Protein AF-0000000069280277 (afdb_homodimer)

InterPro domains:
  IPR004839 Aminotransferase, class I/classII, large domain [PF00155] (39-416)
  IPR015421 Pyridoxal phosphate-dependent transferase, major domain [G3DSA:3.40.640.10] (68-294)
  IPR015422 Pyridoxal phosphate-dependent transferase, small domain [G3DSA:3.90.1150.10] (26-415)
  IPR015424 Pyridoxal phosphate-dependent transferase [SSF53383] (8-422)
  IPR050596 Aspartate/prephenate aminotransferase-like [PTHR46383] (6-423)

Structure (mmCIF, N/CA/C/O backbone):
data_AF-0000000069280277-model_v1
#
loop_
_entity.id
_entity.type
_entity.pdbx_description
1 polymer 'Aminotransferase class I/classII large domain-containing protein'
#
loop_
_atom_site.group_PDB
_atom_site.id
_atom_site.type_symbol
_atom_site.label_atom_id
_atom_site.label_alt_id
_atom_site.label_comp_id
_atom_site.label_asym_id
_atom_site.label_entity_id
_atom_site.label_seq_id
_atom_site.pdbx_PDB_ins_code
_atom_site.Cartn_x
_atom_site.Cartn_y
_atom_site.Cartn_z
_atom_site.occupancy
_atom_site.B_iso_or_equiv
_atom_site.auth_seq_id
_atom_site.auth_comp_id
_atom_site.auth_asym_id
_atom_site.auth_atom_id
_atom_site.pdbx_PDB_model_num
ATOM 1 N N . MET A 1 1 ? -28.797 7.34 -13.469 1 32.22 1 MET A N 1
ATOM 2 C CA . MET A 1 1 ? -27.562 7.184 -14.219 1 32.22 1 MET A CA 1
ATOM 3 C C . MET A 1 1 ? -26.781 5.973 -13.719 1 32.22 1 MET A C 1
ATOM 5 O O . MET A 1 1 ? -26.656 5.762 -12.508 1 32.22 1 MET A O 1
ATOM 9 N N . SER A 1 2 ? -26.594 5.051 -14.383 1 38.62 2 SER A N 1
ATOM 10 C CA . SER A 1 2 ? -26.078 3.738 -14.016 1 38.62 2 SER A CA 1
ATOM 11 C C . SER A 1 2 ? -24.812 3.859 -13.188 1 38.62 2 SER A C 1
ATOM 13 O O . SER A 1 2 ? -23.953 4.703 -13.469 1 38.62 2 SER A O 1
ATOM 15 N N . VAL A 1 3 ? -24.797 3.486 -11.867 1 47.75 3 VAL A N 1
ATOM 16 C CA . VAL A 1 3 ? -23.688 3.395 -10.922 1 47.75 3 VAL A CA 1
ATOM 17 C C . VAL A 1 3 ? -22.391 3.082 -11.672 1 47.75 3 VAL A C 1
ATOM 19 O O . VAL A 1 3 ? -21.312 3.525 -11.266 1 47.75 3 VAL A O 1
ATOM 22 N N . SER A 1 4 ? -22.484 2.43 -12.875 1 54.03 4 SER A N 1
ATOM 23 C CA . SER A 1 4 ? -21.375 1.955 -13.688 1 54.03 4 SER A CA 1
ATOM 24 C C . SER A 1 4 ? -20.594 3.119 -14.281 1 54.03 4 SER A C 1
ATOM 26 O O . SER A 1 4 ? -19.359 3.068 -14.359 1 54.03 4 SER A O 1
ATOM 28 N N . GLY A 1 5 ? -21.25 4.293 -14.445 1 65.62 5 GLY A N 1
ATOM 29 C CA . GLY A 1 5 ? -20.562 5.387 -15.109 1 65.62 5 GLY A CA 1
ATOM 30 C C . GLY A 1 5 ? -19.844 6.32 -14.148 1 65.62 5 GLY A C 1
ATOM 31 O O . GLY A 1 5 ? -19.062 7.176 -14.57 1 65.62 5 GLY A O 1
ATOM 32 N N . THR A 1 6 ? -19.938 5.969 -12.945 1 73.69 6 THR A N 1
ATOM 33 C CA . THR A 1 6 ? -19.406 6.914 -11.969 1 73.69 6 THR A CA 1
ATOM 34 C C . THR A 1 6 ? -18.078 6.414 -11.406 1 73.69 6 THR A C 1
ATOM 36 O O . THR A 1 6 ? -17.344 7.168 -10.766 1 73.69 6 THR A O 1
ATOM 39 N N . LEU A 1 7 ? -17.828 5.18 -11.742 1 80 7 LEU A N 1
ATOM 40 C CA . LEU A 1 7 ? -16.625 4.586 -11.18 1 80 7 LEU A CA 1
ATOM 41 C C . LEU A 1 7 ? -15.602 4.281 -12.273 1 80 7 LEU A C 1
ATOM 43 O O . LEU A 1 7 ? -15.938 4.273 -13.461 1 80 7 LEU A O 1
ATOM 47 N N . SER A 1 8 ? -14.367 4.145 -11.93 1 82 8 SER A N 1
ATOM 48 C CA . SER A 1 8 ? -13.242 3.895 -12.828 1 82 8 SER A CA 1
ATOM 49 C C . SER A 1 8 ? -13.508 2.688 -13.719 1 82 8 SER A C 1
ATOM 51 O O . SER A 1 8 ? -13.719 1.578 -13.227 1 82 8 SER A O 1
ATOM 53 N N . SER A 1 9 ? -13.453 2.926 -14.984 1 76.69 9 SER A N 1
ATOM 54 C CA . SER A 1 9 ? -13.711 1.868 -15.961 1 76.69 9 SER A CA 1
ATOM 55 C C . SER A 1 9 ? -12.641 0.786 -15.898 1 76.69 9 SER A C 1
ATOM 57 O O . SER A 1 9 ? -12.945 -0.405 -15.984 1 76.69 9 SER A O 1
ATOM 59 N N . TRP A 1 10 ? -11.414 1.245 -15.625 1 75.75 10 TRP A N 1
ATOM 60 C CA . TRP A 1 10 ? -10.328 0.27 -15.625 1 75.75 10 TRP A CA 1
ATOM 61 C C . TRP A 1 10 ? -10.359 -0.576 -14.352 1 75.75 10 TRP A C 1
ATOM 63 O O . TRP A 1 10 ? -10.055 -1.771 -14.391 1 75.75 10 TRP A O 1
ATOM 73 N N . ALA A 1 11 ? -10.766 0.12 -13.297 1 75.5 11 ALA A N 1
ATOM 74 C CA . ALA A 1 11 ? -10.906 -0.625 -12.055 1 75.5 11 ALA A CA 1
ATOM 75 C C . ALA A 1 11 ? -12.016 -1.667 -12.156 1 75.5 11 ALA A C 1
ATOM 77 O O . ALA A 1 11 ? -11.883 -2.777 -11.641 1 75.5 11 ALA A O 1
ATOM 78 N N . GLN A 1 12 ? -13.047 -1.328 -12.859 1 77.12 12 GLN A N 1
ATOM 79 C CA . GLN A 1 12 ? -14.188 -2.225 -13.023 1 77.12 12 GLN A CA 1
ATOM 80 C C . GLN A 1 12 ? -13.812 -3.439 -13.867 1 77.12 12 GLN A C 1
ATOM 82 O O . GLN A 1 12 ? -14.43 -4.504 -13.742 1 77.12 12 GLN A O 1
ATOM 87 N N . GLU A 1 13 ? -12.797 -3.303 -14.609 1 74.19 13 GLU A N 1
ATOM 88 C CA . GLU A 1 13 ? -12.367 -4.375 -15.508 1 74.19 13 GLU A CA 1
ATOM 89 C C . GLU A 1 13 ? -11.305 -5.25 -14.852 1 74.19 13 GLU A C 1
ATOM 91 O O . GLU A 1 13 ? -10.891 -6.262 -15.414 1 74.19 13 GLU A O 1
ATOM 96 N N . THR A 1 14 ? -10.984 -4.863 -13.742 1 72.62 14 THR A N 1
ATOM 97 C CA . THR A 1 14 ? -9.945 -5.633 -13.07 1 72.62 14 THR A CA 1
ATOM 98 C C . THR A 1 14 ? -10.539 -6.84 -12.352 1 72.62 14 THR A C 1
ATOM 100 O O . THR A 1 14 ? -11.414 -6.691 -11.5 1 72.62 14 THR A O 1
ATOM 103 N N . ALA A 1 15 ? -10.07 -8.023 -12.742 1 72 15 ALA A N 1
ATOM 104 C CA . ALA A 1 15 ? -10.508 -9.258 -12.109 1 72 15 ALA A CA 1
ATOM 105 C C . ALA A 1 15 ? -9.938 -9.383 -10.703 1 72 15 ALA A C 1
ATOM 107 O O . ALA A 1 15 ? -8.852 -8.883 -10.414 1 72 15 ALA A O 1
ATOM 108 N N . PRO A 1 16 ? -10.75 -9.961 -9.836 1 73.38 16 PRO A N 1
ATOM 109 C CA . PRO A 1 16 ? -10.156 -10.273 -8.531 1 73.38 16 PRO A CA 1
ATOM 110 C C . PRO A 1 16 ? -8.914 -11.164 -8.648 1 73.38 16 PRO A C 1
ATOM 112 O O . PRO A 1 16 ? -8.758 -11.883 -9.633 1 73.38 16 PRO A O 1
ATOM 115 N N . SER A 1 17 ? -8.062 -11.016 -7.723 1 74.5 17 SER A N 1
ATOM 116 C CA . SER A 1 17 ? -6.918 -11.914 -7.66 1 74.5 17 SER A CA 1
ATOM 117 C C . SER A 1 17 ? -7.367 -13.367 -7.531 1 74.5 17 SER A C 1
ATOM 119 O O . SER A 1 17 ? -8.094 -13.719 -6.602 1 74.5 17 SER A O 1
ATOM 121 N N . PRO A 1 18 ? -7.012 -14.109 -8.484 1 70.81 18 PRO A N 1
ATOM 122 C CA . PRO A 1 18 ? -7.426 -15.516 -8.414 1 70.81 18 PRO A CA 1
ATOM 123 C C . PRO A 1 18 ? -6.992 -16.188 -7.121 1 70.81 18 PRO A C 1
ATOM 125 O O . PRO A 1 18 ? -7.754 -16.969 -6.543 1 70.81 18 PRO A O 1
ATOM 128 N N . THR A 1 19 ? -5.77 -15.852 -6.707 1 70.31 19 THR A N 1
ATOM 129 C CA . THR A 1 19 ? -5.234 -16.438 -5.488 1 70.31 19 THR A CA 1
ATOM 130 C C . THR A 1 19 ? -6.09 -16.062 -4.281 1 70.31 19 THR A C 1
ATOM 132 O O . THR A 1 19 ? -6.438 -16.922 -3.471 1 70.31 19 THR A O 1
ATOM 135 N N . LEU A 1 20 ? -6.477 -14.875 -4.27 1 72 20 LEU A N 1
ATOM 136 C CA . LEU A 1 20 ? -7.238 -14.422 -3.109 1 72 20 LEU A CA 1
ATOM 137 C C . LEU A 1 20 ? -8.695 -14.859 -3.213 1 72 20 LEU A C 1
ATOM 139 O O . LEU A 1 20 ? -9.336 -15.141 -2.199 1 72 20 LEU A O 1
ATOM 143 N N . ALA A 1 21 ? -9.164 -15.062 -4.426 1 69.44 21 ALA A N 1
ATOM 144 C CA . ALA A 1 21 ? -10.523 -15.562 -4.641 1 69.44 21 ALA A CA 1
ATOM 145 C C . ALA A 1 21 ? -10.648 -17.016 -4.211 1 69.44 21 ALA A C 1
ATOM 147 O O . ALA A 1 21 ? -11.625 -17.406 -3.561 1 69.44 21 ALA A O 1
ATOM 148 N N . VAL A 1 22 ? -9.656 -17.734 -4.492 1 73.88 22 VAL A N 1
ATOM 149 C CA . VAL A 1 22 ? -9.672 -19.141 -4.137 1 73.88 22 VAL A CA 1
ATOM 150 C C . VAL A 1 22 ? -9.531 -19.297 -2.625 1 73.88 22 VAL A C 1
ATOM 152 O O . VAL A 1 22 ? -10.141 -20.188 -2.025 1 73.88 22 VAL A O 1
ATOM 155 N N . LYS A 1 23 ? -8.727 -18.391 -2.078 1 71.31 23 LYS A N 1
ATOM 156 C CA . LYS A 1 23 ? -8.594 -18.422 -0.625 1 71.31 23 LYS A CA 1
ATOM 157 C C . LYS A 1 23 ? -9.938 -18.172 0.057 1 71.31 23 LYS A C 1
ATOM 159 O O . LYS A 1 23 ? -10.289 -18.859 1.011 1 71.31 23 LYS A O 1
ATOM 164 N N . TYR A 1 24 ? -10.594 -17.266 -0.457 1 70.31 24 TYR A N 1
ATOM 165 C CA . TYR A 1 24 ? -11.906 -16.938 0.082 1 70.31 24 TYR A CA 1
ATOM 166 C C . TYR A 1 24 ? -12.852 -18.125 -0.009 1 70.31 24 TYR A C 1
ATOM 168 O O . TYR A 1 24 ? -13.516 -18.469 0.97 1 70.31 24 TYR A O 1
ATOM 176 N N . VAL A 1 25 ? -12.883 -18.797 -1.113 1 74.5 25 VAL A N 1
ATOM 177 C CA . VAL A 1 25 ? -13.773 -19.922 -1.348 1 74.5 25 VAL A CA 1
ATOM 178 C C . VAL A 1 25 ? -13.336 -21.109 -0.489 1 74.5 25 VAL A C 1
ATOM 180 O O . VAL A 1 25 ? -14.164 -21.781 0.135 1 74.5 25 VAL A O 1
ATOM 183 N N . ALA A 1 26 ? -12.047 -21.359 -0.47 1 79.19 26 ALA A N 1
ATOM 184 C CA . ALA A 1 26 ? -11.508 -22.453 0.327 1 79.19 26 ALA A CA 1
ATOM 185 C C . ALA A 1 26 ? -11.82 -22.266 1.81 1 79.19 26 ALA A C 1
ATOM 187 O O . ALA A 1 26 ? -12.211 -23.203 2.498 1 79.19 26 ALA A O 1
ATOM 188 N N . ASP A 1 27 ? -11.688 -21.047 2.271 1 76.81 27 ASP A N 1
ATOM 189 C CA . ASP A 1 27 ? -11.961 -20.75 3.674 1 76.81 27 ASP A CA 1
ATOM 190 C C . ASP A 1 27 ? -13.438 -20.953 4.004 1 76.81 27 ASP A C 1
ATOM 192 O O . ASP A 1 27 ? -13.773 -21.484 5.07 1 76.81 27 ASP A O 1
ATOM 196 N N . ALA A 1 28 ? -14.273 -20.562 3.094 1 76.56 28 ALA A N 1
ATOM 197 C CA . ALA A 1 28 ? -15.703 -20.766 3.283 1 76.56 28 ALA A CA 1
ATOM 198 C C . ALA A 1 28 ? -16.047 -22.25 3.357 1 76.56 28 ALA A C 1
ATOM 200 O O . ALA A 1 28 ? -16.812 -22.672 4.227 1 76.56 28 ALA A O 1
ATOM 201 N N . LEU A 1 29 ? -15.492 -23.062 2.564 1 82.38 29 LEU A N 1
ATOM 202 C CA . LEU A 1 29 ? -15.742 -24.5 2.533 1 82.38 29 LEU A CA 1
ATOM 203 C C . LEU A 1 29 ? -15.195 -25.172 3.789 1 82.38 29 LEU A C 1
ATOM 205 O O . LEU A 1 29 ? -15.844 -26.062 4.352 1 82.38 29 LEU A O 1
ATOM 209 N N . ARG A 1 30 ? -14.055 -24.656 4.199 1 83.5 30 ARG A N 1
ATOM 210 C CA . ARG A 1 30 ? -13.492 -25.188 5.434 1 83.5 30 ARG A CA 1
ATOM 211 C C . ARG A 1 30 ? -14.398 -24.891 6.625 1 83.5 30 ARG A C 1
ATOM 213 O O . ARG A 1 30 ? -14.57 -25.734 7.504 1 83.5 30 ARG A O 1
ATOM 220 N N . SER A 1 31 ? -14.867 -23.703 6.59 1 80.81 31 SER A N 1
ATOM 221 C CA . SER A 1 31 ? -15.758 -23.312 7.672 1 80.81 31 SER A CA 1
ATOM 222 C C . SER A 1 31 ? -17.016 -24.172 7.699 1 80.81 31 SER A C 1
ATOM 224 O O . SER A 1 31 ? -17.641 -24.328 8.75 1 80.81 31 SER A O 1
ATOM 226 N N . GLU A 1 32 ? -17.422 -24.766 6.582 1 85.75 32 GLU A N 1
ATOM 227 C CA . GLU A 1 32 ? -18.578 -25.656 6.469 1 85.75 32 GLU A CA 1
ATOM 228 C C . GLU A 1 32 ? -18.219 -27.094 6.816 1 85.75 32 GLU A C 1
ATOM 230 O O . GLU A 1 32 ? -19.062 -27.984 6.797 1 85.75 32 GLU A O 1
ATOM 235 N N . GLY A 1 33 ? -16.922 -27.344 7.078 1 86.44 33 GLY A N 1
ATOM 236 C CA . GLY A 1 33 ? -16.5 -28.641 7.574 1 86.44 33 GLY A CA 1
ATOM 237 C C . GLY A 1 33 ? -15.852 -29.516 6.512 1 86.44 33 GLY A C 1
ATOM 238 O O . GLY A 1 33 ? -15.492 -30.656 6.77 1 86.44 33 GLY A O 1
ATOM 239 N N . HIS A 1 34 ? -15.617 -28.938 5.348 1 88.44 34 HIS A N 1
ATOM 240 C CA . HIS A 1 34 ? -15.008 -29.719 4.281 1 88.44 34 HIS A CA 1
ATOM 241 C C . HIS A 1 34 ? -13.492 -29.812 4.465 1 88.44 34 HIS A C 1
ATOM 243 O O . HIS A 1 34 ? -12.852 -28.859 4.891 1 88.44 34 HIS A O 1
ATOM 249 N N . ILE A 1 35 ? -12.984 -31.016 4.238 1 88.38 35 ILE A N 1
ATOM 250 C CA . ILE A 1 35 ? -11.539 -31.219 4.234 1 88.38 35 ILE A CA 1
ATOM 251 C C . ILE A 1 35 ? -10.992 -3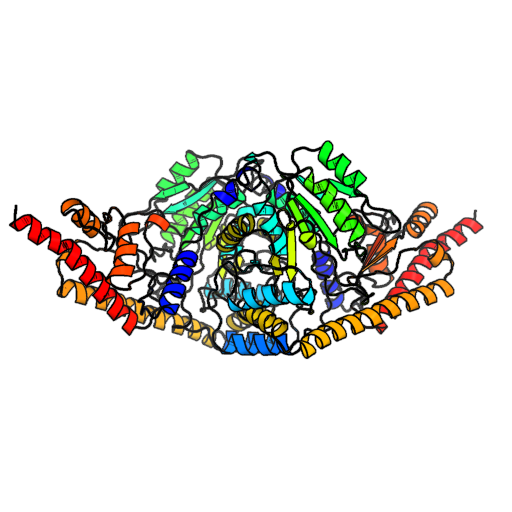1 2.824 1 88.38 35 ILE A C 1
ATOM 253 O O . ILE A 1 35 ? -11.383 -31.703 1.885 1 88.38 35 ILE A O 1
ATOM 257 N N . LEU A 1 36 ? -10.164 -30.062 2.752 1 93.62 36 LEU A N 1
ATOM 258 C CA . LEU A 1 36 ? -9.664 -29.719 1.428 1 93.62 36 LEU A CA 1
ATOM 259 C C . LEU A 1 36 ? -8.164 -30 1.319 1 93.62 36 LEU A C 1
ATOM 261 O O . LEU A 1 36 ? -7.43 -29.859 2.303 1 93.62 36 LEU A O 1
ATOM 265 N N . CYS A 1 37 ? -7.727 -30.578 0.203 1 95.75 37 CYS A N 1
ATOM 266 C CA . CYS A 1 37 ? -6.336 -30.484 -0.228 1 95.75 37 CYS A CA 1
ATOM 267 C C . CYS A 1 37 ? -6.094 -29.234 -1.055 1 95.75 37 CYS A C 1
ATOM 269 O O . CYS A 1 37 ? -6.234 -29.25 -2.279 1 95.75 37 CYS A O 1
ATOM 271 N N . ASP A 1 38 ? -5.625 -28.172 -0.399 1 93.75 38 ASP A N 1
ATOM 272 C CA . ASP A 1 38 ? -5.617 -26.844 -1 1 93.75 38 ASP A CA 1
ATOM 273 C C . ASP A 1 38 ? -4.277 -26.547 -1.668 1 93.75 38 ASP A C 1
ATOM 275 O O . ASP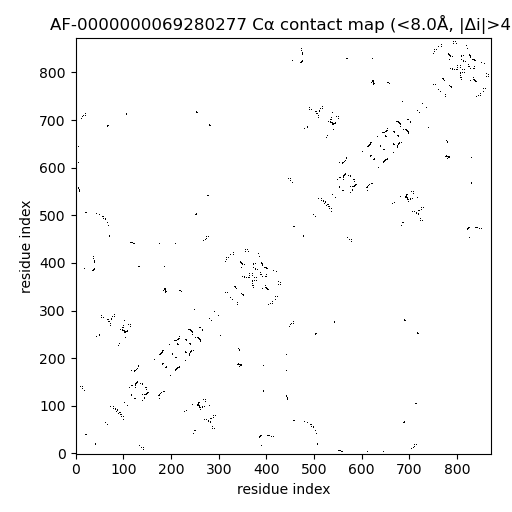 A 1 38 ? -3.4 -25.922 -1.062 1 93.75 38 ASP A O 1
ATOM 279 N N . PHE A 1 39 ? -4.227 -26.875 -2.947 1 96 39 PHE A N 1
ATOM 280 C CA . PHE A 1 39 ? -3.041 -26.562 -3.734 1 96 39 PHE A CA 1
ATOM 281 C C . PHE A 1 39 ? -3.162 -25.188 -4.367 1 96 39 PHE A C 1
ATOM 283 O O . PHE A 1 39 ? -2.373 -24.828 -5.242 1 96 39 PHE A O 1
ATOM 290 N N . GLY A 1 40 ? -4.129 -24.422 -4 1 92.06 40 GLY A N 1
ATOM 291 C CA . GLY A 1 40 ? -4.418 -23.156 -4.668 1 92.06 40 GLY A CA 1
ATOM 292 C C . GLY A 1 40 ? -3.594 -22 -4.141 1 92.06 40 GLY A C 1
ATOM 293 O O . GLY A 1 40 ? -3.094 -21.188 -4.914 1 92.06 40 GLY A O 1
ATOM 294 N N . ILE A 1 41 ? -3.359 -21.828 -2.904 1 84.69 41 ILE A N 1
ATOM 295 C CA . ILE A 1 41 ? -2.736 -20.656 -2.303 1 84.69 41 ILE A CA 1
ATOM 296 C C . ILE A 1 41 ? -1.219 -20.828 -2.301 1 84.69 41 ILE A C 1
ATOM 298 O O . ILE A 1 41 ? -0.698 -21.828 -1.822 1 84.69 41 ILE A O 1
ATOM 302 N N . GLY A 1 42 ? -0.604 -19.875 -2.832 1 88.25 42 GLY A N 1
ATOM 303 C CA . GLY A 1 42 ? 0.849 -19.875 -2.881 1 88.25 42 GLY A CA 1
ATOM 304 C C . GLY A 1 42 ? 1.488 -19.312 -1.633 1 88.25 42 GLY A C 1
ATOM 305 O O . GLY A 1 42 ? 2.15 -18.266 -1.69 1 88.25 42 GLY A O 1
ATOM 306 N N . GLU A 1 43 ? 1.36 -20.047 -0.569 1 89 43 GLU A N 1
ATOM 307 C CA . GLU A 1 43 ? 1.938 -19.594 0.689 1 89 43 GLU A CA 1
ATOM 308 C C . GLU A 1 43 ? 2.508 -20.75 1.496 1 89 43 GLU A C 1
ATOM 310 O O . GLU A 1 43 ? 1.938 -21.844 1.504 1 89 43 GLU A O 1
ATOM 315 N N . MET A 1 44 ? 3.564 -20.5 2.199 1 89.81 44 MET A N 1
ATOM 316 C CA . MET A 1 44 ? 4.277 -21.516 2.965 1 89.81 44 MET A CA 1
ATOM 317 C C . MET A 1 44 ? 3.678 -21.672 4.359 1 89.81 44 MET A C 1
ATOM 319 O O . MET A 1 44 ? 3.588 -22.781 4.883 1 89.81 44 MET A O 1
ATOM 323 N N . ASN A 1 45 ? 3.305 -20.578 4.895 1 85.12 45 ASN A N 1
ATOM 324 C CA . ASN A 1 45 ? 2.729 -20.562 6.234 1 85.12 45 ASN A CA 1
ATOM 325 C C . ASN A 1 45 ? 1.322 -21.156 6.242 1 85.12 45 ASN A C 1
ATOM 327 O O . ASN A 1 45 ? 0.552 -20.953 5.305 1 85.12 45 ASN A O 1
ATOM 331 N N . PRO A 1 46 ? 0.95 -22 7.191 1 82.12 46 PRO A N 1
ATOM 332 C CA . PRO A 1 46 ? 1.655 -22.312 8.438 1 82.12 46 PRO A CA 1
ATOM 333 C C . PRO A 1 46 ? 2.508 -23.578 8.328 1 82.12 46 PRO A C 1
ATOM 335 O O . PRO A 1 46 ? 3.252 -23.891 9.258 1 82.12 46 PRO A O 1
ATOM 338 N N . GLU A 1 47 ? 2.518 -24.25 7.262 1 86.38 47 GLU A N 1
ATOM 339 C CA . GLU A 1 47 ? 3.217 -25.531 7.141 1 86.38 47 GLU A CA 1
ATOM 340 C C . GLU A 1 47 ? 4.723 -25.359 7.301 1 86.38 47 GLU A C 1
ATOM 342 O O . GLU A 1 47 ? 5.395 -26.203 7.895 1 86.38 47 GLU A O 1
ATOM 347 N N . ILE A 1 48 ? 5.18 -24.359 6.699 1 90.94 48 ILE A N 1
ATOM 348 C CA . ILE A 1 48 ? 6.547 -23.891 6.898 1 90.94 48 ILE A CA 1
ATOM 349 C C . ILE A 1 48 ? 6.527 -22.5 7.543 1 90.94 48 ILE A C 1
ATOM 351 O O . ILE A 1 48 ? 6.426 -21.484 6.848 1 90.94 48 ILE A O 1
ATOM 355 N N . PRO A 1 49 ? 6.723 -22.484 8.82 1 89.56 49 PRO A N 1
ATOM 356 C CA . PRO A 1 49 ? 6.543 -21.219 9.531 1 89.56 49 PRO A CA 1
ATOM 357 C C . PRO A 1 49 ? 7.691 -20.234 9.297 1 89.56 49 PRO A C 1
ATOM 359 O O . PRO A 1 49 ? 8.789 -20.656 8.906 1 89.56 49 PRO A O 1
ATOM 362 N N . ALA A 1 50 ? 7.398 -18.984 9.578 1 91.12 50 ALA A N 1
ATOM 363 C CA . ALA A 1 50 ? 8.461 -17.984 9.547 1 91.12 50 ALA A CA 1
ATOM 364 C C . ALA A 1 50 ? 9.523 -18.281 10.594 1 91.12 50 ALA A C 1
ATOM 366 O O . ALA A 1 50 ? 9.227 -18.812 11.664 1 91.12 50 ALA A O 1
ATOM 367 N N . PRO A 1 51 ? 10.742 -17.953 10.32 1 91.06 51 PRO A N 1
ATOM 368 C CA . PRO A 1 51 ? 11.82 -18.141 11.289 1 91.06 51 PRO A CA 1
ATOM 369 C C . PRO A 1 51 ? 11.562 -17.422 12.617 1 91.06 51 PRO A C 1
ATOM 371 O O . PRO A 1 51 ? 10.992 -16.328 12.625 1 91.06 51 PRO A O 1
ATOM 374 N N . GLU A 1 52 ? 12.094 -18 13.664 1 91.75 52 GLU A N 1
ATOM 375 C CA . GLU A 1 52 ? 11.898 -17.484 15.016 1 91.75 52 GLU A CA 1
ATOM 376 C C . GLU A 1 52 ? 12.406 -16.047 15.133 1 91.75 52 GLU A C 1
ATOM 378 O O . GLU A 1 52 ? 11.805 -15.227 15.828 1 91.75 52 GLU A O 1
ATOM 383 N N . ILE A 1 53 ? 13.453 -15.688 14.445 1 93.06 53 ILE A N 1
ATOM 384 C CA . ILE A 1 53 ? 14.062 -14.367 14.547 1 93.06 53 ILE A CA 1
ATOM 385 C C . ILE A 1 53 ? 13.094 -13.312 14.031 1 93.06 53 ILE A C 1
ATOM 387 O O . ILE A 1 53 ? 13.07 -12.188 14.531 1 93.06 53 ILE A O 1
ATOM 391 N N . ILE A 1 54 ? 12.289 -13.648 13.031 1 93.88 54 ILE A N 1
ATOM 392 C CA . ILE A 1 54 ? 11.289 -12.734 12.484 1 93.88 54 ILE A CA 1
ATOM 393 C C . ILE A 1 54 ? 10.211 -12.469 13.539 1 93.88 54 ILE A C 1
ATOM 395 O O . ILE A 1 54 ? 9.891 -11.312 13.836 1 93.88 54 ILE A O 1
ATOM 399 N N . LYS A 1 55 ? 9.711 -13.516 14.18 1 94.69 55 LYS A N 1
ATOM 400 C CA . LYS A 1 55 ? 8.625 -13.43 15.148 1 94.69 55 LYS A CA 1
ATOM 401 C C . LYS A 1 55 ? 9.062 -12.664 16.391 1 94.69 55 LYS A C 1
ATOM 403 O O . LYS A 1 55 ? 8.367 -11.742 16.844 1 94.69 55 LYS A O 1
ATOM 408 N N . THR A 1 56 ? 10.242 -12.992 16.938 1 95.75 56 THR A N 1
ATOM 409 C CA . THR A 1 56 ? 10.719 -12.391 18.172 1 95.75 56 THR A CA 1
ATOM 410 C C . THR A 1 56 ? 11.07 -10.922 17.969 1 95.75 56 THR A C 1
ATOM 412 O O . THR A 1 56 ? 10.883 -10.094 18.859 1 95.75 56 THR A O 1
ATOM 415 N N . THR A 1 57 ? 11.578 -10.602 16.766 1 95.94 57 THR A N 1
ATOM 416 C CA . THR A 1 57 ? 11.945 -9.219 16.5 1 95.94 57 THR A CA 1
ATOM 417 C C . THR A 1 57 ? 10.703 -8.344 16.344 1 95.94 57 THR A C 1
ATOM 419 O O . THR A 1 57 ? 10.672 -7.207 16.828 1 95.94 57 THR A O 1
ATOM 422 N N . ILE A 1 58 ? 9.68 -8.836 15.703 1 96.38 58 ILE A N 1
ATOM 423 C CA . ILE A 1 58 ? 8.43 -8.086 15.602 1 96.38 58 ILE A CA 1
ATOM 424 C C . ILE A 1 58 ? 7.871 -7.828 17 1 96.38 58 ILE A C 1
ATOM 426 O O . ILE A 1 58 ? 7.461 -6.711 17.312 1 96.38 58 ILE A O 1
ATOM 430 N N . ALA A 1 59 ? 7.875 -8.891 17.828 1 96.5 59 ALA A N 1
ATOM 431 C CA . ALA A 1 59 ? 7.363 -8.766 19.188 1 96.5 59 ALA A CA 1
ATOM 432 C C . ALA A 1 59 ? 8.141 -7.715 19.969 1 96.5 59 ALA A C 1
ATOM 434 O O . ALA A 1 59 ? 7.543 -6.844 20.609 1 96.5 59 ALA A O 1
ATOM 435 N N . SER A 1 60 ? 9.461 -7.754 19.875 1 96.88 60 SER A N 1
ATOM 436 C CA . SER A 1 60 ? 10.312 -6.824 20.594 1 96.88 60 SER A CA 1
ATOM 437 C C . SER A 1 60 ? 10.141 -5.398 20.094 1 96.88 60 SER A C 1
ATOM 439 O O . SER A 1 60 ? 10.125 -4.449 20.875 1 96.88 60 SER A O 1
ATOM 441 N N . ALA A 1 61 ? 10.031 -5.219 18.812 1 95.56 61 ALA A N 1
ATOM 442 C CA . ALA A 1 61 ? 9.875 -3.898 18.203 1 95.56 61 ALA A CA 1
ATOM 443 C C . ALA A 1 61 ? 8.555 -3.258 18.625 1 95.56 61 ALA A C 1
ATOM 445 O O . ALA A 1 61 ? 8.5 -2.062 18.922 1 95.56 61 ALA A O 1
ATOM 446 N N . ALA A 1 62 ? 7.52 -4.051 18.609 1 93.56 62 ALA A N 1
ATOM 447 C CA . ALA A 1 62 ? 6.215 -3.547 19.031 1 93.56 62 ALA A CA 1
ATOM 448 C C . ALA A 1 62 ? 6.254 -3.062 20.469 1 93.56 62 ALA A C 1
ATOM 450 O O . ALA A 1 62 ? 5.699 -2.008 20.797 1 93.56 62 ALA A O 1
ATOM 451 N N . MET A 1 63 ? 6.969 -3.709 21.281 1 93.12 63 MET A N 1
ATOM 452 C CA . MET A 1 63 ? 7.047 -3.4 22.703 1 93.12 63 MET A CA 1
ATOM 453 C C . MET A 1 63 ? 7.969 -2.215 22.969 1 93.12 63 MET A C 1
ATOM 455 O O . MET A 1 63 ? 7.797 -1.484 23.938 1 93.12 63 MET A O 1
ATOM 459 N N . ALA A 1 64 ? 8.914 -1.92 22.109 1 90.06 64 ALA A N 1
ATOM 460 C CA . ALA A 1 64 ? 9.883 -0.838 22.234 1 90.06 64 ALA A CA 1
ATOM 461 C C . ALA A 1 64 ? 9.352 0.457 21.641 1 90.06 64 ALA A C 1
ATOM 463 O O . ALA A 1 64 ? 10.125 1.372 21.344 1 90.06 64 ALA A O 1
ATOM 464 N N . GLU A 1 65 ? 8.133 0.574 21.297 1 82.38 65 GLU A N 1
ATOM 465 C CA . GLU A 1 65 ? 7.43 1.764 20.828 1 82.38 65 GLU A CA 1
ATOM 466 C C . GLU A 1 65 ? 7.918 2.182 19.438 1 82.38 65 GLU A C 1
ATOM 468 O O . GLU A 1 65 ? 7.996 3.375 19.141 1 82.38 65 GLU A O 1
ATOM 473 N N . GLN A 1 66 ? 8.391 1.249 18.75 1 81.19 66 GLN A N 1
ATOM 474 C CA . GLN A 1 66 ? 8.734 1.497 17.344 1 81.19 66 GLN A CA 1
ATOM 475 C C . GLN A 1 66 ? 7.492 1.437 16.453 1 81.19 66 GLN A C 1
ATOM 477 O O . GLN A 1 66 ? 7.395 0.583 15.578 1 81.19 66 GLN A O 1
ATOM 482 N N . ASN A 1 67 ? 6.668 2.336 16.734 1 86.44 67 ASN A N 1
ATOM 483 C CA . ASN A 1 67 ? 5.359 2.359 16.094 1 86.44 67 ASN A CA 1
ATOM 484 C C . ASN A 1 67 ? 5.125 3.674 15.352 1 86.44 67 ASN A C 1
ATOM 486 O O . ASN A 1 67 ? 3.986 4 15.008 1 86.44 67 ASN A O 1
ATOM 490 N N . TYR A 1 68 ? 6.23 4.43 15.07 1 87.31 68 TYR A N 1
ATOM 491 C CA . TYR A 1 68 ? 6.16 5.738 14.438 1 87.31 68 TYR A CA 1
ATOM 492 C C . TYR A 1 68 ? 6.555 5.66 12.969 1 87.31 68 TYR A C 1
ATOM 494 O O . TYR A 1 68 ? 7 4.609 12.492 1 87.31 68 TYR A O 1
ATOM 502 N N . TYR A 1 69 ? 6.414 6.746 12.258 1 86.69 69 TYR A N 1
ATOM 503 C CA . TYR A 1 69 ? 6.738 6.828 10.836 1 86.69 69 TYR A CA 1
ATOM 504 C C . TYR A 1 69 ? 8.219 6.551 10.602 1 86.69 69 TYR A C 1
ATOM 506 O O . TYR A 1 69 ? 9.07 6.949 11.398 1 86.69 69 TYR A O 1
ATOM 514 N N . THR A 1 70 ? 8.492 5.906 9.523 1 87.5 70 THR A N 1
ATOM 515 C CA . THR A 1 70 ? 9.828 5.902 8.93 1 87.5 70 THR A CA 1
ATOM 516 C C . THR A 1 70 ? 9.852 6.723 7.645 1 87.5 70 THR A C 1
ATOM 518 O O . THR A 1 70 ? 8.82 7.242 7.215 1 87.5 70 THR A O 1
ATOM 521 N N . ALA A 1 71 ? 11.055 6.875 7.145 1 87.44 71 ALA A N 1
ATOM 522 C CA . ALA A 1 71 ? 11.141 7.465 5.812 1 87.44 71 ALA A CA 1
ATOM 523 C C . ALA A 1 71 ? 10.352 6.645 4.797 1 87.44 71 ALA A C 1
ATOM 525 O O . ALA A 1 71 ? 10.227 5.426 4.938 1 87.44 71 ALA A O 1
ATOM 526 N N . ALA A 1 72 ? 9.836 7.332 3.785 1 89.81 72 ALA A N 1
ATOM 527 C CA . ALA A 1 72 ? 9.078 6.656 2.734 1 89.81 72 ALA A CA 1
ATOM 528 C C . ALA A 1 72 ? 9.914 5.574 2.059 1 89.81 72 ALA A C 1
ATOM 530 O O . ALA A 1 72 ? 9.391 4.527 1.67 1 89.81 72 ALA A O 1
ATOM 531 N N . GLN A 1 73 ? 11.188 5.824 1.955 1 92.62 73 GLN A N 1
ATOM 532 C CA . GLN A 1 73 ? 12.117 4.898 1.305 1 92.62 73 GLN A CA 1
ATOM 533 C C . GLN A 1 73 ? 12.312 3.641 2.145 1 92.62 73 GLN A C 1
ATOM 535 O O . GLN A 1 73 ? 12.625 2.574 1.609 1 92.62 73 GLN A O 1
ATOM 540 N N . GLY A 1 74 ? 12.18 3.775 3.422 1 93.81 74 GLY A N 1
ATOM 541 C CA . GLY A 1 74 ? 12.469 2.721 4.379 1 93.81 74 GLY A CA 1
ATOM 542 C C . GLY A 1 74 ? 13.453 3.143 5.453 1 93.81 74 GLY A C 1
ATOM 543 O O . GLY A 1 74 ? 14.086 4.195 5.348 1 93.81 74 GLY A O 1
ATOM 544 N N . ASP A 1 75 ? 13.492 2.381 6.457 1 93 75 ASP A N 1
ATOM 545 C CA . ASP A 1 75 ? 14.453 2.596 7.535 1 93 75 ASP A CA 1
ATOM 546 C C . ASP A 1 75 ? 15.883 2.453 7.027 1 93 75 ASP A C 1
ATOM 548 O O . ASP A 1 75 ? 16.188 1.54 6.258 1 93 75 ASP A O 1
ATOM 552 N N . ALA A 1 76 ? 16.766 3.334 7.465 1 90.94 76 ALA A N 1
ATOM 553 C CA . ALA A 1 76 ? 18.125 3.395 6.957 1 90.94 76 ALA A CA 1
ATOM 554 C C . ALA A 1 76 ? 18.875 2.098 7.246 1 90.94 76 ALA A C 1
ATOM 556 O O . ALA A 1 76 ? 19.641 1.61 6.406 1 90.94 76 ALA A O 1
ATOM 557 N N . ASN A 1 77 ? 18.688 1.576 8.438 1 94.25 77 ASN A N 1
ATOM 558 C CA . ASN A 1 77 ? 19.375 0.341 8.805 1 94.25 77 ASN A CA 1
ATOM 559 C C . ASN A 1 77 ? 18.906 -0.837 7.961 1 94.25 77 ASN A C 1
ATOM 561 O O . ASN A 1 77 ? 19.703 -1.703 7.594 1 94.25 77 ASN A O 1
ATOM 565 N N . LEU A 1 78 ? 17.656 -0.869 7.668 1 96.5 78 LEU A N 1
ATOM 566 C CA . LEU A 1 78 ? 17.125 -1.918 6.805 1 96.5 78 LEU A CA 1
ATOM 567 C C . LEU A 1 78 ? 17.703 -1.797 5.395 1 96.5 78 LEU A C 1
ATOM 569 O O . LEU A 1 78 ? 18.094 -2.797 4.793 1 96.5 78 LEU A O 1
ATOM 573 N N . LEU A 1 79 ? 17.719 -0.567 4.879 1 97.44 79 LEU A N 1
ATOM 574 C CA . LEU A 1 79 ? 18.25 -0.35 3.541 1 97.44 79 LEU A CA 1
ATOM 575 C C . LEU A 1 79 ? 19.703 -0.811 3.455 1 97.44 79 LEU A C 1
ATOM 577 O O . LEU A 1 79 ? 20.109 -1.437 2.471 1 97.44 79 LEU A O 1
ATOM 581 N N . GLN A 1 80 ? 20.453 -0.534 4.5 1 97.25 80 GLN A N 1
ATOM 582 C CA . GLN A 1 80 ? 21.844 -0.976 4.543 1 97.25 80 GLN A CA 1
ATOM 583 C C . GLN A 1 80 ? 21.938 -2.5 4.547 1 97.25 80 GLN A C 1
ATOM 585 O O . GLN A 1 80 ? 22.781 -3.078 3.854 1 97.25 80 GLN A O 1
ATOM 590 N N . ALA A 1 81 ? 21.125 -3.131 5.34 1 96.44 81 ALA A N 1
ATOM 591 C CA . ALA A 1 81 ? 21.109 -4.59 5.418 1 96.44 81 ALA A CA 1
ATOM 592 C C . ALA A 1 81 ? 20.781 -5.211 4.066 1 96.44 81 ALA A C 1
ATOM 594 O O . ALA A 1 81 ? 21.391 -6.199 3.66 1 96.44 81 ALA A O 1
ATOM 595 N N . ILE A 1 82 ? 19.828 -4.652 3.348 1 97.19 82 ILE A N 1
ATOM 596 C CA . ILE A 1 82 ? 19.422 -5.152 2.037 1 97.19 82 ILE A CA 1
ATOM 597 C C . ILE A 1 82 ? 20.562 -4.977 1.045 1 97.19 82 ILE A C 1
ATOM 599 O O . ILE A 1 82 ? 20.875 -5.891 0.279 1 97.19 82 ILE A O 1
ATOM 603 N N . ALA A 1 83 ? 21.172 -3.781 1.076 1 97.69 83 ALA A N 1
ATOM 604 C CA . ALA A 1 83 ? 22.297 -3.52 0.179 1 97.69 83 ALA A CA 1
ATOM 605 C C . ALA A 1 83 ? 23.422 -4.539 0.386 1 97.69 83 ALA A C 1
ATOM 607 O O . ALA A 1 83 ? 23.984 -5.043 -0.581 1 97.69 83 ALA A O 1
ATOM 608 N N . GLU A 1 84 ? 23.719 -4.844 1.603 1 95.88 84 GLU A N 1
ATOM 609 C CA . GLU A 1 84 ? 24.75 -5.809 1.931 1 95.88 84 GLU A CA 1
ATOM 610 C C . GLU A 1 84 ? 24.375 -7.211 1.463 1 95.88 84 GLU A C 1
ATOM 612 O O . GLU A 1 84 ? 25.203 -7.938 0.915 1 95.88 84 GLU A O 1
ATOM 617 N N . ASP A 1 85 ? 23.172 -7.598 1.702 1 93.19 85 ASP A N 1
ATOM 618 C CA . ASP A 1 85 ? 22.703 -8.906 1.26 1 93.19 85 ASP A CA 1
ATOM 619 C C . ASP A 1 85 ? 22.828 -9.047 -0.255 1 93.19 85 ASP A C 1
ATOM 621 O O . ASP A 1 85 ? 23.281 -10.078 -0.752 1 93.19 85 ASP A O 1
ATOM 625 N N . LEU A 1 86 ? 22.391 -8.023 -1.004 1 95.69 86 LEU A N 1
ATOM 626 C CA . LEU A 1 86 ? 22.453 -8.031 -2.461 1 95.69 86 LEU A CA 1
ATOM 627 C C . LEU A 1 86 ? 23.891 -8.172 -2.947 1 95.69 86 LEU A C 1
ATOM 629 O O . LEU A 1 86 ? 24.172 -8.906 -3.895 1 95.69 86 LEU A O 1
ATOM 633 N N . ARG A 1 87 ? 24.734 -7.457 -2.303 1 94.94 87 ARG A N 1
ATOM 634 C CA . ARG A 1 87 ? 26.156 -7.508 -2.676 1 94.94 87 ARG A CA 1
ATOM 635 C C . ARG A 1 87 ? 26.75 -8.875 -2.375 1 94.94 87 ARG A C 1
ATOM 637 O O . ARG A 1 87 ? 27.375 -9.492 -3.246 1 94.94 87 ARG A O 1
ATOM 644 N N . ILE A 1 88 ? 26.547 -9.438 -1.232 1 91.62 88 ILE A N 1
ATOM 645 C CA . ILE A 1 88 ? 27.234 -10.617 -0.727 1 91.62 88 ILE A CA 1
ATOM 646 C C . ILE A 1 88 ? 26.609 -11.875 -1.312 1 91.62 88 ILE A C 1
ATOM 648 O O . ILE A 1 88 ? 27.312 -12.758 -1.806 1 91.62 88 ILE A O 1
ATOM 652 N N . ASN A 1 89 ? 25.312 -11.961 -1.337 1 89.12 89 ASN A N 1
ATOM 653 C CA . ASN A 1 89 ? 24.656 -13.219 -1.641 1 89.12 89 ASN A CA 1
ATOM 654 C C . ASN A 1 89 ? 24.156 -13.258 -3.082 1 89.12 89 ASN A C 1
ATOM 656 O O . ASN A 1 89 ? 23.859 -14.328 -3.613 1 89.12 89 ASN A O 1
ATOM 660 N N . PHE A 1 90 ? 24.125 -12.086 -3.762 1 92.62 90 PHE A N 1
ATOM 661 C CA . PHE A 1 90 ? 23.516 -12.086 -5.09 1 92.62 90 PHE A CA 1
ATOM 662 C C . PHE A 1 90 ? 24.422 -11.375 -6.094 1 92.62 90 PHE A C 1
ATOM 664 O O . PHE A 1 90 ? 24.078 -11.266 -7.273 1 92.62 90 PHE A O 1
ATOM 671 N N . ASP A 1 91 ? 25.562 -10.844 -5.648 1 93.75 91 ASP A N 1
ATOM 672 C CA . ASP A 1 91 ? 26.547 -10.188 -6.5 1 93.75 91 ASP A CA 1
ATOM 673 C C . ASP A 1 91 ? 25.922 -9 -7.238 1 93.75 91 ASP A C 1
ATOM 675 O O . ASP A 1 91 ? 26.094 -8.859 -8.453 1 93.75 91 ASP A O 1
ATOM 679 N N . ILE A 1 92 ? 25.156 -8.25 -6.551 1 95.81 92 ILE A N 1
ATOM 680 C CA . ILE A 1 92 ? 24.516 -7.051 -7.094 1 95.81 92 ILE A CA 1
ATOM 681 C C . ILE A 1 92 ? 24.859 -5.844 -6.219 1 95.81 92 ILE A C 1
ATOM 683 O O . ILE A 1 92 ? 24.109 -5.512 -5.297 1 95.81 92 ILE A O 1
ATOM 687 N N . PRO A 1 93 ? 25.906 -5.184 -6.531 1 96.69 93 PRO A N 1
ATOM 688 C CA . PRO A 1 93 ? 26.188 -3.959 -5.777 1 96.69 93 PRO A CA 1
ATOM 689 C C . PRO A 1 93 ? 25.078 -2.926 -5.875 1 96.69 93 PRO A C 1
ATOM 691 O O . PRO A 1 93 ? 24.594 -2.631 -6.973 1 96.69 93 PRO A O 1
ATOM 694 N N . THR A 1 94 ? 24.625 -2.463 -4.738 1 97.62 94 THR A N 1
ATOM 695 C CA . THR A 1 94 ? 23.484 -1.558 -4.676 1 97.62 94 THR A CA 1
ATOM 696 C C . THR A 1 94 ? 23.734 -0.45 -3.656 1 97.62 94 THR A C 1
ATOM 698 O O . THR A 1 94 ? 24.062 -0.725 -2.5 1 97.62 94 THR A O 1
ATOM 701 N N . ALA A 1 95 ? 23.656 0.817 -4.113 1 97.75 95 ALA A N 1
ATOM 702 C CA . ALA A 1 95 ? 23.719 1.956 -3.199 1 97.75 95 ALA A CA 1
ATOM 703 C C . ALA A 1 95 ? 22.391 2.172 -2.486 1 97.75 95 ALA A C 1
ATOM 705 O O . ALA A 1 95 ? 21.359 1.672 -2.932 1 97.75 95 ALA A O 1
ATOM 706 N N . LEU A 1 96 ? 22.422 2.895 -1.391 1 96.75 96 LEU A N 1
ATOM 707 C CA . LEU A 1 96 ? 21.219 3.107 -0.587 1 96.75 96 LEU A CA 1
ATOM 708 C C . LEU A 1 96 ? 20.156 3.857 -1.385 1 96.75 96 LEU A C 1
ATOM 710 O O . LEU A 1 96 ? 18.969 3.574 -1.256 1 96.75 96 LEU A O 1
ATOM 714 N N . GLU A 1 97 ? 20.562 4.797 -2.229 1 95.88 97 GLU A N 1
ATOM 715 C CA . GLU A 1 97 ? 19.641 5.598 -3.02 1 95.88 97 GLU A CA 1
ATOM 716 C C . GLU A 1 97 ? 18.984 4.77 -4.125 1 95.88 97 GLU A C 1
ATOM 718 O O . GLU A 1 97 ? 18.062 5.23 -4.797 1 95.88 97 GLU A O 1
ATOM 723 N N . GLU A 1 98 ? 19.453 3.516 -4.262 1 98.38 98 GLU A N 1
ATOM 724 C CA . GLU A 1 98 ? 18.938 2.611 -5.285 1 98.38 98 GLU A CA 1
ATOM 725 C C . GLU A 1 98 ? 17.953 1.616 -4.695 1 98.38 98 GLU A C 1
ATOM 727 O O . GLU A 1 98 ? 17.594 0.63 -5.344 1 98.38 98 GLU A O 1
ATOM 732 N N . LEU A 1 99 ? 17.562 1.908 -3.461 1 98.5 99 LEU A N 1
ATOM 733 C CA . LEU A 1 99 ? 16.672 0.982 -2.76 1 98.5 99 LEU A CA 1
ATOM 734 C C . LEU A 1 99 ? 15.438 1.701 -2.244 1 98.5 99 LEU A C 1
ATOM 736 O O . LEU A 1 99 ? 15.508 2.869 -1.855 1 98.5 99 LEU A O 1
ATOM 740 N N . CYS A 1 100 ? 14.312 0.983 -2.207 1 97.88 100 CYS A N 1
ATOM 741 C CA . CYS A 1 100 ? 13.086 1.409 -1.555 1 97.88 100 CYS A CA 1
ATOM 742 C C . CYS A 1 100 ? 12.273 0.208 -1.083 1 97.88 100 CYS A C 1
ATOM 744 O O . CYS A 1 100 ? 12.227 -0.822 -1.76 1 97.88 100 CYS A O 1
ATOM 746 N N . VAL A 1 101 ? 11.656 0.293 0.085 1 98 101 VAL A N 1
ATOM 747 C CA . VAL A 1 101 ? 10.891 -0.827 0.622 1 98 101 VAL A CA 1
ATOM 748 C C . VAL A 1 101 ? 9.398 -0.535 0.504 1 98 101 VAL A C 1
ATOM 750 O O . VAL A 1 101 ? 8.992 0.625 0.396 1 98 101 VAL A O 1
ATOM 753 N N . PHE A 1 102 ? 8.594 -1.626 0.525 1 98 102 PHE A N 1
ATOM 754 C CA . PHE A 1 102 ? 7.164 -1.541 0.251 1 98 102 PHE A CA 1
ATOM 755 C C . PHE A 1 102 ? 6.387 -2.541 1.1 1 98 102 PHE A C 1
ATOM 757 O O . PHE A 1 102 ? 6.984 -3.402 1.752 1 98 102 PHE A O 1
ATOM 764 N N . SER A 1 103 ? 5.047 -2.373 1.088 1 96.75 103 SER A N 1
ATOM 765 C CA . SER A 1 103 ? 4.164 -3.307 1.781 1 96.75 103 SER A CA 1
ATOM 766 C C . SER A 1 103 ? 3.971 -4.586 0.975 1 96.75 103 SER A C 1
ATOM 768 O O . SER A 1 103 ? 2.84 -4.945 0.636 1 96.75 103 SER A O 1
ATOM 770 N N . GLY A 1 104 ? 5.055 -5.262 0.685 1 96.62 104 GLY A N 1
ATOM 771 C CA . GLY A 1 104 ? 5.07 -6.5 -0.078 1 96.62 104 GLY A CA 1
ATOM 772 C C . GLY A 1 104 ? 5.555 -6.316 -1.503 1 96.62 104 GLY A C 1
ATOM 773 O O . GLY A 1 104 ? 5.598 -5.191 -2.01 1 96.62 104 GLY A O 1
ATOM 774 N N . PRO A 1 105 ? 5.902 -7.418 -2.125 1 97.06 105 PRO A N 1
ATOM 775 C CA . PRO A 1 105 ? 6.43 -7.34 -3.49 1 97.06 105 PRO A CA 1
ATOM 776 C C . PRO A 1 105 ? 5.391 -6.871 -4.5 1 97.06 105 PRO A C 1
ATOM 778 O O . PRO A 1 105 ? 5.73 -6.199 -5.48 1 97.06 105 PRO A O 1
ATOM 781 N N . LYS A 1 106 ? 4.148 -7.285 -4.387 1 96.31 106 LYS A N 1
ATOM 782 C CA . LYS A 1 106 ? 3.113 -6.836 -5.312 1 96.31 106 LYS A CA 1
ATOM 783 C C . LYS A 1 106 ? 2.973 -5.316 -5.281 1 96.31 106 LYS A C 1
ATOM 785 O O . LYS A 1 106 ? 2.783 -4.684 -6.32 1 96.31 106 LYS A O 1
ATOM 790 N N . ASP A 1 107 ? 2.99 -4.742 -4.062 1 97.44 107 ASP A N 1
ATOM 791 C CA . ASP A 1 107 ? 2.975 -3.289 -3.908 1 97.44 107 ASP A CA 1
ATOM 792 C C . ASP A 1 107 ? 4.172 -2.652 -4.609 1 97.44 107 ASP A C 1
ATOM 794 O O . ASP A 1 107 ? 4.047 -1.59 -5.223 1 97.44 107 ASP A O 1
ATOM 798 N N . ALA A 1 108 ? 5.328 -3.266 -4.512 1 98.25 108 ALA A N 1
ATOM 799 C CA . ALA A 1 108 ? 6.539 -2.807 -5.191 1 98.25 108 ALA A CA 1
ATOM 800 C C . ALA A 1 108 ? 6.348 -2.793 -6.703 1 98.25 108 ALA A C 1
ATOM 802 O O . ALA A 1 108 ? 6.68 -1.81 -7.367 1 98.25 108 ALA A O 1
ATOM 803 N N . ILE A 1 109 ? 5.805 -3.854 -7.246 1 98.06 109 ILE A N 1
ATOM 804 C CA . ILE A 1 109 ? 5.566 -3.971 -8.68 1 98.06 109 ILE A CA 1
ATOM 805 C C . ILE A 1 109 ? 4.59 -2.885 -9.133 1 98.06 109 ILE A C 1
ATOM 807 O O . ILE A 1 109 ? 4.812 -2.229 -10.148 1 98.06 109 ILE A O 1
ATOM 811 N N . PHE A 1 110 ? 3.561 -2.697 -8.352 1 97.19 110 PHE A N 1
ATOM 812 C CA . PHE A 1 110 ? 2.523 -1.716 -8.656 1 97.19 110 PHE A CA 1
ATOM 813 C C . PHE A 1 110 ? 3.113 -0.313 -8.734 1 97.19 110 PHE A C 1
ATOM 815 O O . PHE A 1 110 ? 2.91 0.394 -9.727 1 97.19 110 PHE A O 1
ATOM 822 N N . LYS A 1 111 ? 3.873 0.068 -7.77 1 97.19 111 LYS A N 1
ATOM 823 C CA . LYS A 1 111 ? 4.41 1.424 -7.703 1 97.19 111 LYS A CA 1
ATOM 824 C C . LYS A 1 111 ? 5.539 1.62 -8.711 1 97.19 111 LYS A C 1
ATOM 826 O O . LYS A 1 111 ? 5.711 2.715 -9.25 1 97.19 111 LYS A O 1
ATOM 831 N N . ALA A 1 112 ? 6.305 0.55 -8.992 1 97.31 112 ALA A N 1
ATOM 832 C CA . ALA A 1 112 ? 7.254 0.617 -10.102 1 97.31 112 ALA A CA 1
ATOM 833 C C . ALA A 1 112 ? 6.539 0.86 -11.43 1 97.31 112 ALA A C 1
ATOM 835 O O . ALA A 1 112 ? 6.98 1.679 -12.234 1 97.31 112 ALA A O 1
ATOM 836 N N . ALA A 1 113 ? 5.457 0.157 -11.625 1 96.38 113 ALA A N 1
ATOM 837 C CA . ALA A 1 113 ? 4.676 0.319 -12.852 1 96.38 113 ALA A CA 1
ATOM 838 C C . ALA A 1 113 ? 4.141 1.742 -12.977 1 96.38 113 ALA A C 1
ATOM 840 O O . ALA A 1 113 ? 4.137 2.318 -14.07 1 96.38 113 ALA A O 1
ATOM 841 N N . MET A 1 114 ? 3.678 2.307 -11.859 1 94.81 114 MET A N 1
ATOM 842 C CA . MET A 1 114 ? 3.207 3.689 -11.859 1 94.81 114 MET A CA 1
ATOM 843 C C . MET A 1 114 ? 4.309 4.641 -12.32 1 94.81 114 MET A C 1
ATOM 845 O O . MET A 1 114 ? 4.043 5.598 -13.047 1 94.81 114 MET A O 1
ATOM 849 N N . ALA A 1 115 ? 5.5 4.387 -11.875 1 94.56 115 ALA A N 1
ATOM 850 C CA . ALA A 1 115 ? 6.633 5.246 -12.203 1 94.56 115 ALA A CA 1
ATOM 851 C C . ALA A 1 115 ? 7.027 5.09 -13.672 1 94.56 115 ALA A C 1
ATOM 853 O O . ALA A 1 115 ? 7.523 6.031 -14.297 1 94.56 115 ALA A O 1
ATOM 854 N N . MET A 1 116 ? 6.793 3.951 -14.258 1 95.12 116 MET A N 1
ATOM 855 C CA . MET A 1 116 ? 7.289 3.629 -15.594 1 95.12 116 MET A CA 1
ATOM 856 C C . MET A 1 116 ? 6.266 4.004 -16.656 1 95.12 116 MET A C 1
ATOM 858 O O . MET A 1 116 ? 6.633 4.336 -17.781 1 95.12 116 MET A O 1
ATOM 862 N N . ALA A 1 117 ? 4.98 3.912 -16.359 1 92.62 117 ALA A N 1
ATOM 863 C CA . ALA A 1 117 ? 3.934 4.238 -17.328 1 92.62 117 ALA A CA 1
ATOM 864 C C . ALA A 1 117 ? 3.871 5.742 -17.578 1 92.62 117 ALA A C 1
ATOM 866 O O . ALA A 1 117 ? 3.697 6.531 -16.641 1 92.62 117 ALA A O 1
ATOM 867 N N . ASN A 1 118 ? 4.051 6.133 -18.812 1 88.19 118 ASN A N 1
ATOM 868 C CA . ASN A 1 118 ? 4.043 7.535 -19.203 1 88.19 118 ASN A CA 1
ATOM 869 C C . ASN A 1 118 ? 3.092 7.781 -20.375 1 88.19 118 ASN A C 1
ATOM 871 O O . ASN A 1 118 ? 3.498 7.715 -21.547 1 88.19 118 ASN A O 1
ATOM 875 N N . GLY A 1 119 ? 1.914 8.117 -19.984 1 82.12 119 GLY A N 1
ATOM 876 C CA . GLY A 1 119 ? 0.91 8.359 -21.016 1 82.12 119 GLY A CA 1
ATOM 877 C C . GLY A 1 119 ? 1.271 9.508 -21.938 1 82.12 119 GLY A C 1
ATOM 878 O O . GLY A 1 119 ? 1.018 9.438 -23.156 1 82.12 119 GLY A O 1
ATOM 879 N N . ARG A 1 120 ? 1.855 10.484 -21.453 1 83.12 120 ARG A N 1
ATOM 880 C CA . ARG A 1 120 ? 2.203 11.656 -22.25 1 83.12 120 ARG A CA 1
ATOM 881 C C . ARG A 1 120 ? 3.242 11.305 -23.312 1 83.12 120 ARG A C 1
ATOM 883 O O . ARG A 1 120 ? 3.223 11.859 -24.406 1 83.12 120 ARG A O 1
ATOM 890 N N . ALA A 1 121 ? 4.129 10.383 -23.016 1 86 121 ALA A N 1
ATOM 891 C CA . ALA A 1 121 ? 5.172 9.961 -23.953 1 86 121 ALA A CA 1
ATOM 892 C C . ALA A 1 121 ? 4.746 8.703 -24.703 1 86 121 ALA A C 1
ATOM 894 O O . ALA A 1 121 ? 5.566 8.07 -25.375 1 86 121 ALA A O 1
ATOM 895 N N . HIS A 1 122 ? 3.543 8.32 -24.531 1 89.44 122 HIS A N 1
ATOM 896 C CA . HIS A 1 122 ? 2.975 7.148 -25.188 1 89.44 122 HIS A CA 1
ATOM 897 C C . HIS A 1 122 ? 3.729 5.879 -24.812 1 89.44 122 HIS A C 1
ATOM 899 O O . HIS A 1 122 ? 4.066 5.07 -25.688 1 89.44 122 HIS A O 1
ATOM 905 N N . ARG A 1 123 ? 4.156 5.805 -23.625 1 92.44 123 ARG A N 1
ATOM 906 C CA . ARG A 1 123 ? 4.738 4.598 -23.047 1 92.44 123 ARG A CA 1
ATOM 907 C C . ARG A 1 123 ? 3.777 3.947 -22.062 1 92.44 123 ARG A C 1
ATOM 909 O O . ARG A 1 123 ? 3.865 4.176 -20.859 1 92.44 123 ARG A O 1
ATOM 916 N N . ARG A 1 124 ? 2.953 3.049 -22.609 1 91.38 124 ARG A N 1
ATOM 917 C CA . ARG A 1 124 ? 1.803 2.605 -21.828 1 91.38 124 ARG A CA 1
ATOM 918 C C . ARG A 1 124 ? 1.719 1.084 -21.781 1 91.38 124 ARG A C 1
ATOM 920 O O . ARG A 1 124 ? 1.006 0.517 -20.953 1 91.38 124 ARG A O 1
ATOM 927 N N . ARG A 1 125 ? 2.438 0.417 -22.594 1 95.56 125 ARG A N 1
ATOM 928 C CA . ARG A 1 125 ? 2.277 -1.03 -22.703 1 95.56 125 ARG A CA 1
ATOM 929 C C . ARG A 1 125 ? 3.352 -1.758 -21.891 1 95.56 125 ARG A C 1
ATOM 931 O O . ARG A 1 125 ? 4.5 -1.312 -21.828 1 95.56 125 ARG A O 1
ATOM 938 N N . PHE A 1 126 ? 2.93 -2.775 -21.312 1 97.62 126 PHE A N 1
ATOM 939 C CA . PHE A 1 126 ? 3.822 -3.705 -20.625 1 97.62 126 PHE A CA 1
ATOM 940 C C . PHE A 1 126 ? 3.855 -5.047 -21.344 1 97.62 126 PHE A C 1
ATOM 942 O O . PHE A 1 126 ? 2.885 -5.434 -22 1 97.62 126 PHE A O 1
ATOM 949 N N . ILE A 1 127 ? 5.02 -5.68 -21.297 1 98.44 127 ILE A N 1
ATOM 950 C CA . ILE A 1 127 ? 5.191 -7.012 -21.859 1 98.44 127 ILE A CA 1
ATOM 951 C C . ILE A 1 127 ? 5.512 -8.008 -20.734 1 98.44 127 ILE A C 1
ATOM 953 O O . ILE A 1 127 ? 6.289 -7.703 -19.828 1 98.44 127 ILE A O 1
ATOM 957 N N . CYS A 1 128 ? 4.918 -9.156 -20.734 1 98.06 128 CYS A N 1
ATOM 958 C CA . CYS A 1 128 ? 5.305 -10.273 -19.875 1 98.06 128 CYS A CA 1
ATOM 959 C C . CYS A 1 128 ? 5.332 -11.578 -20.656 1 98.06 128 CYS A C 1
ATOM 961 O O . CYS A 1 128 ? 4.965 -11.609 -21.844 1 98.06 128 CYS A O 1
ATOM 963 N N . PHE A 1 129 ? 5.891 -12.594 -20.062 1 98.38 129 PHE A N 1
ATOM 964 C CA . PHE A 1 129 ? 6.023 -13.898 -20.703 1 98.38 129 PHE A CA 1
ATOM 965 C C . PHE A 1 129 ? 5.027 -14.898 -20.125 1 98.38 129 PHE A C 1
ATOM 967 O O . PHE A 1 129 ? 5 -15.109 -18.906 1 98.38 129 PHE A O 1
ATOM 974 N N . GLY A 1 130 ? 4.152 -15.508 -20.953 1 96.88 130 GLY A N 1
ATOM 975 C CA . GLY A 1 130 ? 3.113 -16.422 -20.5 1 96.88 130 GLY A CA 1
ATOM 976 C C . GLY A 1 130 ? 3.559 -17.875 -20.484 1 96.88 130 GLY A C 1
ATOM 977 O O . GLY A 1 130 ? 4.312 -18.297 -21.359 1 96.88 130 GLY A O 1
ATOM 978 N N . PRO A 1 131 ? 3.08 -18.703 -19.562 1 96.62 131 PRO A N 1
ATOM 979 C CA . PRO A 1 131 ? 2.145 -18.344 -18.484 1 96.62 131 PRO A CA 1
ATOM 980 C C . PRO A 1 131 ? 2.773 -17.438 -17.422 1 96.62 131 PRO A C 1
ATOM 982 O O . PRO A 1 131 ? 3.988 -17.484 -17.219 1 96.62 131 PRO A O 1
ATOM 985 N N . THR A 1 132 ? 1.926 -16.609 -16.875 1 95.06 132 THR A N 1
ATOM 986 C CA . THR A 1 132 ? 2.508 -15.594 -15.992 1 95.06 132 THR A CA 1
ATOM 987 C C . THR A 1 132 ? 1.612 -15.344 -14.789 1 95.06 132 THR A C 1
ATOM 989 O O . THR A 1 132 ? 0.423 -15.672 -14.812 1 95.06 132 THR A O 1
ATOM 992 N N . TYR A 1 133 ? 2.209 -14.836 -13.766 1 94.69 133 TYR A N 1
ATOM 993 C CA . TYR A 1 133 ? 1.494 -14.352 -12.586 1 94.69 133 TYR A CA 1
ATOM 994 C C . TYR A 1 133 ? 0.474 -13.289 -12.969 1 94.69 133 TYR A C 1
ATOM 996 O O . TYR A 1 133 ? 0.775 -12.383 -13.75 1 94.69 133 TYR A O 1
ATOM 1004 N N . GLU A 1 134 ? -0.718 -13.328 -12.461 1 90.25 134 GLU A N 1
ATOM 1005 C CA . GLU A 1 134 ? -1.854 -12.531 -12.906 1 90.25 134 GLU A CA 1
ATOM 1006 C C . GLU A 1 134 ? -1.6 -11.039 -12.68 1 90.25 134 GLU A C 1
ATOM 1008 O O . GLU A 1 134 ? -2.1 -10.203 -13.43 1 90.25 134 GLU A O 1
ATOM 1013 N N . ALA A 1 135 ? -0.838 -10.688 -11.68 1 91.81 135 ALA A N 1
ATOM 1014 C CA . ALA A 1 135 ? -0.578 -9.289 -11.352 1 91.81 135 ALA A CA 1
ATOM 1015 C C . ALA A 1 135 ? 0.124 -8.578 -12.5 1 91.81 135 ALA A C 1
ATOM 1017 O O . ALA A 1 135 ? -0.062 -7.375 -12.703 1 91.81 135 ALA A O 1
ATOM 1018 N N . PHE A 1 136 ? 0.889 -9.273 -13.32 1 95.5 136 PHE A N 1
ATOM 1019 C CA . PHE A 1 136 ? 1.636 -8.688 -14.43 1 95.5 136 PHE A CA 1
ATOM 1020 C C . PHE A 1 136 ? 0.696 -8.25 -15.547 1 95.5 136 PHE A C 1
ATOM 1022 O O . PHE A 1 136 ? 1.077 -7.461 -16.406 1 95.5 136 PHE A O 1
ATOM 1029 N N . VAL A 1 137 ? -0.507 -8.758 -15.477 1 92 137 VAL A N 1
ATOM 1030 C CA . VAL A 1 137 ? -1.524 -8.398 -16.453 1 92 137 VAL A CA 1
ATOM 1031 C C . VAL A 1 137 ? -2.486 -7.379 -15.859 1 92 137 VAL A C 1
ATOM 1033 O O . VAL A 1 137 ? -2.893 -6.43 -16.531 1 92 137 VAL A O 1
ATOM 1036 N N . ASN A 1 138 ? -2.77 -7.512 -14.617 1 91 138 ASN A N 1
ATOM 1037 C CA . ASN A 1 138 ? -3.787 -6.684 -13.977 1 91 138 ASN A CA 1
ATOM 1038 C C . ASN A 1 138 ? -3.24 -5.309 -13.602 1 91 138 ASN A C 1
ATOM 1040 O O . ASN A 1 138 ? -3.926 -4.297 -13.758 1 91 138 ASN A O 1
ATOM 1044 N N . ILE A 1 139 ? -2.02 -5.219 -13.086 1 93.38 139 ILE A N 1
ATOM 1045 C CA . ILE A 1 139 ? -1.445 -3.98 -12.578 1 93.38 139 ILE A CA 1
ATOM 1046 C C . ILE A 1 139 ? -1.303 -2.971 -13.719 1 93.38 139 ILE A C 1
ATOM 1048 O O . ILE A 1 139 ? -1.707 -1.813 -13.586 1 93.38 139 ILE A O 1
ATOM 1052 N N . PRO A 1 140 ? -0.775 -3.371 -14.891 1 91.69 140 PRO A N 1
ATOM 1053 C CA . PRO A 1 140 ? -0.671 -2.398 -15.984 1 91.69 140 PRO A CA 1
ATOM 1054 C C . PRO A 1 140 ? -2.021 -1.806 -16.375 1 91.69 140 PRO A C 1
ATOM 1056 O O . PRO A 1 140 ? -2.102 -0.626 -16.734 1 91.69 140 PRO A O 1
ATOM 1059 N N . ARG A 1 141 ? -3.076 -2.582 -16.281 1 89 141 ARG A N 1
ATOM 1060 C CA . ARG A 1 141 ? -4.41 -2.059 -16.562 1 89 141 ARG A CA 1
ATOM 1061 C C . ARG A 1 141 ? -4.773 -0.942 -15.586 1 89 141 ARG A C 1
ATOM 1063 O O . ARG A 1 141 ? -5.414 0.04 -15.977 1 89 141 ARG A O 1
ATOM 1070 N N . LEU A 1 142 ? -4.371 -1.05 -14.406 1 89.06 142 LEU A N 1
ATOM 1071 C CA . LEU A 1 142 ? -4.695 -0.105 -13.336 1 89.06 142 LEU A CA 1
ATOM 1072 C C . LEU A 1 142 ? -3.871 1.171 -13.477 1 89.06 142 LEU A C 1
ATOM 1074 O O . LEU A 1 142 ? -4.305 2.244 -13.055 1 89.06 142 LEU A O 1
ATOM 1078 N N . VAL A 1 143 ? -2.676 1.062 -14.086 1 90.12 143 VAL A N 1
ATOM 1079 C CA . VAL A 1 143 ? -1.769 2.203 -14.055 1 90.12 143 VAL A CA 1
ATOM 1080 C C . VAL A 1 143 ? -1.819 2.934 -15.398 1 90.12 143 VAL A C 1
ATOM 1082 O O . VAL A 1 143 ? -1.603 4.145 -15.461 1 90.12 143 VAL A O 1
ATOM 1085 N N . SER A 1 144 ? -2.074 2.203 -16.516 1 85.25 144 SER A N 1
ATOM 1086 C CA . SER A 1 144 ? -1.999 2.822 -17.828 1 85.25 144 SER A CA 1
ATOM 1087 C C . SER A 1 144 ? -3.314 2.67 -18.594 1 85.25 144 SER A C 1
ATOM 1089 O O . SER A 1 144 ? -3.506 3.285 -19.641 1 85.25 144 SER A O 1
ATOM 1091 N N . GLY A 1 145 ? -4.199 1.794 -18.125 1 81.56 145 GLY A N 1
ATOM 1092 C CA . GLY A 1 145 ? -5.457 1.534 -18.812 1 81.56 145 GLY A CA 1
ATOM 1093 C C . GLY A 1 145 ? -5.309 0.587 -19.984 1 81.56 145 GLY A C 1
ATOM 1094 O O . GLY A 1 145 ? -6.266 0.356 -20.719 1 81.56 145 GLY A O 1
ATOM 1095 N N . GLU A 1 146 ? -4.07 0.018 -20.156 1 86.5 146 GLU A N 1
ATOM 1096 C CA . GLU A 1 146 ? -3.818 -0.872 -21.281 1 86.5 146 GLU A CA 1
ATOM 1097 C C . GLU A 1 146 ? -3.5 -2.287 -20.812 1 86.5 146 GLU A C 1
ATOM 1099 O O . GLU A 1 146 ? -2.826 -2.471 -19.797 1 86.5 146 GLU A O 1
ATOM 1104 N N . ALA A 1 147 ? -3.904 -3.23 -21.578 1 84.88 147 ALA A N 1
ATOM 1105 C CA . ALA A 1 147 ? -3.58 -4.625 -21.297 1 84.88 147 ALA A CA 1
ATOM 1106 C C . ALA A 1 147 ? -2.119 -4.926 -21.609 1 84.88 147 ALA A C 1
ATOM 1108 O O . ALA A 1 147 ? -1.545 -4.336 -22.531 1 84.88 147 ALA A O 1
ATOM 1109 N N . SER A 1 148 ? -1.588 -5.883 -20.938 1 92.44 148 SER A N 1
ATOM 1110 C CA . SER A 1 148 ? -0.237 -6.352 -21.219 1 92.44 148 SER A CA 1
ATOM 1111 C C . SER A 1 148 ? -0.206 -7.195 -22.484 1 92.44 148 SER A C 1
ATOM 1113 O O . SER A 1 148 ? -1.182 -7.875 -22.812 1 92.44 148 SER A O 1
ATOM 1115 N N . ILE A 1 149 ? 0.938 -7.039 -23.172 1 96.12 149 ILE A N 1
ATOM 1116 C CA . ILE A 1 149 ? 1.253 -7.984 -24.234 1 96.12 149 ILE A CA 1
ATOM 1117 C C . ILE A 1 149 ? 1.901 -9.234 -23.641 1 96.12 149 ILE A C 1
ATOM 1119 O O . ILE A 1 149 ? 2.922 -9.141 -22.953 1 96.12 149 ILE A O 1
ATOM 1123 N N . VAL A 1 150 ? 1.277 -10.359 -23.922 1 96.56 150 VAL A N 1
ATOM 1124 C CA . VAL A 1 150 ? 1.81 -11.609 -23.406 1 96.56 150 VAL A CA 1
ATOM 1125 C C . VAL A 1 150 ? 2.514 -12.383 -24.516 1 96.56 150 VAL A C 1
ATOM 1127 O O . VAL A 1 150 ? 1.893 -12.75 -25.516 1 96.56 150 VAL A O 1
ATOM 1130 N N . ILE A 1 151 ? 3.832 -12.602 -24.359 1 97.88 151 ILE A N 1
ATOM 1131 C CA . ILE A 1 151 ? 4.598 -13.422 -25.297 1 97.88 151 ILE A CA 1
ATOM 1132 C C . ILE A 1 151 ? 4.562 -14.883 -24.859 1 97.88 151 ILE A C 1
ATOM 1134 O O . ILE A 1 151 ? 4.93 -15.203 -23.719 1 97.88 151 ILE A O 1
ATOM 1138 N N . GLU A 1 152 ? 4.199 -15.711 -25.688 1 96.56 152 GLU A N 1
ATOM 1139 C CA . GLU A 1 152 ? 4.137 -17.125 -25.359 1 96.56 152 GLU A CA 1
ATOM 1140 C C . GLU A 1 152 ? 5.531 -17.734 -25.219 1 96.56 152 GLU A C 1
ATOM 1142 O O . GLU A 1 152 ? 6.434 -17.406 -25.984 1 96.56 152 GLU A O 1
ATOM 1147 N N . THR A 1 153 ? 5.645 -18.531 -24.219 1 97 153 THR A N 1
ATOM 1148 C CA . THR A 1 153 ? 6.914 -19.219 -24.016 1 97 153 THR A CA 1
ATOM 1149 C C . THR A 1 153 ? 6.859 -20.641 -24.562 1 97 153 THR A C 1
ATOM 1151 O O . THR A 1 153 ? 5.809 -21.094 -25.016 1 97 153 THR A O 1
ATOM 1154 N N . ASP A 1 154 ? 8.055 -21.297 -24.469 1 95.75 154 ASP A N 1
ATOM 1155 C CA . ASP A 1 154 ? 8.141 -22.688 -24.922 1 95.75 154 ASP A CA 1
ATOM 1156 C C . ASP A 1 154 ? 7.145 -23.562 -24.172 1 95.75 154 ASP A C 1
ATOM 1158 O O . ASP A 1 154 ? 6.957 -23.422 -22.953 1 95.75 154 ASP A O 1
ATOM 1162 N N . SER A 1 155 ? 6.527 -24.5 -24.844 1 90.94 155 SER A N 1
ATOM 1163 C CA . SER A 1 155 ? 5.453 -25.312 -24.266 1 90.94 155 SER A CA 1
ATOM 1164 C C . SER A 1 155 ? 6 -26.344 -23.281 1 90.94 155 SER A C 1
ATOM 1166 O O . SER A 1 155 ? 5.266 -26.844 -22.438 1 90.94 155 SER A O 1
ATOM 1168 N N . LYS A 1 156 ? 7.258 -26.625 -23.422 1 89.88 156 LYS A N 1
ATOM 1169 C CA . LYS A 1 156 ? 7.832 -27.672 -22.578 1 89.88 156 LYS A CA 1
ATOM 1170 C C . LYS A 1 156 ? 8.688 -27.078 -21.469 1 89.88 156 LYS A C 1
ATOM 1172 O O . LYS A 1 156 ? 8.578 -27.484 -20.312 1 89.88 156 LYS A O 1
ATOM 1177 N N . THR A 1 157 ? 9.43 -26.062 -21.812 1 94 157 THR A N 1
ATOM 1178 C CA . THR A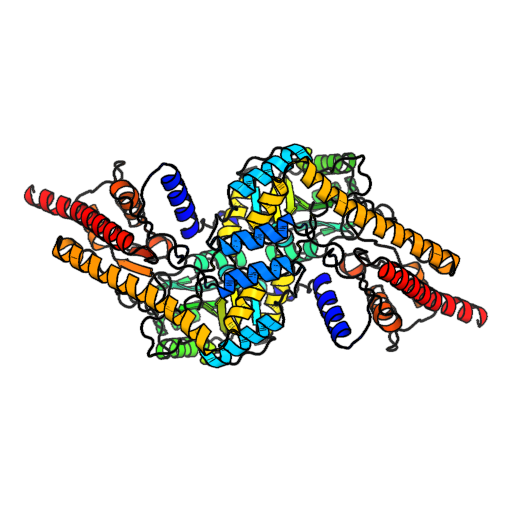 1 157 ? 10.398 -25.547 -20.859 1 94 157 THR A CA 1
ATOM 1179 C C . THR A 1 157 ? 9.875 -24.281 -20.188 1 94 157 THR A C 1
ATOM 1181 O O . THR A 1 157 ? 10.422 -23.828 -19.172 1 94 157 THR A O 1
ATOM 1184 N N . PHE A 1 158 ? 8.883 -23.688 -20.781 1 97.19 158 PHE A N 1
ATOM 1185 C CA . PHE A 1 158 ? 8.281 -22.422 -20.328 1 97.19 158 PHE A CA 1
ATOM 1186 C C . PHE A 1 158 ? 9.305 -21.297 -20.375 1 97.19 158 PHE A C 1
ATOM 1188 O O . PHE A 1 158 ? 9.133 -20.281 -19.703 1 97.19 158 PHE A O 1
ATOM 1195 N N . LEU A 1 159 ? 10.406 -21.391 -21.125 1 98.12 159 LEU A N 1
ATOM 1196 C CA . LEU A 1 159 ? 11.406 -20.344 -21.266 1 98.12 159 LEU A CA 1
ATOM 1197 C C . LEU A 1 159 ? 11.07 -19.422 -22.438 1 98.12 159 LEU A C 1
ATOM 1199 O O . LEU A 1 159 ? 10.617 -19.891 -23.484 1 98.12 159 LEU A O 1
ATOM 1203 N N . PRO A 1 160 ? 11.25 -18.156 -22.25 1 98.38 160 PRO A N 1
ATOM 1204 C CA . PRO A 1 160 ? 10.992 -17.219 -23.344 1 98.38 160 PRO A CA 1
ATOM 1205 C C . PRO A 1 160 ? 12.062 -17.281 -24.438 1 98.38 160 PRO A C 1
ATOM 1207 O O . PRO A 1 160 ? 13.172 -17.766 -24.188 1 98.38 160 PRO A O 1
ATOM 1210 N N . ASP A 1 161 ? 11.703 -16.828 -25.625 1 98.44 161 ASP A N 1
ATOM 1211 C CA . ASP A 1 161 ? 12.625 -16.672 -26.75 1 98.44 161 ASP A CA 1
ATOM 1212 C C . ASP A 1 161 ? 12.992 -15.203 -26.953 1 98.44 161 ASP A C 1
ATOM 1214 O O . ASP A 1 161 ? 12.133 -14.391 -27.312 1 98.44 161 ASP A O 1
ATOM 1218 N N . PRO A 1 162 ? 14.258 -14.883 -26.812 1 98.75 162 PRO A N 1
ATOM 1219 C CA . PRO A 1 162 ? 14.68 -13.492 -27 1 98.75 162 PRO A CA 1
ATOM 1220 C C . PRO A 1 162 ? 14.289 -12.945 -28.375 1 98.75 162 PRO A C 1
ATOM 1222 O O . PRO A 1 162 ? 14.008 -11.758 -28.516 1 98.75 162 PRO A O 1
ATOM 1225 N N . ALA A 1 163 ? 14.18 -13.812 -29.375 1 98.69 163 ALA A N 1
ATOM 1226 C CA . ALA A 1 163 ? 13.797 -13.375 -30.719 1 98.69 163 ALA A CA 1
ATOM 1227 C C . ALA A 1 163 ? 12.352 -12.891 -30.734 1 98.69 163 ALA A C 1
ATOM 1229 O O . ALA A 1 163 ? 12.023 -11.945 -31.453 1 98.69 163 ALA A O 1
ATOM 1230 N N . ASP A 1 164 ? 11.5 -13.555 -30.016 1 98.69 164 ASP A N 1
ATOM 1231 C CA . ASP A 1 164 ? 10.109 -13.125 -29.922 1 98.69 164 ASP A CA 1
ATOM 1232 C C . ASP A 1 164 ? 9.992 -11.766 -29.234 1 98.69 164 ASP A C 1
ATOM 1234 O O . ASP A 1 164 ? 9.18 -10.93 -29.641 1 98.69 164 ASP A O 1
ATOM 1238 N N . LEU A 1 165 ? 10.828 -11.539 -28.203 1 98.81 165 LEU A N 1
ATOM 1239 C CA . LEU A 1 165 ? 10.852 -10.242 -27.531 1 98.81 165 LEU A CA 1
ATOM 1240 C C . LEU A 1 165 ? 11.273 -9.141 -28.5 1 98.81 165 LEU A C 1
ATOM 1242 O O . LEU A 1 165 ? 10.648 -8.078 -28.547 1 98.81 165 LEU A O 1
ATOM 1246 N N . ARG A 1 166 ? 12.312 -9.422 -29.234 1 98.75 166 ARG A N 1
ATOM 1247 C CA . ARG A 1 166 ? 12.789 -8.438 -30.203 1 98.75 166 ARG A CA 1
ATOM 1248 C C . ARG A 1 166 ? 11.695 -8.07 -31.203 1 98.75 166 ARG A C 1
ATOM 1250 O O . ARG A 1 166 ? 11.469 -6.891 -31.469 1 98.75 166 ARG A O 1
ATOM 1257 N N . LYS A 1 167 ? 11.047 -9.055 -31.719 1 98.69 167 LYS A N 1
ATOM 1258 C CA . LYS A 1 167 ? 9.977 -8.836 -32.688 1 98.69 167 LYS A CA 1
ATOM 1259 C C . LYS A 1 167 ? 8.875 -7.953 -32.094 1 98.69 167 LYS A C 1
ATOM 1261 O O . LYS A 1 167 ? 8.445 -6.992 -32.75 1 98.69 167 LYS A O 1
ATOM 1266 N N . VAL A 1 168 ? 8.43 -8.242 -30.891 1 98.56 168 VAL A N 1
ATOM 1267 C CA . VAL A 1 168 ? 7.34 -7.508 -30.266 1 98.56 168 VAL A CA 1
ATOM 1268 C C . VAL A 1 168 ? 7.766 -6.059 -30.031 1 98.56 168 VAL A C 1
ATOM 1270 O O . VAL A 1 168 ? 6.98 -5.133 -30.25 1 98.56 168 VAL A O 1
ATOM 1273 N N . LEU A 1 169 ? 9.016 -5.855 -29.594 1 98.38 169 LEU A N 1
ATOM 1274 C CA . LEU A 1 169 ? 9.516 -4.512 -29.328 1 98.38 169 LEU A CA 1
ATOM 1275 C C . LEU A 1 169 ? 9.641 -3.711 -30.625 1 98.38 169 LEU A C 1
ATOM 1277 O O . LEU A 1 169 ? 9.453 -2.492 -30.625 1 98.38 169 LEU A O 1
ATOM 1281 N N . GLN A 1 170 ? 9.953 -4.395 -31.719 1 98.31 170 GLN A N 1
ATOM 1282 C CA . GLN A 1 170 ? 10.055 -3.734 -33 1 98.31 170 GLN A CA 1
ATOM 1283 C C . GLN A 1 170 ? 8.68 -3.346 -33.531 1 98.31 170 GLN A C 1
ATOM 1285 O O . GLN A 1 170 ? 8.531 -2.318 -34.219 1 98.31 170 GLN A O 1
ATOM 1290 N N . GLU A 1 171 ? 7.695 -4.082 -33.188 1 98.12 171 GLU A N 1
ATOM 1291 C CA . GLU A 1 171 ? 6.348 -3.889 -33.688 1 98.12 171 GLU A CA 1
ATOM 1292 C C . GLU A 1 171 ? 5.543 -2.938 -32.812 1 98.12 171 GLU A C 1
ATOM 1294 O O . GLU A 1 171 ? 4.461 -2.486 -33.219 1 98.12 171 GLU A O 1
ATOM 1299 N N . ASN A 1 172 ? 6.047 -2.645 -31.641 1 97.25 172 ASN A N 1
ATOM 1300 C CA . ASN A 1 172 ? 5.359 -1.799 -30.672 1 97.25 172 ASN A CA 1
ATOM 1301 C C . ASN A 1 172 ? 6.277 -0.711 -30.125 1 97.25 172 ASN A C 1
ATOM 1303 O O . ASN A 1 172 ? 7.156 -0.989 -29.312 1 97.25 172 ASN A O 1
ATOM 1307 N N . ASP A 1 173 ? 5.953 0.51 -30.391 1 95.31 173 ASP A N 1
ATOM 1308 C CA . ASP A 1 173 ? 6.832 1.607 -30 1 95.31 173 ASP A CA 1
ATOM 1309 C C . ASP A 1 173 ? 6.336 2.27 -28.703 1 95.31 173 ASP A C 1
ATOM 1311 O O . ASP A 1 173 ? 6.922 3.25 -28.25 1 95.31 173 ASP A O 1
ATOM 1315 N N . ASP A 1 174 ? 5.332 1.723 -28.094 1 95.56 174 ASP A N 1
ATOM 1316 C CA . ASP A 1 174 ? 4.738 2.336 -26.906 1 95.56 174 ASP A CA 1
ATOM 1317 C C . ASP A 1 174 ? 4.992 1.489 -25.656 1 95.56 174 ASP A C 1
ATOM 1319 O O . ASP A 1 174 ? 4.301 1.635 -24.656 1 95.56 174 ASP A O 1
ATOM 1323 N N . VAL A 1 175 ? 6.023 0.583 -25.703 1 97.12 175 VAL A N 1
ATOM 1324 C CA . VAL A 1 175 ? 6.305 -0.297 -24.578 1 97.12 175 VAL A CA 1
ATOM 1325 C C . VAL A 1 175 ? 7.07 0.472 -23.5 1 97.12 175 VAL A C 1
ATOM 1327 O O . VAL A 1 175 ? 8.078 1.122 -23.797 1 97.12 175 VAL A O 1
ATOM 1330 N N . ALA A 1 176 ? 6.523 0.396 -22.266 1 96.75 176 ALA A N 1
ATOM 1331 C CA . ALA A 1 176 ? 7.16 1.03 -21.125 1 96.75 176 ALA A CA 1
ATOM 1332 C C . ALA A 1 176 ? 8.102 0.061 -20.406 1 96.75 176 ALA A C 1
ATOM 1334 O O . ALA A 1 176 ? 9.148 0.463 -19.906 1 96.75 176 ALA A O 1
ATOM 1335 N N . CYS A 1 177 ? 7.73 -1.215 -20.391 1 97.94 177 CYS A N 1
ATOM 1336 C CA . CYS A 1 177 ? 8.445 -2.121 -19.5 1 97.94 177 CYS A CA 1
ATOM 1337 C C . CYS A 1 177 ? 8.242 -3.572 -19.922 1 97.94 177 CYS A C 1
ATOM 1339 O O . CYS A 1 177 ? 7.184 -3.934 -20.438 1 97.94 177 CYS A O 1
ATOM 1341 N N . VAL A 1 178 ? 9.305 -4.367 -19.812 1 98.69 178 VAL A N 1
ATOM 1342 C CA . VAL A 1 178 ? 9.258 -5.82 -19.906 1 98.69 178 VAL A CA 1
ATOM 1343 C C . VAL A 1 178 ? 9.383 -6.438 -18.516 1 98.69 178 VAL A C 1
ATOM 1345 O O . VAL A 1 178 ? 10.344 -6.164 -17.797 1 98.69 178 VAL A O 1
ATOM 1348 N N . ILE A 1 179 ? 8.414 -7.305 -18.141 1 98.75 179 ILE A N 1
ATOM 1349 C CA . ILE A 1 179 ? 8.422 -7.941 -16.828 1 98.75 179 ILE A CA 1
ATOM 1350 C C . ILE A 1 179 ? 8.984 -9.359 -16.938 1 98.75 179 ILE A C 1
ATOM 1352 O O . ILE A 1 179 ? 8.492 -10.164 -17.75 1 98.75 179 ILE A O 1
ATOM 1356 N N . ILE A 1 180 ? 10 -9.609 -16.156 1 98.69 180 ILE A N 1
ATOM 1357 C CA . ILE A 1 180 ? 10.656 -10.906 -16.078 1 98.69 180 ILE A CA 1
ATOM 1358 C C . ILE A 1 180 ? 10.422 -11.523 -14.703 1 98.69 180 ILE A C 1
ATOM 1360 O O . ILE A 1 180 ? 10.562 -10.844 -13.68 1 98.69 180 ILE A O 1
ATOM 1364 N N . ASN A 1 181 ? 9.984 -12.742 -14.664 1 98.56 181 ASN A N 1
ATOM 1365 C CA . ASN A 1 181 ? 9.719 -13.445 -13.414 1 98.56 181 ASN A CA 1
ATOM 1366 C C . ASN A 1 181 ? 10.453 -14.781 -13.359 1 98.56 181 ASN A C 1
ATOM 1368 O O . ASN A 1 181 ? 10.086 -15.734 -14.055 1 98.56 181 ASN A O 1
ATOM 1372 N N . SER A 1 182 ? 11.492 -14.836 -12.523 1 98.06 182 SER A N 1
ATOM 1373 C CA . SER A 1 182 ? 12.336 -16.016 -12.359 1 98.06 182 SER A CA 1
ATOM 1374 C C . SER A 1 182 ? 12.852 -16.141 -10.93 1 98.06 182 SER A C 1
ATOM 1376 O O . SER A 1 182 ? 13.547 -15.25 -10.438 1 98.06 182 SER A O 1
ATOM 1378 N N . PRO A 1 183 ? 12.641 -17.297 -10.305 1 97.5 183 PRO A N 1
ATOM 1379 C CA . PRO A 1 183 ? 11.797 -18.422 -10.703 1 97.5 183 PRO A CA 1
ATOM 1380 C C . PRO A 1 183 ? 10.359 -17.984 -11 1 97.5 183 PRO A C 1
ATOM 1382 O O . PRO A 1 183 ? 9.875 -17 -10.438 1 97.5 183 PRO A O 1
ATOM 1385 N N . ASN A 1 184 ? 9.719 -18.75 -11.844 1 98.06 184 ASN A N 1
ATOM 1386 C CA . ASN A 1 184 ? 8.477 -18.297 -12.461 1 98.06 184 ASN A CA 1
ATOM 1387 C C . ASN A 1 184 ? 7.254 -18.844 -11.727 1 98.06 184 ASN A C 1
ATOM 1389 O O . ASN A 1 184 ? 7.238 -20.016 -11.336 1 98.06 184 ASN A O 1
ATOM 1393 N N . ASN A 1 185 ? 6.348 -18.047 -11.336 1 96.88 185 ASN A N 1
ATOM 1394 C CA . ASN A 1 185 ? 4.957 -18.406 -11.07 1 96.88 185 ASN A CA 1
ATOM 1395 C C . ASN A 1 185 ? 4.094 -18.25 -12.32 1 96.88 185 ASN A C 1
ATOM 1397 O O . ASN A 1 185 ? 3.953 -17.156 -12.859 1 96.88 185 ASN A O 1
ATOM 1401 N N . PRO A 1 186 ? 3.648 -19.328 -12.836 1 97 186 PRO A N 1
ATOM 1402 C CA . PRO A 1 186 ? 3.178 -20.531 -12.133 1 97 186 PRO A CA 1
ATOM 1403 C C . PRO A 1 186 ? 4.02 -21.766 -12.453 1 97 186 PRO A C 1
ATOM 1405 O O . PRO A 1 186 ? 3.703 -22.859 -11.984 1 97 186 PRO A O 1
ATOM 1408 N N . THR A 1 187 ? 5.113 -21.656 -13.195 1 97.62 187 THR A N 1
ATOM 1409 C CA . THR A 1 187 ? 5.688 -22.844 -13.828 1 97.62 187 THR A CA 1
ATOM 1410 C C . THR A 1 187 ? 6.824 -23.406 -12.977 1 97.62 187 THR A C 1
ATOM 1412 O O . THR A 1 187 ? 7.223 -24.562 -13.156 1 97.62 187 THR A O 1
ATOM 1415 N N . GLY A 1 188 ? 7.395 -22.547 -12.18 1 97.19 188 GLY A N 1
ATOM 1416 C CA . GLY A 1 188 ? 8.578 -22.953 -11.438 1 97.19 188 GLY A CA 1
ATOM 1417 C C . GLY A 1 188 ? 9.844 -22.953 -12.266 1 97.19 188 GLY A C 1
ATOM 1418 O O . GLY A 1 188 ? 10.914 -23.312 -11.781 1 97.19 188 GLY A O 1
ATOM 1419 N N . ALA A 1 189 ? 9.766 -22.5 -13.492 1 97.31 189 ALA A N 1
ATOM 1420 C CA . ALA A 1 189 ? 10.938 -22.406 -14.352 1 97.31 189 ALA A CA 1
ATOM 1421 C C . ALA A 1 189 ? 11.93 -21.375 -13.828 1 97.31 189 ALA A C 1
ATOM 1423 O O . ALA A 1 189 ? 11.531 -20.328 -13.32 1 97.31 189 ALA A O 1
ATOM 1424 N N . VAL A 1 190 ? 13.203 -21.672 -13.938 1 97.69 190 VAL A N 1
ATOM 1425 C CA . VAL A 1 190 ? 14.289 -20.766 -13.586 1 97.69 190 VAL A CA 1
ATOM 1426 C C . VAL A 1 190 ? 15.047 -20.344 -14.844 1 97.69 190 VAL A C 1
ATOM 1428 O O . VAL A 1 190 ? 15.516 -21.203 -15.602 1 97.69 190 VAL A O 1
ATOM 1431 N N . TYR A 1 191 ? 15.055 -19.062 -15.125 1 98 191 TYR A N 1
ATOM 1432 C CA . TYR A 1 191 ? 15.789 -18.562 -16.281 1 98 191 TYR A CA 1
ATOM 1433 C C . TYR A 1 191 ? 17.297 -18.594 -16.031 1 98 191 TYR A C 1
ATOM 1435 O O . TYR A 1 191 ? 17.781 -17.953 -15.109 1 98 191 TYR A O 1
ATOM 1443 N N . PRO A 1 192 ? 18.047 -19.312 -16.812 1 97.06 192 PRO A N 1
ATOM 1444 C CA . PRO A 1 192 ? 19.5 -19.297 -16.656 1 97.06 192 PRO A CA 1
ATOM 1445 C C . PRO A 1 192 ? 20.125 -17.969 -17.062 1 97.06 192 PRO A C 1
ATOM 1447 O O . PRO A 1 192 ? 19.516 -17.203 -17.812 1 97.06 192 PRO A O 1
ATOM 1450 N N . MET A 1 193 ? 21.312 -17.734 -16.594 1 97.19 193 MET A N 1
ATOM 1451 C CA . MET A 1 193 ? 22 -16.469 -16.875 1 97.19 193 MET A CA 1
ATOM 1452 C C . MET A 1 193 ? 22.172 -16.266 -18.375 1 97.19 193 MET A C 1
ATOM 1454 O O . MET A 1 193 ? 22.094 -15.133 -18.859 1 97.19 193 MET A O 1
ATOM 1458 N N . ALA A 1 194 ? 22.406 -17.344 -19.094 1 98.06 194 ALA A N 1
ATOM 1459 C CA . ALA A 1 194 ? 22.562 -17.234 -20.547 1 98.06 194 ALA A CA 1
ATOM 1460 C C . ALA A 1 194 ? 21.297 -16.641 -21.188 1 98.06 194 ALA A C 1
ATOM 1462 O O . ALA A 1 194 ? 21.391 -15.805 -22.078 1 98.06 194 ALA A O 1
ATOM 1463 N N . LEU A 1 195 ? 20.172 -17.094 -20.766 1 98.56 195 LEU A N 1
ATOM 1464 C CA . LEU A 1 195 ? 18.906 -16.578 -21.266 1 98.56 195 LEU A CA 1
ATOM 1465 C C . LEU A 1 195 ? 18.703 -15.117 -20.859 1 98.56 195 LEU A C 1
ATOM 1467 O O . LEU A 1 195 ? 18.328 -14.281 -21.688 1 98.56 195 LEU A O 1
ATOM 1471 N N . LEU A 1 196 ? 18.984 -14.758 -19.594 1 98.75 196 LEU A N 1
ATOM 1472 C CA . LEU A 1 196 ? 18.828 -13.391 -19.109 1 98.75 196 LEU A CA 1
ATOM 1473 C C . LEU A 1 196 ? 19.75 -12.445 -19.859 1 98.75 196 LEU A C 1
ATOM 1475 O O . LEU A 1 196 ? 19.375 -11.312 -20.156 1 98.75 196 LEU A O 1
ATOM 1479 N N . SER A 1 197 ? 20.938 -12.93 -20.141 1 98.75 197 SER A N 1
ATOM 1480 C CA . SER A 1 197 ? 21.875 -12.133 -20.922 1 98.75 197 SER A CA 1
ATOM 1481 C C . SER A 1 197 ? 21.344 -11.875 -22.328 1 98.75 197 SER A C 1
ATOM 1483 O O . SER A 1 197 ? 21.5 -10.773 -22.875 1 98.75 197 SER A O 1
ATOM 1485 N N . ALA A 1 198 ? 20.781 -12.883 -22.922 1 98.81 198 ALA A N 1
ATOM 1486 C CA . ALA A 1 198 ? 20.203 -12.734 -24.266 1 98.81 198 ALA A CA 1
ATOM 1487 C C . ALA A 1 198 ? 19.047 -11.742 -24.25 1 98.81 198 ALA A C 1
ATOM 1489 O O . ALA A 1 198 ? 18.922 -10.93 -25.172 1 98.81 198 ALA A O 1
ATOM 1490 N N . LEU A 1 199 ? 18.188 -11.82 -23.25 1 98.88 199 LEU A N 1
ATOM 1491 C CA . LEU A 1 199 ? 17.109 -10.852 -23.109 1 98.88 199 LEU A CA 1
ATOM 1492 C C . LEU A 1 199 ? 17.656 -9.445 -22.906 1 98.88 199 LEU A C 1
ATOM 1494 O O . LEU A 1 199 ? 17.125 -8.484 -23.469 1 98.88 199 LEU A O 1
ATOM 1498 N N . ALA A 1 200 ? 18.703 -9.32 -22.078 1 98.81 200 ALA A N 1
ATOM 1499 C CA . ALA A 1 200 ? 19.359 -8.031 -21.828 1 98.81 200 ALA A CA 1
ATOM 1500 C C . ALA A 1 200 ? 19.906 -7.438 -23.125 1 98.81 200 ALA A C 1
ATOM 1502 O O . ALA A 1 200 ? 19.828 -6.227 -23.344 1 98.81 200 ALA A O 1
ATOM 1503 N N . ASP A 1 201 ? 20.484 -8.281 -23.938 1 98.69 201 ASP A N 1
ATOM 1504 C CA . ASP A 1 201 ? 21.016 -7.828 -25.219 1 98.69 201 ASP A CA 1
ATOM 1505 C C . ASP A 1 201 ? 19.922 -7.215 -26.078 1 98.69 201 ASP A C 1
ATOM 1507 O O . ASP A 1 201 ? 20.125 -6.18 -26.719 1 98.69 201 ASP A O 1
ATOM 1511 N N . VAL A 1 202 ? 18.781 -7.82 -26.125 1 98.81 202 VAL A N 1
ATOM 1512 C CA . VAL A 1 202 ? 17.656 -7.266 -26.859 1 98.81 202 VAL A CA 1
ATOM 1513 C C . VAL A 1 202 ? 17.266 -5.91 -26.266 1 98.81 202 VAL A C 1
ATOM 1515 O O . VAL A 1 202 ? 17.109 -4.93 -27 1 98.81 202 VAL A O 1
ATOM 1518 N N . LEU A 1 203 ? 17.172 -5.812 -24.969 1 98.62 203 LEU A N 1
ATOM 1519 C CA . LEU A 1 203 ? 16.688 -4.617 -24.281 1 98.62 203 LEU A CA 1
ATOM 1520 C C . LEU A 1 203 ? 17.656 -3.455 -24.453 1 98.62 203 LEU A C 1
ATOM 1522 O O . LEU A 1 203 ? 17.25 -2.295 -24.5 1 98.62 203 LEU A O 1
ATOM 1526 N N . ARG A 1 204 ? 18.953 -3.742 -24.562 1 98.19 204 ARG A N 1
ATOM 1527 C CA . ARG A 1 204 ? 19.969 -2.709 -24.766 1 98.19 204 ARG A CA 1
ATOM 1528 C C . ARG A 1 204 ? 19.688 -1.919 -26.047 1 98.19 204 ARG A C 1
ATOM 1530 O O . ARG A 1 204 ? 20 -0.728 -26.125 1 98.19 204 ARG A O 1
ATOM 1537 N N . ASP A 1 205 ? 19.078 -2.553 -26.984 1 98.12 205 ASP A N 1
ATOM 1538 C CA . ASP A 1 205 ? 18.75 -1.902 -28.266 1 98.12 205 ASP A CA 1
ATOM 1539 C C . ASP A 1 205 ? 17.516 -1.007 -28.125 1 98.12 205 ASP A C 1
ATOM 1541 O O . ASP A 1 205 ? 17.219 -0.218 -29.016 1 98.12 205 ASP A O 1
ATOM 1545 N N . PHE A 1 206 ? 16.828 -1.062 -27.016 1 97.62 206 PHE A N 1
ATOM 1546 C CA . PHE A 1 206 ? 15.648 -0.253 -26.719 1 97.62 206 PHE A CA 1
ATOM 1547 C C . PHE A 1 206 ? 15.797 0.449 -25.375 1 97.62 206 PHE A C 1
ATOM 1549 O O . PHE A 1 206 ? 15.062 0.152 -24.422 1 97.62 206 PHE A O 1
ATOM 1556 N N . PRO A 1 207 ? 16.578 1.472 -25.297 1 95.19 207 PRO A N 1
ATOM 1557 C CA . PRO A 1 207 ? 16.969 2.076 -24.016 1 95.19 207 PRO A CA 1
ATOM 1558 C C . PRO A 1 207 ? 15.812 2.756 -23.297 1 95.19 207 PRO A C 1
ATOM 1560 O O . PRO A 1 207 ? 15.906 3.041 -22.109 1 95.19 207 PRO A O 1
ATOM 1563 N N . GLN A 1 208 ? 14.727 2.943 -23.984 1 93.31 208 GLN A N 1
ATOM 1564 C CA . GLN A 1 208 ? 13.57 3.59 -23.375 1 93.31 208 GLN A CA 1
ATOM 1565 C C . GLN A 1 208 ? 12.695 2.576 -22.641 1 93.31 208 GLN A C 1
ATOM 1567 O O . GLN A 1 208 ? 11.797 2.955 -21.891 1 93.31 208 GLN A O 1
ATOM 1572 N N . VAL A 1 209 ? 12.922 1.285 -22.875 1 97.06 209 VAL A N 1
ATOM 1573 C CA . VAL A 1 209 ? 12.109 0.23 -22.281 1 97.06 209 VAL A CA 1
ATOM 1574 C C . VAL A 1 209 ? 12.766 -0.268 -20.984 1 97.06 209 VAL A C 1
ATOM 1576 O O . VAL A 1 209 ? 13.93 -0.664 -20.984 1 97.06 209 VAL A O 1
ATOM 1579 N N . TRP A 1 210 ? 12.016 -0.212 -19.875 1 97.69 210 TRP A N 1
ATOM 1580 C CA . TRP A 1 210 ? 12.508 -0.709 -18.594 1 97.69 210 TRP A CA 1
ATOM 1581 C C . TRP A 1 210 ? 12.359 -2.225 -18.5 1 97.69 210 TRP A C 1
ATOM 1583 O O . TRP A 1 210 ? 11.547 -2.818 -19.219 1 97.69 210 TRP A O 1
ATOM 1593 N N . ALA A 1 211 ? 13.219 -2.846 -17.703 1 98.5 211 ALA A N 1
ATOM 1594 C CA . ALA A 1 211 ? 13.023 -4.223 -17.25 1 98.5 211 ALA A CA 1
ATOM 1595 C C . ALA A 1 211 ? 12.641 -4.273 -15.781 1 98.5 211 ALA A C 1
ATOM 1597 O O . ALA A 1 211 ? 13.289 -3.648 -14.945 1 98.5 211 ALA A O 1
ATOM 1598 N N . LEU A 1 212 ? 11.555 -4.879 -15.484 1 98.62 212 LEU A N 1
ATOM 1599 C CA . LEU A 1 212 ? 11.18 -5.207 -14.117 1 98.62 212 LEU A CA 1
ATOM 1600 C C . LEU A 1 212 ? 11.367 -6.695 -13.836 1 98.62 212 LEU A C 1
ATOM 1602 O O . LEU A 1 212 ? 10.664 -7.531 -14.406 1 98.62 212 LEU A O 1
ATOM 1606 N N . SER A 1 213 ? 12.336 -6.996 -13.047 1 98.75 213 SER A N 1
ATOM 1607 C CA . SER A 1 213 ? 12.648 -8.375 -12.703 1 98.75 213 SER A CA 1
ATOM 1608 C C . SER A 1 213 ? 12.023 -8.766 -11.367 1 98.75 213 SER A C 1
ATOM 1610 O O . SER A 1 213 ? 12.516 -8.367 -10.305 1 98.75 213 SER A O 1
ATOM 1612 N N . ASP A 1 214 ? 10.953 -9.539 -11.406 1 98.56 214 ASP A N 1
ATOM 1613 C CA . ASP A 1 214 ? 10.367 -10.086 -10.188 1 98.56 214 ASP A CA 1
ATOM 1614 C C . ASP A 1 214 ? 11.125 -11.328 -9.727 1 98.56 214 ASP A C 1
ATOM 1616 O O . ASP A 1 214 ? 11.008 -12.398 -10.336 1 98.56 214 ASP A O 1
ATOM 1620 N N . GLU A 1 215 ? 11.789 -11.18 -8.609 1 98.38 215 GLU A N 1
ATOM 1621 C CA . GLU A 1 215 ? 12.672 -12.219 -8.102 1 98.38 215 GLU A CA 1
ATOM 1622 C C . GLU A 1 215 ? 12.258 -12.656 -6.695 1 98.38 215 GLU A C 1
ATOM 1624 O O . GLU A 1 215 ? 13.109 -12.938 -5.852 1 98.38 215 GLU A O 1
ATOM 1629 N N . VAL A 1 216 ? 10.961 -12.688 -6.449 1 97.12 216 VAL A N 1
ATOM 1630 C CA . VAL A 1 216 ? 10.43 -12.945 -5.117 1 97.12 216 VAL A CA 1
ATOM 1631 C C . VAL A 1 216 ? 10.805 -14.359 -4.672 1 97.12 216 VAL A C 1
ATOM 1633 O O . VAL A 1 216 ? 10.875 -14.641 -3.475 1 97.12 216 VAL A O 1
ATOM 1636 N N . TYR A 1 217 ? 11.117 -15.266 -5.609 1 96.62 217 TYR A N 1
ATOM 1637 C CA . TYR A 1 217 ? 11.461 -16.656 -5.297 1 96.62 217 TYR A CA 1
ATOM 1638 C C . TYR A 1 217 ? 12.961 -16.891 -5.414 1 96.62 217 TYR A C 1
ATOM 1640 O O . TYR A 1 217 ? 13.406 -18.031 -5.559 1 96.62 217 TYR A O 1
ATOM 1648 N N . ARG A 1 218 ? 13.758 -15.875 -5.324 1 95.19 218 ARG A N 1
ATOM 1649 C CA . ARG A 1 218 ? 15.188 -15.914 -5.617 1 95.19 218 ARG A CA 1
ATOM 1650 C C . ARG A 1 218 ? 15.906 -16.875 -4.68 1 95.19 218 ARG A C 1
ATOM 1652 O O . ARG A 1 218 ? 17 -17.375 -5.004 1 95.19 218 ARG A O 1
ATOM 1659 N N . THR A 1 219 ? 15.312 -17.188 -3.525 1 92.12 219 THR A N 1
ATOM 1660 C CA . THR A 1 219 ? 15.961 -18.078 -2.568 1 92.12 219 THR A CA 1
ATOM 1661 C C . THR A 1 219 ? 15.406 -19.484 -2.678 1 92.12 219 THR A C 1
ATOM 1663 O O . THR A 1 219 ? 15.852 -20.391 -1.968 1 92.12 219 THR A O 1
ATOM 1666 N N . VAL A 1 220 ? 14.453 -19.719 -3.557 1 93.69 220 VAL A N 1
ATOM 1667 C CA . VAL A 1 220 ? 13.828 -21.031 -3.727 1 93.69 220 VAL A CA 1
ATOM 1668 C C . VAL A 1 220 ? 14.25 -21.641 -5.066 1 93.69 220 VAL A C 1
ATOM 1670 O O . VAL A 1 220 ? 13.461 -21.672 -6.016 1 93.69 220 VAL A O 1
ATOM 1673 N N . ARG A 1 221 ? 15.398 -22.141 -5.07 1 94.19 221 ARG A N 1
ATOM 1674 C CA . ARG A 1 221 ? 15.969 -22.859 -6.203 1 94.19 221 ARG A CA 1
ATOM 1675 C C . ARG A 1 221 ? 16.484 -24.234 -5.781 1 94.19 221 ARG A C 1
ATOM 1677 O O . ARG A 1 221 ? 17.312 -24.344 -4.883 1 94.19 221 ARG A O 1
ATOM 1684 N N . TYR A 1 222 ? 16.062 -25.219 -6.41 1 94.12 222 TYR A N 1
ATOM 1685 C CA . TYR A 1 222 ? 16.297 -26.578 -5.918 1 94.12 222 TYR A CA 1
ATOM 1686 C C . TYR A 1 222 ? 17.688 -27.078 -6.336 1 94.12 222 TYR A C 1
ATOM 1688 O O . TYR A 1 222 ? 18.25 -27.953 -5.695 1 94.12 222 TYR A O 1
ATOM 1696 N N . ASP A 1 223 ? 18.188 -26.547 -7.441 1 90.75 223 ASP A N 1
ATOM 1697 C CA . ASP A 1 223 ? 19.594 -26.766 -7.754 1 90.75 223 ASP A CA 1
ATOM 1698 C C . ASP A 1 223 ? 20.469 -25.703 -7.086 1 90.75 223 ASP A C 1
ATOM 1700 O O . ASP A 1 223 ? 20.609 -24.594 -7.594 1 90.75 223 ASP A O 1
ATOM 1704 N N . GLN A 1 224 ? 21.078 -26.062 -6.043 1 84.56 224 GLN A N 1
ATOM 1705 C CA . GLN A 1 224 ? 21.812 -25.094 -5.227 1 84.56 224 GLN A CA 1
ATOM 1706 C C . GLN A 1 224 ? 23.25 -24.906 -5.738 1 84.56 224 GLN A C 1
ATOM 1708 O O . GLN A 1 224 ? 24 -24.109 -5.191 1 84.56 224 GLN A O 1
ATOM 1713 N N . SER A 1 225 ? 23.516 -25.641 -6.719 1 83.69 225 SER A N 1
ATOM 1714 C CA . SER A 1 225 ? 24.859 -25.531 -7.25 1 83.69 225 SER A CA 1
ATOM 1715 C C . SER A 1 225 ? 25.047 -24.25 -8.062 1 83.69 225 SER A C 1
ATOM 1717 O O . SER A 1 225 ? 26.172 -23.828 -8.328 1 83.69 225 SER A O 1
ATOM 1719 N N . ILE A 1 226 ? 23.922 -23.656 -8.375 1 81.12 226 ILE A N 1
ATOM 1720 C CA . ILE A 1 226 ? 23.969 -22.438 -9.156 1 81.12 226 ILE A CA 1
ATOM 1721 C C . ILE A 1 226 ? 23.344 -21.281 -8.367 1 81.12 226 ILE A C 1
ATOM 1723 O O . ILE A 1 226 ? 22.312 -21.469 -7.727 1 81.12 226 ILE A O 1
ATOM 1727 N N . ARG A 1 227 ? 23.984 -20.125 -8.391 1 85.81 227 ARG A N 1
ATOM 1728 C CA . ARG A 1 227 ? 23.469 -18.938 -7.734 1 85.81 227 ARG A CA 1
ATOM 1729 C C . ARG A 1 227 ? 22.297 -18.359 -8.516 1 85.81 227 ARG A C 1
ATOM 1731 O O . ARG A 1 227 ? 22.172 -18.578 -9.719 1 85.81 227 ARG A O 1
ATOM 1738 N N . HIS A 1 228 ? 21.484 -17.672 -7.809 1 92.81 228 HIS A N 1
ATOM 1739 C CA . HIS A 1 228 ? 20.375 -16.969 -8.461 1 92.81 228 HIS A CA 1
ATOM 1740 C C . HIS A 1 228 ? 20.875 -15.992 -9.508 1 92.81 228 HIS A C 1
ATOM 1742 O O . HIS A 1 228 ? 21.812 -15.227 -9.258 1 92.81 228 HIS A O 1
ATOM 1748 N N . ALA A 1 229 ? 20.344 -16.078 -10.711 1 95.94 229 ALA A N 1
ATOM 1749 C CA . ALA A 1 229 ? 20.656 -15.164 -11.805 1 95.94 229 ALA A CA 1
ATOM 1750 C C . ALA A 1 229 ? 19.625 -14.031 -11.883 1 95.94 229 ALA A C 1
ATOM 1752 O O . ALA A 1 229 ? 18.422 -14.281 -11.828 1 95.94 229 ALA A O 1
ATOM 1753 N N . SER A 1 230 ? 20.094 -12.812 -11.891 1 97.69 230 SER A N 1
ATOM 1754 C CA . SER A 1 230 ? 19.266 -11.633 -12.078 1 97.69 230 SER A CA 1
ATOM 1755 C C . SER A 1 230 ? 19.672 -10.859 -13.328 1 97.69 230 SER A C 1
ATOM 1757 O O . SER A 1 230 ? 20.859 -10.664 -13.586 1 97.69 230 SER A O 1
ATOM 1759 N N . ILE A 1 231 ? 18.703 -10.438 -14.078 1 98.56 231 ILE A N 1
ATOM 1760 C CA . ILE A 1 231 ? 19.016 -9.648 -15.273 1 98.56 231 ILE A CA 1
ATOM 1761 C C . ILE A 1 231 ? 19.703 -8.352 -14.867 1 98.56 231 ILE A C 1
ATOM 1763 O O . ILE A 1 231 ? 20.438 -7.75 -15.656 1 98.56 231 ILE A O 1
ATOM 1767 N N . ARG A 1 232 ? 19.516 -7.926 -13.656 1 97.75 232 ARG A N 1
ATOM 1768 C CA . ARG A 1 232 ? 20.141 -6.703 -13.172 1 97.75 232 ARG A CA 1
ATOM 1769 C C . ARG A 1 232 ? 21.672 -6.832 -13.164 1 97.75 232 ARG A C 1
ATOM 1771 O O . ARG A 1 232 ? 22.375 -5.832 -13.242 1 97.75 232 ARG A O 1
ATOM 1778 N N . GLN A 1 233 ? 22.172 -8 -13.07 1 97.69 233 GLN A N 1
ATOM 1779 C CA . GLN A 1 233 ? 23.609 -8.234 -13.055 1 97.69 233 GLN A CA 1
ATOM 1780 C C . GLN A 1 233 ? 24.25 -7.844 -14.391 1 97.69 233 GLN A C 1
ATOM 1782 O O . GLN A 1 233 ? 25.422 -7.469 -14.438 1 97.69 233 GLN A O 1
ATOM 1787 N N . VAL A 1 234 ? 23.406 -7.871 -15.469 1 98 234 VAL A N 1
ATOM 1788 C CA . VAL A 1 234 ? 23.984 -7.648 -16.797 1 98 234 VAL A CA 1
ATOM 1789 C C . VAL A 1 234 ? 23.344 -6.414 -17.438 1 98 234 VAL A C 1
ATOM 1791 O O . VAL A 1 234 ? 23.859 -5.879 -18.422 1 98 234 VAL A O 1
ATOM 1794 N N . LEU A 1 235 ? 22.266 -5.926 -16.859 1 98.25 235 LEU A N 1
ATOM 1795 C CA . LEU A 1 235 ? 21.578 -4.742 -17.359 1 98.25 235 LEU A CA 1
ATOM 1796 C C . LEU A 1 235 ? 21.141 -3.836 -16.219 1 98.25 235 LEU A C 1
ATOM 1798 O O . LEU A 1 235 ? 19.969 -3.508 -16.078 1 98.25 235 LEU A O 1
ATOM 1802 N N . PRO A 1 236 ? 22.047 -3.303 -15.391 1 97.38 236 PRO A N 1
ATOM 1803 C CA . PRO A 1 236 ? 21.703 -2.611 -14.141 1 97.38 236 PRO A CA 1
ATOM 1804 C C . PRO A 1 236 ? 21.047 -1.254 -14.375 1 97.38 236 PRO A C 1
ATOM 1806 O O . PRO A 1 236 ? 20.156 -0.855 -13.617 1 97.38 236 PRO A O 1
ATOM 1809 N N . GLU A 1 237 ? 21.359 -0.527 -15.438 1 96 237 GLU A N 1
ATOM 1810 C CA . GLU A 1 237 ? 20.906 0.854 -15.617 1 96 237 GLU A CA 1
ATOM 1811 C C . GLU A 1 237 ? 19.484 0.912 -16.156 1 96 237 GLU A C 1
ATOM 1813 O O . GLU A 1 237 ? 18.844 1.967 -16.125 1 96 237 GLU A O 1
ATOM 1818 N N . GLN A 1 238 ? 18.984 -0.309 -16.562 1 96.94 238 GLN A N 1
ATOM 1819 C CA . GLN A 1 238 ? 17.672 -0.364 -17.172 1 96.94 238 GLN A CA 1
ATOM 1820 C C . GLN A 1 238 ? 16.734 -1.302 -16.406 1 96.94 238 GLN A C 1
ATOM 1822 O O . GLN A 1 238 ? 15.648 -1.621 -16.875 1 96.94 238 GLN A O 1
ATOM 1827 N N . THR A 1 239 ? 17.234 -1.741 -15.195 1 98.19 239 THR A N 1
ATOM 1828 C CA . THR A 1 239 ? 16.484 -2.807 -14.531 1 98.19 239 THR A CA 1
ATOM 1829 C C . THR A 1 239 ? 16.125 -2.406 -13.102 1 98.19 239 THR A C 1
ATOM 1831 O O . THR A 1 239 ? 16.969 -1.892 -12.367 1 98.19 239 THR A O 1
ATOM 1834 N N . VAL A 1 240 ? 14.867 -2.604 -12.781 1 98.06 240 VAL A N 1
ATOM 1835 C CA . VAL A 1 240 ? 14.445 -2.648 -11.383 1 98.06 240 VAL A CA 1
ATOM 1836 C C . VAL A 1 240 ? 14.141 -4.09 -10.984 1 98.06 240 VAL A C 1
ATOM 1838 O O . VAL A 1 240 ? 13.484 -4.82 -11.734 1 98.06 240 VAL A O 1
ATOM 1841 N N . SER A 1 241 ? 14.703 -4.543 -9.906 1 98.62 241 SER A N 1
ATOM 1842 C CA . SER A 1 241 ? 14.406 -5.875 -9.398 1 98.62 241 SER A CA 1
ATOM 1843 C C . SER A 1 241 ? 13.562 -5.805 -8.125 1 98.62 241 SER A C 1
ATOM 1845 O O . SER A 1 241 ? 13.672 -4.848 -7.355 1 98.62 241 SER A O 1
ATOM 1847 N N . VAL A 1 242 ? 12.672 -6.777 -7.965 1 98.56 242 VAL A N 1
ATOM 1848 C CA . VAL A 1 242 ? 11.742 -6.832 -6.844 1 98.56 242 VAL A CA 1
ATOM 1849 C C . VAL A 1 242 ? 11.961 -8.117 -6.055 1 98.56 242 VAL A C 1
ATOM 1851 O O . VAL A 1 242 ? 12.117 -9.195 -6.641 1 98.56 242 VAL A O 1
ATOM 1854 N N . ALA A 1 243 ? 12.031 -8.062 -4.805 1 97.81 243 ALA A N 1
ATOM 1855 C CA . ALA A 1 243 ? 12.086 -9.18 -3.869 1 97.81 243 ALA A CA 1
ATOM 1856 C C . ALA A 1 243 ? 11.477 -8.797 -2.525 1 97.81 243 ALA A C 1
ATOM 1858 O O . ALA A 1 243 ? 10.82 -7.762 -2.406 1 97.81 243 ALA A O 1
ATOM 1859 N N . GLY A 1 244 ? 11.57 -9.719 -1.543 1 94.44 244 GLY A N 1
ATOM 1860 C CA . GLY A 1 244 ? 11 -9.398 -0.245 1 94.44 244 GLY A CA 1
ATOM 1861 C C . GLY A 1 244 ? 10.891 -10.602 0.674 1 94.44 244 GLY A C 1
ATOM 1862 O O . GLY A 1 244 ? 11.422 -11.672 0.368 1 94.44 244 GLY A O 1
ATOM 1863 N N . MET A 1 245 ? 10.203 -10.367 1.78 1 89.69 245 MET A N 1
ATOM 1864 C CA . MET A 1 245 ? 10.141 -11.328 2.879 1 89.69 245 MET A CA 1
ATOM 1865 C C . MET A 1 245 ? 9.031 -12.352 2.646 1 89.69 245 MET A C 1
ATOM 1867 O O . MET A 1 245 ? 9.078 -13.453 3.191 1 89.69 245 MET A O 1
ATOM 1871 N N . SER A 1 246 ? 8.109 -12.031 1.878 1 88.19 246 SER A N 1
ATOM 1872 C CA . SER A 1 246 ? 6.871 -12.789 1.771 1 88.19 246 SER A CA 1
ATOM 1873 C C . SER A 1 246 ? 7.145 -14.242 1.417 1 88.19 246 SER A C 1
ATOM 1875 O O . SER A 1 246 ? 6.605 -15.156 2.053 1 88.19 246 SER A O 1
ATOM 1877 N N . LYS A 1 247 ? 7.977 -14.391 0.378 1 89.06 247 LYS A N 1
ATOM 1878 C CA . LYS A 1 247 ? 8.18 -15.734 -0.139 1 89.06 247 LYS A CA 1
ATOM 1879 C C . LYS A 1 247 ? 9.547 -16.281 0.259 1 89.06 247 LYS A C 1
ATOM 1881 O O . LYS A 1 247 ? 9.789 -17.484 0.175 1 89.06 247 LYS A O 1
ATOM 1886 N N . GLU A 1 248 ? 10.328 -15.398 0.75 1 89.94 248 GLU A N 1
ATOM 1887 C CA . GLU A 1 248 ? 11.656 -15.836 1.172 1 89.94 248 GLU A CA 1
ATOM 1888 C C . GLU A 1 248 ? 11.609 -16.516 2.537 1 89.94 248 GLU A C 1
ATOM 1890 O O . GLU A 1 248 ? 12.367 -17.453 2.801 1 89.94 248 GLU A O 1
ATOM 1895 N N . VAL A 1 249 ? 10.68 -16.016 3.434 1 89.5 249 VAL A N 1
ATOM 1896 C CA . VAL A 1 249 ? 10.719 -16.531 4.793 1 89.5 249 VAL A CA 1
ATOM 1897 C C . VAL A 1 249 ? 9.297 -16.703 5.324 1 89.5 249 VAL A C 1
ATOM 1899 O O . VAL A 1 249 ? 9.031 -16.453 6.5 1 89.5 249 VAL A O 1
ATOM 1902 N N . SER A 1 250 ? 8.43 -16.953 4.516 1 89.94 250 SER A N 1
ATOM 1903 C CA . SER A 1 250 ? 7.07 -17.312 4.918 1 89.94 250 SER A CA 1
ATOM 1904 C C . SER A 1 250 ? 6.398 -16.156 5.656 1 89.94 250 SER A C 1
ATOM 1906 O O . SER A 1 250 ? 5.844 -16.344 6.742 1 89.94 250 SER A O 1
ATOM 1908 N N . GLY A 1 251 ? 6.535 -15.016 5.125 1 91.69 251 GLY A N 1
ATOM 1909 C CA . GLY A 1 251 ? 5.984 -13.828 5.766 1 91.69 251 GLY A CA 1
ATOM 1910 C C . GLY A 1 251 ? 4.969 -13.102 4.902 1 91.69 251 GLY A C 1
ATOM 1911 O O . GLY A 1 251 ? 5.043 -11.883 4.738 1 91.69 251 GLY A O 1
ATOM 1912 N N . THR A 1 252 ? 4.082 -13.883 4.281 1 91 252 THR A N 1
ATOM 1913 C CA . THR A 1 252 ? 3.156 -13.289 3.324 1 91 252 THR A CA 1
ATOM 1914 C C . THR A 1 252 ? 2.23 -12.289 4.02 1 91 252 THR A C 1
ATOM 1916 O O . THR A 1 252 ? 1.856 -11.273 3.434 1 91 252 THR A O 1
ATOM 1919 N N . GLY A 1 253 ? 1.882 -12.508 5.277 1 92.94 253 GLY A N 1
ATOM 1920 C CA . GLY A 1 253 ? 1.001 -11.609 6.008 1 92.94 253 GLY A CA 1
ATOM 1921 C C . GLY A 1 253 ? 1.74 -10.469 6.688 1 92.94 253 GLY A C 1
ATOM 1922 O O . GLY A 1 253 ? 1.118 -9.555 7.23 1 92.94 253 GLY A O 1
ATOM 1923 N N . LEU A 1 254 ? 3.068 -10.5 6.68 1 95.25 254 LEU A N 1
ATOM 1924 C CA . LEU A 1 254 ? 3.869 -9.477 7.336 1 95.25 254 LEU A CA 1
ATOM 1925 C C . LEU A 1 254 ? 4.109 -8.289 6.406 1 95.25 254 LEU A C 1
ATOM 1927 O O . LEU A 1 254 ? 4.379 -7.18 6.863 1 95.25 254 LEU A O 1
ATOM 1931 N N . ARG A 1 255 ? 4.051 -8.523 5.09 1 94.56 255 ARG A N 1
ATOM 1932 C CA . ARG A 1 255 ? 3.99 -7.531 4.02 1 94.56 255 ARG A CA 1
ATOM 1933 C C . ARG A 1 255 ? 5.289 -6.734 3.943 1 94.56 255 ARG A C 1
ATOM 1935 O O . ARG A 1 255 ? 5.328 -5.566 4.332 1 94.56 255 ARG A O 1
ATOM 1942 N N . LEU A 1 256 ? 6.266 -7.195 3.34 1 97.44 256 LEU A N 1
ATOM 1943 C CA . LEU A 1 256 ? 7.473 -6.422 3.064 1 97.44 256 LEU A CA 1
ATOM 1944 C C . LEU A 1 256 ? 8.102 -6.852 1.742 1 97.44 256 LEU A C 1
ATOM 1946 O O . LEU A 1 256 ? 8.375 -8.031 1.533 1 97.44 256 LEU A O 1
ATOM 1950 N N . GLY A 1 257 ? 8.219 -5.988 0.867 1 97.81 257 GLY A N 1
ATOM 1951 C CA . GLY A 1 257 ? 8.969 -6.113 -0.374 1 97.81 257 GLY A CA 1
ATOM 1952 C C . GLY A 1 257 ? 9.93 -4.965 -0.614 1 97.81 257 GLY A C 1
ATOM 1953 O O . GLY A 1 257 ? 9.914 -3.973 0.12 1 97.81 257 GLY A O 1
ATOM 1954 N N . PHE A 1 258 ? 10.789 -5.082 -1.556 1 98.56 258 PHE A N 1
ATOM 1955 C CA . PHE A 1 258 ? 11.68 -3.973 -1.885 1 98.56 258 PHE A CA 1
ATOM 1956 C C . PHE A 1 258 ? 12.016 -3.969 -3.373 1 98.56 258 PHE A C 1
ATOM 1958 O O . PHE A 1 258 ? 11.812 -4.973 -4.062 1 98.56 258 PHE A O 1
ATOM 1965 N N . ILE A 1 259 ? 12.398 -2.828 -3.822 1 98.56 259 ILE A N 1
ATOM 1966 C CA . ILE A 1 259 ? 12.914 -2.625 -5.172 1 98.56 259 ILE A CA 1
ATOM 1967 C C . ILE A 1 259 ? 14.375 -2.193 -5.102 1 98.56 259 ILE A C 1
ATOM 1969 O O . ILE A 1 259 ? 14.758 -1.397 -4.242 1 98.56 259 ILE A O 1
ATOM 1973 N N . ALA A 1 260 ? 15.148 -2.756 -5.91 1 98.69 260 ALA A N 1
ATOM 1974 C CA . ALA A 1 260 ? 16.5 -2.273 -6.211 1 98.69 260 ALA A CA 1
ATOM 1975 C C . ALA A 1 260 ? 16.625 -1.865 -7.676 1 98.69 260 ALA A C 1
ATOM 1977 O O . ALA A 1 260 ? 16.172 -2.594 -8.57 1 98.69 260 ALA A O 1
ATOM 1978 N N . GLY A 1 261 ? 17.109 -0.726 -7.953 1 98.12 261 GLY A N 1
ATOM 1979 C CA . GLY A 1 261 ? 17.281 -0.217 -9.305 1 98.12 261 GLY A CA 1
ATOM 1980 C C . GLY A 1 261 ? 18.031 1.103 -9.359 1 98.12 261 GLY A C 1
ATOM 1981 O O . GLY A 1 261 ? 18.516 1.59 -8.336 1 98.12 261 GLY A O 1
ATOM 1982 N N . PRO A 1 262 ? 18.141 1.692 -10.547 1 97.19 262 PRO A N 1
ATOM 1983 C CA . PRO A 1 262 ? 18.844 2.969 -10.68 1 97.19 262 PRO A CA 1
ATOM 1984 C C . PRO A 1 262 ? 18.234 4.078 -9.828 1 97.19 262 PRO A C 1
ATOM 1986 O O . PRO A 1 262 ? 17 4.164 -9.703 1 97.19 262 PRO A O 1
ATOM 1989 N N . ALA A 1 263 ? 19.078 4.953 -9.336 1 95.69 263 ALA A N 1
ATOM 1990 C CA . ALA A 1 263 ? 18.672 6.008 -8.414 1 95.69 263 ALA A CA 1
ATOM 1991 C C . ALA A 1 263 ? 17.625 6.914 -9.055 1 95.69 263 ALA A C 1
ATOM 1993 O O . ALA A 1 263 ? 16.719 7.402 -8.375 1 95.69 263 ALA A O 1
ATOM 1994 N N . ARG A 1 264 ? 17.672 7.109 -10.281 1 91.56 264 ARG A N 1
ATOM 1995 C CA . ARG A 1 264 ? 16.797 8.047 -10.961 1 91.56 264 ARG A CA 1
ATOM 1996 C C . ARG A 1 264 ? 15.336 7.586 -10.891 1 91.56 264 ARG A C 1
ATOM 1998 O O . ARG A 1 264 ? 14.43 8.398 -10.719 1 91.56 264 ARG A O 1
ATOM 2005 N N . ILE A 1 265 ? 15.102 6.301 -11.055 1 95 265 ILE A N 1
ATOM 2006 C CA . ILE A 1 265 ? 13.719 5.828 -10.992 1 95 265 ILE A CA 1
ATOM 2007 C C . ILE A 1 265 ? 13.32 5.613 -9.539 1 95 265 ILE A C 1
ATOM 2009 O O . ILE A 1 265 ? 12.156 5.828 -9.172 1 95 265 ILE A O 1
ATOM 2013 N N . ILE A 1 266 ? 14.266 5.254 -8.656 1 95.94 266 ILE A N 1
ATOM 2014 C CA . ILE A 1 266 ? 13.961 5.02 -7.246 1 95.94 266 ILE A CA 1
ATOM 2015 C C . ILE A 1 266 ? 13.523 6.324 -6.586 1 95.94 266 ILE A C 1
ATOM 2017 O O . ILE A 1 266 ? 12.648 6.324 -5.715 1 95.94 266 ILE A O 1
ATOM 2021 N N . SER A 1 267 ? 14.102 7.406 -6.988 1 91.62 267 SER A N 1
ATOM 2022 C CA . SER A 1 267 ? 13.695 8.703 -6.457 1 91.62 267 SER A CA 1
ATOM 2023 C C . SER A 1 267 ? 12.227 8.977 -6.734 1 91.62 267 SER A C 1
ATOM 2025 O O . SER A 1 267 ? 11.5 9.445 -5.855 1 91.62 267 SER A O 1
ATOM 2027 N N . LEU A 1 268 ? 11.758 8.617 -7.914 1 91.88 268 LEU A N 1
ATOM 2028 C CA . LEU A 1 268 ? 10.359 8.789 -8.289 1 91.88 268 LEU A CA 1
ATOM 2029 C C . LEU A 1 268 ? 9.469 7.816 -7.523 1 91.88 268 LEU A C 1
ATOM 2031 O O . LEU A 1 268 ? 8.391 8.195 -7.059 1 91.88 268 LEU A O 1
ATOM 2035 N N . ILE A 1 269 ? 9.938 6.621 -7.43 1 94.56 269 ILE A N 1
ATOM 2036 C CA . ILE A 1 269 ? 9.188 5.578 -6.742 1 94.56 269 ILE A CA 1
ATOM 2037 C C . ILE A 1 269 ? 9.023 5.941 -5.27 1 94.56 269 ILE A C 1
ATOM 2039 O O . ILE A 1 269 ? 7.961 5.727 -4.684 1 94.56 269 ILE A O 1
ATOM 2043 N N . ARG A 1 270 ? 10.047 6.465 -4.703 1 91.56 270 ARG A N 1
ATOM 2044 C CA . ARG A 1 270 ? 10 6.91 -3.314 1 91.56 270 ARG A CA 1
ATOM 2045 C C . ARG A 1 270 ? 8.953 7.996 -3.119 1 91.56 270 ARG A C 1
ATOM 2047 O O . ARG A 1 270 ? 8.203 7.977 -2.137 1 91.56 270 ARG A O 1
ATOM 2054 N N . ASP A 1 271 ? 8.906 8.922 -4.059 1 90.31 271 ASP A N 1
ATOM 2055 C CA . ASP A 1 271 ? 7.91 9.992 -3.986 1 90.31 271 ASP A CA 1
ATOM 2056 C C . ASP A 1 271 ? 6.492 9.43 -4.109 1 90.31 271 ASP A C 1
ATOM 2058 O O . ASP A 1 271 ? 5.582 9.867 -3.406 1 90.31 271 ASP A O 1
ATOM 2062 N N . ILE A 1 272 ? 6.332 8.469 -4.984 1 93.5 272 ILE A N 1
ATOM 2063 C CA . ILE A 1 272 ? 5.047 7.797 -5.129 1 93.5 272 ILE A CA 1
ATOM 2064 C C . ILE A 1 272 ? 4.672 7.113 -3.814 1 93.5 272 ILE A C 1
ATOM 2066 O O . ILE A 1 272 ? 3.547 7.266 -3.328 1 93.5 272 ILE A O 1
ATOM 2070 N N . GLN A 1 273 ? 5.633 6.441 -3.238 1 93.5 273 GLN A N 1
ATOM 2071 C CA . GLN A 1 273 ? 5.418 5.746 -1.974 1 93.5 273 GLN A CA 1
ATOM 2072 C C . GLN A 1 273 ? 5.02 6.719 -0.87 1 93.5 273 GLN A C 1
ATOM 2074 O O . GLN A 1 273 ? 4.047 6.484 -0.148 1 93.5 273 GLN A O 1
ATOM 2079 N N . GLY A 1 274 ? 5.711 7.773 -0.76 1 91.44 274 GLY A N 1
ATOM 2080 C CA . GLY A 1 274 ? 5.438 8.766 0.27 1 91.44 274 GLY A CA 1
ATOM 2081 C C . GLY A 1 274 ? 4.062 9.391 0.147 1 91.44 274 GLY A C 1
ATOM 2082 O O . GLY A 1 274 ? 3.455 9.766 1.151 1 91.44 274 GLY A O 1
ATOM 2083 N N . ASN A 1 275 ? 3.564 9.422 -1.055 1 92.12 275 ASN A N 1
ATOM 2084 C CA . ASN A 1 275 ? 2.291 10.086 -1.305 1 92.12 275 ASN A CA 1
ATOM 2085 C C . ASN A 1 275 ? 1.131 9.102 -1.301 1 92.12 275 ASN A C 1
ATOM 2087 O O . ASN A 1 275 ? -0.034 9.5 -1.263 1 92.12 275 ASN A O 1
ATOM 2091 N N . THR A 1 276 ? 1.403 7.801 -1.269 1 93.69 276 THR A N 1
ATOM 2092 C CA . THR A 1 276 ? 0.322 6.832 -1.411 1 93.69 276 THR A CA 1
ATOM 2093 C C . THR A 1 276 ? 0.187 5.98 -0.151 1 93.69 276 THR A C 1
ATOM 2095 O O . THR A 1 276 ? -0.922 5.605 0.235 1 93.69 276 THR A O 1
ATOM 2098 N N . SER A 1 277 ? 1.334 5.676 0.462 1 92.62 277 SER A N 1
ATOM 2099 C CA . SER A 1 277 ? 1.272 4.777 1.609 1 92.62 277 SER A CA 1
ATOM 2100 C C . SER A 1 277 ? 2.129 5.293 2.762 1 92.62 277 SER A C 1
ATOM 2102 O O . SER A 1 277 ? 2.105 4.73 3.859 1 92.62 277 SER A O 1
ATOM 2104 N N . SER A 1 278 ? 2.828 6.371 2.59 1 91 278 SER A N 1
ATOM 2105 C CA . SER A 1 278 ? 3.703 6.98 3.588 1 91 278 SER A CA 1
ATOM 2106 C C . SER A 1 278 ? 4.934 6.121 3.842 1 91 278 SER A C 1
ATOM 2108 O O . SER A 1 278 ? 5.988 6.34 3.242 1 91 278 SER A O 1
ATOM 2110 N N . CYS A 1 279 ? 4.816 5.078 4.602 1 91.5 279 CYS A N 1
ATOM 2111 C CA . CYS A 1 279 ? 5.938 4.188 4.895 1 91.5 279 CYS A CA 1
ATOM 2112 C C . CYS A 1 279 ? 5.453 2.77 5.164 1 91.5 279 CYS A C 1
ATOM 2114 O O . CYS A 1 279 ? 4.25 2.5 5.109 1 91.5 279 CYS A O 1
ATOM 2116 N N . VAL A 1 280 ? 6.445 1.905 5.336 1 95.44 280 VAL A N 1
ATOM 2117 C CA . VAL A 1 280 ? 6.152 0.494 5.562 1 95.44 280 VAL A CA 1
ATOM 2118 C C . VAL A 1 280 ? 6.125 0.204 7.059 1 95.44 280 VAL A C 1
ATOM 2120 O O . VAL A 1 280 ? 6.789 0.888 7.844 1 95.44 280 VAL A O 1
ATOM 2123 N N . ASN A 1 281 ? 5.324 -0.755 7.477 1 96.5 281 ASN A N 1
ATOM 2124 C CA . ASN A 1 281 ? 5.227 -1.186 8.867 1 96.5 281 ASN A CA 1
ATOM 2125 C C . ASN A 1 281 ? 6.602 -1.321 9.508 1 96.5 281 ASN A C 1
ATOM 2127 O O . ASN A 1 281 ? 7.438 -2.098 9.039 1 96.5 281 ASN A O 1
ATOM 2131 N N . LEU A 1 282 ? 6.82 -0.602 10.57 1 95.31 282 LEU A N 1
ATOM 2132 C CA . LEU A 1 282 ? 8.156 -0.48 11.141 1 95.31 282 LEU A CA 1
ATOM 2133 C C . LEU A 1 282 ? 8.586 -1.781 11.812 1 95.31 282 LEU A C 1
ATOM 2135 O O . LEU A 1 282 ? 9.703 -2.258 11.594 1 95.31 282 LEU A O 1
ATOM 2139 N N . PRO A 1 283 ? 7.742 -2.451 12.656 1 96.38 283 PRO A N 1
ATOM 2140 C CA . PRO A 1 283 ? 8.156 -3.732 13.234 1 96.38 283 PRO A CA 1
ATOM 2141 C C . PRO A 1 283 ? 8.578 -4.75 12.172 1 96.38 283 PRO A C 1
ATOM 2143 O O . PRO A 1 283 ? 9.539 -5.492 12.375 1 96.38 283 PRO A O 1
ATOM 2146 N N . THR A 1 284 ? 7.879 -4.766 11.07 1 96.81 284 THR A N 1
ATOM 2147 C CA . THR A 1 284 ? 8.219 -5.688 9.984 1 96.81 284 THR A CA 1
ATOM 2148 C C . THR A 1 284 ? 9.57 -5.324 9.375 1 96.81 284 THR A C 1
ATOM 2150 O O . THR A 1 284 ? 10.344 -6.207 9.008 1 96.81 284 THR A O 1
ATOM 2153 N N . GLN A 1 285 ? 9.844 -4.027 9.234 1 97.38 285 GLN A N 1
ATOM 2154 C CA . GLN A 1 285 ? 11.148 -3.592 8.727 1 97.38 285 GLN A CA 1
ATOM 2155 C C . GLN A 1 285 ? 12.273 -4.062 9.641 1 97.38 285 GLN A C 1
ATOM 2157 O O . GLN A 1 285 ? 13.305 -4.551 9.172 1 97.38 285 GLN A O 1
ATOM 2162 N N . ARG A 1 286 ? 12.047 -3.957 10.961 1 96.81 286 ARG A N 1
ATOM 2163 C CA . ARG A 1 286 ? 13.039 -4.41 11.938 1 96.81 286 ARG A CA 1
ATOM 2164 C C . ARG A 1 286 ? 13.281 -5.91 11.812 1 96.81 286 ARG A C 1
ATOM 2166 O O . ARG A 1 286 ? 14.414 -6.371 11.945 1 96.81 286 ARG A O 1
ATOM 2173 N N . ALA A 1 287 ? 12.25 -6.605 11.609 1 95.69 287 ALA A N 1
ATOM 2174 C CA . ALA A 1 287 ? 12.352 -8.062 11.508 1 95.69 287 ALA A CA 1
ATOM 2175 C C . ALA A 1 287 ? 13.188 -8.477 10.305 1 95.69 287 ALA A C 1
ATOM 2177 O O . ALA A 1 287 ? 14.023 -9.375 10.398 1 95.69 287 ALA A O 1
ATOM 2178 N N . TYR A 1 288 ? 12.945 -7.887 9.164 1 95.62 288 TYR A N 1
ATOM 2179 C CA . TYR A 1 288 ? 13.711 -8.234 7.973 1 95.62 288 TYR A CA 1
ATOM 2180 C C . TYR A 1 288 ? 15.172 -7.832 8.125 1 95.62 288 TYR A C 1
ATOM 2182 O O . TYR A 1 288 ? 16.062 -8.555 7.688 1 95.62 288 TYR A O 1
ATOM 2190 N N . GLU A 1 289 ? 15.383 -6.637 8.719 1 95.75 289 GLU A N 1
ATOM 2191 C CA . GLU A 1 289 ? 16.75 -6.227 9.031 1 95.75 289 GLU A CA 1
ATOM 2192 C C . GLU A 1 289 ? 17.453 -7.273 9.883 1 95.75 289 GLU A C 1
ATOM 2194 O O . GLU A 1 289 ? 18.594 -7.66 9.586 1 95.75 289 GLU A O 1
ATOM 2199 N N . ALA A 1 290 ? 16.781 -7.699 10.93 1 94.44 290 ALA A N 1
ATOM 2200 C CA . ALA A 1 290 ? 17.344 -8.68 11.844 1 94.44 290 ALA A CA 1
ATOM 2201 C C . ALA A 1 290 ? 17.672 -9.984 11.117 1 94.44 290 ALA A C 1
ATOM 2203 O O . ALA A 1 290 ? 18.703 -10.609 11.375 1 94.44 290 ALA A O 1
ATOM 2204 N N . LEU A 1 291 ? 16.828 -10.414 10.242 1 92.81 291 LEU A N 1
ATOM 2205 C CA . LEU A 1 291 ? 17.047 -11.625 9.453 1 92.81 291 LEU A CA 1
ATOM 2206 C C . LEU A 1 291 ? 18.297 -11.5 8.602 1 92.81 291 LEU A C 1
ATOM 2208 O O . LEU A 1 291 ? 19.109 -12.43 8.562 1 92.81 291 LEU A O 1
ATOM 2212 N N . LEU A 1 292 ? 18.438 -10.359 7.93 1 92.5 292 LEU A N 1
ATOM 2213 C CA . LEU A 1 292 ? 19.531 -10.164 6.984 1 92.5 292 LEU A CA 1
ATOM 2214 C C . LEU A 1 292 ? 20.859 -9.992 7.715 1 92.5 292 LEU A C 1
ATOM 2216 O O . LEU A 1 292 ? 21.922 -10.32 7.172 1 92.5 292 LEU A O 1
ATOM 2220 N N . ARG A 1 293 ? 20.812 -9.43 8.922 1 88.81 293 ARG A N 1
ATOM 2221 C CA . ARG A 1 293 ? 22.031 -9.164 9.672 1 88.81 293 ARG A CA 1
ATOM 2222 C C . ARG A 1 293 ? 22.406 -10.359 10.539 1 88.81 293 ARG A C 1
ATOM 2224 O O . ARG A 1 293 ? 23.547 -10.453 11.016 1 88.81 293 ARG A O 1
ATOM 2231 N N . HIS A 1 294 ? 21.438 -11.117 10.883 1 71.5 294 HIS A N 1
ATOM 2232 C CA . HIS A 1 294 ? 21.734 -12.258 11.742 1 71.5 294 HIS A CA 1
ATOM 2233 C C . HIS A 1 294 ? 22.922 -13.055 11.219 1 71.5 294 HIS A C 1
ATOM 2235 O O . HIS A 1 294 ? 23.172 -13.078 10.008 1 71.5 294 HIS A O 1
ATOM 2241 N N . ASP A 1 295 ? 23.891 -13.273 12.062 1 55.62 295 ASP A N 1
ATOM 2242 C CA . ASP A 1 295 ? 25.141 -13.953 11.758 1 55.62 295 ASP A CA 1
ATOM 2243 C C . ASP A 1 295 ? 24.969 -14.891 10.562 1 55.62 295 ASP A C 1
ATOM 2245 O O . ASP A 1 295 ? 24 -15.648 10.5 1 55.62 295 ASP A O 1
ATOM 2249 N N . CYS A 1 296 ? 25.688 -14.492 9.508 1 50.97 296 CYS A N 1
ATOM 2250 C CA . CYS A 1 296 ? 25.766 -15.047 8.164 1 50.97 296 CYS A CA 1
ATOM 2251 C C . CYS A 1 296 ? 25.5 -16.547 8.172 1 50.97 296 CYS A C 1
ATOM 2253 O O . CYS A 1 296 ? 24.766 -17.047 7.316 1 50.97 296 CYS A O 1
ATOM 2255 N N . GLU A 1 297 ? 26.156 -17.219 9.094 1 49.91 297 GLU A N 1
ATOM 2256 C CA . GLU A 1 297 ? 26.062 -18.688 9.094 1 49.91 297 GLU A CA 1
ATOM 2257 C C . GLU A 1 297 ? 24.641 -19.141 9.422 1 49.91 297 GLU A C 1
ATOM 2259 O O . GLU A 1 297 ? 24.141 -20.094 8.828 1 49.91 297 GLU A O 1
ATOM 2264 N N . HIS A 1 298 ? 23.969 -18.312 10.25 1 53.78 298 HIS A N 1
ATOM 2265 C CA . HIS A 1 298 ? 22.641 -18.719 10.719 1 53.78 298 HIS A CA 1
ATOM 2266 C C . HIS A 1 298 ? 21.562 -18.359 9.703 1 53.78 298 HIS A C 1
ATOM 2268 O O . HIS A 1 298 ? 20.641 -19.141 9.469 1 53.78 298 HIS A O 1
ATOM 2274 N N . ASP A 1 299 ? 21.75 -17.281 8.93 1 57.06 299 ASP A N 1
ATOM 2275 C CA . ASP A 1 299 ? 20.766 -16.922 7.91 1 57.06 299 ASP A CA 1
ATOM 2276 C C . ASP A 1 299 ? 20.781 -17.938 6.762 1 57.06 299 ASP A C 1
ATOM 2278 O O . ASP A 1 299 ? 19.719 -18.406 6.328 1 57.06 299 ASP A O 1
ATOM 2282 N N . MET A 1 300 ? 21.906 -18.328 6.527 1 63.5 300 MET A N 1
ATOM 2283 C CA . MET A 1 300 ? 22.047 -19.312 5.469 1 63.5 300 MET A CA 1
ATOM 2284 C C . MET A 1 300 ? 21.453 -20.656 5.895 1 63.5 300 MET A C 1
ATOM 2286 O O . MET A 1 300 ? 20.812 -21.344 5.09 1 63.5 300 MET A O 1
ATOM 2290 N N . GLU A 1 301 ? 21.562 -20.797 7.125 1 74.69 301 GLU A N 1
ATOM 2291 C CA . GLU A 1 301 ? 21 -22.031 7.648 1 74.69 301 GLU A CA 1
ATOM 2292 C C . GLU A 1 301 ? 19.469 -21.984 7.648 1 74.69 301 GLU A C 1
ATOM 2294 O O . GLU A 1 301 ? 18.812 -22.984 7.355 1 74.69 301 GLU A O 1
ATOM 2299 N N . LEU A 1 302 ? 19.031 -20.797 7.855 1 81 302 LEU A N 1
ATOM 2300 C CA . LEU A 1 302 ? 17.578 -20.641 7.891 1 81 302 LEU A CA 1
ATOM 2301 C C . LEU A 1 302 ? 16.984 -20.781 6.496 1 81 302 LEU A C 1
ATOM 2303 O O . LEU A 1 302 ? 16.016 -21.5 6.309 1 81 302 LEU A O 1
ATOM 2307 N N . ARG A 1 303 ? 17.609 -20.172 5.586 1 79.31 303 ARG A N 1
ATOM 2308 C CA . ARG A 1 303 ? 17.141 -20.266 4.203 1 79.31 303 ARG A CA 1
ATOM 2309 C C . ARG A 1 303 ? 17.328 -21.672 3.664 1 79.31 303 ARG A C 1
ATOM 2311 O O . ARG A 1 303 ? 16.469 -22.188 2.934 1 79.31 303 ARG A O 1
ATOM 2318 N N . ALA A 1 304 ? 18.391 -22.25 4.09 1 83.69 304 ALA A N 1
ATOM 2319 C CA . ALA A 1 304 ? 18.656 -23.641 3.693 1 83.69 304 ALA A CA 1
ATOM 2320 C C . ALA A 1 304 ? 17.609 -24.578 4.281 1 83.69 304 ALA A C 1
ATOM 2322 O O . ALA A 1 304 ? 17.219 -25.547 3.637 1 83.69 304 ALA A O 1
ATOM 2323 N N . GLY A 1 305 ? 17.266 -24.281 5.465 1 88.38 305 GLY A N 1
ATOM 2324 C CA . GLY A 1 305 ? 16.234 -25.094 6.102 1 88.38 305 GLY A CA 1
ATOM 2325 C C . GLY A 1 305 ? 14.891 -25 5.398 1 88.38 305 GLY A C 1
ATOM 2326 O O . GLY A 1 305 ? 14.203 -26.016 5.23 1 88.38 305 GLY A O 1
ATOM 2327 N N . ILE A 1 306 ? 14.555 -23.859 4.984 1 90.94 306 ILE A N 1
ATOM 2328 C CA . ILE A 1 306 ? 13.305 -23.656 4.258 1 90.94 306 ILE A CA 1
ATOM 2329 C C . ILE A 1 306 ? 13.367 -24.391 2.916 1 90.94 306 ILE A C 1
ATOM 2331 O O . ILE A 1 306 ? 12.414 -25.078 2.535 1 90.94 306 ILE A O 1
ATOM 2335 N N . LEU A 1 307 ? 14.484 -24.25 2.285 1 92.62 307 LEU A N 1
ATOM 2336 C CA . LEU A 1 307 ? 14.656 -24.906 0.991 1 92.62 307 LEU A CA 1
ATOM 2337 C C . LEU A 1 307 ? 14.586 -26.422 1.132 1 92.62 307 LEU A C 1
ATOM 2339 O O . LEU A 1 307 ? 14.039 -27.109 0.263 1 92.62 307 LEU A O 1
ATOM 2343 N N . GLU A 1 308 ? 15.148 -26.906 2.166 1 93.94 308 GLU A N 1
ATOM 2344 C CA . GLU A 1 308 ? 15.094 -28.344 2.42 1 93.94 308 GLU A CA 1
ATOM 2345 C C . GLU A 1 308 ? 13.648 -28.812 2.596 1 93.94 308 GLU A C 1
ATOM 2347 O O . GLU A 1 308 ? 13.266 -29.859 2.074 1 93.94 308 GLU A O 1
ATOM 2352 N N . GLN A 1 309 ? 12.914 -28.078 3.318 1 95.12 309 GLN A N 1
ATOM 2353 C CA . GLN A 1 309 ? 11.508 -28.406 3.531 1 95.12 309 GLN A CA 1
ATOM 2354 C C . GLN A 1 309 ? 10.734 -28.375 2.221 1 95.12 309 GLN A C 1
ATOM 2356 O O . GLN A 1 309 ? 9.891 -29.25 1.97 1 95.12 309 GLN A O 1
ATOM 2361 N N . LEU A 1 310 ? 11.039 -27.422 1.427 1 96 310 LEU A N 1
ATOM 2362 C CA . LEU A 1 310 ? 10.375 -27.297 0.133 1 96 310 LEU A CA 1
ATOM 2363 C C . LEU A 1 310 ? 10.805 -28.438 -0.798 1 96 310 LEU A C 1
ATOM 2365 O O . LEU A 1 310 ? 9.984 -28.969 -1.544 1 96 310 LEU A O 1
ATOM 2369 N N . SER A 1 311 ? 12.07 -28.781 -0.725 1 96.25 311 SER A N 1
ATOM 2370 C CA . SER A 1 311 ? 12.602 -29.875 -1.54 1 96.25 311 SER A CA 1
ATOM 2371 C C . SER A 1 311 ? 11.922 -31.203 -1.191 1 96.25 311 SER A C 1
ATOM 2373 O O . SER A 1 311 ? 11.625 -32 -2.078 1 96.25 311 SER A O 1
ATOM 2375 N N . LEU A 1 312 ? 11.719 -31.406 0.044 1 96.88 312 LEU A N 1
ATOM 2376 C CA . LEU A 1 312 ? 11.039 -32.625 0.501 1 96.88 312 LEU A CA 1
ATOM 2377 C C . LEU A 1 312 ? 9.625 -32.688 -0.07 1 96.88 312 LEU A C 1
ATOM 2379 O O . LEU A 1 312 ? 9.18 -33.75 -0.496 1 96.88 312 LEU A O 1
ATOM 2383 N N . ARG A 1 313 ? 8.938 -31.641 -0.076 1 97.69 313 ARG A N 1
ATOM 2384 C CA . ARG A 1 313 ? 7.574 -31.578 -0.587 1 97.69 313 ARG A CA 1
ATOM 2385 C C . ARG A 1 313 ? 7.547 -31.766 -2.1 1 97.69 313 ARG A C 1
ATOM 2387 O O . ARG A 1 313 ? 6.645 -32.438 -2.633 1 97.69 313 ARG A O 1
ATOM 2394 N N . ARG A 1 314 ? 8.523 -31.156 -2.768 1 97.56 314 ARG A N 1
ATOM 2395 C CA . ARG A 1 314 ? 8.664 -31.328 -4.207 1 97.56 314 ARG A CA 1
ATOM 2396 C C . ARG A 1 314 ? 8.859 -32.812 -4.555 1 97.56 314 ARG A C 1
ATOM 2398 O O . ARG A 1 314 ? 8.234 -33.312 -5.488 1 97.56 314 ARG A O 1
ATOM 2405 N N . GLU A 1 315 ? 9.703 -33.469 -3.801 1 97.5 315 GLU A N 1
ATOM 2406 C CA . GLU A 1 315 ? 9.977 -34.875 -4.027 1 97.5 315 GLU A CA 1
ATOM 2407 C C . GLU A 1 315 ? 8.75 -35.719 -3.701 1 97.5 315 GLU A C 1
ATOM 2409 O O . GLU A 1 315 ? 8.5 -36.75 -4.359 1 97.5 315 GLU A O 1
ATOM 2414 N N . ARG A 1 316 ? 8.047 -35.344 -2.662 1 97.81 316 ARG A N 1
ATOM 2415 C CA . ARG A 1 316 ? 6.824 -36.062 -2.309 1 97.81 316 ARG A CA 1
ATOM 2416 C C . ARG A 1 316 ? 5.777 -35.938 -3.412 1 97.81 316 ARG A C 1
ATOM 2418 O O . ARG A 1 316 ? 5.074 -36.906 -3.717 1 97.81 316 ARG A O 1
ATOM 2425 N N . LEU A 1 317 ? 5.633 -34.781 -3.936 1 97.81 317 LEU A N 1
ATOM 2426 C CA . LEU A 1 317 ? 4.73 -34.562 -5.059 1 97.81 317 LEU A CA 1
ATOM 2427 C C . LEU A 1 317 ? 5.074 -35.469 -6.227 1 97.81 317 LEU A C 1
ATOM 2429 O O . LEU A 1 317 ? 4.191 -36.125 -6.797 1 97.81 317 LEU A O 1
ATOM 2433 N N . ARG A 1 318 ? 6.344 -35.531 -6.586 1 97.06 318 ARG A N 1
ATOM 2434 C CA . ARG A 1 318 ? 6.828 -36.406 -7.668 1 97.06 318 ARG A CA 1
ATOM 2435 C C . ARG A 1 318 ? 6.504 -37.875 -7.395 1 97.06 318 ARG A C 1
ATOM 2437 O O . ARG A 1 318 ? 6 -38.562 -8.273 1 97.06 318 ARG A O 1
ATOM 2444 N N . ALA A 1 319 ? 6.773 -38.25 -6.203 1 98 319 ALA A N 1
ATOM 2445 C CA . ALA A 1 319 ? 6.566 -39.625 -5.82 1 98 319 ALA A CA 1
ATOM 2446 C C . ALA A 1 319 ? 5.082 -40 -5.84 1 98 319 ALA A C 1
ATOM 2448 O O . ALA A 1 319 ? 4.703 -41.062 -6.305 1 98 319 ALA A O 1
ATOM 2449 N N . ALA A 1 320 ? 4.289 -39.125 -5.293 1 97.94 320 ALA A N 1
ATOM 2450 C CA . ALA A 1 320 ? 2.85 -39.375 -5.254 1 97.94 320 ALA A CA 1
ATOM 2451 C C . ALA A 1 320 ? 2.271 -39.469 -6.66 1 97.94 320 ALA A C 1
ATOM 2453 O O . ALA A 1 320 ? 1.421 -40.312 -6.934 1 97.94 320 ALA A O 1
ATOM 2454 N N . PHE A 1 321 ? 2.707 -38.594 -7.516 1 97.75 321 PHE A N 1
ATOM 2455 C CA . PHE A 1 321 ? 2.229 -38.625 -8.891 1 97.75 321 PHE A CA 1
ATOM 2456 C C . PHE A 1 321 ? 2.682 -39.906 -9.602 1 97.75 321 PHE A C 1
ATOM 2458 O O . PHE A 1 321 ? 1.898 -40.531 -10.312 1 97.75 321 PHE A O 1
ATOM 2465 N N . ALA A 1 322 ? 3.924 -40.281 -9.398 1 97.19 322 ALA A N 1
ATOM 2466 C CA . ALA A 1 322 ? 4.449 -41.5 -9.992 1 97.19 322 ALA A CA 1
ATOM 2467 C C . ALA A 1 322 ? 3.65 -42.719 -9.539 1 97.19 322 ALA A C 1
ATOM 2469 O O . ALA A 1 322 ? 3.334 -43.594 -10.352 1 97.19 322 ALA A O 1
ATOM 2470 N N . ALA A 1 323 ? 3.395 -42.719 -8.312 1 97.5 323 ALA A N 1
ATOM 2471 C CA . ALA A 1 323 ? 2.613 -43.812 -7.762 1 97.5 323 ALA A CA 1
ATOM 2472 C C . ALA A 1 323 ? 1.21 -43.844 -8.359 1 97.5 323 ALA A C 1
ATOM 2474 O O . ALA A 1 323 ? 0.676 -44.938 -8.648 1 97.5 323 ALA A O 1
ATOM 2475 N N . ALA A 1 324 ? 0.626 -42.719 -8.477 1 96.38 324 ALA A N 1
ATOM 2476 C CA . ALA A 1 324 ? -0.712 -42.625 -9.055 1 96.38 324 ALA A CA 1
ATOM 2477 C C . ALA A 1 324 ? -0.71 -43.094 -10.508 1 96.38 324 ALA A C 1
ATOM 2479 O O . ALA A 1 324 ? -1.638 -43.75 -10.961 1 96.38 324 ALA A O 1
ATOM 2480 N N . VAL A 1 325 ? 0.284 -42.75 -11.25 1 96.19 325 VAL A N 1
ATOM 2481 C CA . VAL A 1 325 ? 0.395 -43.094 -12.664 1 96.19 325 VAL A CA 1
ATOM 2482 C C . VAL A 1 325 ? 0.57 -44.594 -12.805 1 96.19 325 VAL A C 1
ATOM 2484 O O . VAL A 1 325 ? 0.071 -45.219 -13.758 1 96.19 325 VAL A O 1
ATOM 2487 N N . GLU A 1 326 ? 1.325 -45.156 -11.875 1 96.94 326 GLU A N 1
ATOM 2488 C CA . GLU A 1 326 ? 1.441 -46.625 -11.867 1 96.94 326 GLU A CA 1
ATOM 2489 C C . GLU A 1 326 ? 0.078 -47.281 -11.68 1 96.94 326 GLU A C 1
ATOM 2491 O O . GLU A 1 326 ? -0.218 -48.281 -12.328 1 96.94 326 GLU A O 1
ATOM 2496 N N . ARG A 1 327 ? -0.697 -46.688 -10.867 1 95.75 327 ARG A N 1
ATOM 2497 C CA . ARG A 1 327 ? -2.027 -47.219 -10.578 1 95.75 327 ARG A CA 1
ATOM 2498 C C . ARG A 1 327 ? -2.988 -46.938 -11.727 1 95.75 327 ARG A C 1
ATOM 2500 O O . ARG A 1 327 ? -3.846 -47.75 -12.047 1 95.75 327 ARG A O 1
ATOM 2507 N N . TRP A 1 328 ? -2.875 -45.719 -12.289 1 96.44 328 TRP A N 1
ATOM 2508 C CA . TRP A 1 328 ? -3.713 -45.312 -13.406 1 96.44 328 TRP A CA 1
ATOM 2509 C C . TRP A 1 328 ? -2.859 -44.812 -14.578 1 96.44 328 TRP A C 1
ATOM 2511 O O . TRP A 1 328 ? -2.752 -43.625 -14.828 1 96.44 328 TRP A O 1
ATOM 2521 N N . PRO A 1 329 ? -2.438 -45.656 -15.445 1 95.38 329 PRO A N 1
ATOM 2522 C CA . PRO A 1 329 ? -1.484 -45.344 -16.5 1 95.38 329 PRO A CA 1
ATOM 2523 C C . PRO A 1 329 ? -2.029 -44.312 -17.484 1 95.38 329 PRO A C 1
ATOM 2525 O O . PRO A 1 329 ? -1.271 -43.5 -18.016 1 95.38 329 PRO A O 1
ATOM 2528 N N . ALA A 1 330 ? -3.318 -44.281 -17.703 1 94.81 330 ALA A N 1
ATOM 2529 C CA . ALA A 1 330 ? -3.936 -43.344 -18.625 1 94.81 330 ALA A CA 1
ATOM 2530 C C . ALA A 1 330 ? -3.713 -41.906 -18.172 1 94.81 330 ALA A C 1
ATOM 2532 O O . ALA A 1 330 ? -3.625 -41 -19 1 94.81 330 ALA A O 1
ATOM 2533 N N . VAL A 1 331 ? -3.605 -41.719 -16.906 1 96.31 331 VAL A N 1
ATOM 2534 C CA . VAL A 1 331 ? -3.373 -40.375 -16.344 1 96.31 331 VAL A CA 1
ATOM 2535 C C . VAL A 1 331 ? -1.985 -39.906 -16.766 1 96.31 331 VAL A C 1
ATOM 2537 O O . VAL A 1 331 ? -1.808 -38.719 -17.078 1 96.31 331 VAL A O 1
ATOM 2540 N N . GLY A 1 332 ? -1.035 -40.75 -16.766 1 94.88 332 GLY A N 1
ATOM 2541 C CA . GLY A 1 332 ? 0.324 -40.406 -17.156 1 94.88 332 GLY A CA 1
ATOM 2542 C C . GLY A 1 332 ? 0.436 -39.938 -18.594 1 94.88 332 GLY A C 1
ATOM 2543 O O . GLY A 1 332 ? 1.337 -39.156 -18.938 1 94.88 332 GLY A O 1
ATOM 2544 N N . GLU A 1 333 ? -0.503 -40.469 -19.391 1 94.12 333 GLU A N 1
ATOM 2545 C CA . GLU A 1 333 ? -0.527 -40.062 -20.797 1 94.12 333 GLU A CA 1
ATOM 2546 C C . GLU A 1 333 ? -1.259 -38.75 -20.984 1 94.12 333 GLU A C 1
ATOM 2548 O O . GLU A 1 333 ? -0.965 -38 -21.922 1 94.12 333 GLU A O 1
ATOM 2553 N N . ALA A 1 334 ? -2.113 -38.469 -20.094 1 96.19 334 ALA A N 1
ATOM 2554 C CA . ALA A 1 334 ? -3.02 -37.344 -20.266 1 96.19 334 ALA A CA 1
ATOM 2555 C C . ALA A 1 334 ? -2.518 -36.125 -19.516 1 96.19 334 ALA A C 1
ATOM 2557 O O . ALA A 1 334 ? -2.951 -35 -19.781 1 96.19 334 ALA A O 1
ATOM 2558 N N . VAL A 1 335 ? -1.661 -36.344 -18.531 1 96.31 335 VAL A N 1
ATOM 2559 C CA . VAL A 1 335 ? -1.166 -35.25 -17.688 1 96.31 335 VAL A CA 1
ATOM 2560 C C . VAL A 1 335 ? 0.36 -35.219 -17.734 1 96.31 335 VAL A C 1
ATOM 2562 O O . VAL A 1 335 ? 1.019 -36.25 -17.531 1 96.31 335 VAL A O 1
ATOM 2565 N N . PHE A 1 336 ? 0.837 -34.062 -18.078 1 91.25 336 PHE A N 1
ATOM 2566 C CA . PHE A 1 336 ? 2.289 -33.938 -18.125 1 91.25 336 PHE A CA 1
ATOM 2567 C C . PHE A 1 336 ? 2.725 -32.531 -17.719 1 91.25 336 PHE A C 1
ATOM 2569 O O . PHE A 1 336 ? 2.049 -31.547 -18.031 1 91.25 336 PHE A O 1
ATOM 2576 N N . GLY A 1 337 ? 3.852 -32.5 -17.031 1 89.62 337 GLY A N 1
ATOM 2577 C CA . GLY A 1 337 ? 4.492 -31.234 -16.703 1 89.62 337 GLY A CA 1
ATOM 2578 C C . GLY A 1 337 ? 5.84 -31.406 -16.016 1 89.62 337 GLY A C 1
ATOM 2579 O O . GLY A 1 337 ? 6.043 -32.344 -15.266 1 89.62 337 GLY A O 1
ATOM 2580 N N . PRO A 1 338 ? 6.785 -30.562 -16.406 1 92.44 338 PRO A N 1
ATOM 2581 C CA . PRO A 1 338 ? 8.094 -30.656 -15.75 1 92.44 338 PRO A CA 1
ATOM 2582 C C . PRO A 1 338 ? 8.023 -30.359 -14.25 1 92.44 338 PRO A C 1
ATOM 2584 O O . PRO A 1 338 ? 7.156 -29.609 -13.805 1 92.44 338 PRO A O 1
ATOM 2587 N N . LEU A 1 339 ? 8.906 -31.109 -13.523 1 94.62 339 LEU A N 1
ATOM 2588 C CA . LEU A 1 339 ? 9.07 -30.734 -12.125 1 94.62 339 LEU A CA 1
ATOM 2589 C C . LEU A 1 339 ? 9.648 -29.328 -11.992 1 94.62 339 LEU A C 1
ATOM 2591 O O . LEU A 1 339 ? 10.57 -28.969 -12.727 1 94.62 339 LEU A O 1
ATOM 2595 N N . PRO A 1 340 ? 9.148 -28.562 -11.102 1 96 340 PRO A N 1
ATOM 2596 C CA . PRO A 1 340 ? 9.641 -27.188 -10.961 1 96 340 PRO A CA 1
ATOM 2597 C C . PRO A 1 340 ? 11.109 -27.141 -10.562 1 96 340 PRO A C 1
ATOM 2599 O O . PRO A 1 340 ? 11.57 -27.938 -9.75 1 96 340 PRO A O 1
ATOM 2602 N N . GLU A 1 341 ? 11.828 -26.156 -11.125 1 96.69 341 GLU A N 1
ATOM 2603 C CA . GLU A 1 341 ? 13.227 -25.922 -10.797 1 96.69 341 GLU A CA 1
ATOM 2604 C C . GLU A 1 341 ? 13.359 -24.938 -9.641 1 96.69 341 GLU A C 1
ATOM 2606 O O . GLU A 1 341 ? 14.391 -24.891 -8.961 1 96.69 341 GLU A O 1
ATOM 2611 N N . GLY A 1 342 ? 12.359 -24.125 -9.477 1 96.81 342 GLY A N 1
ATOM 2612 C CA . GLY A 1 342 ? 12.281 -23.125 -8.422 1 96.81 342 GLY A CA 1
ATOM 2613 C C . GLY A 1 342 ? 10.859 -22.828 -7.996 1 96.81 342 GLY A C 1
ATOM 2614 O O . GLY A 1 342 ? 9.914 -23.469 -8.445 1 96.81 342 GLY A O 1
ATOM 2615 N N . ALA A 1 343 ? 10.742 -21.891 -7.059 1 96.62 343 ALA A N 1
ATOM 2616 C CA . ALA A 1 343 ? 9.445 -21.594 -6.457 1 96.62 343 ALA A CA 1
ATOM 2617 C C . ALA A 1 343 ? 8.82 -22.844 -5.848 1 96.62 343 ALA A C 1
ATOM 2619 O O . ALA A 1 343 ? 9.523 -23.688 -5.281 1 96.62 343 ALA A O 1
ATOM 2620 N N . PHE A 1 344 ? 7.559 -22.922 -5.746 1 97.5 344 PHE A N 1
ATOM 2621 C CA . PHE A 1 344 ? 6.922 -24.094 -5.156 1 97.5 344 PHE A CA 1
ATOM 2622 C C . PHE A 1 344 ? 5.578 -24.375 -5.824 1 97.5 344 PHE A C 1
ATOM 2624 O O . PHE A 1 344 ? 4.594 -24.672 -5.148 1 97.5 344 PHE A O 1
ATOM 2631 N N . TYR A 1 345 ? 5.598 -24.25 -7.18 1 97.5 345 TYR A N 1
ATOM 2632 C CA . TYR A 1 345 ? 4.41 -24.484 -7.992 1 97.5 345 TYR A CA 1
ATOM 2633 C C . TYR A 1 345 ? 4.664 -25.578 -9.023 1 97.5 345 TYR A C 1
ATOM 2635 O O . TYR A 1 345 ? 5.711 -25.594 -9.68 1 97.5 345 TYR A O 1
ATOM 2643 N N . TRP A 1 346 ? 3.748 -26.484 -9.141 1 97.94 346 TRP A N 1
ATOM 2644 C CA . TRP A 1 346 ? 3.678 -27.422 -10.258 1 97.94 346 TRP A CA 1
ATOM 2645 C C . TRP A 1 346 ? 2.588 -27 -11.242 1 97.94 346 TRP A C 1
ATOM 2647 O O . TRP A 1 346 ? 1.488 -26.625 -10.836 1 97.94 346 TRP A O 1
ATOM 2657 N N . PHE A 1 347 ? 2.893 -26.953 -12.539 1 98.06 347 PHE A N 1
ATOM 2658 C CA . PHE A 1 347 ? 1.991 -26.438 -13.562 1 98.06 347 PHE A CA 1
ATOM 2659 C C . PHE A 1 347 ? 1.78 -27.453 -14.672 1 98.06 347 PHE A C 1
ATOM 2661 O O . PHE A 1 347 ? 2.062 -27.188 -15.836 1 98.06 347 PHE A O 1
ATOM 2668 N N . PRO A 1 348 ? 1.178 -28.578 -14.367 1 97.62 348 PRO A N 1
ATOM 2669 C CA . PRO A 1 348 ? 1.009 -29.641 -15.352 1 97.62 348 PRO A CA 1
ATOM 2670 C C . PRO A 1 348 ? -0.052 -29.328 -16.406 1 97.62 348 PRO A C 1
ATOM 2672 O O . PRO A 1 348 ? -1.053 -28.672 -16.094 1 97.62 348 PRO A O 1
ATOM 2675 N N . SER A 1 349 ? 0.188 -29.766 -17.609 1 97.75 349 SER A N 1
ATOM 2676 C CA . SER A 1 349 ? -0.843 -29.766 -18.641 1 97.75 349 SER A CA 1
ATOM 2677 C C . SER A 1 349 ? -1.896 -30.828 -18.359 1 97.75 349 SER A C 1
ATOM 2679 O O . SER A 1 349 ? -1.563 -31.953 -17.953 1 97.75 349 SER A O 1
ATOM 2681 N N . VAL A 1 350 ? -3.1 -30.438 -18.531 1 98 350 VAL A N 1
ATOM 2682 C CA . VAL A 1 350 ? -4.211 -31.375 -18.391 1 98 350 VAL A CA 1
ATOM 2683 C C . VAL A 1 350 ? -5.008 -31.438 -19.688 1 98 350 VAL A C 1
ATOM 2685 O O . VAL A 1 350 ? -6.199 -31.75 -19.688 1 98 350 VAL A O 1
ATOM 2688 N N . GLU A 1 351 ? -4.395 -31.062 -20.734 1 96.38 351 GLU A N 1
ATOM 2689 C CA . GLU A 1 351 ? -5.051 -31.031 -22.031 1 96.38 351 GLU A CA 1
ATOM 2690 C C . GLU A 1 351 ? -5.582 -32.406 -22.422 1 96.38 351 GLU A C 1
ATOM 2692 O O . GLU A 1 351 ? -6.645 -32.531 -23.031 1 96.38 351 GLU A O 1
ATOM 2697 N N . GLY A 1 352 ? -4.82 -33.406 -22.125 1 96.38 352 GLY A N 1
ATOM 2698 C CA . GLY A 1 352 ? -5.273 -34.75 -22.406 1 96.38 352 GLY A CA 1
ATOM 2699 C C . GLY A 1 352 ? -6.574 -35.094 -21.703 1 96.38 352 GLY A C 1
ATOM 2700 O O . GLY A 1 352 ? -7.438 -35.781 -22.281 1 96.38 352 GLY A O 1
ATOM 2701 N N . VAL A 1 353 ? -6.695 -34.688 -20.516 1 97.19 353 VAL A N 1
ATOM 2702 C CA . VAL A 1 353 ? -7.914 -34.938 -19.75 1 97.19 353 VAL A CA 1
ATOM 2703 C C . VAL A 1 353 ? -9.07 -34.156 -20.359 1 97.19 353 VAL A C 1
ATOM 2705 O O . VAL A 1 353 ? -10.172 -34.688 -20.516 1 97.19 353 VAL A O 1
ATOM 2708 N N . LEU A 1 354 ? -8.797 -32.938 -20.703 1 96.81 354 LEU A N 1
ATOM 2709 C CA . LEU A 1 354 ? -9.828 -32.062 -21.281 1 96.81 354 LEU A CA 1
ATOM 2710 C C . LEU A 1 354 ? -10.297 -32.625 -22.625 1 96.81 354 LEU A C 1
ATOM 2712 O O . LEU A 1 354 ? -11.492 -32.562 -22.938 1 96.81 354 LEU A O 1
ATOM 2716 N N . GLU A 1 355 ? -9.406 -33.094 -23.406 1 95.44 355 GLU A N 1
ATOM 2717 C CA . GLU A 1 355 ? -9.766 -33.719 -24.688 1 95.44 355 GLU A CA 1
ATOM 2718 C C . GLU A 1 355 ? -10.672 -34.906 -24.484 1 95.44 355 GLU A C 1
ATOM 2720 O O . GLU A 1 355 ? -11.641 -35.094 -25.219 1 95.44 355 GLU A O 1
ATOM 2725 N N . ALA A 1 356 ? -10.305 -35.688 -23.547 1 94.19 356 ALA A N 1
ATOM 2726 C CA . ALA A 1 356 ? -11.125 -36.875 -23.234 1 94.19 356 ALA A CA 1
ATOM 2727 C C . ALA A 1 356 ? -12.531 -36.438 -22.812 1 94.19 356 ALA A C 1
ATOM 2729 O O . ALA A 1 356 ? -13.516 -37.062 -23.203 1 94.19 356 ALA A O 1
ATOM 2730 N N . CYS A 1 357 ? -12.594 -35.438 -22 1 93.88 357 CYS A N 1
ATOM 2731 C CA . CYS A 1 357 ? -13.883 -34.906 -21.531 1 93.88 357 CYS A CA 1
ATOM 2732 C C . CYS A 1 357 ? -14.727 -34.438 -22.703 1 93.88 357 CYS A C 1
ATOM 2734 O O . CYS A 1 357 ? -15.938 -34.688 -22.734 1 93.88 357 CYS A O 1
ATOM 2736 N N . ARG A 1 358 ? -14.172 -33.75 -23.609 1 92 358 ARG A N 1
ATOM 2737 C CA . ARG A 1 358 ? -14.891 -33.281 -24.797 1 92 358 ARG A CA 1
ATOM 2738 C C . ARG A 1 358 ? -15.398 -34.438 -25.625 1 92 358 ARG A C 1
ATOM 2740 O O . ARG A 1 358 ? -16.531 -34.406 -26.141 1 92 358 ARG A O 1
ATOM 2747 N N . ARG A 1 359 ? -14.672 -35.438 -25.781 1 92.06 359 ARG A N 1
ATOM 2748 C CA . ARG A 1 359 ? -15.008 -36.594 -26.594 1 92.06 359 ARG A CA 1
ATOM 2749 C C . ARG A 1 359 ? -16.125 -37.406 -25.953 1 92.06 359 ARG A C 1
ATOM 2751 O O . ARG A 1 359 ? -17.016 -37.906 -26.656 1 92.06 359 ARG A O 1
ATOM 2758 N N . ASN A 1 360 ? -16.062 -37.531 -24.641 1 89.69 360 ASN A N 1
ATOM 2759 C CA . ASN A 1 360 ? -17.016 -38.438 -23.969 1 89.69 360 ASN A CA 1
ATOM 2760 C C . ASN A 1 360 ? -18.188 -37.625 -23.375 1 89.69 360 ASN A C 1
ATOM 2762 O O . ASN A 1 360 ? -19.094 -38.219 -22.781 1 89.69 360 ASN A O 1
ATOM 2766 N N . GLY A 1 361 ? -18.141 -36.281 -23.469 1 88.44 361 GLY A N 1
ATOM 2767 C CA . GLY A 1 361 ? -19.219 -35.438 -22.984 1 88.44 361 GLY A CA 1
ATOM 2768 C C . GLY A 1 361 ? -19.328 -35.438 -21.469 1 88.44 361 GLY A C 1
ATOM 2769 O O . GLY A 1 361 ? -20.422 -35.375 -20.922 1 88.44 361 GLY A O 1
ATOM 2770 N N . ALA A 1 362 ? -18.172 -35.531 -20.859 1 88.44 362 ALA A N 1
ATOM 2771 C CA . ALA A 1 362 ? -18.156 -35.531 -19.406 1 88.44 362 ALA A CA 1
ATOM 2772 C C . ALA A 1 362 ? -18.734 -34.25 -18.828 1 88.44 362 ALA A C 1
ATOM 2774 O O . ALA A 1 362 ? -18.531 -33.156 -19.391 1 88.44 362 ALA A O 1
ATOM 2775 N N . LYS A 1 363 ? -19.453 -34.375 -17.688 1 86.94 363 LYS A N 1
ATOM 2776 C CA . LYS A 1 363 ? -20.109 -33.25 -17.031 1 86.94 363 LYS A CA 1
ATOM 2777 C C . LYS A 1 363 ? -19.688 -33.156 -15.57 1 86.94 363 LYS A C 1
ATOM 2779 O O . LYS A 1 363 ? -19.234 -34.125 -14.977 1 86.94 363 LYS A O 1
ATOM 2784 N N . THR A 1 364 ? -19.766 -31.969 -15.07 1 83.5 364 THR A N 1
ATOM 2785 C CA . THR A 1 364 ? -19.547 -31.734 -13.648 1 83.5 364 THR A CA 1
ATOM 2786 C C . THR A 1 364 ? -20.672 -32.344 -12.828 1 83.5 364 THR A C 1
ATOM 2788 O O . THR A 1 364 ? -21.656 -32.844 -13.391 1 83.5 364 THR A O 1
ATOM 2791 N N . LEU A 1 365 ? -20.5 -32.312 -11.5 1 80 365 LEU A N 1
ATOM 2792 C CA . LEU A 1 365 ? -21.531 -32.812 -10.594 1 80 365 LEU A CA 1
ATOM 2793 C C . LEU A 1 365 ? -22.844 -32.062 -10.773 1 80 365 LEU A C 1
ATOM 2795 O O . LEU A 1 365 ? -23.922 -32.594 -10.516 1 80 365 LEU A O 1
ATOM 2799 N N . GLU A 1 366 ? -22.734 -30.844 -11.273 1 79.69 366 GLU A N 1
ATOM 2800 C CA . GLU A 1 366 ? -23.906 -30 -11.469 1 79.69 366 GLU A CA 1
ATOM 2801 C C . GLU A 1 366 ? -24.484 -30.188 -12.875 1 79.69 366 GLU A C 1
ATOM 2803 O O . GLU A 1 366 ? -25.438 -29.5 -13.25 1 79.69 366 GLU A O 1
ATOM 2808 N N . GLY A 1 367 ? -23.859 -30.969 -13.648 1 85.06 367 GLY A N 1
ATOM 2809 C CA . GLY A 1 367 ? -24.391 -31.281 -14.969 1 85.06 367 GLY A CA 1
ATOM 2810 C C . GLY A 1 367 ? -23.844 -30.375 -16.062 1 85.06 367 GLY A C 1
ATOM 2811 O O . GLY A 1 367 ? -24.312 -30.406 -17.203 1 85.06 367 GLY A O 1
ATOM 2812 N N . LYS A 1 368 ? -22.938 -29.641 -15.719 1 88.69 368 LYS A N 1
ATOM 2813 C CA . LYS A 1 368 ? -22.328 -28.75 -16.703 1 88.69 368 LYS A CA 1
ATOM 2814 C C . LYS A 1 368 ? -21.156 -29.422 -17.406 1 88.69 368 LYS A C 1
ATOM 2816 O O . LYS A 1 368 ? -20.375 -30.141 -16.781 1 88.69 368 LYS A O 1
ATOM 2821 N N . PRO A 1 369 ? -21.109 -29.219 -18.719 1 91.94 369 PRO A N 1
ATOM 2822 C CA . PRO A 1 369 ? -19.969 -29.797 -19.422 1 91.94 369 PRO A CA 1
ATOM 2823 C C . PRO A 1 369 ? -18.625 -29.281 -18.906 1 91.94 369 PRO A C 1
ATOM 2825 O O . PRO A 1 369 ? -18.5 -28.094 -18.594 1 91.94 369 PRO A O 1
ATOM 2828 N N . ILE A 1 370 ? -17.656 -30.156 -18.859 1 94.62 370 ILE A N 1
ATOM 2829 C CA . ILE A 1 370 ? -16.281 -29.75 -18.547 1 94.62 370 ILE A CA 1
ATOM 2830 C C . ILE A 1 370 ? -15.578 -29.281 -19.828 1 94.62 370 ILE A C 1
ATOM 2832 O O . ILE A 1 370 ? -14.945 -30.078 -20.516 1 94.62 370 ILE A O 1
ATOM 2836 N N . ALA A 1 371 ? -15.617 -28.031 -20.078 1 92.75 371 ALA A N 1
ATOM 2837 C CA . ALA A 1 371 ? -15.188 -27.469 -21.359 1 92.75 371 ALA A CA 1
ATOM 2838 C C . ALA A 1 371 ? -13.758 -26.953 -21.281 1 92.75 371 ALA A C 1
ATOM 2840 O O . ALA A 1 371 ? -13.062 -26.859 -22.297 1 92.75 371 ALA A O 1
ATOM 2841 N N . GLY A 1 372 ? -13.344 -26.672 -20.109 1 96 372 GLY A N 1
ATOM 2842 C CA . GLY A 1 372 ? -12.016 -26.094 -19.953 1 96 372 GLY A CA 1
ATOM 2843 C C . GLY A 1 372 ? -11.414 -26.312 -18.578 1 96 372 GLY A C 1
ATOM 2844 O O . GLY A 1 372 ? -11.984 -27.031 -17.75 1 96 372 GLY A O 1
ATOM 2845 N N . ASP A 1 373 ? -10.227 -25.703 -18.438 1 96.56 373 ASP A N 1
ATOM 2846 C CA . ASP A 1 373 ? -9.484 -25.922 -17.219 1 96.56 373 ASP A CA 1
ATOM 2847 C C . ASP A 1 373 ? -10.203 -25.312 -16.016 1 96.56 373 ASP A C 1
ATOM 2849 O O . ASP A 1 373 ? -10.078 -25.797 -14.891 1 96.56 373 ASP A O 1
ATOM 2853 N N . SER A 1 374 ? -10.984 -24.281 -16.219 1 93.94 374 SER A N 1
ATOM 2854 C CA . SER A 1 374 ? -11.781 -23.703 -15.141 1 93.94 374 SER A CA 1
ATOM 2855 C C . SER A 1 374 ? -12.844 -24.672 -14.656 1 93.94 374 SER A C 1
ATOM 2857 O O . SER A 1 374 ? -13.031 -24.844 -13.453 1 93.94 374 SER A O 1
ATOM 2859 N N . ASP A 1 375 ? -13.539 -25.25 -15.578 1 94.19 375 ASP A N 1
ATOM 2860 C CA . ASP A 1 375 ? -14.547 -26.266 -15.234 1 94.19 375 ASP A CA 1
ATOM 2861 C C . ASP A 1 375 ? -13.906 -27.453 -14.539 1 94.19 375 ASP A C 1
ATOM 2863 O O . ASP A 1 375 ? -14.477 -28.016 -13.602 1 94.19 375 ASP A O 1
ATOM 2867 N N . LEU A 1 376 ? -12.812 -27.859 -15.055 1 95.88 376 LEU A N 1
ATOM 2868 C CA . LEU A 1 376 ? -12.109 -29 -14.484 1 95.88 376 LEU A CA 1
ATOM 2869 C C . LEU A 1 376 ? -11.695 -28.719 -13.047 1 95.88 376 LEU A C 1
ATOM 2871 O O . LEU A 1 376 ? -11.805 -29.594 -12.18 1 95.88 376 LEU A O 1
ATOM 2875 N N . ALA A 1 377 ? -11.125 -27.516 -12.758 1 94.69 377 ALA A N 1
ATOM 2876 C CA . ALA A 1 377 ? -10.734 -27.125 -11.406 1 94.69 377 ALA A CA 1
ATOM 2877 C C . ALA A 1 377 ? -11.93 -27.172 -10.461 1 94.69 377 ALA A C 1
ATOM 2879 O O . ALA A 1 377 ? -11.812 -27.641 -9.328 1 94.69 377 ALA A O 1
ATOM 2880 N N . VAL A 1 378 ? -13.062 -26.719 -10.953 1 91.19 378 VAL A N 1
ATOM 2881 C CA . VAL A 1 378 ? -14.281 -26.75 -10.156 1 91.19 378 VAL A CA 1
ATOM 2882 C C . VAL A 1 378 ? -14.695 -28.188 -9.891 1 91.19 378 VAL A C 1
ATOM 2884 O O . VAL A 1 378 ? -15.102 -28.531 -8.781 1 91.19 378 VAL A O 1
ATOM 2887 N N . HIS A 1 379 ? -14.664 -28.984 -10.867 1 92.94 379 HIS A N 1
ATOM 2888 C CA . HIS A 1 379 ? -15 -30.406 -10.719 1 92.94 379 HIS A CA 1
ATOM 2889 C C . HIS A 1 379 ? -14.102 -31.078 -9.695 1 92.94 379 HIS A C 1
ATOM 2891 O O . HIS A 1 379 ? -14.57 -31.859 -8.867 1 92.94 379 HIS A O 1
ATOM 2897 N N . LEU A 1 380 ? -12.82 -30.828 -9.75 1 95.06 380 LEU A N 1
ATOM 2898 C CA . LEU A 1 380 ? -11.875 -31.406 -8.797 1 95.06 380 LEU A CA 1
ATOM 2899 C C . LEU A 1 380 ? -12.234 -31 -7.367 1 95.06 380 LEU A C 1
ATOM 2901 O O . LEU A 1 380 ? -12.156 -31.812 -6.449 1 95.06 380 LEU A O 1
ATOM 2905 N N . LEU A 1 381 ? -12.539 -29.734 -7.199 1 92.94 381 LEU A N 1
ATOM 2906 C CA . LEU A 1 381 ? -12.906 -29.219 -5.887 1 92.94 381 LEU A CA 1
ATOM 2907 C C . LEU A 1 381 ? -14.148 -29.938 -5.352 1 92.94 381 LEU A C 1
ATOM 2909 O O . LEU A 1 381 ? -14.148 -30.422 -4.215 1 92.94 381 LEU A O 1
ATOM 2913 N N . LYS A 1 382 ? -15.148 -30.062 -6.16 1 88.75 382 LYS A N 1
ATOM 2914 C CA . LYS A 1 382 ? -16.438 -30.594 -5.73 1 88.75 382 LYS A CA 1
ATOM 2915 C C . LYS A 1 382 ? -16.375 -32.125 -5.574 1 88.75 382 LYS A C 1
ATOM 2917 O O . LYS A 1 382 ? -16.922 -32.656 -4.617 1 88.75 382 LYS A O 1
ATOM 2922 N N . ALA A 1 383 ? -15.719 -32.781 -6.453 1 89.56 383 ALA A N 1
ATOM 2923 C CA . ALA A 1 383 ? -15.719 -34.25 -6.5 1 89.56 383 ALA A CA 1
ATOM 2924 C C . ALA A 1 383 ? -14.68 -34.812 -5.543 1 89.56 383 ALA A C 1
ATOM 2926 O O . ALA A 1 383 ? -14.875 -35.906 -4.996 1 89.56 383 ALA A O 1
ATOM 2927 N N . ALA A 1 384 ? -13.602 -34.094 -5.383 1 93.12 384 ALA A N 1
ATOM 2928 C CA . ALA A 1 384 ? -12.477 -34.719 -4.703 1 93.12 384 ALA A CA 1
ATOM 2929 C C . ALA A 1 384 ? -11.945 -33.844 -3.58 1 93.12 384 ALA A C 1
ATOM 2931 O O . ALA A 1 384 ? -11.055 -34.25 -2.826 1 93.12 384 ALA A O 1
ATOM 2932 N N . GLY A 1 385 ? -12.375 -32.594 -3.457 1 93.19 385 GLY A N 1
ATOM 2933 C CA . GLY A 1 385 ? -11.883 -31.688 -2.432 1 93.19 385 GLY A CA 1
ATOM 2934 C C . GLY A 1 385 ? -10.477 -31.172 -2.713 1 93.19 385 GLY A C 1
ATOM 2935 O O . GLY A 1 385 ? -9.734 -30.844 -1.786 1 93.19 385 GLY A O 1
ATOM 2936 N N . VAL A 1 386 ? -10.109 -31.188 -3.979 1 96.31 386 VAL A N 1
ATOM 2937 C CA . VAL A 1 386 ? -8.781 -30.734 -4.371 1 96.31 386 VAL A CA 1
ATOM 2938 C C . VAL A 1 386 ? -8.875 -29.344 -4.988 1 96.31 386 VAL A C 1
ATOM 2940 O O . VAL A 1 386 ? -9.547 -29.141 -6.004 1 96.31 386 VAL A O 1
ATOM 2943 N N . VAL A 1 387 ? -8.195 -28.391 -4.344 1 95.38 387 VAL A N 1
ATOM 2944 C CA . VAL A 1 387 ? -8.211 -27.016 -4.82 1 95.38 387 VAL A CA 1
ATOM 2945 C C . VAL A 1 387 ? -7.004 -26.766 -5.719 1 95.38 387 VAL A C 1
ATOM 2947 O O . VAL A 1 387 ? -5.863 -27 -5.316 1 95.38 387 VAL A O 1
ATOM 2950 N N . THR A 1 388 ? -7.23 -26.359 -6.934 1 95.81 388 THR A N 1
ATOM 2951 C CA . THR A 1 388 ? -6.203 -25.938 -7.887 1 95.81 388 THR A CA 1
ATOM 2952 C C . THR A 1 388 ? -6.602 -24.641 -8.578 1 95.81 388 THR A C 1
ATOM 2954 O O . THR A 1 388 ? -7.73 -24.156 -8.414 1 95.81 388 THR A O 1
ATOM 2957 N N . LEU A 1 389 ? -5.672 -24 -9.227 1 95.44 389 LEU A N 1
ATOM 2958 C CA . LEU A 1 389 ? -5.988 -22.828 -10.039 1 95.44 389 LEU A CA 1
ATOM 2959 C C . LEU A 1 389 ? -5.871 -23.141 -11.523 1 95.44 389 LEU A C 1
ATOM 2961 O O . LEU A 1 389 ? -4.883 -23.734 -11.961 1 95.44 389 LEU A O 1
ATOM 2965 N N . PRO A 1 390 ? -6.887 -22.781 -12.281 1 95.75 390 PRO A N 1
ATOM 2966 C CA . PRO A 1 390 ? -6.832 -23.062 -13.727 1 95.75 390 PRO A CA 1
ATOM 2967 C C . PRO A 1 390 ? -5.75 -22.25 -14.438 1 95.75 390 PRO A C 1
ATOM 2969 O O . PRO A 1 390 ? -5.508 -21.094 -14.086 1 95.75 390 PRO A O 1
ATOM 2972 N N . GLY A 1 391 ? -5.125 -22.859 -15.414 1 96.06 391 GLY A N 1
ATOM 2973 C CA . GLY A 1 391 ? -4.086 -22.203 -16.188 1 96.06 391 GLY A CA 1
ATOM 2974 C C . GLY A 1 391 ? -4.57 -20.953 -16.906 1 96.06 391 GLY A C 1
ATOM 2975 O O . GLY A 1 391 ? -3.785 -20.047 -17.172 1 96.06 391 GLY A O 1
ATOM 2976 N N . SER A 1 392 ? -5.871 -20.859 -17.141 1 93.81 392 SER A N 1
ATOM 2977 C CA . SER A 1 392 ? -6.473 -19.688 -17.766 1 93.81 392 SER A CA 1
ATOM 2978 C C . SER A 1 392 ? -6.25 -18.438 -16.938 1 93.81 392 SER A C 1
ATOM 2980 O O . SER A 1 392 ? -6.125 -17.344 -17.469 1 93.81 392 SER A O 1
ATOM 2982 N N . ASN A 1 393 ? -6.098 -18.594 -15.625 1 92.19 393 ASN A N 1
ATOM 2983 C CA . ASN A 1 393 ? -5.816 -17.469 -14.734 1 92.19 393 ASN A CA 1
ATOM 2984 C C . ASN A 1 393 ? -4.41 -16.922 -14.953 1 92.19 393 ASN A C 1
ATOM 2986 O O . ASN A 1 393 ? -4.098 -15.805 -14.523 1 92.19 393 ASN A O 1
ATOM 2990 N N . PHE A 1 394 ? -3.592 -17.734 -15.617 1 95.06 394 PHE A N 1
ATOM 2991 C CA . PHE A 1 394 ? -2.188 -17.375 -15.805 1 95.06 394 PHE A CA 1
ATOM 2992 C C . PHE A 1 394 ? -1.864 -17.188 -17.281 1 95.06 394 PHE A C 1
ATOM 2994 O O . PHE A 1 394 ? -0.694 -17.141 -17.656 1 95.06 394 PHE A O 1
ATOM 3001 N N . GLY A 1 395 ? -2.916 -17.266 -18.094 1 92.69 395 GLY A N 1
ATOM 3002 C CA . GLY A 1 395 ? -2.75 -17 -19.516 1 92.69 395 GLY A CA 1
ATOM 3003 C C . GLY A 1 395 ? -2.393 -18.219 -20.328 1 92.69 395 GLY A C 1
ATOM 3004 O O . GLY A 1 395 ? -1.949 -18.109 -21.469 1 92.69 395 GLY A O 1
ATOM 3005 N N . ARG A 1 396 ? -2.492 -19.391 -19.734 1 95.69 396 ARG A N 1
ATOM 3006 C CA . ARG A 1 396 ? -2.238 -20.641 -20.453 1 95.69 396 ARG A CA 1
ATOM 3007 C C . ARG A 1 396 ? -3.301 -21.672 -20.125 1 95.69 396 ARG A C 1
ATOM 3009 O O . ARG A 1 396 ? -3.07 -22.578 -19.312 1 95.69 396 ARG A O 1
ATOM 3016 N N . PRO A 1 397 ? -4.41 -21.641 -20.875 1 95.62 397 PRO A N 1
ATOM 3017 C CA . PRO A 1 397 ? -5.445 -22.641 -20.641 1 95.62 397 PRO A CA 1
ATOM 3018 C C . PRO A 1 397 ? -4.938 -24.062 -20.859 1 95.62 397 PRO A C 1
ATOM 3020 O O . PRO A 1 397 ? -3.971 -24.281 -21.594 1 95.62 397 PRO A O 1
ATOM 3023 N N . GLY A 1 398 ? -5.59 -24.969 -20.234 1 97.06 398 GLY A N 1
ATOM 3024 C CA . GLY A 1 398 ? -5.242 -26.375 -20.391 1 97.06 398 GLY A CA 1
ATOM 3025 C C . GLY A 1 398 ? -4.227 -26.859 -19.375 1 97.06 398 GLY A C 1
ATOM 3026 O O . GLY A 1 398 ? -3.656 -27.938 -19.516 1 97.06 398 GLY A O 1
ATOM 3027 N N . HIS A 1 399 ? -3.963 -26.016 -18.375 1 97.81 399 HIS A N 1
ATOM 3028 C CA . HIS A 1 399 ? -3.072 -26.359 -17.281 1 97.81 399 HIS A CA 1
ATOM 3029 C C . HIS A 1 399 ? -3.752 -26.141 -15.93 1 97.81 399 HIS A C 1
ATOM 3031 O O . HIS A 1 399 ? -4.832 -25.547 -15.859 1 97.81 399 HIS A O 1
ATOM 3037 N N . LEU A 1 400 ? -3.143 -26.672 -14.875 1 97.5 400 LEU A N 1
ATOM 3038 C CA . LEU A 1 400 ? -3.482 -26.375 -13.492 1 97.5 400 LEU A CA 1
ATOM 3039 C C . LEU A 1 400 ? -2.246 -25.938 -12.711 1 97.5 400 LEU A C 1
ATOM 3041 O O . LEU A 1 400 ? -1.167 -26.516 -12.883 1 97.5 400 LEU A O 1
ATOM 3045 N N . ARG A 1 401 ? -2.363 -24.938 -11.961 1 97.5 401 ARG A N 1
ATOM 3046 C CA . ARG A 1 401 ? -1.298 -24.578 -11.031 1 97.5 401 ARG A CA 1
ATOM 3047 C C . ARG A 1 401 ? -1.555 -25.188 -9.656 1 97.5 401 ARG A C 1
ATOM 3049 O O . ARG A 1 401 ? -2.643 -25.031 -9.094 1 97.5 401 ARG A O 1
ATOM 3056 N N . MET A 1 402 ? -0.556 -25.781 -9.133 1 97 402 MET A N 1
ATOM 3057 C CA . MET A 1 402 ? -0.645 -26.438 -7.832 1 97 402 MET A CA 1
ATOM 3058 C C . MET A 1 402 ? 0.505 -26.016 -6.926 1 97 402 MET A C 1
ATOM 3060 O O . MET A 1 402 ? 1.666 -26.312 -7.203 1 97 402 MET A O 1
ATOM 3064 N N . ALA A 1 403 ? 0.211 -25.344 -5.871 1 96.5 403 ALA A N 1
ATOM 3065 C CA . ALA A 1 403 ? 1.201 -25.016 -4.848 1 96.5 403 ALA A CA 1
ATOM 3066 C C . ALA A 1 403 ? 1.39 -26.188 -3.879 1 96.5 403 ALA A C 1
ATOM 3068 O O . ALA A 1 403 ? 0.427 -26.656 -3.27 1 96.5 403 ALA A O 1
ATOM 3069 N N . TYR A 1 404 ? 2.602 -26.594 -3.666 1 96.75 404 TYR A N 1
ATOM 3070 C CA . TYR A 1 404 ? 2.783 -27.844 -2.924 1 96.75 404 TYR A CA 1
ATOM 3071 C C . TYR A 1 404 ? 3.391 -27.562 -1.551 1 96.75 404 TYR A C 1
ATOM 3073 O O . TYR A 1 404 ? 3.98 -28.469 -0.94 1 96.75 404 TYR A O 1
ATOM 3081 N N . CYS A 1 405 ? 3.305 -26.312 -1.07 1 94.81 405 CYS A N 1
ATOM 3082 C CA . CYS A 1 405 ? 3.688 -25.984 0.299 1 94.81 405 CYS A CA 1
ATOM 3083 C C . CYS A 1 405 ? 2.646 -26.5 1.291 1 94.81 405 CYS A C 1
ATOM 3085 O O . CYS A 1 405 ? 2.014 -25.703 1.992 1 94.81 405 CYS A O 1
ATOM 3087 N N . LEU A 1 406 ? 2.473 -27.812 1.403 1 95.44 406 LEU A N 1
ATOM 3088 C CA . LEU A 1 406 ? 1.443 -28.5 2.188 1 95.44 406 LEU A CA 1
ATOM 3089 C C . LEU A 1 406 ? 2.051 -29.594 3.049 1 95.44 406 LEU A C 1
ATOM 3091 O O . LEU A 1 406 ? 3.201 -29.984 2.842 1 95.44 406 LEU A O 1
ATOM 3095 N N . PRO A 1 407 ? 1.225 -30.031 4.051 1 94.94 407 PRO A N 1
ATOM 3096 C CA . PRO A 1 407 ? 1.671 -31.25 4.727 1 94.94 407 PRO A CA 1
ATOM 3097 C C . PRO A 1 407 ? 1.862 -32.406 3.768 1 94.94 407 PRO A C 1
ATOM 3099 O O . PRO A 1 407 ? 1.096 -32.562 2.812 1 94.94 407 PRO A O 1
ATOM 3102 N N . LEU A 1 408 ? 2.85 -33.219 4.086 1 96.88 408 LEU A N 1
ATOM 3103 C CA . LEU A 1 408 ? 3.199 -34.312 3.197 1 96.88 408 LEU A CA 1
ATOM 3104 C C . LEU A 1 408 ? 1.998 -35.219 2.965 1 96.88 408 LEU A C 1
ATOM 3106 O O . LEU A 1 408 ? 1.751 -35.656 1.838 1 96.88 408 LEU A O 1
ATOM 3110 N N . GLU A 1 409 ? 1.23 -35.406 4.008 1 96.88 409 GLU A N 1
ATOM 3111 C CA . GLU A 1 409 ? 0.059 -36.281 3.9 1 96.88 409 GLU A CA 1
ATOM 3112 C C . GLU A 1 409 ? -0.998 -35.656 2.986 1 96.88 409 GLU A C 1
ATOM 3114 O O . GLU A 1 409 ? -1.7 -36.375 2.271 1 96.88 409 GLU A O 1
ATOM 3119 N N . THR A 1 410 ? -1.081 -34.375 3.061 1 96.44 410 THR A N 1
ATOM 3120 C CA . THR A 1 410 ? -2.031 -33.656 2.209 1 96.44 410 THR A CA 1
ATOM 3121 C C . THR A 1 410 ? -1.617 -33.75 0.744 1 96.44 410 THR A C 1
ATOM 3123 O O . THR A 1 410 ? -2.467 -33.875 -0.14 1 96.44 410 THR A O 1
ATOM 3126 N N . ILE A 1 411 ? -0.326 -33.719 0.467 1 97.75 411 ILE A N 1
ATOM 3127 C CA . ILE A 1 411 ? 0.186 -33.875 -0.89 1 97.75 411 ILE A CA 1
ATOM 3128 C C . ILE A 1 411 ? -0.18 -35.25 -1.421 1 97.75 411 ILE A C 1
ATOM 3130 O O . ILE A 1 411 ? -0.708 -35.406 -2.527 1 97.75 411 ILE A O 1
ATOM 3134 N N . ASP A 1 412 ? 0.006 -36.25 -0.607 1 97.81 412 ASP A N 1
ATOM 3135 C CA . ASP A 1 412 ? -0.303 -37.625 -1.001 1 97.81 412 ASP A CA 1
ATOM 3136 C C . ASP A 1 412 ? -1.789 -37.781 -1.318 1 97.81 412 ASP A C 1
ATOM 3138 O O . ASP A 1 412 ? -2.152 -38.281 -2.389 1 97.81 412 ASP A O 1
ATOM 3142 N N . ARG A 1 413 ? -2.562 -37.344 -0.392 1 97.38 413 ARG A N 1
ATOM 3143 C CA . ARG A 1 413 ? -4.008 -37.469 -0.533 1 97.38 413 ARG A CA 1
ATOM 3144 C C . ARG A 1 413 ? -4.52 -36.688 -1.734 1 97.38 413 ARG A C 1
ATOM 3146 O O . ARG A 1 413 ? -5.344 -37.188 -2.502 1 97.38 413 ARG A O 1
ATOM 3153 N N . GLY A 1 414 ? -4.047 -35.469 -1.869 1 98.06 414 GLY A N 1
ATOM 3154 C CA . GLY A 1 414 ? -4.504 -34.625 -2.943 1 98.06 414 GLY A CA 1
ATOM 3155 C C . GLY A 1 414 ? -4.145 -35.125 -4.324 1 98.06 414 GLY A C 1
ATOM 3156 O O . GLY A 1 414 ? -4.992 -35.156 -5.223 1 98.06 414 GLY A O 1
ATOM 3157 N N . ILE A 1 415 ? -2.926 -35.531 -4.484 1 98.06 415 ILE A N 1
ATOM 3158 C CA . ILE A 1 415 ? -2.465 -36.031 -5.777 1 98.06 415 ILE A CA 1
ATOM 3159 C C . ILE A 1 415 ? -3.199 -37.344 -6.125 1 98.06 415 ILE A C 1
ATOM 3161 O O . ILE A 1 415 ? -3.639 -37.531 -7.262 1 98.06 415 ILE A O 1
ATOM 3165 N N . THR A 1 416 ? -3.355 -38.188 -5.145 1 97.5 416 THR A N 1
ATOM 3166 C CA . THR A 1 416 ? -4.066 -39.469 -5.371 1 97.5 416 THR A CA 1
ATOM 3167 C C . THR A 1 416 ? -5.516 -39.188 -5.773 1 97.5 416 THR A C 1
ATOM 3169 O O . THR A 1 416 ? -6.012 -39.781 -6.742 1 97.5 416 THR A O 1
ATOM 3172 N N . SER A 1 417 ? -6.168 -38.312 -5.066 1 97.19 417 SER A N 1
ATOM 3173 C CA . SER A 1 417 ? -7.562 -38 -5.348 1 97.19 417 SER A CA 1
ATOM 3174 C C . SER A 1 417 ? -7.715 -37.344 -6.711 1 97.19 417 SER A C 1
ATOM 3176 O O . SER A 1 417 ? -8.664 -37.625 -7.441 1 97.19 417 SER A O 1
ATOM 3178 N N . MET A 1 418 ? -6.836 -36.406 -7.016 1 97.75 418 MET A N 1
ATOM 3179 C CA . MET A 1 418 ? -6.848 -35.75 -8.32 1 97.75 418 MET A CA 1
ATOM 3180 C C . MET A 1 418 ? -6.699 -36.781 -9.445 1 97.75 418 MET A C 1
ATOM 3182 O O . MET A 1 418 ? -7.473 -36.75 -10.406 1 97.75 418 MET A O 1
ATOM 3186 N N . CYS A 1 419 ? -5.766 -37.656 -9.32 1 97.25 419 CYS A N 1
ATOM 3187 C CA . CYS A 1 419 ? -5.492 -38.656 -10.367 1 97.25 419 CYS A CA 1
ATOM 3188 C C . CYS A 1 419 ? -6.637 -39.656 -10.492 1 97.25 419 CYS A C 1
ATOM 3190 O O . CYS A 1 419 ? -6.977 -40.062 -11.594 1 97.25 419 CYS A O 1
ATOM 3192 N N . ALA A 1 420 ? -7.223 -40 -9.359 1 96.69 420 ALA A N 1
ATOM 3193 C CA . ALA A 1 420 ? -8.406 -40.844 -9.398 1 96.69 420 ALA A CA 1
ATOM 3194 C C . ALA A 1 420 ? -9.547 -40.188 -10.156 1 96.69 420 ALA A C 1
ATOM 3196 O O . ALA A 1 420 ? -10.234 -40.844 -10.945 1 96.69 420 ALA A O 1
ATOM 3197 N N . THR A 1 421 ? -9.734 -38.938 -9.898 1 96.31 421 THR A N 1
ATOM 3198 C CA . THR A 1 421 ? -10.766 -38.188 -10.594 1 96.31 421 THR A CA 1
ATOM 3199 C C . THR A 1 421 ? -10.484 -38.125 -12.094 1 96.31 421 THR A C 1
ATOM 3201 O O . THR A 1 421 ? -11.398 -38.281 -12.906 1 96.31 421 THR A O 1
ATOM 3204 N N . PHE A 1 422 ? -9.219 -37.906 -12.461 1 97.12 422 PHE A N 1
ATOM 3205 C CA . PHE A 1 422 ? -8.836 -37.875 -13.867 1 97.12 422 PHE A CA 1
ATOM 3206 C C . PHE A 1 422 ? -9.062 -39.25 -14.516 1 97.12 422 PHE A C 1
ATOM 3208 O O . PHE A 1 422 ? -9.539 -39.312 -15.648 1 97.12 422 PHE A O 1
ATOM 3215 N N . ALA A 1 423 ? -8.742 -40.25 -13.758 1 95.69 423 ALA A N 1
ATOM 3216 C CA . ALA A 1 423 ? -8.938 -41.625 -14.273 1 95.69 423 ALA A CA 1
ATOM 3217 C C . ALA A 1 423 ? -10.414 -41.875 -14.57 1 95.69 423 ALA A C 1
ATOM 3219 O O . ALA A 1 423 ? -10.75 -42.5 -15.578 1 95.69 423 ALA A O 1
ATOM 3220 N N . ASP A 1 424 ? -11.234 -41.406 -13.672 1 94.06 424 ASP A N 1
ATOM 3221 C CA . ASP A 1 424 ? -12.672 -41.562 -13.867 1 94.06 424 ASP A CA 1
ATOM 3222 C C . ASP A 1 424 ? -13.133 -40.812 -15.133 1 94.06 424 ASP A C 1
ATOM 3224 O O . ASP A 1 424 ? -13.961 -41.344 -15.883 1 94.06 424 ASP A O 1
ATOM 3228 N N . LEU A 1 425 ? -12.633 -39.656 -15.305 1 93.62 425 LEU A N 1
ATOM 3229 C CA . LEU A 1 425 ? -13.008 -38.844 -16.469 1 93.62 425 LEU A CA 1
ATOM 3230 C C . LEU A 1 425 ? -12.484 -39.469 -17.75 1 93.62 425 LEU A C 1
ATOM 3232 O O . LEU A 1 425 ? -13.125 -39.375 -18.797 1 93.62 425 LEU A O 1
ATOM 3236 N N . LEU A 1 426 ? -11.312 -40.125 -17.672 1 91.25 426 LEU A N 1
ATOM 3237 C CA . LEU A 1 426 ? -10.68 -40.75 -18.828 1 91.25 426 LEU A CA 1
ATOM 3238 C C . LEU A 1 426 ? -11.344 -42.062 -19.172 1 91.25 426 LEU A C 1
ATOM 3240 O O . LEU A 1 426 ? -11.344 -42.5 -20.328 1 91.25 426 LEU A O 1
ATOM 3244 N N . GLY A 1 427 ? -11.672 -42.875 -18.078 1 79.38 427 GLY A N 1
ATOM 3245 C CA . GLY A 1 427 ? -12.312 -44.156 -18.266 1 79.38 427 GLY A CA 1
ATOM 3246 C C . GLY A 1 427 ? -13.727 -44.062 -18.812 1 79.38 427 GLY A C 1
ATOM 3247 O O . GLY A 1 427 ? -14.211 -45 -19.469 1 79.38 427 GLY A O 1
ATOM 3248 N N . LYS A 1 428 ? -14.375 -43.094 -18.406 1 64.38 428 LYS A N 1
ATOM 3249 C CA . LYS A 1 428 ? -15.695 -42.906 -19.016 1 64.38 428 LYS A CA 1
ATOM 3250 C C . LYS A 1 428 ? -15.586 -42.844 -20.531 1 64.38 428 LYS A C 1
ATOM 3252 O O . LYS A 1 428 ? -16.531 -43.219 -21.25 1 64.38 428 LYS A O 1
ATOM 3257 N N . GLU A 1 429 ? -14.367 -42.438 -20.859 1 51.59 429 GLU A N 1
ATOM 3258 C CA . GLU A 1 429 ? -14.109 -42.438 -22.297 1 51.59 429 GLU A CA 1
ATOM 3259 C C . GLU A 1 429 ? -13.969 -43.875 -22.828 1 51.59 429 GLU A C 1
ATOM 3261 O O . GLU A 1 429 ? -14.516 -44.219 -23.891 1 51.59 429 GLU A O 1
ATOM 3266 N N . GLN A 1 430 ? -13.164 -44.781 -22.031 1 49.12 430 GLN A N 1
ATOM 3267 C CA . GLN A 1 430 ? -12.945 -46.156 -22.484 1 49.12 430 GLN A CA 1
ATOM 3268 C C . GLN A 1 430 ? -14.258 -46.938 -22.516 1 49.12 430 GLN A C 1
ATOM 3270 O O . GLN A 1 430 ? -14.477 -47.75 -23.406 1 49.12 430 GLN A O 1
ATOM 3275 N N . GLN A 1 431 ? -15.094 -46.656 -21.594 1 45.38 431 GLN A N 1
ATOM 3276 C CA . GLN A 1 431 ? -16.375 -47.375 -21.594 1 45.38 431 GLN A CA 1
ATOM 3277 C C . GLN A 1 431 ? -17.25 -46.906 -22.75 1 45.38 431 GLN A C 1
ATOM 3279 O O . GLN A 1 431 ? -17.922 -47.719 -23.391 1 45.38 431 GLN A O 1
ATOM 3284 N N . GLN A 1 432 ? -17.219 -45.688 -23.016 1 44.69 432 GLN A N 1
ATOM 3285 C CA . GLN A 1 432 ? -18.031 -45.188 -24.125 1 44.69 432 GLN A CA 1
ATOM 3286 C C . GLN A 1 432 ? -17.469 -45.656 -25.469 1 44.69 432 GLN A C 1
ATOM 3288 O O . GLN A 1 432 ? -18.219 -45.938 -26.391 1 44.69 432 GLN A O 1
ATOM 3293 N N . GLN A 1 433 ? -16.203 -45.719 -25.562 1 46.44 433 GLN A N 1
ATOM 3294 C CA . GLN A 1 433 ? -15.594 -46.219 -26.797 1 46.44 433 GLN A CA 1
ATOM 3295 C C . GLN A 1 433 ? -15.922 -47.688 -27 1 46.44 433 GLN A C 1
ATOM 3297 O O . GLN A 1 433 ? -16.078 -48.156 -28.141 1 46.44 433 GLN A O 1
ATOM 3302 N N . LYS A 1 434 ? -16.172 -48.625 -25.984 1 52.5 434 LYS A N 1
ATOM 3303 C CA . LYS A 1 434 ? -16.562 -50.031 -26.109 1 52.5 434 LYS A CA 1
ATOM 3304 C C . LYS A 1 434 ? -18.047 -50.156 -26.484 1 52.5 434 LYS A C 1
ATOM 3306 O O . LYS A 1 434 ? -18.469 -51.188 -26.984 1 52.5 434 LYS A O 1
ATOM 3311 N N . GLN A 1 435 ? -18.703 -49.25 -26.078 1 45.72 435 GLN A N 1
ATOM 3312 C CA . GLN A 1 435 ? -20.125 -49.344 -26.391 1 45.72 435 GLN A CA 1
ATOM 3313 C C . GLN A 1 435 ? -20.422 -48.812 -27.797 1 45.72 435 GLN A C 1
ATOM 3315 O O . GLN A 1 435 ? -21.5 -49.062 -28.344 1 45.72 435 GLN A O 1
ATOM 3320 N N . GLN A 1 436 ? -19.578 -48.062 -28.359 1 40.44 436 GLN A N 1
ATOM 3321 C CA . GLN A 1 436 ? -19.766 -47.719 -29.75 1 40.44 436 GLN A CA 1
ATOM 3322 C C . GLN A 1 436 ? -19.125 -48.781 -30.672 1 40.44 436 GLN A C 1
ATOM 3324 O O . GLN A 1 436 ? -17.953 -49.125 -30.5 1 40.44 436 GLN A O 1
ATOM 3329 N N . MET B 1 1 ? 18.641 10.023 -25 1 31.7 1 MET B N 1
ATOM 3330 C CA . MET B 1 1 ? 17.25 10.422 -24.844 1 31.7 1 MET B CA 1
ATOM 3331 C C . MET B 1 1 ? 16.938 10.734 -23.391 1 31.7 1 MET B C 1
ATOM 3333 O O . MET B 1 1 ? 17.344 10 -22.484 1 31.7 1 MET B O 1
ATOM 3337 N N . SER B 1 2 ? 16.656 11.797 -23.062 1 38.22 2 SER B N 1
ATOM 3338 C CA . SER B 1 2 ? 16.562 12.344 -21.703 1 38.22 2 SER B CA 1
ATOM 3339 C C . SER B 1 2 ? 15.758 11.414 -20.797 1 38.22 2 SER B C 1
ATOM 3341 O O . SER B 1 2 ? 14.742 10.852 -21.219 1 38.22 2 SER B O 1
ATOM 3343 N N . VAL B 1 3 ? 16.359 10.734 -19.781 1 47.25 3 VAL B N 1
ATOM 3344 C CA . VAL B 1 3 ? 15.789 9.914 -18.719 1 47.25 3 VAL B CA 1
ATOM 3345 C C . VAL B 1 3 ? 14.383 10.398 -18.391 1 47.25 3 VAL B C 1
ATOM 3347 O O . VAL B 1 3 ? 13.516 9.609 -18.016 1 47.25 3 VAL B O 1
ATOM 3350 N N . SER B 1 4 ? 14.086 11.719 -18.656 1 54.28 4 SER B N 1
ATOM 3351 C CA . SER B 1 4 ? 12.844 12.406 -18.328 1 54.28 4 SER B CA 1
ATOM 3352 C C . SER B 1 4 ? 11.68 11.883 -19.156 1 54.28 4 SER B C 1
ATOM 3354 O O . SER B 1 4 ? 10.57 11.734 -18.656 1 54.28 4 SER B O 1
ATOM 3356 N N . GLY B 1 5 ? 11.984 11.297 -20.359 1 65.94 5 GLY B N 1
ATOM 3357 C CA . GLY B 1 5 ? 10.891 10.898 -21.219 1 65.94 5 GLY B CA 1
ATOM 3358 C C . GLY B 1 5 ? 10.492 9.438 -21.047 1 65.94 5 GLY B C 1
ATOM 3359 O O . GLY B 1 5 ? 9.469 9 -21.578 1 65.94 5 GLY B O 1
ATOM 3360 N N . THR B 1 6 ? 11.164 8.844 -20.172 1 73.81 6 THR B N 1
ATOM 3361 C CA . THR B 1 6 ? 10.93 7.41 -20.078 1 73.81 6 THR B CA 1
ATOM 3362 C C . THR B 1 6 ? 10.086 7.086 -18.844 1 73.81 6 THR B C 1
ATOM 3364 O O . THR B 1 6 ? 9.555 5.98 -18.719 1 73.81 6 THR B O 1
ATOM 3367 N N . LEU B 1 7 ? 9.953 8.094 -18.031 1 80 7 LEU B N 1
ATOM 3368 C CA . LEU B 1 7 ? 9.242 7.855 -16.781 1 80 7 LEU B CA 1
ATOM 3369 C C . LEU B 1 7 ? 7.941 8.648 -16.734 1 80 7 LEU B C 1
ATOM 3371 O O . LEU B 1 7 ? 7.734 9.555 -17.547 1 80 7 LEU B O 1
ATOM 3375 N N . SER B 1 8 ? 7.02 8.266 -15.922 1 81.88 8 SER B N 1
ATOM 3376 C CA . SER B 1 8 ? 5.691 8.852 -15.766 1 81.88 8 SER B CA 1
ATOM 3377 C C . SER B 1 8 ? 5.777 10.359 -15.523 1 81.88 8 SER B C 1
ATOM 3379 O O . SER B 1 8 ? 6.391 10.797 -14.555 1 81.88 8 SER B O 1
ATOM 3381 N N . SER B 1 9 ? 5.129 11.078 -16.375 1 76.69 9 SER B N 1
ATOM 3382 C CA . SER B 1 9 ? 5.141 12.539 -16.266 1 76.69 9 SER B CA 1
ATOM 3383 C C . SER B 1 9 ? 4.434 13.008 -15.008 1 76.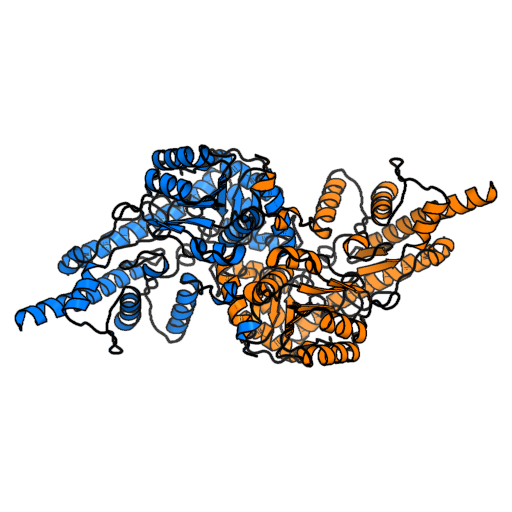69 9 SER B C 1
ATOM 3385 O O . SER B 1 9 ? 4.895 13.938 -14.344 1 76.69 9 SER B O 1
ATOM 3387 N N . TRP B 1 10 ? 3.385 12.266 -14.664 1 75.94 10 TRP B N 1
ATOM 3388 C CA . TRP B 1 10 ? 2.617 12.711 -13.508 1 75.94 10 TRP B CA 1
ATOM 3389 C C . TRP B 1 10 ? 3.346 12.383 -12.203 1 75.94 10 TRP B C 1
ATOM 3391 O O . TRP B 1 10 ? 3.293 13.156 -11.242 1 75.94 10 TRP B O 1
ATOM 3401 N N . ALA B 1 11 ? 4.027 11.25 -12.289 1 75.56 11 ALA B N 1
ATOM 3402 C CA . ALA B 1 11 ? 4.832 10.898 -11.125 1 75.56 11 ALA B CA 1
ATOM 3403 C C . ALA B 1 11 ? 5.969 11.898 -10.922 1 75.56 11 ALA B C 1
ATOM 3405 O O . ALA B 1 11 ? 6.293 12.25 -9.781 1 75.56 11 ALA B O 1
ATOM 3406 N N . GLN B 1 12 ? 6.516 12.375 -11.992 1 77.12 12 GLN B N 1
ATOM 3407 C CA . GLN B 1 12 ? 7.625 13.32 -11.938 1 77.12 12 GLN B CA 1
ATOM 3408 C C . GLN B 1 12 ? 7.168 14.672 -11.383 1 77.12 12 GLN B C 1
ATOM 3410 O O . GLN B 1 12 ? 7.973 15.422 -10.82 1 77.12 12 GLN B O 1
ATOM 3415 N N . GLU B 1 13 ? 5.922 14.898 -11.453 1 74.19 13 GLU B N 1
ATOM 3416 C CA . GLU B 1 13 ? 5.371 16.172 -11.008 1 74.19 13 GLU B CA 1
ATOM 3417 C C . GLU B 1 13 ? 4.891 16.094 -9.555 1 74.19 13 GLU B C 1
ATOM 3419 O O . GLU B 1 13 ? 4.48 17.109 -8.977 1 74.19 13 GLU B O 1
ATOM 3424 N N . THR B 1 14 ? 5.023 14.984 -9.086 1 72.88 14 THR B N 1
ATOM 3425 C CA . THR B 1 14 ? 4.551 14.82 -7.715 1 72.88 14 THR B CA 1
ATOM 3426 C C . THR B 1 14 ? 5.625 15.242 -6.715 1 72.88 14 THR B C 1
ATOM 3428 O O . THR B 1 14 ? 6.734 14.703 -6.73 1 72.88 14 THR B O 1
ATOM 3431 N N . ALA B 1 15 ? 5.277 16.234 -5.891 1 71.88 15 ALA B N 1
ATOM 3432 C CA . ALA B 1 15 ? 6.188 16.703 -4.852 1 71.88 15 ALA B CA 1
ATOM 3433 C C . ALA B 1 15 ? 6.309 15.688 -3.729 1 71.88 15 ALA B C 1
ATOM 3435 O O . ALA B 1 15 ? 5.371 14.93 -3.463 1 71.88 15 ALA B O 1
ATOM 3436 N N . PRO B 1 16 ? 7.508 15.617 -3.184 1 73.06 16 PRO B N 1
ATOM 3437 C CA . PRO B 1 16 ? 7.605 14.789 -1.979 1 73.06 16 PRO B CA 1
ATOM 3438 C C . PRO B 1 16 ? 6.637 15.227 -0.884 1 73.06 16 PRO B C 1
ATOM 3440 O O . PRO B 1 16 ? 6.211 16.391 -0.856 1 73.06 16 PRO B O 1
ATOM 3443 N N . SER B 1 17 ? 6.238 14.305 -0.107 1 74.19 17 SER B N 1
ATOM 3444 C CA . SER B 1 17 ? 5.43 14.648 1.057 1 74.19 17 SER B CA 1
ATOM 3445 C C . SER B 1 17 ? 6.16 15.633 1.968 1 74.19 17 SER B C 1
ATOM 3447 O O . SER B 1 17 ? 7.27 15.352 2.428 1 74.19 17 SER B O 1
ATOM 3449 N N . PRO B 1 18 ? 5.578 16.75 2.109 1 70.75 18 PRO B N 1
ATOM 3450 C CA . PRO B 1 18 ? 6.242 17.734 2.965 1 70.75 18 PRO B CA 1
ATOM 3451 C C . PRO B 1 18 ? 6.543 17.188 4.359 1 70.75 18 PRO B C 1
ATOM 3453 O O . PRO B 1 18 ? 7.613 17.453 4.914 1 70.75 18 PRO B O 1
ATOM 3456 N N . THR B 1 19 ? 5.578 16.422 4.863 1 70.12 19 THR B N 1
ATOM 3457 C CA . THR B 1 19 ? 5.738 15.852 6.195 1 70.12 19 THR B CA 1
ATOM 3458 C C . THR B 1 19 ? 6.934 14.906 6.242 1 70.12 19 THR B C 1
ATOM 3460 O O . THR B 1 19 ? 7.754 14.977 7.16 1 70.12 19 THR B O 1
ATOM 3463 N N . LEU B 1 20 ? 7.051 14.164 5.238 1 72 20 LEU B N 1
ATOM 3464 C CA . LEU B 1 20 ? 8.133 13.188 5.246 1 72 20 LEU B CA 1
ATOM 3465 C C . LEU B 1 20 ? 9.461 13.836 4.879 1 72 20 LEU B C 1
ATOM 3467 O O . LEU B 1 20 ? 10.516 13.43 5.371 1 72 20 LEU B O 1
ATOM 3471 N N . ALA B 1 21 ? 9.391 14.93 4.148 1 69.38 21 ALA B N 1
ATOM 3472 C CA . ALA B 1 21 ? 10.594 15.68 3.801 1 69.38 21 ALA B CA 1
ATOM 3473 C C . ALA B 1 21 ? 11.164 16.391 5.023 1 69.38 21 ALA B C 1
ATOM 3475 O O . ALA B 1 21 ? 12.383 16.375 5.246 1 69.38 21 ALA B O 1
ATOM 3476 N N . VAL B 1 22 ? 10.312 16.891 5.789 1 73.75 22 VAL B N 1
ATOM 3477 C CA . VAL B 1 22 ? 10.75 17.594 6.984 1 73.75 22 VAL B CA 1
ATOM 3478 C C . VAL B 1 22 ? 11.305 16.609 8.008 1 73.75 22 VAL B C 1
ATOM 3480 O O . VAL B 1 22 ? 12.266 16.906 8.719 1 73.75 22 VAL B O 1
ATOM 3483 N N . LYS B 1 23 ? 10.656 15.438 8.008 1 71.25 23 LYS B N 1
ATOM 3484 C CA . LYS B 1 23 ? 11.164 14.391 8.891 1 71.25 23 LYS B CA 1
ATOM 3485 C C . LYS B 1 23 ? 12.594 14.008 8.523 1 71.25 23 LYS B C 1
ATOM 3487 O O . LYS B 1 23 ? 13.445 13.867 9.406 1 71.25 23 LYS B O 1
ATOM 3492 N N . TYR B 1 24 ? 12.773 13.883 7.312 1 70.31 24 TYR B N 1
ATOM 3493 C CA . TYR B 1 24 ? 14.102 13.539 6.812 1 70.31 24 TYR B CA 1
ATOM 3494 C C . TYR B 1 24 ? 15.125 14.594 7.207 1 70.31 24 TYR B C 1
ATOM 3496 O O . TYR B 1 24 ? 16.203 14.266 7.723 1 70.31 24 TYR B O 1
ATOM 3504 N N . VAL B 1 25 ? 14.828 15.844 7.062 1 74.31 25 VAL B N 1
ATOM 3505 C CA . VAL B 1 25 ? 15.727 16.953 7.359 1 74.31 25 VAL B CA 1
ATOM 3506 C C . VAL B 1 25 ? 15.938 17.047 8.867 1 74.31 25 VAL B C 1
ATOM 3508 O O . VAL B 1 25 ? 17.062 17.219 9.336 1 74.31 25 VAL B O 1
ATOM 3511 N N . ALA B 1 26 ? 14.852 16.953 9.594 1 78.88 26 ALA B N 1
ATOM 3512 C CA . ALA B 1 26 ? 14.93 17.031 11.055 1 78.88 26 ALA B CA 1
ATOM 3513 C C . ALA B 1 26 ? 15.797 15.906 11.609 1 78.88 26 ALA B C 1
ATOM 3515 O O . ALA B 1 26 ? 16.625 16.125 12.5 1 78.88 26 ALA B O 1
ATOM 3516 N N . ASP B 1 27 ? 15.648 14.727 11.062 1 76.62 27 ASP B N 1
ATOM 3517 C CA . ASP B 1 27 ? 16.422 13.578 11.508 1 76.62 27 ASP B CA 1
ATOM 3518 C C . ASP B 1 27 ? 17.906 13.781 11.219 1 76.62 27 ASP B C 1
ATOM 3520 O O . ASP B 1 27 ? 18.766 13.43 12.039 1 76.62 27 ASP B O 1
ATOM 3524 N N . ALA B 1 28 ? 18.172 14.32 10.078 1 76.5 28 ALA B N 1
ATOM 3525 C CA . ALA B 1 28 ? 19.562 14.602 9.711 1 76.5 28 ALA B CA 1
ATOM 3526 C C . ALA B 1 28 ? 20.188 15.617 10.672 1 76.5 28 ALA B C 1
ATOM 3528 O O . ALA B 1 28 ? 21.312 15.438 11.133 1 76.5 28 ALA B O 1
ATOM 3529 N N . LEU B 1 29 ? 19.516 16.625 11.039 1 82.12 29 LEU B N 1
ATOM 3530 C CA . LEU B 1 29 ? 20 17.672 11.938 1 82.12 29 LEU B CA 1
ATOM 3531 C C . LEU B 1 29 ? 20.188 17.125 13.352 1 82.12 29 LEU B C 1
ATOM 3533 O O . LEU B 1 29 ? 21.172 17.453 14.023 1 82.12 29 LEU B O 1
ATOM 3537 N N . ARG B 1 30 ? 19.25 16.266 13.695 1 83.19 30 ARG B N 1
ATOM 3538 C CA . ARG B 1 30 ? 19.375 15.625 15.008 1 83.19 30 ARG B CA 1
ATOM 3539 C C . ARG B 1 30 ? 20.641 14.758 15.07 1 83.19 30 ARG B C 1
ATOM 3541 O O . ARG B 1 30 ? 21.328 14.734 16.094 1 83.19 30 ARG B O 1
ATOM 3548 N N . SER B 1 31 ? 20.797 14.078 14.023 1 80.5 31 SER B N 1
ATOM 3549 C CA . SER B 1 31 ? 21.969 13.211 13.961 1 80.5 31 SER B CA 1
ATOM 3550 C C . SER B 1 31 ? 23.266 14.016 14.047 1 80.5 31 SER B C 1
ATOM 3552 O O . SER B 1 31 ? 24.297 13.508 14.492 1 80.5 31 SER B O 1
ATOM 3554 N N . GLU B 1 32 ? 23.25 15.297 13.68 1 85.56 32 GLU B N 1
ATOM 3555 C CA . GLU B 1 32 ? 24.406 16.203 13.758 1 85.56 32 GLU B CA 1
ATOM 3556 C C . GLU B 1 32 ? 24.5 16.859 15.133 1 85.56 32 GLU B C 1
ATOM 3558 O O . GLU B 1 32 ? 25.422 17.641 15.383 1 85.56 32 GLU B O 1
ATOM 3563 N N . GLY B 1 33 ? 23.531 16.578 16.016 1 86.38 33 GLY B N 1
ATOM 3564 C CA . GLY B 1 33 ? 23.625 17.031 17.391 1 86.38 33 GLY B CA 1
ATOM 3565 C C . GLY B 1 33 ? 22.766 18.234 17.688 1 86.38 33 GLY B C 1
ATOM 3566 O O . GLY B 1 33 ? 22.781 18.75 18.812 1 86.38 33 GLY B O 1
ATOM 3567 N N . HIS B 1 34 ? 21.953 18.625 16.734 1 88.25 34 HIS B N 1
ATOM 3568 C CA . HIS B 1 34 ? 21.109 19.797 16.953 1 88.25 34 HIS B CA 1
ATOM 3569 C C . HIS B 1 34 ? 19.875 19.422 17.781 1 88.25 34 HIS B C 1
ATOM 3571 O O . HIS B 1 34 ? 19.297 18.359 17.594 1 88.25 34 HIS B O 1
ATOM 3577 N N . ILE B 1 35 ? 19.547 20.312 18.719 1 88.12 35 ILE B N 1
ATOM 3578 C CA . ILE B 1 35 ? 18.312 20.156 19.484 1 88.12 35 ILE B CA 1
ATOM 3579 C C . ILE B 1 35 ? 17.188 20.906 18.766 1 88.12 35 ILE B C 1
ATOM 3581 O O . ILE B 1 35 ? 17.266 22.125 18.578 1 88.12 35 ILE B O 1
ATOM 3585 N N . LEU B 1 36 ? 16.25 20.172 18.406 1 93.5 36 LEU B N 1
ATOM 3586 C CA . LEU B 1 36 ? 15.172 20.781 17.625 1 93.5 36 LEU B CA 1
ATOM 3587 C C . LEU B 1 36 ? 13.859 20.75 18.406 1 93.5 36 LEU B C 1
ATOM 3589 O O . LEU B 1 36 ? 13.602 19.828 19.172 1 93.5 36 LEU B O 1
ATOM 3593 N N . CYS B 1 37 ? 13.109 21.859 18.375 1 95.62 37 CYS B N 1
ATOM 3594 C CA . CYS B 1 37 ? 11.68 21.844 18.672 1 95.62 37 CYS B CA 1
ATOM 3595 C C . CYS B 1 37 ? 10.875 21.531 17.422 1 95.62 37 CYS B C 1
ATOM 3597 O O . CYS B 1 37 ? 10.477 22.438 16.688 1 95.62 37 CYS B O 1
ATOM 3599 N N . ASP B 1 38 ? 10.531 20.266 17.234 1 93.69 38 ASP B N 1
ATOM 3600 C CA . ASP B 1 38 ? 10.008 19.781 15.953 1 93.69 38 ASP B CA 1
ATOM 3601 C C . ASP B 1 38 ? 8.484 19.797 15.945 1 93.69 38 ASP B C 1
ATOM 3603 O O . ASP B 1 38 ? 7.848 18.781 16.219 1 93.69 38 ASP B O 1
ATOM 3607 N N . PHE B 1 39 ? 7.949 20.906 15.484 1 95.94 39 PHE B N 1
ATOM 3608 C CA . PHE B 1 39 ? 6.504 21.031 15.328 1 95.94 39 PHE B CA 1
ATOM 3609 C C . PHE B 1 39 ? 6.074 20.562 13.945 1 95.94 39 PHE B C 1
ATOM 3611 O O . PHE B 1 39 ? 4.934 20.797 13.531 1 95.94 39 PHE B O 1
ATOM 3618 N N . GLY B 1 40 ? 6.934 19.969 13.203 1 92 40 GLY B N 1
ATOM 3619 C CA . GLY B 1 40 ? 6.66 19.656 11.805 1 92 40 GLY B CA 1
ATOM 3620 C C . GLY B 1 40 ? 5.926 18.328 11.625 1 92 40 GLY B C 1
ATOM 3621 O O . GLY B 1 40 ? 4.992 18.234 10.828 1 92 40 GLY B O 1
ATOM 3622 N N . ILE B 1 41 ? 6.219 17.297 12.289 1 84.38 41 ILE B N 1
ATOM 3623 C CA . ILE B 1 41 ? 5.691 15.953 12.055 1 84.38 41 ILE B CA 1
ATOM 3624 C C . ILE B 1 41 ? 4.387 15.766 12.828 1 84.38 41 ILE B C 1
ATOM 3626 O O . ILE B 1 41 ? 4.336 16 14.031 1 84.38 41 ILE B O 1
ATOM 3630 N N . GLY B 1 42 ? 3.434 15.383 12.125 1 88.12 42 GLY B N 1
ATOM 3631 C CA . GLY B 1 42 ? 2.131 15.133 12.727 1 88.12 42 GLY B CA 1
ATOM 3632 C C . GLY B 1 42 ? 1.991 13.734 13.289 1 88.12 42 GLY B C 1
ATOM 3633 O O . GLY B 1 42 ? 1.178 12.945 12.805 1 88.12 42 GLY B O 1
ATOM 3634 N N . GLU B 1 43 ? 2.705 13.508 14.359 1 88.94 43 GLU B N 1
ATOM 3635 C CA . GLU B 1 43 ? 2.641 12.195 14.984 1 88.94 43 GLU B CA 1
ATOM 3636 C C . GLU B 1 43 ? 2.713 12.305 16.5 1 88.94 43 GLU B C 1
ATOM 3638 O O . GLU B 1 43 ? 3.432 13.148 17.047 1 88.94 43 GLU B O 1
ATOM 3643 N N . MET B 1 44 ? 2.041 11.438 17.172 1 89.56 44 MET B N 1
ATOM 3644 C CA . MET B 1 44 ? 1.936 11.453 18.625 1 89.56 44 MET B CA 1
ATOM 3645 C C . MET B 1 44 ? 3.098 10.703 19.266 1 89.56 44 MET B C 1
ATOM 3647 O O . MET B 1 44 ? 3.602 11.102 20.312 1 89.56 44 MET B O 1
ATOM 3651 N N . ASN B 1 45 ? 3.471 9.664 18.594 1 84.5 45 ASN B N 1
ATOM 3652 C CA . ASN B 1 45 ? 4.57 8.852 19.094 1 84.5 45 ASN B CA 1
ATOM 3653 C C . ASN B 1 45 ? 5.91 9.562 18.953 1 84.5 45 ASN B C 1
ATOM 3655 O O . ASN B 1 45 ? 6.145 10.266 17.969 1 84.5 45 ASN B O 1
ATOM 3659 N N . PRO B 1 46 ? 6.824 9.531 19.922 1 81.75 46 PRO B N 1
ATOM 3660 C CA . PRO B 1 46 ? 6.816 8.703 21.141 1 81.75 46 PRO B CA 1
ATOM 3661 C C . PRO B 1 46 ? 6.238 9.43 22.344 1 81.75 46 PRO B C 1
ATOM 3663 O O . PRO B 1 46 ? 6.059 8.828 23.406 1 81.75 46 PRO B O 1
ATOM 3666 N N . GLU B 1 47 ? 5.863 10.625 22.234 1 85.81 47 GLU B N 1
ATOM 3667 C CA . GLU B 1 47 ? 5.43 11.414 23.391 1 85.81 47 GLU B CA 1
ATOM 3668 C C . GLU B 1 47 ? 4.137 10.859 23.984 1 85.81 47 GLU B C 1
ATOM 3670 O O . GLU B 1 47 ? 3.959 10.844 25.203 1 85.81 47 GLU B O 1
ATOM 3675 N N . ILE B 1 48 ? 3.287 10.539 23.141 1 90.69 48 ILE B N 1
ATOM 3676 C CA . ILE B 1 48 ? 2.086 9.781 23.484 1 90.69 48 ILE B CA 1
ATOM 3677 C C . ILE B 1 48 ? 2.143 8.398 22.844 1 90.69 48 ILE B C 1
ATOM 3679 O O . ILE B 1 48 ? 1.786 8.227 21.672 1 90.69 48 ILE B O 1
ATOM 3683 N N . PRO B 1 49 ? 2.496 7.441 23.641 1 89.31 49 PRO B N 1
ATOM 3684 C CA . PRO B 1 49 ? 2.73 6.113 23.078 1 89.31 49 PRO B CA 1
ATOM 3685 C C . PRO B 1 49 ? 1.435 5.387 22.719 1 89.31 49 PRO B C 1
ATOM 3687 O O . PRO B 1 49 ? 0.37 5.727 23.25 1 89.31 49 PRO B O 1
ATOM 3690 N N . ALA B 1 50 ? 1.59 4.395 21.859 1 90.94 50 ALA B N 1
ATOM 3691 C CA . ALA B 1 50 ? 0.454 3.523 21.578 1 90.94 50 ALA B CA 1
ATOM 3692 C C . ALA B 1 50 ? 0.012 2.766 22.812 1 90.94 50 ALA B C 1
ATOM 3694 O O . ALA B 1 50 ? 0.837 2.422 23.672 1 90.94 50 ALA B O 1
ATOM 3695 N N . PRO B 1 51 ? -1.248 2.504 22.953 1 90.94 51 PRO B N 1
ATOM 3696 C CA . PRO B 1 51 ? -1.749 1.735 24.094 1 90.94 51 PRO B CA 1
ATOM 3697 C C . PRO B 1 51 ? -1.096 0.361 24.203 1 90.94 51 PRO B C 1
ATOM 3699 O O . PRO B 1 51 ? -0.803 -0.278 23.203 1 90.94 51 PRO B O 1
ATOM 3702 N N . GLU B 1 52 ? -1.018 -0.098 25.438 1 91.62 52 GLU B N 1
ATOM 3703 C CA . GLU B 1 52 ? -0.376 -1.372 25.734 1 91.62 52 GLU B CA 1
ATOM 3704 C C . GLU B 1 52 ? -1.051 -2.523 25 1 91.62 52 GLU B C 1
ATOM 3706 O O . GLU B 1 52 ? -0.383 -3.457 24.547 1 91.62 52 GLU B O 1
ATOM 3711 N N . ILE B 1 53 ? -2.33 -2.488 24.812 1 93 53 ILE B N 1
ATOM 3712 C CA . ILE B 1 53 ? -3.086 -3.568 24.188 1 93 53 ILE B CA 1
ATOM 3713 C C . ILE B 1 53 ? -2.656 -3.725 22.734 1 93 53 ILE B C 1
ATOM 3715 O O . ILE B 1 53 ? -2.639 -4.836 22.203 1 93 53 ILE B O 1
ATOM 3719 N N . ILE B 1 54 ? -2.307 -2.635 22.062 1 93.81 54 ILE B N 1
ATOM 3720 C CA . ILE B 1 54 ? -1.831 -2.67 20.688 1 93.81 54 ILE B CA 1
ATOM 3721 C C . ILE B 1 54 ? -0.484 -3.387 20.625 1 93.81 54 ILE B C 1
ATOM 3723 O O . ILE B 1 54 ? -0.304 -4.316 19.828 1 93.81 54 ILE B O 1
ATOM 3727 N N . LYS B 1 55 ? 0.428 -3.031 21.5 1 94.62 55 LYS B N 1
ATOM 3728 C CA . LYS B 1 55 ? 1.786 -3.566 21.516 1 94.62 55 LYS B CA 1
ATOM 3729 C C . LYS B 1 55 ? 1.787 -5.055 21.859 1 94.62 55 LYS B C 1
ATOM 3731 O O . LYS B 1 55 ? 2.406 -5.855 21.156 1 94.62 55 LYS B O 1
ATOM 3736 N N . THR B 1 56 ? 1.036 -5.445 22.906 1 95.69 56 THR B N 1
ATOM 3737 C CA . THR B 1 56 ? 1.028 -6.824 23.375 1 95.69 56 THR B CA 1
ATOM 3738 C C . THR B 1 56 ? 0.338 -7.734 22.359 1 95.69 56 THR B C 1
ATOM 3740 O O . THR B 1 56 ? 0.727 -8.891 22.188 1 95.69 56 THR B O 1
ATOM 3743 N N . THR B 1 57 ? -0.679 -7.219 21.688 1 95.88 57 THR B N 1
ATOM 3744 C CA . THR B 1 57 ? -1.393 -8.031 20.703 1 95.88 57 THR B CA 1
ATOM 3745 C C . THR B 1 57 ? -0.528 -8.266 19.469 1 95.88 57 THR B C 1
ATOM 3747 O O . THR B 1 57 ? -0.522 -9.367 18.906 1 95.88 57 THR B O 1
ATOM 3750 N N . ILE B 1 58 ? 0.191 -7.27 19.016 1 96.31 58 ILE B N 1
ATOM 3751 C CA . ILE B 1 58 ? 1.103 -7.457 17.891 1 96.31 58 ILE B CA 1
ATOM 3752 C C . ILE B 1 58 ? 2.146 -8.516 18.234 1 96.31 58 ILE B C 1
ATOM 3754 O O . ILE B 1 58 ? 2.422 -9.414 17.438 1 96.31 58 ILE B O 1
ATOM 3758 N N . ALA B 1 59 ? 2.705 -8.398 19.469 1 96.5 59 ALA B N 1
ATOM 3759 C CA . ALA B 1 59 ? 3.717 -9.344 19.922 1 96.5 59 ALA B CA 1
ATOM 3760 C C . ALA B 1 59 ? 3.166 -10.766 19.938 1 96.5 59 ALA B C 1
ATOM 3762 O O . ALA B 1 59 ? 3.795 -11.695 19.422 1 96.5 59 ALA B O 1
ATOM 3763 N N . SER B 1 60 ? 1.959 -10.93 20.484 1 96.88 60 SER B N 1
ATOM 3764 C CA . SER B 1 60 ? 1.339 -12.242 20.594 1 96.88 60 SER B CA 1
ATOM 3765 C C . SER B 1 60 ? 0.996 -12.812 19.219 1 96.88 60 SER B C 1
ATOM 3767 O O . SER B 1 60 ? 1.163 -14.008 18.969 1 96.88 60 SER B O 1
ATOM 3769 N N . ALA B 1 61 ? 0.512 -12 18.328 1 95.56 61 ALA B N 1
ATOM 3770 C CA . ALA B 1 61 ? 0.134 -12.438 17 1 95.56 61 ALA B CA 1
ATOM 3771 C C . ALA B 1 61 ? 1.353 -12.914 16.203 1 95.56 61 ALA B C 1
ATOM 3773 O O . ALA B 1 61 ? 1.289 -13.922 15.5 1 95.56 61 ALA B O 1
ATOM 3774 N N . ALA B 1 62 ? 2.406 -12.156 16.312 1 93.62 62 ALA B N 1
ATOM 3775 C CA . ALA B 1 62 ? 3.641 -12.547 15.625 1 93.62 62 ALA B CA 1
ATOM 3776 C C . ALA B 1 62 ? 4.129 -13.906 16.109 1 93.62 62 ALA B C 1
ATOM 3778 O O . ALA B 1 62 ? 4.547 -14.742 15.297 1 93.62 62 ALA B O 1
ATOM 3779 N N . MET B 1 63 ? 3.973 -14.188 17.328 1 93.31 63 MET B N 1
ATOM 3780 C CA . MET B 1 63 ? 4.461 -15.422 17.938 1 93.31 63 MET B CA 1
ATOM 3781 C C . MET B 1 63 ? 3.52 -16.578 17.641 1 93.31 63 MET B C 1
ATOM 3783 O O . MET B 1 63 ? 3.947 -17.734 17.594 1 93.31 63 MET B O 1
ATOM 3787 N N . ALA B 1 64 ? 2.271 -16.359 17.359 1 90.38 64 ALA B N 1
ATOM 3788 C CA . ALA B 1 64 ? 1.263 -17.391 17.094 1 90.38 64 ALA B CA 1
ATOM 3789 C C . ALA B 1 64 ? 1.219 -17.734 15.602 1 90.38 64 ALA B C 1
ATOM 3791 O O . ALA B 1 64 ? 0.231 -18.297 15.117 1 90.38 64 ALA B O 1
ATOM 3792 N N . GLU B 1 65 ? 2.135 -17.328 14.805 1 82.44 65 GLU B N 1
ATOM 3793 C CA . GLU B 1 65 ? 2.32 -17.656 13.398 1 82.44 65 GLU B CA 1
ATOM 3794 C C . GLU B 1 65 ? 1.217 -17.062 12.531 1 82.44 65 GLU B C 1
ATOM 3796 O O . GLU B 1 65 ? 0.801 -17.656 11.539 1 82.44 65 GLU B O 1
ATOM 3801 N N . GLN B 1 66 ? 0.66 -16.031 13.008 1 81.81 66 GLN B N 1
ATOM 3802 C CA . GLN B 1 66 ? -0.29 -15.273 12.203 1 81.81 66 GLN B CA 1
ATOM 3803 C C . GLN B 1 66 ? 0.432 -14.344 11.227 1 81.81 66 GLN B C 1
ATOM 3805 O O . GLN B 1 66 ? 0.297 -13.125 11.312 1 81.81 66 GLN B O 1
ATOM 3810 N N . ASN B 1 67 ? 1.104 -14.969 10.383 1 86.56 67 ASN B N 1
ATOM 3811 C CA . ASN B 1 67 ? 1.974 -14.25 9.453 1 86.56 67 ASN B CA 1
ATOM 3812 C C . ASN B 1 67 ? 1.62 -14.57 8 1 86.56 67 ASN B C 1
ATOM 3814 O O . ASN B 1 67 ? 2.426 -14.336 7.098 1 86.56 67 ASN B O 1
ATOM 3818 N N . TYR B 1 68 ? 0.373 -15.094 7.781 1 87.56 68 TYR B N 1
ATOM 3819 C CA . TYR B 1 68 ? -0.083 -15.516 6.461 1 87.56 68 TYR B CA 1
ATOM 3820 C C . TYR B 1 68 ? -1.046 -14.492 5.863 1 87.56 68 TYR B C 1
ATOM 3822 O O . TYR B 1 68 ? -1.434 -13.531 6.535 1 87.56 68 TYR B O 1
ATOM 3830 N N . TYR B 1 69 ? -1.431 -14.711 4.625 1 86.88 69 TYR B N 1
ATOM 3831 C CA . TYR B 1 69 ? -2.338 -13.82 3.912 1 86.88 69 TYR B CA 1
ATOM 3832 C C . TYR B 1 69 ? -3.693 -13.75 4.609 1 86.88 69 TYR B C 1
ATOM 3834 O O . TYR B 1 69 ? -4.184 -14.758 5.125 1 86.88 69 TYR B O 1
ATOM 3842 N N . THR B 1 70 ? -4.273 -12.609 4.59 1 87.69 70 THR B N 1
ATOM 3843 C CA . THR B 1 70 ? -5.703 -12.445 4.84 1 87.69 70 THR B CA 1
ATOM 3844 C C . THR B 1 70 ? -6.438 -12.102 3.549 1 87.69 70 THR B C 1
ATOM 3846 O O . THR B 1 70 ? -5.816 -11.938 2.496 1 87.69 70 THR B O 1
ATOM 3849 N N . ALA B 1 71 ? -7.742 -12.078 3.678 1 87.56 71 ALA B N 1
ATOM 3850 C CA . ALA B 1 71 ? -8.508 -11.555 2.549 1 87.56 71 ALA B CA 1
ATOM 3851 C C . ALA B 1 71 ? -8.086 -10.117 2.227 1 87.56 71 ALA B C 1
ATOM 3853 O O . ALA B 1 71 ? -7.684 -9.367 3.115 1 87.56 71 ALA B O 1
ATOM 3854 N N . ALA B 1 72 ? -8.195 -9.773 0.955 1 89.94 72 ALA B N 1
ATOM 3855 C CA . ALA B 1 72 ? -7.844 -8.422 0.52 1 89.94 72 ALA B CA 1
ATOM 3856 C C . ALA B 1 72 ? -8.664 -7.375 1.267 1 89.94 72 ALA B C 1
ATOM 3858 O O . ALA B 1 72 ? -8.164 -6.289 1.568 1 89.94 72 ALA B O 1
ATOM 3859 N N . GLN B 1 73 ? -9.891 -7.719 1.573 1 92.69 73 GLN B N 1
ATOM 3860 C CA . GLN B 1 73 ? -10.805 -6.812 2.262 1 92.69 73 GLN B CA 1
ATOM 3861 C C . GLN B 1 73 ? -10.375 -6.598 3.711 1 92.69 73 GLN B C 1
ATOM 3863 O O . GLN B 1 73 ? -10.664 -5.555 4.301 1 92.69 73 GLN B O 1
ATOM 3868 N N . GLY B 1 74 ? -9.742 -7.566 4.27 1 93.88 74 GLY B N 1
ATOM 3869 C CA . GLY B 1 74 ? -9.375 -7.59 5.676 1 93.88 74 GLY B CA 1
ATOM 3870 C C . GLY B 1 74 ? -9.859 -8.828 6.398 1 93.88 74 GLY B C 1
ATOM 3871 O O . GLY B 1 74 ? -10.672 -9.594 5.863 1 93.88 74 GLY B O 1
ATOM 3872 N N . ASP B 1 75 ? -9.312 -9.039 7.516 1 93.06 75 ASP B N 1
ATOM 3873 C CA . ASP B 1 75 ? -9.734 -10.141 8.375 1 93.06 75 ASP B CA 1
ATOM 3874 C C . ASP B 1 75 ? -11.188 -9.961 8.812 1 93.06 75 ASP B C 1
ATOM 3876 O O . ASP B 1 75 ? -11.609 -8.859 9.164 1 93.06 75 ASP B O 1
ATOM 3880 N N . ALA B 1 76 ? -11.953 -11.031 8.805 1 91.06 76 ALA B N 1
ATOM 3881 C CA . ALA B 1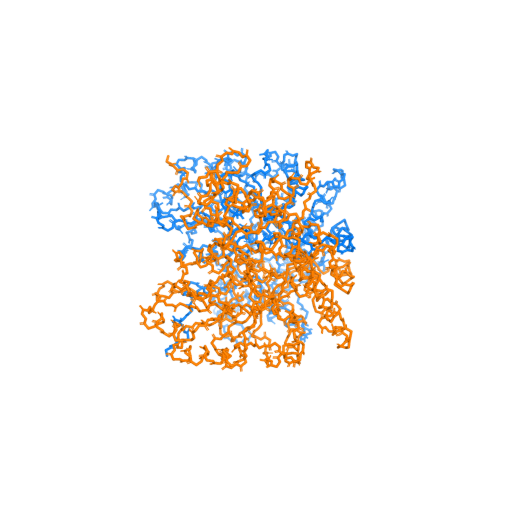 76 ? -13.391 -10.984 9.07 1 91.06 76 ALA B CA 1
ATOM 3882 C C . ALA B 1 76 ? -13.672 -10.461 10.477 1 91.06 76 ALA B C 1
ATOM 3884 O O . ALA B 1 76 ? -14.609 -9.688 10.68 1 91.06 76 ALA B O 1
ATOM 3885 N N . ASN B 1 77 ? -12.891 -10.914 11.422 1 94.19 77 ASN B N 1
ATOM 3886 C CA . ASN B 1 77 ? -13.094 -10.477 12.805 1 94.19 77 ASN B CA 1
ATOM 3887 C C . ASN B 1 77 ? -12.812 -8.984 12.961 1 94.19 77 ASN B C 1
ATOM 3889 O O . ASN B 1 77 ? -13.5 -8.297 13.719 1 94.19 77 ASN B O 1
ATOM 3893 N N . LEU B 1 78 ? -11.82 -8.516 12.289 1 96.44 78 LEU B N 1
ATOM 3894 C CA . LEU B 1 78 ? -11.523 -7.09 12.32 1 96.44 78 LEU B CA 1
ATOM 3895 C C . LEU B 1 78 ? -12.656 -6.285 11.695 1 96.44 78 LEU B C 1
ATOM 3897 O O . LEU B 1 78 ? -13.078 -5.258 12.234 1 96.44 78 LEU B O 1
ATOM 3901 N N . LEU B 1 79 ? -13.148 -6.758 10.547 1 97.44 79 LEU B N 1
ATOM 3902 C CA . LEU B 1 79 ? -14.242 -6.059 9.875 1 97.44 79 LEU B CA 1
ATOM 3903 C C . LEU B 1 79 ? -15.469 -5.973 10.781 1 97.44 79 LEU B C 1
ATOM 3905 O O . LEU B 1 79 ? -16.125 -4.934 10.844 1 97.44 79 LEU B O 1
ATOM 3909 N N . GLN B 1 80 ? -15.734 -7.039 11.484 1 97.25 80 GLN B N 1
ATOM 3910 C CA . GLN B 1 80 ? -16.859 -7.047 12.422 1 97.25 80 GLN B CA 1
ATOM 3911 C C . GLN B 1 80 ? -16.641 -6.039 13.547 1 97.25 80 GLN B C 1
ATOM 3913 O O . GLN B 1 80 ? -17.562 -5.32 13.93 1 97.25 80 GLN B O 1
ATOM 3918 N N . ALA B 1 81 ? -15.453 -6.016 14.086 1 96.44 81 ALA B N 1
ATOM 3919 C CA . ALA B 1 81 ? -15.133 -5.082 15.164 1 96.44 81 ALA B CA 1
ATOM 3920 C C . ALA B 1 81 ? -15.289 -3.637 14.703 1 96.44 81 ALA B C 1
ATOM 3922 O O . ALA B 1 81 ? -15.82 -2.799 15.438 1 96.44 81 ALA B O 1
ATOM 3923 N N . ILE B 1 82 ? -14.867 -3.312 13.5 1 97.19 82 ILE B N 1
ATOM 3924 C CA . ILE B 1 82 ? -14.977 -1.967 12.945 1 97.19 82 ILE B CA 1
ATOM 3925 C C . ILE B 1 82 ? -16.453 -1.606 12.758 1 97.19 82 ILE B C 1
ATOM 3927 O O . ILE B 1 82 ? -16.875 -0.505 13.117 1 97.19 82 ILE B O 1
ATOM 3931 N N . ALA B 1 83 ? -17.203 -2.564 12.188 1 97.69 83 ALA B N 1
ATOM 3932 C CA . ALA B 1 83 ? -18.625 -2.326 11.984 1 97.69 83 ALA B CA 1
ATOM 3933 C C . ALA B 1 83 ? -19.328 -2.002 13.297 1 97.69 83 ALA B C 1
ATOM 3935 O O . ALA B 1 83 ? -20.156 -1.088 13.367 1 97.69 83 ALA B O 1
ATOM 3936 N N . GLU B 1 84 ? -19.016 -2.715 14.32 1 95.88 84 GLU B N 1
ATOM 3937 C CA . GLU B 1 84 ? -19.594 -2.498 15.641 1 95.88 84 GLU B CA 1
ATOM 3938 C C . GLU B 1 84 ? -19.188 -1.143 16.219 1 95.88 84 GLU B C 1
ATOM 3940 O O . GLU B 1 84 ? -20.031 -0.428 16.781 1 95.88 84 GLU B O 1
ATOM 3945 N N . ASP B 1 85 ? -17.953 -0.808 16.094 1 93.12 85 ASP B N 1
ATOM 3946 C CA . ASP B 1 85 ? -17.469 0.484 16.578 1 93.12 85 ASP B CA 1
ATOM 3947 C C . ASP B 1 85 ? -18.203 1.633 15.883 1 93.12 85 ASP B C 1
ATOM 3949 O O . ASP B 1 85 ? -18.625 2.592 16.531 1 93.12 85 ASP B O 1
ATOM 3953 N N . LEU B 1 86 ? -18.344 1.544 14.555 1 95.69 86 LEU B N 1
ATOM 3954 C CA . LEU B 1 86 ? -19.016 2.576 13.773 1 95.69 86 LEU B CA 1
ATOM 3955 C C . LEU B 1 86 ? -20.469 2.732 14.219 1 95.69 86 LEU B C 1
ATOM 3957 O O . LEU B 1 86 ? -20.969 3.852 14.328 1 95.69 86 LEU B O 1
ATOM 3961 N N . ARG B 1 87 ? -21.078 1.629 14.445 1 94.88 87 ARG B N 1
ATOM 3962 C CA . ARG B 1 87 ? -22.469 1.653 14.875 1 94.88 87 ARG B CA 1
ATOM 3963 C C . ARG B 1 87 ? -22.609 2.25 16.281 1 94.88 87 ARG B C 1
ATOM 3965 O O . ARG B 1 87 ? -23.406 3.166 16.484 1 94.88 87 ARG B O 1
ATOM 3972 N N . ILE B 1 88 ? -21.828 1.859 17.219 1 91.56 88 ILE B N 1
ATOM 3973 C CA . ILE B 1 88 ? -21.984 2.162 18.641 1 91.56 88 ILE B CA 1
ATOM 3974 C C . ILE B 1 88 ? -21.438 3.555 18.938 1 91.56 88 ILE B C 1
ATOM 3976 O O . ILE B 1 88 ? -22.094 4.363 19.578 1 91.56 88 ILE B O 1
ATOM 3980 N N . ASN B 1 89 ? -20.297 3.875 18.422 1 89.06 89 ASN B N 1
ATOM 3981 C CA . ASN B 1 89 ? -19.594 5.078 18.875 1 89.06 89 ASN B CA 1
ATOM 3982 C C . ASN B 1 89 ? -19.766 6.223 17.875 1 89.06 89 ASN B C 1
ATOM 3984 O O . ASN B 1 89 ? -19.531 7.383 18.203 1 89.06 89 ASN B O 1
ATOM 3988 N N . PHE B 1 90 ? -20.266 5.91 16.641 1 92.56 90 PHE B N 1
ATOM 3989 C CA . PHE B 1 90 ? -20.297 6.973 15.648 1 92.56 90 PHE B CA 1
ATOM 3990 C C . PHE B 1 90 ? -21.672 7.023 14.961 1 92.56 90 PHE B C 1
ATOM 3992 O O . PHE B 1 90 ? -21.891 7.855 14.086 1 92.56 90 PHE B O 1
ATOM 3999 N N . ASP B 1 91 ? -22.578 6.129 15.328 1 93.62 91 ASP B N 1
ATOM 4000 C CA . ASP B 1 91 ? -23.938 6.098 14.812 1 93.62 91 ASP B CA 1
ATOM 4001 C C . ASP B 1 91 ? -23.953 5.938 13.289 1 93.62 91 ASP B C 1
ATOM 4003 O O . ASP B 1 91 ? -24.641 6.668 12.586 1 93.62 91 ASP B O 1
ATOM 4007 N N . ILE B 1 92 ? -23.125 5.082 12.812 1 95.75 92 ILE B N 1
ATOM 4008 C CA . ILE B 1 92 ? -23.031 4.781 11.383 1 95.75 92 ILE B CA 1
ATOM 4009 C C . ILE B 1 92 ? -23.188 3.277 11.164 1 95.75 92 ILE B C 1
ATOM 4011 O O . ILE B 1 92 ? -22.188 2.543 11.133 1 95.75 92 ILE B O 1
ATOM 4015 N N . PRO B 1 93 ? -24.359 2.848 10.969 1 96.69 93 PRO B N 1
ATOM 4016 C CA . PRO B 1 93 ? -24.531 1.43 10.641 1 96.69 93 PRO B CA 1
ATOM 4017 C C . PRO B 1 93 ? -23.781 1.021 9.375 1 96.69 93 PRO B C 1
ATOM 4019 O O . PRO B 1 93 ? -23.891 1.696 8.344 1 96.69 93 PRO B O 1
ATOM 4022 N N . THR B 1 94 ? -23 -0.015 9.484 1 97.62 94 THR B N 1
ATOM 4023 C CA . THR B 1 94 ? -22.141 -0.447 8.383 1 97.62 94 THR B CA 1
ATOM 4024 C C . THR B 1 94 ? -22.141 -1.969 8.273 1 97.62 94 THR B C 1
ATOM 4026 O O . THR B 1 94 ? -21.875 -2.668 9.258 1 97.62 94 THR B O 1
ATOM 4029 N N . ALA B 1 95 ? -22.516 -2.482 7.086 1 97.75 95 ALA B N 1
ATOM 4030 C CA . ALA B 1 95 ? -22.406 -3.914 6.812 1 97.75 95 ALA B CA 1
ATOM 4031 C C . ALA B 1 95 ? -20.969 -4.305 6.492 1 97.75 95 ALA B C 1
ATOM 4033 O O . ALA B 1 95 ? -20.141 -3.449 6.16 1 97.75 95 ALA B O 1
ATOM 4034 N N . LEU B 1 96 ? -20.656 -5.578 6.609 1 96.75 96 LEU B N 1
ATOM 4035 C CA . LEU B 1 96 ? -19.297 -6.059 6.395 1 96.75 96 LEU B CA 1
ATOM 4036 C C . LEU B 1 96 ? -18.844 -5.793 4.965 1 96.75 96 LEU B C 1
ATOM 4038 O O . LEU B 1 96 ? -17.688 -5.461 4.727 1 96.75 96 LEU B O 1
ATOM 4042 N N . GLU B 1 97 ? -19.734 -5.906 3.992 1 95.81 97 GLU B N 1
ATOM 4043 C CA . GLU B 1 97 ? -19.422 -5.707 2.584 1 95.81 97 GLU B CA 1
ATOM 4044 C C . GLU B 1 97 ? -19.156 -4.234 2.277 1 95.81 97 GLU B C 1
ATOM 4046 O O . GLU B 1 97 ? -18.719 -3.891 1.178 1 95.81 97 GLU B O 1
ATOM 4051 N N . GLU B 1 98 ? -19.391 -3.373 3.289 1 98.38 98 GLU B N 1
ATOM 4052 C CA . GLU B 1 98 ? -19.203 -1.934 3.139 1 98.38 98 GLU B CA 1
ATOM 4053 C C . GLU B 1 98 ? -17.875 -1.484 3.748 1 98.38 98 GLU B C 1
ATOM 4055 O O . GLU B 1 98 ? -17.641 -0.287 3.928 1 98.38 98 GLU B O 1
ATOM 4060 N N . LEU B 1 99 ? -17.062 -2.484 4.066 1 98.5 99 LEU B N 1
ATOM 4061 C CA . LEU B 1 99 ? -15.805 -2.178 4.738 1 98.5 99 LEU B CA 1
ATOM 4062 C C . LEU B 1 99 ? -14.625 -2.785 3.982 1 98.5 99 LEU B C 1
ATOM 4064 O O . LEU B 1 99 ? -14.742 -3.865 3.398 1 98.5 99 LEU B O 1
ATOM 4068 N N . CYS B 1 100 ? -13.484 -2.105 4.027 1 97.94 100 CYS B N 1
ATOM 4069 C CA . CYS B 1 100 ? -12.195 -2.613 3.561 1 97.94 100 CYS B CA 1
ATOM 4070 C C . CYS B 1 100 ? -11.047 -1.975 4.332 1 97.94 100 CYS B C 1
ATOM 4072 O O . CYS B 1 100 ? -11.102 -0.79 4.664 1 97.94 100 CYS B O 1
ATOM 4074 N N . VAL B 1 101 ? -10.023 -2.74 4.664 1 98 101 VAL B N 1
ATOM 4075 C CA . VAL B 1 101 ? -8.898 -2.213 5.43 1 98 101 VAL B CA 1
ATOM 4076 C C . VAL B 1 101 ? -7.688 -2.033 4.516 1 98 101 VAL B C 1
ATOM 4078 O O . VAL B 1 101 ? -7.602 -2.658 3.457 1 98 101 VAL B O 1
ATOM 4081 N N . PHE B 1 102 ? -6.75 -1.154 4.957 1 97.94 102 PHE B N 1
ATOM 4082 C CA . PHE B 1 102 ? -5.621 -0.738 4.133 1 97.94 102 PHE B CA 1
ATOM 4083 C C . PHE B 1 102 ? -4.379 -0.512 4.984 1 97.94 102 PHE B C 1
ATOM 4085 O O . PHE B 1 102 ? -4.457 -0.515 6.215 1 97.94 102 PHE B O 1
ATOM 4092 N N . SER B 1 103 ? -3.238 -0.351 4.285 1 96.75 103 SER B N 1
ATOM 4093 C CA . SER B 1 103 ? -1.982 -0.038 4.957 1 96.75 103 SER B CA 1
ATOM 4094 C C . SER B 1 103 ? -1.908 1.439 5.328 1 96.75 103 SER B C 1
ATOM 4096 O O . SER B 1 103 ? -0.997 2.148 4.898 1 96.75 103 SER B O 1
ATOM 4098 N N . GLY B 1 104 ? -2.844 1.891 6.125 1 96.56 104 GLY B N 1
ATOM 4099 C CA . GLY B 1 104 ? -2.947 3.266 6.586 1 96.56 104 GLY B CA 1
ATOM 4100 C C . GLY B 1 104 ? -4.023 4.059 5.863 1 96.56 104 GLY B C 1
ATOM 4101 O O . GLY B 1 104 ? -4.496 3.646 4.805 1 96.56 104 GLY B O 1
ATOM 4102 N N . PRO B 1 105 ? -4.379 5.18 6.438 1 97 105 PRO B N 1
ATOM 4103 C CA . PRO B 1 105 ? -5.449 5.992 5.848 1 97 105 PRO B CA 1
ATOM 4104 C C . PRO B 1 105 ? -5.055 6.598 4.504 1 97 105 PRO B C 1
ATOM 4106 O O . PRO B 1 105 ? -5.906 6.77 3.627 1 97 105 PRO B O 1
ATOM 4109 N N . LYS B 1 106 ? -3.834 7.035 4.324 1 96.19 106 LYS B N 1
ATOM 4110 C CA . LYS B 1 106 ? -3.406 7.59 3.043 1 96.19 106 LYS B CA 1
ATOM 4111 C C . LYS B 1 106 ? -3.564 6.562 1.922 1 96.19 106 LYS B C 1
ATOM 4113 O O . LYS B 1 106 ? -3.969 6.91 0.81 1 96.19 106 LYS B O 1
ATOM 4118 N N . ASP B 1 107 ? -3.168 5.305 2.197 1 97.38 107 ASP B N 1
ATOM 4119 C CA . ASP B 1 107 ? -3.373 4.215 1.247 1 97.38 107 ASP B CA 1
ATOM 4120 C C . ASP B 1 107 ? -4.855 4.047 0.917 1 97.38 107 ASP B C 1
ATOM 4122 O O . ASP B 1 107 ? -5.215 3.791 -0.234 1 97.38 107 ASP B O 1
ATOM 4126 N N . ALA B 1 108 ? -5.719 4.16 1.909 1 98.25 108 ALA B N 1
ATOM 4127 C CA . ALA B 1 108 ? -7.164 4.098 1.724 1 98.25 108 ALA B CA 1
ATOM 4128 C C . ALA B 1 108 ? -7.648 5.199 0.786 1 98.25 108 ALA B C 1
ATOM 4130 O O . ALA B 1 108 ? -8.414 4.938 -0.144 1 98.25 108 ALA B O 1
ATOM 4131 N N . ILE B 1 109 ? -7.195 6.41 1.005 1 98 109 ILE B N 1
ATOM 4132 C CA . ILE B 1 109 ? -7.578 7.555 0.184 1 98 109 ILE B CA 1
ATOM 4133 C C . ILE B 1 109 ? -7.121 7.328 -1.257 1 98 109 ILE B C 1
ATOM 4135 O O . ILE B 1 109 ? -7.883 7.562 -2.197 1 98 109 ILE B O 1
ATOM 4139 N N . PHE B 1 110 ? -5.918 6.855 -1.404 1 97.12 110 PHE B N 1
ATOM 4140 C CA . PHE B 1 110 ? -5.324 6.605 -2.713 1 97.12 110 PHE B CA 1
ATOM 4141 C C . PHE B 1 110 ? -6.152 5.602 -3.502 1 97.12 110 PHE B C 1
ATOM 4143 O O . PHE B 1 110 ? -6.535 5.867 -4.645 1 97.12 110 PHE B O 1
ATOM 4150 N N . LYS B 1 111 ? -6.484 4.512 -2.904 1 97.12 111 LYS B N 1
ATOM 4151 C CA . LYS B 1 111 ? -7.191 3.441 -3.6 1 97.12 111 LYS B CA 1
ATOM 4152 C C . LYS B 1 111 ? -8.656 3.803 -3.82 1 97.12 111 LYS B C 1
ATOM 4154 O O . LYS B 1 111 ? -9.25 3.414 -4.824 1 97.12 111 LYS B O 1
ATOM 4159 N N . ALA B 1 112 ? -9.25 4.574 -2.887 1 97.25 112 ALA B N 1
ATOM 4160 C CA . ALA B 1 112 ? -10.57 5.125 -3.145 1 97.25 112 ALA B CA 1
ATOM 4161 C C . ALA B 1 112 ? -10.562 6.043 -4.367 1 97.25 112 ALA B C 1
ATOM 4163 O O . ALA B 1 112 ? -11.453 5.977 -5.211 1 97.25 112 ALA B O 1
ATOM 4164 N N . ALA B 1 113 ? -9.547 6.871 -4.445 1 96.31 113 ALA B N 1
ATOM 4165 C CA . ALA B 1 113 ? -9.414 7.781 -5.578 1 96.31 113 ALA B CA 1
ATOM 4166 C C . ALA B 1 113 ? -9.273 7.012 -6.891 1 96.31 113 ALA B C 1
ATOM 4168 O O . ALA B 1 113 ? -9.852 7.398 -7.91 1 96.31 113 ALA B O 1
ATOM 4169 N N . MET B 1 114 ? -8.5 5.93 -6.863 1 94.75 114 MET B N 1
ATOM 4170 C CA . MET B 1 114 ? -8.359 5.086 -8.047 1 94.75 114 MET B CA 1
ATOM 4171 C C . MET B 1 114 ? -9.711 4.555 -8.508 1 94.75 114 MET B C 1
ATOM 4173 O O . MET B 1 114 ? -9.977 4.477 -9.703 1 94.75 114 MET B O 1
ATOM 4177 N N . ALA B 1 115 ? -10.516 4.172 -7.566 1 94.56 115 ALA B N 1
ATOM 4178 C CA . ALA B 1 115 ? -11.828 3.605 -7.879 1 94.56 115 ALA B CA 1
ATOM 4179 C C . ALA B 1 115 ? -12.773 4.676 -8.422 1 94.56 115 ALA B C 1
ATOM 4181 O O . ALA B 1 115 ? -13.664 4.383 -9.219 1 94.56 115 ALA B O 1
ATOM 4182 N N . MET B 1 116 ? -12.602 5.91 -8.039 1 95.06 116 MET B N 1
ATOM 4183 C CA . MET B 1 116 ? -13.555 6.977 -8.344 1 95.06 116 MET B CA 1
ATOM 4184 C C . MET B 1 116 ? -13.18 7.684 -9.641 1 95.06 116 MET B C 1
ATOM 4186 O O . MET B 1 116 ? -14.055 8.188 -10.352 1 95.06 116 MET B O 1
ATOM 4190 N N . ALA B 1 117 ? -11.891 7.789 -9.953 1 92.5 117 ALA B N 1
ATOM 4191 C CA . ALA B 1 117 ? -11.445 8.461 -11.172 1 92.5 117 ALA B CA 1
ATOM 4192 C C . ALA B 1 117 ? -11.789 7.633 -12.406 1 92.5 117 ALA B C 1
ATOM 4194 O O . ALA B 1 117 ? -11.391 6.473 -12.516 1 92.5 117 ALA B O 1
ATOM 4195 N N . ASN B 1 118 ? -12.547 8.203 -13.297 1 87.94 118 ASN B N 1
ATOM 4196 C CA . ASN B 1 118 ? -12.977 7.539 -14.523 1 87.94 118 ASN B CA 1
ATOM 4197 C C . ASN B 1 118 ? -12.68 8.383 -15.758 1 87.94 118 ASN B C 1
ATOM 4199 O O . ASN B 1 118 ? -13.516 9.18 -16.188 1 87.94 118 ASN B O 1
ATOM 4203 N N . GLY B 1 119 ? -11.547 8.109 -16.281 1 81.62 119 GLY B N 1
ATOM 4204 C CA . GLY B 1 119 ? -11.133 8.867 -17.453 1 81.62 119 GLY B CA 1
ATOM 4205 C C . GLY B 1 119 ? -12.07 8.68 -18.641 1 81.62 119 GLY B C 1
ATOM 4206 O O . GLY B 1 119 ? -12.344 9.633 -19.375 1 81.62 119 GLY B O 1
ATOM 4207 N N . ARG B 1 120 ? -12.57 7.562 -18.812 1 82.62 120 ARG B N 1
ATOM 4208 C CA . ARG B 1 120 ? -13.445 7.27 -19.938 1 82.62 120 ARG B CA 1
ATOM 4209 C C . ARG B 1 120 ? -14.742 8.062 -19.844 1 82.62 120 ARG B C 1
ATOM 4211 O O . ARG B 1 120 ? -15.305 8.469 -20.875 1 82.62 120 ARG B O 1
ATOM 4218 N N . ALA B 1 121 ? -15.219 8.312 -18.656 1 85.56 121 ALA B N 1
ATOM 4219 C CA . ALA B 1 121 ? -16.453 9.07 -18.422 1 85.56 121 ALA B CA 1
ATOM 4220 C C . ALA B 1 121 ? -16.141 10.539 -18.156 1 85.56 121 ALA B C 1
ATOM 4222 O O . ALA B 1 121 ? -17.031 11.289 -17.734 1 85.56 121 ALA B O 1
ATOM 4223 N N . HIS B 1 122 ? -14.938 10.906 -18.281 1 89.12 122 HIS B N 1
ATOM 4224 C CA . HIS B 1 122 ? -14.477 12.273 -18.062 1 89.12 122 HIS B CA 1
ATOM 4225 C C . HIS B 1 122 ? -14.742 12.719 -16.641 1 89.12 122 HIS B C 1
ATOM 4227 O O . HIS B 1 122 ? -15.242 13.828 -16.406 1 89.12 122 HIS B O 1
ATOM 4233 N N . ARG B 1 123 ? -14.625 11.844 -15.734 1 92.25 123 ARG B N 1
ATOM 4234 C CA . ARG B 1 123 ? -14.664 12.133 -14.305 1 92.25 123 ARG B CA 1
ATOM 4235 C C . ARG B 1 123 ? -13.273 12.055 -13.688 1 92.25 123 ARG B C 1
ATOM 4237 O O . ARG B 1 123 ? -12.891 11.023 -13.133 1 92.25 123 ARG B O 1
ATOM 4244 N N . ARG B 1 124 ? -12.602 13.211 -13.703 1 91.12 124 ARG B N 1
ATOM 4245 C CA . ARG B 1 124 ? -11.164 13.172 -13.43 1 91.12 124 ARG B CA 1
ATOM 4246 C C . ARG B 1 124 ? -10.789 14.195 -12.367 1 91.12 124 ARG B C 1
ATOM 4248 O O . ARG B 1 124 ? -9.695 14.133 -11.797 1 91.12 124 ARG B O 1
ATOM 4255 N N . ARG B 1 125 ? -11.633 15.094 -12.047 1 95.44 125 ARG B N 1
ATOM 4256 C CA . ARG B 1 125 ? -11.258 16.172 -11.141 1 95.44 125 ARG B CA 1
ATOM 4257 C C . ARG B 1 125 ? -11.719 15.883 -9.719 1 95.44 125 ARG B C 1
ATOM 4259 O O . ARG B 1 125 ? -12.789 15.305 -9.508 1 95.44 125 ARG B O 1
ATOM 4266 N N . PHE B 1 126 ? -10.906 16.234 -8.844 1 97.56 126 PHE B N 1
ATOM 4267 C CA . PHE B 1 126 ? -11.219 16.203 -7.422 1 97.56 126 PHE B CA 1
ATOM 4268 C C . PHE B 1 126 ? -11.297 17.625 -6.855 1 97.56 126 PHE B C 1
ATOM 4270 O O . PHE B 1 126 ? -10.672 18.547 -7.375 1 97.56 126 PHE B O 1
ATOM 4277 N N . ILE B 1 127 ? -12.164 17.781 -5.871 1 98.44 127 ILE B N 1
ATOM 4278 C CA . ILE B 1 127 ? -12.305 19.047 -5.164 1 98.44 127 ILE B CA 1
ATOM 4279 C C . ILE B 1 127 ? -11.922 18.859 -3.699 1 98.44 127 ILE B C 1
ATOM 4281 O O . ILE B 1 127 ? -12.281 17.859 -3.076 1 98.44 127 ILE B O 1
ATOM 4285 N N . CYS B 1 128 ? -11.172 19.75 -3.135 1 98 128 CYS B N 1
ATOM 4286 C CA . CYS B 1 128 ? -10.93 19.812 -1.698 1 98 128 CYS B CA 1
ATOM 4287 C C . CYS B 1 128 ? -11.039 21.25 -1.198 1 98 128 CYS B C 1
ATOM 4289 O O . CYS B 1 128 ? -11.219 22.172 -1.991 1 98 128 CYS B O 1
ATOM 4291 N N . PHE B 1 129 ? -11.07 21.422 0.097 1 98.38 129 PHE B N 1
ATOM 4292 C CA . PHE B 1 129 ? -11.211 22.734 0.723 1 98.38 129 PHE B CA 1
ATOM 4293 C C . PHE B 1 129 ? -9.891 23.188 1.337 1 98.38 129 PHE B C 1
ATOM 4295 O O . PHE B 1 129 ? -9.305 22.469 2.156 1 98.38 129 PHE B O 1
ATOM 4302 N N . GLY B 1 130 ? -9.359 24.344 0.932 1 96.81 130 GLY B N 1
ATOM 4303 C CA . GLY B 1 130 ? -8.07 24.844 1.391 1 96.81 130 GLY B CA 1
ATOM 4304 C C . GLY B 1 130 ? -8.18 25.719 2.625 1 96.81 130 GLY B C 1
ATOM 4305 O O . GLY B 1 130 ? -9.141 26.484 2.771 1 96.81 130 GLY B O 1
ATOM 4306 N N . PRO B 1 131 ? -7.199 25.719 3.527 1 96.56 131 PRO B N 1
ATOM 4307 C CA . PRO B 1 131 ? -5.98 24.906 3.473 1 96.56 131 PRO B CA 1
ATOM 4308 C C . PRO B 1 131 ? -6.25 23.422 3.686 1 96.56 131 PRO B C 1
ATOM 4310 O O . PRO B 1 131 ? -7.227 23.062 4.348 1 96.56 131 PRO B O 1
ATOM 4313 N N . THR B 1 132 ? -5.422 22.625 3.037 1 95.06 132 THR B N 1
ATOM 4314 C CA . THR B 1 132 ? -5.758 21.219 3.047 1 95.06 132 THR B CA 1
ATOM 4315 C C . THR B 1 132 ? -4.496 20.359 3.17 1 95.06 132 THR B C 1
ATOM 4317 O O . THR B 1 132 ? -3.395 20.828 2.879 1 95.06 132 THR B O 1
ATOM 4320 N N . TYR B 1 133 ? -4.691 19.172 3.631 1 94.62 133 TYR B N 1
ATOM 4321 C CA . TYR B 1 133 ? -3.652 18.141 3.637 1 94.62 133 TYR B CA 1
ATOM 4322 C C . TYR B 1 133 ? -3.125 17.906 2.229 1 94.62 133 TYR B C 1
ATOM 4324 O O . TYR B 1 133 ? -3.902 17.781 1.278 1 94.62 133 TYR B O 1
ATOM 4332 N N . GLU B 1 134 ? -1.842 17.812 2.039 1 90.19 134 GLU B N 1
ATOM 4333 C CA . GLU B 1 134 ? -1.183 17.797 0.736 1 90.19 134 GLU B CA 1
ATOM 4334 C C . GLU B 1 134 ? -1.599 16.578 -0.086 1 90.19 134 GLU B C 1
ATOM 4336 O O . GLU B 1 134 ? -1.641 16.641 -1.316 1 90.19 134 GLU B O 1
ATOM 4341 N N . ALA B 1 135 ? -1.904 15.484 0.543 1 91.69 135 ALA B N 1
ATOM 4342 C CA . ALA B 1 135 ? -2.266 14.25 -0.156 1 91.69 135 ALA B CA 1
ATOM 4343 C C . ALA B 1 135 ? -3.514 14.453 -1.012 1 91.69 135 ALA B C 1
ATOM 4345 O O . ALA B 1 135 ? -3.668 13.82 -2.055 1 91.69 135 ALA B O 1
ATOM 4346 N N . PHE B 1 136 ? -4.406 15.367 -0.646 1 95.5 136 PHE B N 1
ATOM 4347 C CA . PHE B 1 136 ? -5.652 15.609 -1.363 1 95.5 136 PHE B CA 1
ATOM 4348 C C . PHE B 1 136 ? -5.387 16.297 -2.699 1 95.5 136 PHE B C 1
ATOM 4350 O O . PHE B 1 136 ? -6.246 16.297 -3.582 1 95.5 136 PHE B O 1
ATOM 4357 N N . VAL B 1 137 ? -4.195 16.812 -2.822 1 91.94 137 VAL B N 1
ATOM 4358 C CA . VAL B 1 137 ? -3.783 17.469 -4.059 1 91.94 137 VAL B CA 1
ATOM 4359 C C . VAL B 1 137 ? -2.873 16.531 -4.859 1 91.94 137 VAL B C 1
ATOM 4361 O O . VAL B 1 137 ? -2.984 16.453 -6.086 1 91.94 137 VAL B O 1
ATOM 4364 N N . ASN B 1 138 ? -2.07 15.789 -4.191 1 90.94 138 ASN B N 1
ATOM 4365 C CA . ASN B 1 138 ? -1.056 14.977 -4.852 1 90.94 138 ASN B CA 1
ATOM 4366 C C . ASN B 1 138 ? -1.643 13.672 -5.383 1 90.94 138 ASN B C 1
ATOM 4368 O O . ASN B 1 138 ? -1.305 13.234 -6.484 1 90.94 138 ASN B O 1
ATOM 4372 N N . ILE B 1 139 ? -2.52 13.016 -4.641 1 93.25 139 ILE B N 1
ATOM 4373 C CA . ILE B 1 139 ? -3.049 11.703 -4.992 1 93.25 139 ILE B CA 1
ATOM 4374 C C . ILE B 1 139 ? -3.859 11.797 -6.281 1 93.25 139 ILE B C 1
ATOM 4376 O O . ILE B 1 139 ? -3.672 11 -7.203 1 93.25 139 ILE B O 1
ATOM 4380 N N . PRO B 1 140 ? -4.75 12.797 -6.426 1 91.62 140 PRO B N 1
ATOM 4381 C CA . PRO B 1 140 ? -5.5 12.898 -7.68 1 91.62 140 PRO B CA 1
ATOM 4382 C C . PRO B 1 140 ? -4.594 13.039 -8.898 1 91.62 140 PRO B C 1
ATOM 4384 O O . PRO B 1 140 ? -4.91 12.508 -9.969 1 91.62 140 PRO B O 1
ATOM 4387 N N . ARG B 1 141 ? -3.479 13.703 -8.75 1 89 141 ARG B N 1
ATOM 4388 C CA . ARG B 1 141 ? -2.527 13.812 -9.852 1 89 141 ARG B CA 1
ATOM 4389 C C . ARG B 1 141 ? -2.01 12.438 -10.258 1 89 141 ARG B C 1
ATOM 4391 O O . ARG B 1 141 ? -1.812 12.172 -11.445 1 89 141 ARG B O 1
ATOM 4398 N N . LEU B 1 142 ? -1.827 11.594 -9.359 1 88.94 142 LEU B N 1
ATOM 4399 C CA . LEU B 1 142 ? -1.273 10.258 -9.578 1 88.94 142 LEU B CA 1
ATOM 4400 C C . LEU B 1 142 ? -2.312 9.336 -10.211 1 88.94 142 LEU B C 1
ATOM 4402 O O . LEU B 1 142 ? -1.961 8.398 -10.93 1 88.94 142 LEU B O 1
ATOM 4406 N N . VAL B 1 143 ? -3.6 9.602 -9.945 1 90.06 143 VAL B N 1
ATOM 4407 C CA . VAL B 1 143 ? -4.617 8.641 -10.344 1 90.06 143 VAL B CA 1
ATOM 4408 C C . VAL B 1 143 ? -5.293 9.109 -11.633 1 90.06 143 VAL B C 1
ATOM 4410 O O . VAL B 1 143 ? -5.754 8.289 -12.438 1 90.06 143 VAL B O 1
ATOM 4413 N N . SER B 1 144 ? -5.406 10.438 -11.844 1 85 144 SER B N 1
ATOM 4414 C CA . SER B 1 144 ? -6.168 10.945 -12.984 1 85 144 SER B CA 1
ATOM 4415 C C . SER B 1 144 ? -5.309 11.836 -13.875 1 85 144 SER B C 1
ATOM 4417 O O . SER B 1 144 ? -5.719 12.203 -14.977 1 85 144 SER B O 1
ATOM 4419 N N . GLY B 1 145 ? -4.156 12.273 -13.375 1 81.25 145 GLY B N 1
ATOM 4420 C CA . GLY B 1 145 ? -3.299 13.18 -14.125 1 81.25 145 GLY B CA 1
ATOM 4421 C C . GLY B 1 145 ? -3.746 14.625 -14.047 1 81.25 145 GLY B C 1
ATOM 4422 O O . GLY B 1 145 ? -3.184 15.492 -14.719 1 81.25 145 GLY B O 1
ATOM 4423 N N . GLU B 1 146 ? -4.801 14.891 -13.195 1 86.19 146 GLU B N 1
ATOM 4424 C CA . GLU B 1 146 ? -5.328 16.25 -13.078 1 86.19 146 GLU B CA 1
ATOM 4425 C C . GLU B 1 146 ? -5.137 16.797 -11.664 1 86.19 146 GLU B C 1
ATOM 4427 O O . GLU B 1 146 ? -5.27 16.062 -10.688 1 86.19 146 GLU B O 1
ATOM 4432 N N . ALA B 1 147 ? -4.922 18.047 -11.594 1 84.31 147 ALA B N 1
ATOM 4433 C CA . ALA B 1 147 ? -4.809 18.719 -10.297 1 84.31 147 ALA B CA 1
ATOM 4434 C C . ALA B 1 147 ? -6.18 18.875 -9.641 1 84.31 147 ALA B C 1
ATOM 4436 O O . ALA B 1 147 ? -7.188 19.031 -10.336 1 84.31 147 ALA B O 1
ATOM 4437 N N . SER B 1 148 ? -6.16 18.922 -8.359 1 91.94 148 SER B N 1
ATOM 4438 C CA . SER B 1 148 ? -7.383 19.188 -7.613 1 91.94 148 SER B CA 1
ATOM 4439 C C . SER B 1 148 ? -7.781 20.672 -7.707 1 91.94 148 SER B C 1
ATOM 4441 O O . SER B 1 148 ? -6.918 21.547 -7.797 1 91.94 148 SER B O 1
ATOM 4443 N N . ILE B 1 149 ? -9.109 20.828 -7.707 1 95.75 149 ILE B N 1
ATOM 4444 C CA . ILE B 1 149 ? -9.648 22.156 -7.488 1 95.75 149 ILE B CA 1
ATOM 4445 C C . ILE B 1 149 ? -9.727 22.453 -5.988 1 95.75 149 ILE B C 1
ATOM 4447 O O . ILE B 1 149 ? -10.344 21.688 -5.234 1 95.75 149 ILE B O 1
ATOM 4451 N N . VAL B 1 150 ? -9.094 23.531 -5.613 1 96.38 150 VAL B N 1
ATOM 4452 C CA . VAL B 1 150 ? -9.094 23.906 -4.199 1 96.38 150 VAL B CA 1
ATOM 4453 C C . VAL B 1 150 ? -10.039 25.078 -3.971 1 96.38 150 VAL B C 1
ATOM 4455 O O . VAL B 1 150 ? -9.844 26.156 -4.531 1 96.38 150 VAL B O 1
ATOM 4458 N N . ILE B 1 151 ? -11.102 24.875 -3.18 1 97.81 151 ILE B N 1
ATOM 4459 C CA . ILE B 1 151 ? -12.016 25.938 -2.797 1 97.81 151 ILE B CA 1
ATOM 4460 C C . ILE B 1 151 ? -11.516 26.625 -1.527 1 97.81 151 ILE B C 1
ATOM 4462 O O . ILE B 1 151 ? -11.297 25.969 -0.507 1 97.81 151 ILE B O 1
ATOM 4466 N N . GLU B 1 152 ? -11.383 27.828 -1.557 1 96.5 152 GLU B N 1
ATOM 4467 C CA . GLU B 1 152 ? -10.906 28.578 -0.394 1 96.5 152 GLU B CA 1
ATOM 4468 C C . GLU B 1 152 ? -11.961 28.609 0.708 1 96.5 152 GLU B C 1
ATOM 4470 O O . GLU B 1 152 ? -13.156 28.766 0.431 1 96.5 152 GLU B O 1
ATOM 4475 N N . THR B 1 153 ? -11.484 28.422 1.896 1 96.88 153 THR B N 1
ATOM 4476 C CA . THR B 1 153 ? -12.383 28.484 3.045 1 96.88 153 THR B CA 1
ATOM 4477 C C . THR B 1 153 ? -12.289 29.844 3.727 1 96.88 153 THR B C 1
ATOM 4479 O O . THR B 1 153 ? -11.469 30.688 3.346 1 96.88 153 THR B O 1
ATOM 4482 N N . ASP B 1 154 ? -13.18 29.984 4.75 1 95.56 154 ASP B N 1
ATOM 4483 C CA . ASP B 1 154 ? -13.18 31.234 5.523 1 95.56 154 ASP B CA 1
ATOM 4484 C C . ASP B 1 154 ? -11.805 31.484 6.145 1 95.56 154 ASP B C 1
ATOM 4486 O O . ASP B 1 154 ? -11.156 30.562 6.633 1 95.56 154 ASP B O 1
ATOM 4490 N N . SER B 1 155 ? -11.375 32.719 6.168 1 90.81 155 SER B N 1
ATOM 4491 C CA . SER B 1 155 ? -10.023 33.062 6.605 1 90.81 155 SER B CA 1
ATOM 4492 C C . SER B 1 155 ? -9.891 32.938 8.125 1 90.81 155 SER B C 1
ATOM 4494 O O . SER B 1 155 ? -8.781 32.844 8.648 1 90.81 155 SER B O 1
ATOM 4496 N N . LYS B 1 156 ? -11 33 8.781 1 89.88 156 LYS B N 1
ATOM 4497 C CA . LYS B 1 156 ? -10.945 33 10.242 1 89.88 156 LYS B CA 1
ATOM 4498 C C . LYS B 1 156 ? -11.336 31.641 10.812 1 89.88 156 LYS B C 1
ATOM 4500 O O . LYS B 1 156 ? -10.672 31.125 11.711 1 89.88 156 LYS B O 1
ATOM 4505 N N . THR B 1 157 ? -12.336 31.062 10.219 1 93.94 157 THR B N 1
ATOM 4506 C CA . THR B 1 157 ? -12.875 29.844 10.805 1 93.94 157 THR B CA 1
ATOM 4507 C C . THR B 1 157 ? -12.375 28.609 10.047 1 93.94 157 THR B C 1
ATOM 4509 O O . THR B 1 157 ? -12.516 27.484 10.523 1 93.94 157 THR B O 1
ATOM 4512 N N . PHE B 1 158 ? -11.875 28.812 8.867 1 97.19 158 PHE B N 1
ATOM 4513 C CA . PHE B 1 158 ? -11.398 27.766 7.969 1 97.19 158 PHE B CA 1
ATOM 4514 C C . PHE B 1 158 ? -12.539 26.844 7.574 1 97.19 158 PHE B C 1
ATOM 4516 O O . PHE B 1 158 ? -12.305 25.703 7.164 1 97.19 158 PHE B O 1
ATOM 4523 N N . LEU B 1 159 ? -13.812 27.234 7.695 1 98.12 159 LEU B N 1
ATOM 4524 C CA . LEU B 1 159 ? -14.961 26.422 7.297 1 98.12 159 LEU B CA 1
ATOM 4525 C C . LEU B 1 159 ? -15.344 26.703 5.848 1 98.12 159 LEU B C 1
ATOM 4527 O O . LEU B 1 159 ? -15.297 27.859 5.398 1 98.12 159 LEU B O 1
ATOM 4531 N N . PRO B 1 160 ? -15.664 25.672 5.133 1 98.38 160 PRO B N 1
ATOM 4532 C CA . PRO B 1 160 ? -16.078 25.859 3.742 1 98.38 160 PRO B CA 1
ATOM 4533 C C . PRO B 1 160 ? -17.484 26.453 3.633 1 98.38 160 PRO B C 1
ATOM 4535 O O . PRO B 1 160 ? -18.266 26.391 4.586 1 98.38 160 PRO B O 1
ATOM 4538 N N . ASP B 1 161 ? -17.75 27.078 2.5 1 98.38 161 ASP B N 1
ATOM 4539 C CA . ASP B 1 161 ? -19.078 27.594 2.152 1 98.38 161 ASP B CA 1
ATOM 4540 C C . ASP B 1 161 ? -19.781 26.672 1.148 1 98.38 161 ASP B C 1
ATOM 4542 O O . ASP B 1 161 ? -19.328 26.547 0.005 1 98.38 161 ASP B O 1
ATOM 4546 N N . PRO B 1 162 ? -20.906 26.109 1.536 1 98.75 162 PRO B N 1
ATOM 4547 C CA . PRO B 1 162 ? -21.625 25.219 0.617 1 98.75 162 PRO B CA 1
ATOM 4548 C C . PRO B 1 162 ? -21.984 25.906 -0.704 1 98.75 162 PRO B C 1
ATOM 4550 O O . PRO B 1 162 ? -22.016 25.25 -1.748 1 98.75 162 PRO B O 1
ATOM 4553 N N . ALA B 1 163 ? -22.141 27.203 -0.693 1 98.69 163 ALA B N 1
ATOM 4554 C CA . ALA B 1 163 ? -22.469 27.938 -1.918 1 98.69 163 ALA B CA 1
ATOM 4555 C C . ALA B 1 163 ? -21.297 27.906 -2.895 1 98.69 163 ALA B C 1
ATOM 4557 O O . ALA B 1 163 ? -21.5 27.844 -4.109 1 98.69 163 ALA B O 1
ATOM 4558 N N . ASP B 1 164 ? -20.109 28.016 -2.373 1 98.69 164 ASP B N 1
ATOM 4559 C CA . ASP B 1 164 ? -18.922 27.938 -3.225 1 98.69 164 ASP B CA 1
ATOM 4560 C C . ASP B 1 164 ? -18.797 26.547 -3.855 1 98.69 164 ASP B C 1
ATOM 4562 O O . ASP B 1 164 ? -18.406 26.422 -5.02 1 98.69 164 ASP B O 1
ATOM 4566 N N . LEU B 1 165 ? -19.125 25.5 -3.09 1 98.81 165 LEU B N 1
ATOM 4567 C CA . LEU B 1 165 ? -19.109 24.141 -3.631 1 98.81 165 LEU B CA 1
ATOM 4568 C C . LEU B 1 165 ? -20.109 24 -4.773 1 98.81 165 LEU B C 1
ATOM 4570 O O . LEU B 1 165 ? -19.781 23.453 -5.824 1 98.81 165 LEU B O 1
ATOM 4574 N N . ARG B 1 166 ? -21.281 24.516 -4.535 1 98.75 166 ARG B N 1
ATOM 4575 C CA . ARG B 1 166 ? -22.312 24.438 -5.57 1 98.75 166 ARG B CA 1
ATOM 4576 C C . ARG B 1 166 ? -21.844 25.109 -6.855 1 98.75 166 ARG B C 1
ATOM 4578 O O . ARG B 1 166 ? -21.984 24.547 -7.941 1 98.75 166 ARG B O 1
ATOM 4585 N N . LYS B 1 167 ? -21.297 26.266 -6.723 1 98.69 167 LYS B N 1
ATOM 4586 C CA . LYS B 1 167 ? -20.812 27.016 -7.875 1 98.69 167 LYS B CA 1
ATOM 4587 C C . LYS B 1 167 ? -19.766 26.234 -8.648 1 98.69 167 LYS B C 1
ATOM 4589 O O . LYS B 1 167 ? -19.844 26.109 -9.875 1 98.69 167 LYS B O 1
ATOM 4594 N N . VAL B 1 168 ? -18.797 25.656 -7.961 1 98.56 168 VAL B N 1
ATOM 4595 C CA . VAL B 1 168 ? -17.703 24.922 -8.594 1 98.56 168 VAL B CA 1
ATOM 4596 C C . VAL B 1 168 ? -18.266 23.688 -9.312 1 98.56 168 VAL B C 1
ATOM 4598 O O . VAL B 1 168 ? -17.844 23.375 -10.422 1 98.56 168 VAL B O 1
ATOM 4601 N N . LEU B 1 169 ? -19.219 23 -8.68 1 98.38 169 LEU B N 1
ATOM 4602 C CA . LEU B 1 169 ? -19.797 21.797 -9.273 1 98.38 169 LEU B CA 1
ATOM 4603 C C . LEU B 1 169 ? -20.625 22.156 -10.508 1 98.38 169 LEU B C 1
ATOM 4605 O O . LEU B 1 169 ? -20.688 21.375 -11.453 1 98.38 169 LEU B O 1
ATOM 4609 N N . GLN B 1 170 ? -21.234 23.328 -10.492 1 98.31 170 GLN B N 1
ATOM 4610 C CA . GLN B 1 170 ? -22.016 23.781 -11.641 1 98.31 170 GLN B CA 1
ATOM 4611 C C . GLN B 1 170 ? -21.109 24.156 -12.805 1 98.31 170 GLN B C 1
ATOM 4613 O O . GLN B 1 170 ? -21.469 23.969 -13.969 1 98.31 170 GLN B O 1
ATOM 4618 N N . GLU B 1 171 ? -19.938 24.594 -12.5 1 98.12 171 GLU B N 1
ATOM 4619 C CA . GLU B 1 171 ? -19.016 25.109 -13.516 1 98.12 171 GLU B CA 1
ATOM 4620 C C . GLU B 1 171 ? -18.109 24 -14.039 1 98.12 171 GLU B C 1
ATOM 4622 O O . GLU B 1 171 ? -17.422 24.172 -15.047 1 98.12 171 GLU B O 1
ATOM 4627 N N . ASN B 1 172 ? -18.094 22.859 -13.375 1 97.25 172 ASN B N 1
ATOM 4628 C CA . ASN B 1 172 ? -17.234 21.734 -13.727 1 97.25 172 ASN B CA 1
ATOM 4629 C C . ASN B 1 172 ? -18.031 20.422 -13.797 1 97.25 172 ASN B C 1
ATOM 4631 O O . ASN B 1 172 ? -18.375 19.859 -12.766 1 97.25 172 ASN B O 1
ATOM 4635 N N . ASP B 1 173 ? -18.094 19.859 -14.945 1 95.19 173 ASP B N 1
ATOM 4636 C CA . ASP B 1 173 ? -18.922 18.672 -15.133 1 95.19 173 ASP B CA 1
ATOM 4637 C C . ASP B 1 173 ? -18.062 17.406 -15.094 1 95.19 173 ASP B C 1
ATOM 4639 O O . ASP B 1 173 ? -18.562 16.297 -15.281 1 95.19 173 ASP B O 1
ATOM 4643 N N . ASP B 1 174 ? -16.812 17.531 -14.789 1 95.5 174 ASP B N 1
ATOM 4644 C CA . ASP B 1 174 ? -15.891 16.391 -14.82 1 95.5 174 ASP B CA 1
ATOM 4645 C C . ASP B 1 174 ? -15.422 16.031 -13.414 1 95.5 174 ASP B C 1
ATOM 4647 O O . ASP B 1 174 ? -14.414 15.344 -13.25 1 95.5 174 ASP B O 1
ATOM 4651 N N . VAL B 1 175 ? -16.172 16.484 -12.359 1 97 175 VAL B N 1
ATOM 4652 C CA . VAL B 1 175 ? -15.766 16.219 -10.984 1 97 175 VAL B CA 1
ATOM 4653 C C . VAL B 1 175 ? -16.125 14.781 -10.602 1 97 175 VAL B C 1
ATOM 4655 O O . VAL B 1 175 ? -17.266 14.352 -10.805 1 97 175 VAL B O 1
ATOM 4658 N N . ALA B 1 176 ? -15.102 14.062 -10.094 1 96.69 176 ALA B N 1
ATOM 4659 C CA . ALA B 1 176 ? -15.297 12.695 -9.633 1 96.69 176 ALA B CA 1
ATOM 4660 C C . ALA B 1 176 ? -15.633 12.656 -8.148 1 96.69 176 ALA B C 1
ATOM 4662 O O . ALA B 1 176 ? -16.422 11.82 -7.699 1 96.69 176 ALA B O 1
ATOM 4663 N N . CYS B 1 177 ? -15.047 13.578 -7.383 1 97.88 177 CYS B N 1
ATOM 4664 C CA . CYS B 1 177 ? -15.109 13.414 -5.934 1 97.88 177 CYS B CA 1
ATOM 4665 C C . CYS B 1 177 ? -14.836 14.734 -5.223 1 97.88 177 CYS B C 1
ATOM 4667 O O . CYS B 1 177 ? -14.047 15.547 -5.703 1 97.88 177 CYS B O 1
ATOM 4669 N N . VAL B 1 178 ? -15.562 14.992 -4.152 1 98.62 178 VAL B N 1
ATOM 4670 C CA . VAL B 1 178 ? -15.281 16.047 -3.191 1 98.62 178 VAL B CA 1
ATOM 4671 C C . VAL B 1 178 ? -14.68 15.453 -1.921 1 98.62 178 VAL B C 1
ATOM 4673 O O . VAL B 1 178 ? -15.273 14.57 -1.302 1 98.62 178 VAL B O 1
ATOM 4676 N N . ILE B 1 179 ? -13.5 15.961 -1.505 1 98.75 179 ILE B N 1
ATOM 4677 C CA . ILE B 1 179 ? -12.828 15.461 -0.315 1 98.75 179 ILE B CA 1
ATOM 4678 C C . ILE B 1 179 ? -13.094 16.391 0.865 1 98.75 179 ILE B C 1
ATOM 4680 O O . ILE B 1 179 ? -12.859 17.594 0.776 1 98.75 179 ILE B O 1
ATOM 4684 N N . ILE B 1 180 ? -13.602 15.812 1.911 1 98.62 180 ILE B N 1
ATOM 4685 C CA . ILE B 1 180 ? -13.891 16.516 3.158 1 98.62 180 ILE B CA 1
ATOM 4686 C C . ILE B 1 180 ? -12.969 15.992 4.266 1 98.62 180 ILE B C 1
ATOM 4688 O O . ILE B 1 180 ? -12.789 14.781 4.414 1 98.62 180 ILE B O 1
ATOM 4692 N N . ASN B 1 181 ? -12.344 16.875 4.969 1 98.56 181 ASN B N 1
ATOM 4693 C CA . ASN B 1 181 ? -11.438 16.516 6.051 1 98.56 181 ASN B CA 1
ATOM 4694 C C . ASN B 1 181 ? -11.805 17.219 7.352 1 98.56 181 ASN B C 1
ATOM 4696 O O . ASN B 1 181 ? -11.594 18.438 7.48 1 98.56 181 ASN B O 1
ATOM 4700 N N . SER B 1 182 ? -12.344 16.469 8.297 1 98.06 182 SER B N 1
ATOM 4701 C CA . SER B 1 182 ? -12.789 16.984 9.586 1 98.06 182 SER B CA 1
ATOM 4702 C C . SER B 1 182 ? -12.602 15.953 10.695 1 98.06 182 SER B C 1
ATOM 4704 O O . SER B 1 182 ? -13.18 14.867 10.633 1 98.06 182 SER B O 1
ATOM 4706 N N . PRO B 1 183 ? -11.922 16.312 11.773 1 97.5 183 PRO B N 1
ATOM 4707 C CA . PRO B 1 183 ? -11.133 17.531 11.984 1 97.5 183 PRO B CA 1
ATOM 4708 C C . PRO B 1 183 ? -10.07 17.734 10.906 1 97.5 183 PRO B C 1
ATOM 4710 O O . PRO B 1 183 ? -9.594 16.766 10.312 1 97.5 183 PRO B O 1
ATOM 4713 N N . ASN B 1 184 ? -9.734 18.984 10.695 1 98.06 184 ASN B N 1
ATOM 4714 C CA . ASN B 1 184 ? -8.984 19.359 9.5 1 98.06 184 ASN B CA 1
ATOM 4715 C C . ASN B 1 184 ? -7.492 19.453 9.781 1 98.06 184 ASN B C 1
ATOM 4717 O O . ASN B 1 184 ? -7.078 19.953 10.82 1 98.06 184 ASN B O 1
ATOM 4721 N N . ASN B 1 185 ? -6.68 18.797 9.047 1 96.81 185 ASN B N 1
ATOM 4722 C CA . ASN B 1 185 ? -5.27 19.109 8.852 1 96.81 185 ASN B CA 1
ATOM 4723 C C . ASN B 1 185 ? -5.07 20.078 7.68 1 96.81 185 ASN B C 1
ATOM 4725 O O . ASN B 1 185 ? -5.387 19.734 6.535 1 96.81 185 ASN B O 1
ATOM 4729 N N . PRO B 1 186 ? -4.68 21.266 7.965 1 97 186 PRO B N 1
ATOM 4730 C CA . PRO B 1 186 ? -3.734 21.672 9.008 1 97 186 PRO B CA 1
ATOM 4731 C C . PRO B 1 186 ? -4.371 22.578 10.062 1 97 186 PRO B C 1
ATOM 4733 O O . PRO B 1 186 ? -3.68 23.062 10.961 1 97 186 PRO B O 1
ATOM 4736 N N . THR B 1 187 ? -5.68 22.812 10.039 1 97.62 187 THR B N 1
ATOM 4737 C CA . THR B 1 187 ? -6.227 23.938 10.773 1 97.62 187 THR B CA 1
ATOM 4738 C C . THR B 1 187 ? -6.758 23.5 12.133 1 97.62 187 THR B C 1
ATOM 4740 O O . THR B 1 187 ? -6.957 24.328 13.023 1 97.62 187 THR B O 1
ATOM 4743 N N . GLY B 1 188 ? -7.086 22.234 12.211 1 97.19 188 GLY B N 1
ATOM 4744 C CA . GLY B 1 188 ? -7.727 21.766 13.422 1 97.19 188 GLY B CA 1
ATOM 4745 C C . GLY B 1 188 ? -9.203 22.094 13.492 1 97.19 188 GLY B C 1
ATOM 4746 O O . GLY B 1 188 ? -9.875 21.781 14.477 1 97.19 188 GLY B O 1
ATOM 4747 N N . ALA B 1 189 ? -9.742 22.672 12.453 1 97.31 189 ALA B N 1
ATOM 4748 C CA . ALA B 1 189 ? -11.164 23 12.414 1 97.31 189 ALA B CA 1
ATOM 4749 C C . ALA B 1 189 ? -12.016 21.719 12.406 1 97.31 189 ALA B C 1
ATOM 4751 O O . ALA B 1 189 ? -11.656 20.734 11.766 1 97.31 189 ALA B O 1
ATOM 4752 N N . VAL B 1 190 ? -13.133 21.75 13.109 1 97.69 190 VAL B N 1
ATOM 4753 C CA . VAL B 1 190 ? -14.117 20.688 13.125 1 97.69 190 VAL B CA 1
ATOM 4754 C C . VAL B 1 190 ? -15.406 21.141 12.445 1 97.69 190 VAL B C 1
ATOM 4756 O O . VAL B 1 190 ? -15.984 22.172 12.82 1 97.69 190 VAL B O 1
ATOM 4759 N N . TYR B 1 191 ? -15.781 20.484 11.383 1 98 191 TYR B N 1
ATOM 4760 C CA . TYR B 1 191 ? -17.016 20.812 10.688 1 98 191 TYR B CA 1
ATOM 4761 C C . TYR B 1 191 ? -18.234 20.359 11.484 1 98 191 TYR B C 1
ATOM 4763 O O . TYR B 1 191 ? -18.391 19.172 11.758 1 98 191 TYR B O 1
ATOM 4771 N N . PRO B 1 192 ? -19.094 21.25 11.891 1 97.06 192 PRO B N 1
ATOM 4772 C CA . PRO B 1 192 ? -20.312 20.844 12.594 1 97.06 192 PRO B CA 1
ATOM 4773 C C . PRO B 1 192 ? -21.297 20.109 11.688 1 97.06 192 PRO B C 1
ATOM 4775 O O . PRO B 1 192 ? -21.234 20.25 10.461 1 97.06 192 PRO B O 1
ATOM 4778 N N . MET B 1 193 ? -22.203 19.375 12.281 1 97.19 193 MET B N 1
ATOM 4779 C CA . MET B 1 193 ? -23.172 18.594 11.531 1 97.19 193 MET B CA 1
ATOM 4780 C C . MET B 1 193 ? -24 19.484 10.617 1 97.19 193 MET B C 1
ATOM 4782 O O . MET B 1 193 ? -24.359 19.078 9.508 1 97.19 193 MET B O 1
ATOM 4786 N N . ALA B 1 194 ? -24.297 20.688 11.078 1 98.06 194 ALA B N 1
ATOM 4787 C CA . ALA B 1 194 ? -25.078 21.609 10.258 1 98.06 194 ALA B CA 1
ATOM 4788 C C . ALA B 1 194 ? -24.375 21.906 8.945 1 98.06 194 ALA B C 1
ATOM 4790 O O . ALA B 1 194 ? -25 21.953 7.887 1 98.06 194 ALA B O 1
ATOM 4791 N N . LEU B 1 195 ? -23.094 22.125 9.008 1 98.56 195 LEU B N 1
ATOM 4792 C CA . LEU B 1 195 ? -22.297 22.391 7.812 1 98.56 195 LEU B CA 1
ATOM 4793 C C . LEU B 1 195 ? -22.234 21.156 6.922 1 98.56 195 LEU B C 1
ATOM 4795 O O . LEU B 1 195 ? -22.422 21.25 5.707 1 98.56 195 LEU B O 1
ATOM 4799 N N . LEU B 1 196 ? -22 19.969 7.5 1 98.69 196 LEU B N 1
ATOM 4800 C CA . LEU B 1 196 ? -21.922 18.719 6.738 1 98.69 196 LEU B CA 1
ATOM 4801 C C . LEU B 1 196 ? -23.25 18.422 6.043 1 98.69 196 LEU B C 1
ATOM 4803 O O . LEU B 1 196 ? -23.266 17.953 4.906 1 98.69 196 LEU B O 1
ATOM 4807 N N . SER B 1 197 ? -24.312 18.719 6.723 1 98.75 197 SER B N 1
ATOM 4808 C CA . SER B 1 197 ? -25.641 18.562 6.125 1 98.75 197 SER B CA 1
ATOM 4809 C C . SER B 1 197 ? -25.828 19.484 4.934 1 98.75 197 SER B C 1
ATOM 4811 O O . SER B 1 197 ? -26.406 19.094 3.916 1 98.75 197 SER B O 1
ATOM 4813 N N . ALA B 1 198 ? -25.375 20.703 5.074 1 98.81 198 ALA B N 1
ATOM 4814 C CA . ALA B 1 198 ? -25.484 21.656 3.977 1 98.81 198 ALA B CA 1
ATOM 4815 C C . ALA B 1 198 ? -24.641 21.203 2.779 1 98.81 198 ALA B C 1
ATOM 4817 O O . ALA B 1 198 ? -25.078 21.328 1.631 1 98.81 198 ALA B O 1
ATOM 4818 N N . LEU B 1 199 ? -23.438 20.719 3.027 1 98.88 199 LEU B N 1
ATOM 4819 C CA . LEU B 1 199 ? -22.609 20.188 1.959 1 98.88 199 LEU B CA 1
ATOM 4820 C C . LEU B 1 199 ? -23.281 18.984 1.304 1 98.88 199 LEU B C 1
ATOM 4822 O O . LEU B 1 199 ? -23.25 18.828 0.079 1 98.88 199 LEU B O 1
ATOM 4826 N N . ALA B 1 200 ? -23.875 18.094 2.125 1 98.81 200 ALA B N 1
ATOM 4827 C CA . ALA B 1 200 ? -24.594 16.922 1.632 1 98.81 200 ALA B CA 1
ATOM 4828 C C . ALA B 1 200 ? -25.75 17.328 0.723 1 98.81 200 ALA B C 1
ATOM 4830 O O . ALA B 1 200 ? -26 16.688 -0.296 1 98.81 200 ALA B O 1
ATOM 4831 N N . ASP B 1 201 ? -26.438 18.359 1.12 1 98.69 201 ASP B N 1
ATOM 4832 C CA . ASP B 1 201 ? -27.547 18.859 0.312 1 98.69 201 ASP B CA 1
ATOM 4833 C C . ASP B 1 201 ? -27.062 19.281 -1.077 1 98.69 201 ASP B C 1
ATOM 4835 O O . ASP B 1 201 ? -27.719 18.984 -2.078 1 98.69 201 ASP B O 1
ATOM 4839 N N . VAL B 1 202 ? -25.969 19.938 -1.16 1 98.81 202 VAL B N 1
ATOM 4840 C CA . VAL B 1 202 ? -25.391 20.312 -2.451 1 98.81 202 VAL B CA 1
ATOM 4841 C C . VAL B 1 202 ? -25.062 19.047 -3.252 1 98.81 202 VAL B C 1
ATOM 4843 O O . VAL B 1 202 ? -25.422 18.938 -4.426 1 98.81 202 VAL B O 1
ATOM 4846 N N . LEU B 1 203 ? -24.438 18.078 -2.631 1 98.56 203 LEU B N 1
ATOM 4847 C CA . LEU B 1 203 ? -23.953 16.891 -3.316 1 98.56 203 LEU B CA 1
ATOM 4848 C C . LEU B 1 203 ? -25.109 16.031 -3.818 1 98.56 203 LEU B C 1
ATOM 4850 O O . LEU B 1 203 ? -24.984 15.359 -4.848 1 98.56 203 LEU B O 1
ATOM 4854 N N . ARG B 1 204 ? -26.234 16.047 -3.115 1 98.19 204 ARG B N 1
ATOM 4855 C CA . ARG B 1 204 ? -27.422 15.289 -3.529 1 98.19 204 ARG B CA 1
ATOM 4856 C C . ARG B 1 204 ? -27.875 15.711 -4.918 1 98.19 204 ARG B C 1
ATOM 4858 O O . ARG B 1 204 ? -28.422 14.898 -5.68 1 98.19 204 ARG B O 1
ATOM 4865 N N . ASP B 1 205 ? -27.609 16.922 -5.262 1 98.12 205 ASP B N 1
ATOM 4866 C CA . ASP B 1 205 ? -28 17.453 -6.57 1 98.12 205 ASP B CA 1
ATOM 4867 C C . ASP B 1 205 ? -27.031 16.984 -7.656 1 98.12 205 ASP B C 1
ATOM 4869 O O . ASP B 1 205 ? -27.297 17.156 -8.844 1 98.12 205 ASP B O 1
ATOM 4873 N N . PHE B 1 206 ? -25.938 16.391 -7.301 1 97.62 206 PHE B N 1
ATOM 4874 C CA . PHE B 1 206 ? -24.922 15.859 -8.211 1 97.62 206 PHE B CA 1
ATOM 4875 C C . PHE B 1 206 ? -24.609 14.406 -7.895 1 97.62 206 PHE B C 1
ATOM 4877 O O . PHE B 1 206 ? -23.5 14.078 -7.469 1 97.62 206 PHE B O 1
ATOM 4884 N N . PRO B 1 207 ? -25.469 13.5 -8.234 1 95.19 207 PRO B N 1
ATOM 4885 C CA . PRO B 1 207 ? -25.391 12.109 -7.781 1 95.19 207 PRO B CA 1
ATOM 4886 C C . PRO B 1 207 ? -24.188 11.367 -8.359 1 95.19 207 PRO B C 1
ATOM 4888 O O . PRO B 1 207 ? -23.812 10.312 -7.852 1 95.19 207 PRO B O 1
ATOM 4891 N N . GLN B 1 208 ? -23.562 11.945 -9.352 1 93.31 208 GLN B N 1
ATOM 4892 C CA . GLN B 1 208 ? -22.406 11.305 -9.961 1 93.31 208 GLN B CA 1
ATOM 4893 C C . GLN B 1 208 ? -21.125 11.641 -9.203 1 93.31 208 GLN B C 1
ATOM 4895 O O . GLN B 1 208 ? -20.078 11.023 -9.438 1 93.31 208 GLN B O 1
ATOM 4900 N N . VAL B 1 209 ? -21.172 12.625 -8.32 1 97 209 VAL B N 1
ATOM 4901 C CA . VAL B 1 209 ? -20 13.086 -7.586 1 97 209 VAL B CA 1
ATOM 4902 C C . VAL B 1 209 ? -19.922 12.375 -6.234 1 97 209 VAL B C 1
ATOM 4904 O O . VAL B 1 209 ? -20.875 12.414 -5.453 1 97 209 VAL B O 1
ATOM 4907 N N . TRP B 1 210 ? -18.797 11.688 -5.969 1 97.62 210 TRP B N 1
ATOM 4908 C CA . TRP B 1 210 ? -18.594 11.023 -4.688 1 97.62 210 TRP B CA 1
ATOM 4909 C C . TRP B 1 210 ? -18.125 12.016 -3.627 1 97.62 210 TRP B C 1
ATOM 4911 O O . TRP B 1 210 ? -17.609 13.078 -3.951 1 97.62 210 TRP B O 1
ATOM 4921 N N . ALA B 1 211 ? -18.422 11.703 -2.369 1 98.44 211 ALA B N 1
ATOM 4922 C CA . ALA B 1 211 ? -17.797 12.352 -1.226 1 98.44 211 ALA B CA 1
ATOM 4923 C C . ALA B 1 211 ? -16.812 11.414 -0.536 1 98.44 211 ALA B C 1
ATOM 4925 O O . ALA B 1 211 ? -17.141 10.266 -0.236 1 98.44 211 ALA B O 1
ATOM 4926 N N . LEU B 1 212 ? -15.609 11.828 -0.402 1 98.62 212 LEU B N 1
ATOM 4927 C CA . LEU B 1 212 ? -14.625 11.148 0.432 1 98.62 212 LEU B CA 1
ATOM 4928 C C . LEU B 1 212 ? -14.383 11.914 1.727 1 98.62 212 LEU B C 1
ATOM 4930 O O . LEU B 1 212 ? -13.844 13.023 1.704 1 98.62 212 LEU B O 1
ATOM 4934 N N . SER B 1 213 ? -14.828 11.375 2.791 1 98.75 213 SER B N 1
ATOM 4935 C CA . SER B 1 213 ? -14.688 12 4.102 1 98.75 213 SER B CA 1
ATOM 4936 C C . SER B 1 213 ? -13.492 11.438 4.859 1 98.75 213 SER B C 1
ATOM 4938 O O . SER B 1 213 ? -13.547 10.32 5.375 1 98.75 213 SER B O 1
ATOM 4940 N N . ASP B 1 214 ? -12.414 12.195 4.926 1 98.56 214 ASP B N 1
ATOM 4941 C CA . ASP B 1 214 ? -11.266 11.82 5.746 1 98.56 214 ASP B CA 1
ATOM 4942 C C . ASP B 1 214 ? -11.492 12.18 7.211 1 98.56 214 ASP B C 1
ATOM 4944 O O . ASP B 1 214 ? -11.445 13.359 7.578 1 98.56 214 ASP B O 1
ATOM 4948 N N . GLU B 1 215 ? -11.633 11.164 8.008 1 98.38 215 GLU B N 1
ATOM 4949 C CA . GLU B 1 215 ? -11.984 11.336 9.414 1 98.38 215 GLU B CA 1
ATOM 4950 C C . GLU B 1 215 ? -10.938 10.711 10.328 1 98.38 215 GLU B C 1
ATOM 4952 O O . GLU B 1 215 ? -11.281 10.133 11.367 1 98.38 215 GLU B O 1
ATOM 4957 N N . VAL B 1 216 ? -9.695 10.805 9.938 1 97.06 216 VAL B N 1
ATOM 4958 C CA . VAL B 1 216 ? -8.602 10.133 10.633 1 97.06 216 VAL B CA 1
ATOM 4959 C C . VAL B 1 216 ? -8.469 10.695 12.047 1 97.06 216 VAL B C 1
ATOM 4961 O O . VAL B 1 216 ? -7.977 10.016 12.953 1 97.06 216 VAL B O 1
ATOM 4964 N N . TYR B 1 217 ? -8.969 11.922 12.305 1 96.62 217 TYR B N 1
ATOM 4965 C CA . TYR B 1 217 ? -8.859 12.57 13.609 1 96.62 217 TYR B CA 1
ATOM 4966 C C . TYR B 1 217 ? -10.188 12.516 14.352 1 96.62 217 TYR B C 1
ATOM 4968 O O . TYR B 1 217 ? -10.43 13.305 15.273 1 96.62 217 TYR B O 1
ATOM 4976 N N . ARG B 1 218 ? -11.055 11.609 14.023 1 95.12 218 ARG B N 1
ATOM 4977 C CA . ARG B 1 218 ? -12.43 11.562 14.5 1 95.12 218 ARG B CA 1
ATOM 4978 C C . ARG B 1 218 ? -12.477 11.414 16.016 1 95.12 218 ARG B C 1
ATOM 4980 O O . ARG B 1 218 ? -13.477 11.758 16.656 1 95.12 218 ARG B O 1
ATOM 4987 N N . THR B 1 219 ? -11.391 10.922 16.625 1 92 219 THR B N 1
ATOM 4988 C CA . THR B 1 219 ? -11.383 10.711 18.062 1 92 219 THR B CA 1
ATOM 4989 C C . THR B 1 219 ? -10.672 11.859 18.781 1 92 219 THR B C 1
ATOM 4991 O O . THR B 1 219 ? -10.578 11.883 20 1 92 219 THR B O 1
ATOM 4994 N N . VAL B 1 220 ? -10.164 12.828 18.047 1 93.62 220 VAL B N 1
ATOM 4995 C CA . VAL B 1 220 ? -9.43 13.961 18.609 1 93.62 220 VAL B CA 1
ATOM 4996 C C . VAL B 1 220 ? -10.258 15.234 18.469 1 93.62 220 VAL B C 1
ATOM 4998 O O . VAL B 1 220 ? -9.953 16.094 17.625 1 93.62 220 VAL B O 1
ATOM 5001 N N . ARG B 1 221 ? -11.18 15.352 19.328 1 94.19 221 ARG B N 1
ATOM 5002 C CA . ARG B 1 221 ? -12.031 16.531 19.438 1 94.19 221 ARG B CA 1
ATOM 5003 C C . ARG B 1 221 ? -12.031 17.062 20.875 1 94.19 221 ARG B C 1
ATOM 5005 O O . ARG B 1 221 ? -12.375 16.328 21.812 1 94.19 221 ARG B O 1
ATOM 5012 N N . TYR B 1 222 ? -11.742 18.266 21.047 1 94.06 222 TYR B N 1
ATOM 5013 C CA . TYR B 1 222 ? -11.484 18.781 22.391 1 94.06 222 TYR B CA 1
ATOM 5014 C C . TYR B 1 222 ? -12.781 19.141 23.094 1 94.06 222 TYR B C 1
ATOM 5016 O O . TYR B 1 222 ? -12.844 19.172 24.328 1 94.06 222 TYR B O 1
ATOM 5024 N N . ASP B 1 223 ? -13.805 19.469 22.312 1 90.69 223 ASP B N 1
ATOM 5025 C CA . ASP B 1 223 ? -15.141 19.562 22.891 1 90.69 223 ASP B CA 1
ATOM 5026 C C . ASP B 1 223 ? -15.828 18.203 22.891 1 90.69 223 ASP B C 1
ATOM 5028 O O . ASP B 1 223 ? -16.375 17.781 21.875 1 90.69 223 ASP B O 1
ATOM 5032 N N . GLN B 1 224 ? -15.859 17.578 23.984 1 84.44 224 GLN B N 1
ATOM 5033 C CA . GLN B 1 224 ? -16.344 16.203 24.078 1 84.44 224 GLN B CA 1
ATOM 5034 C C . GLN B 1 224 ? -17.859 16.156 24.266 1 84.44 224 GLN B C 1
ATOM 5036 O O . GLN B 1 224 ? -18.453 15.078 24.328 1 84.44 224 GLN B O 1
ATOM 5041 N N . SER B 1 225 ? -18.375 17.297 24.359 1 83.69 225 SER B N 1
ATOM 5042 C CA . SER B 1 225 ? -19.812 17.344 24.562 1 83.69 225 SER B CA 1
ATOM 5043 C C . SER B 1 225 ? -20.578 17.016 23.281 1 83.69 225 SER B C 1
ATOM 5045 O O . SER B 1 225 ? -21.766 16.703 23.312 1 83.69 225 SER B O 1
ATOM 5047 N N . ILE B 1 226 ? -19.828 17.047 22.203 1 81 226 ILE B N 1
ATOM 5048 C CA . ILE B 1 226 ? -20.453 16.766 20.906 1 81 226 ILE B CA 1
ATOM 5049 C C . ILE B 1 226 ? -19.781 15.547 20.266 1 81 226 ILE B C 1
ATOM 5051 O O . ILE B 1 226 ? -18.562 15.414 20.312 1 81 226 ILE B O 1
ATOM 5055 N N . ARG B 1 227 ? -20.594 14.656 19.719 1 85.62 227 ARG B N 1
ATOM 5056 C CA . ARG B 1 227 ? -20.078 13.484 19.016 1 85.62 227 ARG B CA 1
ATOM 5057 C C . ARG B 1 227 ? -19.484 13.875 17.656 1 85.62 227 ARG B C 1
ATOM 5059 O O . ARG B 1 227 ? -19.859 14.906 17.094 1 85.62 227 ARG B O 1
ATOM 5066 N N . HIS B 1 228 ? -18.609 13.062 17.219 1 92.75 228 HIS B N 1
ATOM 5067 C CA . HIS B 1 228 ? -18.047 13.273 15.891 1 92.75 228 HIS B CA 1
ATOM 5068 C C . HIS B 1 228 ? -19.125 13.266 14.82 1 92.75 228 HIS B C 1
ATOM 5070 O O . HIS B 1 228 ? -19.984 12.375 14.805 1 92.75 228 HIS B O 1
ATOM 5076 N N . ALA B 1 229 ? -19.141 14.289 13.984 1 95.94 229 ALA B N 1
ATOM 5077 C CA . ALA B 1 229 ? -20.062 14.383 12.852 1 95.94 229 ALA B CA 1
ATOM 5078 C C . ALA B 1 229 ? -19.406 13.875 11.57 1 95.94 229 ALA B C 1
ATOM 5080 O O . ALA B 1 229 ? -18.266 14.234 11.266 1 95.94 229 ALA B O 1
ATOM 5081 N N . SER B 1 230 ? -20.062 12.961 10.898 1 97.62 230 SER B N 1
ATOM 5082 C CA . SER B 1 230 ? -19.625 12.453 9.602 1 97.62 230 SER B CA 1
ATOM 5083 C C . SER B 1 230 ? -20.672 12.742 8.523 1 97.62 230 SER B C 1
ATOM 5085 O O . SER B 1 230 ? -21.875 12.547 8.742 1 97.62 230 SER B O 1
ATOM 5087 N N . ILE B 1 231 ? -20.234 13.18 7.395 1 98.56 231 ILE B N 1
ATOM 5088 C CA . ILE B 1 231 ? -21.172 13.43 6.301 1 98.56 231 ILE B CA 1
ATOM 5089 C C . ILE B 1 231 ? -21.859 12.125 5.898 1 98.56 231 ILE B C 1
ATOM 5091 O O . ILE B 1 231 ? -22.953 12.148 5.34 1 98.56 231 ILE B O 1
ATOM 5095 N N . ARG B 1 232 ? -21.25 11.016 6.188 1 97.75 232 ARG B N 1
ATOM 5096 C CA . ARG B 1 232 ? -21.828 9.719 5.859 1 97.75 232 ARG B CA 1
ATOM 5097 C C . ARG B 1 232 ? -23.141 9.508 6.609 1 97.75 232 ARG B C 1
ATOM 5099 O O . ARG B 1 232 ? -24 8.75 6.156 1 97.75 232 ARG B O 1
ATOM 5106 N N . GLN B 1 233 ? -23.328 10.125 7.715 1 97.62 233 GLN B N 1
ATOM 5107 C CA . GLN B 1 233 ? -24.547 10 8.5 1 97.62 233 GLN B CA 1
ATOM 5108 C C . GLN B 1 233 ? -25.75 10.555 7.75 1 97.62 233 GLN B C 1
ATOM 5110 O O . GLN B 1 233 ? -26.891 10.109 7.957 1 97.62 233 GLN B O 1
ATOM 5115 N N . VAL B 1 234 ? -25.484 11.5 6.809 1 98 234 VAL B N 1
ATOM 5116 C CA . VAL B 1 234 ? -26.594 12.18 6.152 1 98 234 VAL B CA 1
ATOM 5117 C C . VAL B 1 234 ? -26.547 11.914 4.648 1 98 234 VAL B C 1
ATOM 5119 O O . VAL B 1 234 ? -27.516 12.148 3.938 1 98 234 VAL B O 1
ATOM 5122 N N . LEU B 1 235 ? -25.438 11.398 4.152 1 98.25 235 LEU B N 1
ATOM 5123 C CA . LEU B 1 235 ? -25.266 11.086 2.736 1 98.25 235 LEU B CA 1
ATOM 5124 C C . LEU B 1 235 ? -24.578 9.742 2.553 1 98.25 235 LEU B C 1
ATOM 5126 O O . LEU B 1 235 ? -23.531 9.664 1.886 1 98.25 235 LEU B O 1
ATOM 5130 N N . PRO B 1 236 ? -25.109 8.625 3.018 1 97.38 236 PRO B N 1
ATOM 5131 C CA . PRO B 1 236 ? -24.422 7.34 3.08 1 97.38 236 PRO B CA 1
ATOM 5132 C C . PRO B 1 236 ? -24.203 6.719 1.702 1 97.38 236 PRO B C 1
ATOM 5134 O O . PRO B 1 236 ? -23.172 6.086 1.461 1 97.38 236 PRO B O 1
ATOM 5137 N N . GLU B 1 237 ? -25.062 6.91 0.722 1 96 237 GLU B N 1
ATOM 5138 C CA . GLU B 1 237 ? -25.016 6.188 -0.545 1 96 237 GLU B CA 1
ATOM 5139 C C . GLU B 1 237 ? -24 6.809 -1.498 1 96 237 GLU B C 1
ATOM 5141 O O . GLU B 1 237 ? -23.625 6.195 -2.5 1 96 237 GLU B O 1
ATOM 5146 N N . GLN B 1 238 ? -23.516 8.031 -1.081 1 96.88 238 GLN B N 1
ATOM 5147 C CA . GLN B 1 238 ? -22.594 8.766 -1.95 1 96.88 238 GLN B CA 1
ATOM 5148 C C . GLN B 1 238 ? -21.266 9.031 -1.247 1 96.88 238 GLN B C 1
ATOM 5150 O O . GLN B 1 238 ? -20.438 9.805 -1.742 1 96.88 238 GLN B O 1
ATOM 5155 N N . THR B 1 239 ? -21.094 8.375 -0.056 1 98.19 239 THR B N 1
ATOM 5156 C CA . THR B 1 239 ? -19.938 8.766 0.753 1 98.19 239 THR B CA 1
ATOM 5157 C C . THR B 1 239 ? -19.094 7.559 1.112 1 98.19 239 THR B C 1
ATOM 5159 O O . THR B 1 239 ? -19.609 6.52 1.518 1 98.19 239 THR B O 1
ATOM 5162 N N . VAL B 1 240 ? -17.797 7.711 0.897 1 98 240 VAL B N 1
ATOM 5163 C CA . VAL B 1 240 ? -16.828 6.836 1.528 1 98 240 VAL B CA 1
ATOM 5164 C C . VAL B 1 240 ? -16.094 7.582 2.645 1 98 240 VAL B C 1
ATOM 5166 O O . VAL B 1 240 ? -15.711 8.742 2.473 1 98 240 VAL B O 1
ATOM 5169 N N . SER B 1 241 ? -16.047 7.02 3.809 1 98.56 241 SER B N 1
ATOM 5170 C CA . SER B 1 241 ? -15.312 7.613 4.918 1 98.56 241 SER B CA 1
ATOM 5171 C C . SER B 1 241 ? -14.031 6.832 5.215 1 98.56 241 SER B C 1
ATOM 5173 O O . SER B 1 241 ? -13.984 5.617 5.016 1 98.56 241 SER B O 1
ATOM 5175 N N . VAL B 1 242 ? -12.992 7.547 5.617 1 98.56 242 VAL B N 1
ATOM 5176 C CA . VAL B 1 242 ? -11.68 6.973 5.887 1 98.56 242 VAL B CA 1
ATOM 5177 C C . VAL B 1 242 ? -11.289 7.242 7.336 1 98.56 242 VAL B C 1
ATOM 5179 O O . VAL B 1 242 ? -11.469 8.352 7.84 1 98.56 242 VAL B O 1
ATOM 5182 N N . ALA B 1 243 ? -10.836 6.309 8.039 1 97.75 243 ALA B N 1
ATOM 5183 C CA . ALA B 1 243 ? -10.266 6.387 9.375 1 97.75 243 ALA B CA 1
ATOM 5184 C C . ALA B 1 243 ? -9.219 5.297 9.594 1 97.75 243 ALA B C 1
ATOM 5186 O O . ALA B 1 243 ? -8.781 4.656 8.641 1 97.75 243 ALA B O 1
ATOM 5187 N N . GLY B 1 244 ? -8.711 5.195 10.836 1 94.38 244 GLY B N 1
ATOM 5188 C CA . GLY B 1 244 ? -7.711 4.172 11.086 1 94.38 244 GLY B CA 1
ATOM 5189 C C . GLY B 1 244 ? -6.992 4.348 12.406 1 94.38 244 GLY B C 1
ATOM 5190 O O . GLY B 1 244 ? -7.383 5.184 13.227 1 94.38 244 GLY B O 1
ATOM 5191 N N . MET B 1 245 ? -5.965 3.539 12.562 1 89.69 245 MET B N 1
ATOM 5192 C CA . MET B 1 245 ? -5.254 3.414 13.836 1 89.69 245 MET B CA 1
ATOM 5193 C C . MET B 1 245 ? -4.168 4.477 13.961 1 89.69 245 MET B C 1
ATOM 5195 O O . MET B 1 245 ? -3.758 4.824 15.07 1 89.69 245 MET B O 1
ATOM 5199 N N . SER B 1 246 ? -3.738 4.984 12.906 1 88.19 246 SER B N 1
ATOM 5200 C CA . SER B 1 246 ? -2.533 5.805 12.852 1 88.19 246 SER B CA 1
ATOM 5201 C C . SER B 1 246 ? -2.637 6.996 13.805 1 88.19 246 SER B C 1
ATOM 5203 O O . SER B 1 246 ? -1.709 7.273 14.562 1 88.19 246 SER B O 1
ATOM 5205 N N . LYS B 1 247 ? -3.785 7.676 13.688 1 88.94 247 LYS B N 1
ATOM 5206 C CA . LYS B 1 247 ? -3.918 8.922 14.445 1 88.94 247 LYS B CA 1
ATOM 5207 C C . LYS B 1 247 ? -4.844 8.734 15.641 1 88.94 247 LYS B C 1
ATOM 5209 O O . LYS B 1 247 ? -4.852 9.562 16.562 1 88.94 247 LYS B O 1
ATOM 5214 N N . GLU B 1 248 ? -5.496 7.637 15.625 1 89.81 248 GLU B N 1
ATOM 5215 C CA . GLU B 1 248 ? -6.398 7.383 16.75 1 89.81 248 GLU B CA 1
ATOM 5216 C C . GLU B 1 248 ? -5.633 6.883 17.969 1 89.81 248 GLU B C 1
ATOM 5218 O O . GLU B 1 248 ? -6.012 7.172 19.109 1 89.81 248 GLU B O 1
ATOM 5223 N N . VAL B 1 249 ? -4.531 6.094 17.719 1 89.25 249 VAL B N 1
ATOM 5224 C CA . VAL B 1 249 ? -3.873 5.473 18.859 1 89.25 249 VAL B CA 1
ATOM 5225 C C . VAL B 1 249 ? -2.359 5.5 18.672 1 89.25 249 VAL B C 1
ATOM 5227 O O . VAL B 1 249 ? -1.66 4.559 19.047 1 89.25 249 VAL B O 1
ATOM 5230 N N . SER B 1 250 ? -1.897 6.426 18.016 1 89.56 250 SER B N 1
ATOM 5231 C CA . SER B 1 250 ? -0.46 6.652 17.906 1 89.56 250 SER B CA 1
ATOM 5232 C C . SER B 1 250 ? 0.232 5.484 17.219 1 89.56 250 SER B C 1
ATOM 5234 O O . SER B 1 250 ? 1.229 4.961 17.719 1 89.56 250 SER B O 1
ATOM 5236 N N . GLY B 1 251 ? -0.338 5.047 16.172 1 91.38 251 GLY B N 1
ATOM 5237 C CA . GLY B 1 251 ? 0.199 3.902 15.445 1 91.38 251 GLY B CA 1
ATOM 5238 C C . GLY B 1 251 ? 0.578 4.223 14.016 1 91.38 251 GLY B C 1
ATOM 5239 O O . GLY B 1 251 ? 0.221 3.488 13.094 1 91.38 251 GLY B O 1
ATOM 5240 N N . THR B 1 252 ? 1.239 5.371 13.836 1 90.75 252 THR B N 1
ATOM 5241 C CA . THR B 1 252 ? 1.521 5.824 12.477 1 90.75 252 THR B CA 1
ATOM 5242 C C . THR B 1 252 ? 2.441 4.844 11.758 1 90.75 252 THR B C 1
ATOM 5244 O O . THR B 1 252 ? 2.322 4.645 10.547 1 90.75 252 THR B O 1
ATOM 5247 N N . GLY B 1 253 ? 3.334 4.16 12.461 1 92.81 253 GLY B N 1
ATOM 5248 C CA . GLY B 1 253 ? 4.25 3.207 11.852 1 92.81 253 GLY B CA 1
ATOM 5249 C C . GLY B 1 253 ? 3.668 1.81 11.742 1 92.81 253 GLY B C 1
ATOM 5250 O O . GLY B 1 253 ? 4.27 0.929 11.125 1 92.81 253 GLY B O 1
ATOM 5251 N N . LEU B 1 254 ? 2.504 1.572 12.328 1 95.06 254 LEU B N 1
ATOM 5252 C CA . LEU B 1 254 ? 1.881 0.254 12.305 1 95.06 254 LEU B CA 1
ATOM 5253 C C . LEU B 1 254 ? 1.037 0.072 11.047 1 95.06 254 LEU B C 1
ATOM 5255 O O . LEU B 1 254 ? 0.78 -1.058 10.625 1 95.06 254 LEU B O 1
ATOM 5259 N N . ARG B 1 255 ? 0.57 1.171 10.461 1 94.38 255 ARG B N 1
ATOM 5260 C CA . ARG B 1 255 ? -0.033 1.275 9.133 1 94.38 255 ARG B CA 1
ATOM 5261 C C . ARG B 1 255 ? -1.365 0.536 9.078 1 94.38 255 ARG B C 1
ATOM 5263 O O . ARG B 1 255 ? -1.459 -0.54 8.484 1 94.38 255 ARG B O 1
ATOM 5270 N N . LEU B 1 256 ? -2.398 1.085 9.492 1 97.44 256 LEU B N 1
ATOM 5271 C CA . LEU B 1 256 ? -3.73 0.519 9.305 1 97.44 256 LEU B CA 1
ATOM 5272 C C . LEU B 1 256 ? -4.77 1.621 9.141 1 97.44 256 LEU B C 1
ATOM 5274 O O . LEU B 1 256 ? -4.867 2.52 9.977 1 97.44 256 LEU B O 1
ATOM 5278 N N . GLY B 1 257 ? -5.422 1.632 8.086 1 97.75 257 GLY B N 1
ATOM 5279 C CA . GLY B 1 257 ? -6.59 2.451 7.801 1 97.75 257 GLY B CA 1
ATOM 5280 C C . GLY B 1 257 ? -7.762 1.651 7.266 1 97.75 257 GLY B C 1
ATOM 5281 O O . GLY B 1 257 ? -7.629 0.463 6.969 1 97.75 257 GLY B O 1
ATOM 5282 N N . PHE B 1 258 ? -8.914 2.227 7.191 1 98.56 258 PHE B N 1
ATOM 5283 C CA . PHE B 1 258 ? -10.047 1.533 6.598 1 98.56 258 PHE B CA 1
ATOM 5284 C C . PHE B 1 258 ? -10.984 2.52 5.91 1 98.56 258 PHE B C 1
ATOM 5286 O O . PHE B 1 258 ? -10.914 3.727 6.152 1 98.56 258 PHE B O 1
ATOM 5293 N N . ILE B 1 259 ? -11.734 1.99 5.004 1 98.56 259 ILE B N 1
ATOM 5294 C CA . ILE B 1 259 ? -12.812 2.707 4.328 1 98.56 259 ILE B CA 1
ATOM 5295 C C . ILE B 1 259 ? -14.156 2.08 4.688 1 98.56 259 ILE B C 1
ATOM 5297 O O . ILE B 1 259 ? -14.273 0.854 4.762 1 98.56 259 ILE B O 1
ATOM 5301 N N . ALA B 1 260 ? -15.078 2.877 4.969 1 98.69 260 ALA B N 1
ATOM 5302 C CA . ALA B 1 260 ? -16.484 2.5 5.027 1 98.69 260 ALA B CA 1
ATOM 5303 C C . ALA B 1 260 ? -17.297 3.24 3.971 1 98.69 260 ALA B C 1
ATOM 5305 O O . ALA B 1 260 ? -17.141 4.449 3.793 1 98.69 260 ALA B O 1
ATOM 5306 N N . GLY B 1 261 ? -18.094 2.572 3.223 1 98.12 261 GLY B N 1
ATOM 5307 C CA . GLY B 1 261 ? -18.906 3.154 2.178 1 98.12 261 GLY B CA 1
ATOM 5308 C C . GLY B 1 261 ? -19.844 2.152 1.531 1 98.12 261 GLY B C 1
ATOM 5309 O O . GLY B 1 261 ? -19.922 1 1.961 1 98.12 261 GLY B O 1
ATOM 5310 N N . PRO B 1 262 ? -20.562 2.574 0.501 1 97.19 262 PRO B N 1
ATOM 5311 C CA . PRO B 1 262 ? -21.5 1.669 -0.18 1 97.19 262 PRO B CA 1
ATOM 5312 C C . PRO B 1 262 ? -20.797 0.434 -0.751 1 97.19 262 PRO B C 1
ATOM 5314 O O . PRO B 1 262 ? -19.688 0.53 -1.267 1 97.19 262 PRO B O 1
ATOM 5317 N N . ALA B 1 263 ? -21.516 -0.677 -0.741 1 95.69 263 ALA B N 1
ATOM 5318 C CA . ALA B 1 263 ? -20.953 -1.962 -1.149 1 95.69 263 ALA B CA 1
ATOM 5319 C C . ALA B 1 263 ? -20.484 -1.917 -2.6 1 95.69 263 ALA B C 1
ATOM 5321 O O . ALA B 1 263 ? -19.484 -2.551 -2.955 1 95.69 263 ALA B O 1
ATOM 5322 N N . ARG B 1 264 ? -21.094 -1.188 -3.398 1 91.5 264 ARG B N 1
ATOM 5323 C CA . ARG B 1 264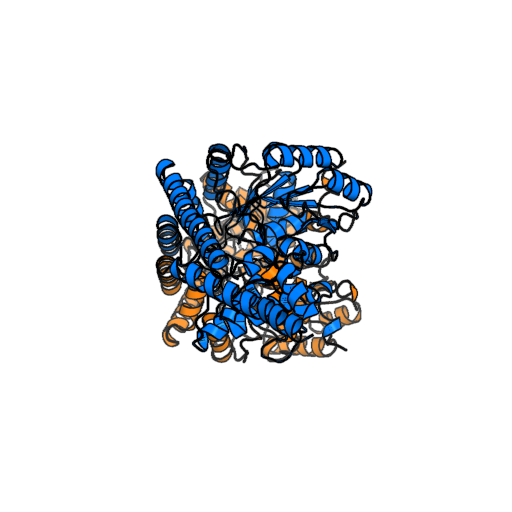 ? -20.797 -1.171 -4.824 1 91.5 264 ARG B CA 1
ATOM 5324 C C . ARG B 1 264 ? -19.391 -0.618 -5.074 1 91.5 264 ARG B C 1
ATOM 5326 O O . ARG B 1 264 ? -18.672 -1.115 -5.941 1 91.5 264 ARG B O 1
ATOM 5333 N N . ILE B 1 265 ? -19 0.421 -4.355 1 94.94 265 ILE B N 1
ATOM 5334 C CA . ILE B 1 265 ? -17.672 0.966 -4.574 1 94.94 265 ILE B CA 1
ATOM 5335 C C . ILE B 1 265 ? -16.641 0.153 -3.785 1 94.94 265 ILE B C 1
ATOM 5337 O O . ILE B 1 265 ? -15.508 -0.027 -4.23 1 94.94 265 ILE B O 1
ATOM 5341 N N . ILE B 1 266 ? -17.031 -0.417 -2.633 1 95.88 266 ILE B N 1
ATOM 5342 C CA . ILE B 1 266 ? -16.109 -1.196 -1.811 1 95.88 266 ILE B CA 1
ATOM 5343 C C . ILE B 1 266 ? -15.695 -2.461 -2.559 1 95.88 266 ILE B C 1
ATOM 5345 O O . ILE B 1 266 ? -14.555 -2.906 -2.447 1 95.88 266 ILE B O 1
ATOM 5349 N N . SER B 1 267 ? -16.594 -3.02 -3.305 1 91.62 267 SER B N 1
ATOM 5350 C CA . SER B 1 267 ? -16.25 -4.195 -4.105 1 91.62 267 SER B CA 1
ATOM 5351 C C . SER B 1 267 ? -15.125 -3.893 -5.082 1 91.62 267 SER B C 1
ATOM 5353 O O . SER B 1 267 ? -14.195 -4.691 -5.234 1 91.62 267 SER B O 1
ATOM 5355 N N . LEU B 1 268 ? -15.148 -2.719 -5.688 1 91.88 268 LEU B N 1
ATOM 5356 C CA . LEU B 1 268 ? -14.109 -2.297 -6.617 1 91.88 268 LEU B CA 1
ATOM 5357 C C . LEU B 1 268 ? -12.805 -2.012 -5.879 1 91.88 268 LEU B C 1
ATOM 5359 O O . LEU B 1 268 ? -11.727 -2.387 -6.348 1 91.88 268 LEU B O 1
ATOM 5363 N N . ILE B 1 269 ? -12.945 -1.358 -4.773 1 94.56 269 ILE B N 1
ATOM 5364 C CA . ILE B 1 269 ? -11.789 -0.995 -3.969 1 94.56 269 ILE B CA 1
ATOM 5365 C C . ILE B 1 269 ? -11.086 -2.258 -3.475 1 94.56 269 ILE B C 1
ATOM 5367 O O . ILE B 1 269 ? -9.852 -2.32 -3.445 1 94.56 269 ILE B O 1
ATOM 5371 N N . ARG B 1 270 ? -11.844 -3.211 -3.102 1 91.62 270 ARG B N 1
ATOM 5372 C CA . ARG B 1 270 ? -11.305 -4.492 -2.658 1 91.62 270 ARG B CA 1
ATOM 5373 C C . ARG B 1 270 ? -10.5 -5.16 -3.771 1 91.62 270 ARG B C 1
ATOM 5375 O O . ARG B 1 270 ? -9.422 -5.699 -3.527 1 91.62 270 ARG B O 1
ATOM 5382 N N . ASP B 1 271 ? -11.039 -5.109 -4.965 1 90.31 271 ASP B N 1
ATOM 5383 C CA . ASP B 1 271 ? -10.344 -5.684 -6.109 1 90.31 271 ASP B CA 1
ATOM 5384 C C . ASP B 1 271 ? -9.039 -4.941 -6.387 1 90.31 271 ASP B C 1
ATOM 5386 O O . ASP B 1 271 ? -8.016 -5.559 -6.691 1 90.31 271 ASP B O 1
ATOM 5390 N N . ILE B 1 272 ? -9.078 -3.641 -6.266 1 93.56 272 ILE B N 1
ATOM 5391 C CA . ILE B 1 272 ? -7.875 -2.834 -6.414 1 93.56 272 ILE B CA 1
ATOM 5392 C C . ILE B 1 272 ? -6.848 -3.234 -5.359 1 93.56 272 ILE B C 1
ATOM 5394 O O . ILE B 1 272 ? -5.68 -3.463 -5.676 1 93.56 272 ILE B O 1
ATOM 5398 N N . GLN B 1 273 ? -7.324 -3.375 -4.152 1 93.5 273 GLN B N 1
ATOM 5399 C CA . GLN B 1 273 ? -6.457 -3.762 -3.041 1 93.5 273 GLN B CA 1
ATOM 5400 C C . GLN B 1 273 ? -5.824 -5.129 -3.289 1 93.5 273 GLN B C 1
ATOM 5402 O O . GLN B 1 273 ? -4.613 -5.293 -3.129 1 93.5 273 GLN B O 1
ATOM 5407 N N . GLY B 1 274 ? -6.594 -6.047 -3.684 1 91.5 274 GLY B N 1
ATOM 5408 C CA . GLY B 1 274 ? -6.105 -7.395 -3.928 1 91.5 274 GLY B CA 1
ATOM 5409 C C . GLY B 1 274 ? -5.066 -7.461 -5.027 1 91.5 274 GLY B C 1
ATOM 5410 O O . GLY B 1 274 ? -4.172 -8.305 -4.992 1 91.5 274 GLY B O 1
ATOM 5411 N N . ASN B 1 275 ? -5.141 -6.531 -5.938 1 92.31 275 ASN B N 1
ATOM 5412 C CA . ASN B 1 275 ? -4.25 -6.551 -7.094 1 92.31 275 ASN B CA 1
ATOM 5413 C C . ASN B 1 275 ? -3.033 -5.656 -6.879 1 92.31 275 ASN B C 1
ATOM 5415 O O . ASN B 1 275 ? -2.072 -5.711 -7.648 1 92.31 275 ASN B O 1
ATOM 5419 N N . THR B 1 276 ? -3.006 -4.867 -5.812 1 93.75 276 THR B N 1
ATOM 5420 C CA . THR B 1 276 ? -1.927 -3.896 -5.664 1 93.75 276 THR B CA 1
ATOM 5421 C C . THR B 1 276 ? -1.104 -4.191 -4.41 1 93.75 276 THR B C 1
ATOM 5423 O O . THR B 1 276 ? 0.114 -4 -4.402 1 93.75 276 THR B O 1
ATOM 5426 N N . SER B 1 277 ? -1.802 -4.637 -3.357 1 92.75 277 SER B N 1
ATOM 5427 C CA . SER B 1 277 ? -1.083 -4.832 -2.104 1 92.75 277 SER B CA 1
ATOM 5428 C C . SER B 1 277 ? -1.444 -6.168 -1.462 1 92.75 277 SER B C 1
ATOM 5430 O O . SER B 1 277 ? -0.847 -6.562 -0.458 1 92.75 277 SER B O 1
ATOM 5432 N N . SER B 1 278 ? -2.342 -6.91 -2.029 1 91.06 278 SER B N 1
ATOM 5433 C CA . SER B 1 278 ? -2.803 -8.203 -1.538 1 91.06 278 SER B CA 1
ATOM 5434 C C . SER B 1 278 ? -3.615 -8.055 -0.257 1 91.06 278 SER B C 1
ATOM 5436 O O . SER B 1 278 ? -4.844 -7.992 -0.299 1 91.06 278 SER B O 1
ATOM 5438 N N . CYS B 1 279 ? -2.986 -7.832 0.854 1 91.62 279 CYS B N 1
ATOM 5439 C CA . CYS B 1 279 ? -3.672 -7.66 2.129 1 91.62 279 CYS B CA 1
ATOM 5440 C C . CYS B 1 279 ? -2.85 -6.797 3.078 1 91.62 279 CYS B C 1
ATOM 5442 O O . CYS B 1 279 ? -1.773 -6.32 2.717 1 91.62 279 CYS B O 1
ATOM 5444 N N . VAL B 1 280 ? -3.479 -6.531 4.211 1 95.5 280 VAL B N 1
ATOM 5445 C CA . VAL B 1 280 ? -2.848 -5.68 5.215 1 95.5 280 VAL B CA 1
ATOM 5446 C C . VAL B 1 280 ? -2.127 -6.543 6.246 1 95.5 280 VAL B C 1
ATOM 5448 O O . VAL B 1 280 ? -2.51 -7.691 6.48 1 95.5 280 VAL B O 1
ATOM 5451 N N . ASN B 1 281 ? -1.054 -6.035 6.82 1 96.56 281 ASN B N 1
ATOM 5452 C CA . ASN B 1 281 ? -0.287 -6.715 7.859 1 96.56 281 ASN B CA 1
ATOM 5453 C C . ASN B 1 281 ? -1.199 -7.352 8.906 1 96.56 281 ASN B C 1
ATOM 5455 O O . ASN B 1 281 ? -1.985 -6.656 9.555 1 96.56 281 ASN B O 1
ATOM 5459 N N . LEU B 1 282 ? -1.083 -8.633 9.078 1 95.38 282 LEU B N 1
ATOM 5460 C CA . LEU B 1 282 ? -2.043 -9.375 9.883 1 95.38 282 LEU B CA 1
ATOM 5461 C C . LEU B 1 282 ? -1.877 -9.055 11.367 1 95.38 282 LEU B C 1
ATOM 5463 O O . LEU B 1 282 ? -2.859 -8.797 12.062 1 95.38 282 LEU B O 1
ATOM 5467 N N . PRO B 1 283 ? -0.641 -9.039 11.953 1 96.44 283 PRO B N 1
ATOM 5468 C CA . PRO B 1 283 ? -0.504 -8.664 13.367 1 96.44 283 PRO B CA 1
ATOM 5469 C C . PRO B 1 283 ? -1.132 -7.309 13.68 1 96.44 283 PRO B C 1
ATOM 5471 O O . PRO B 1 283 ? -1.746 -7.137 14.734 1 96.44 283 PRO B O 1
ATOM 5474 N N . THR B 1 284 ? -0.984 -6.375 12.766 1 96.81 284 THR B N 1
ATOM 5475 C CA . THR B 1 284 ? -1.567 -5.055 12.961 1 96.81 284 THR B CA 1
ATOM 5476 C C . THR B 1 284 ? -3.092 -5.125 12.945 1 96.81 284 THR B C 1
ATOM 5478 O O . THR B 1 284 ? -3.762 -4.418 13.695 1 96.81 284 THR B O 1
ATOM 5481 N N . GLN B 1 285 ? -3.658 -5.957 12.07 1 97.38 285 GLN B N 1
ATOM 5482 C CA . GLN B 1 285 ? -5.105 -6.145 12.031 1 97.38 285 GLN B CA 1
ATOM 5483 C C . GLN B 1 285 ? -5.617 -6.699 13.359 1 97.38 285 GLN B C 1
ATOM 5485 O O . GLN B 1 285 ? -6.629 -6.23 13.883 1 97.38 285 GLN B O 1
ATOM 5490 N N . ARG B 1 286 ? -4.871 -7.656 13.914 1 96.81 286 ARG B N 1
ATOM 5491 C CA . ARG B 1 286 ? -5.242 -8.234 15.203 1 96.81 286 ARG B CA 1
ATOM 5492 C C . ARG B 1 286 ? -5.215 -7.18 16.312 1 96.81 286 ARG B C 1
ATOM 5494 O O . ARG B 1 286 ? -6.07 -7.184 17.203 1 96.81 286 ARG B O 1
ATOM 5501 N N . ALA B 1 287 ? -4.262 -6.363 16.25 1 95.56 287 ALA B N 1
ATOM 5502 C CA . ALA B 1 287 ? -4.105 -5.332 17.266 1 95.56 287 ALA B CA 1
ATOM 5503 C C . ALA B 1 287 ? -5.281 -4.359 17.25 1 95.56 287 ALA B C 1
ATOM 5505 O O . ALA B 1 287 ? -5.805 -3.982 18.297 1 95.56 287 ALA B O 1
ATOM 5506 N N . TYR B 1 288 ? -5.668 -3.9 16.094 1 95.62 288 TYR B N 1
ATOM 5507 C CA . TYR B 1 288 ? -6.781 -2.965 16 1 95.62 288 TYR B CA 1
ATOM 5508 C C . TYR B 1 288 ? -8.086 -3.631 16.422 1 95.62 288 TYR B C 1
ATOM 5510 O O . TYR B 1 288 ? -8.93 -3.008 17.078 1 95.62 288 TYR B O 1
ATOM 5518 N N . GLU B 1 289 ? -8.25 -4.902 16 1 95.75 289 GLU B N 1
ATOM 5519 C CA . GLU B 1 289 ? -9.406 -5.672 16.469 1 95.75 289 GLU B CA 1
ATOM 5520 C C . GLU B 1 289 ? -9.461 -5.711 17.984 1 95.75 289 GLU B C 1
ATOM 5522 O O . GLU B 1 289 ? -10.516 -5.461 18.578 1 95.75 289 GLU B O 1
ATOM 5527 N N . ALA B 1 290 ? -8.328 -6.031 18.594 1 94.38 290 ALA B N 1
ATOM 5528 C CA . ALA B 1 290 ? -8.258 -6.129 20.047 1 94.38 290 ALA B CA 1
ATOM 5529 C C . ALA B 1 290 ? -8.602 -4.797 20.703 1 94.38 290 ALA B C 1
ATOM 5531 O O . ALA B 1 290 ? -9.273 -4.758 21.734 1 94.38 290 ALA B O 1
ATOM 5532 N N . LEU B 1 291 ? -8.141 -3.713 20.156 1 92.75 291 LEU B N 1
ATOM 5533 C CA . LEU B 1 291 ? -8.43 -2.379 20.672 1 92.75 291 LEU B CA 1
ATOM 5534 C C . LEU B 1 291 ? -9.93 -2.105 20.641 1 92.75 291 LEU B C 1
ATOM 5536 O O . LEU B 1 291 ? -10.492 -1.606 21.625 1 92.75 291 LEU B O 1
ATOM 5540 N N . LEU B 1 292 ? -10.57 -2.438 19.516 1 92.44 292 LEU B N 1
ATOM 5541 C CA . LEU B 1 292 ? -11.977 -2.113 19.312 1 92.44 292 LEU B CA 1
ATOM 5542 C C . LEU B 1 292 ? -12.867 -3.01 20.172 1 92.44 292 LEU B C 1
ATOM 5544 O O . LEU B 1 292 ? -13.977 -2.615 20.547 1 92.44 292 LEU B O 1
ATOM 5548 N N . ARG B 1 293 ? -12.422 -4.234 20.422 1 88.69 293 ARG B N 1
ATOM 5549 C CA . ARG B 1 293 ? -13.227 -5.191 21.172 1 88.69 293 ARG B CA 1
ATOM 5550 C C . ARG B 1 293 ? -12.953 -5.07 22.672 1 88.69 293 ARG B C 1
ATOM 5552 O O . ARG B 1 293 ? -13.734 -5.555 23.484 1 88.69 293 ARG B O 1
ATOM 5559 N N . HIS B 1 294 ? -11.805 -4.613 22.984 1 71.31 294 HIS B N 1
ATOM 5560 C CA . HIS B 1 294 ? -11.477 -4.512 24.391 1 71.31 294 HIS B CA 1
ATOM 5561 C C . HIS B 1 294 ? -12.594 -3.822 25.172 1 71.31 294 HIS B C 1
ATOM 5563 O O . HIS B 1 294 ? -13.32 -3 24.625 1 71.31 294 HIS B O 1
ATOM 5569 N N . ASP B 1 295 ? -13.055 -4.469 26.203 1 55.56 295 ASP B N 1
ATOM 5570 C CA . ASP B 1 295 ? -14.164 -4.039 27.047 1 55.56 295 ASP B CA 1
ATOM 5571 C C . ASP B 1 295 ? -14.359 -2.525 26.969 1 55.56 295 ASP B C 1
ATOM 5573 O O . ASP B 1 295 ? -13.398 -1.765 27.078 1 55.56 295 ASP B O 1
ATOM 5577 N N . CYS B 1 296 ? -15.508 -2.178 26.375 1 50.75 296 CYS B N 1
ATOM 5578 C CA . CYS B 1 296 ? -16.062 -0.867 26.062 1 50.75 296 CYS B CA 1
ATOM 5579 C C . CYS B 1 296 ? -15.531 0.199 27.016 1 50.75 296 CYS B C 1
ATOM 5581 O O . CYS B 1 296 ? -15.164 1.294 26.578 1 50.75 296 CYS B O 1
ATOM 5583 N N . GLU B 1 297 ? -15.586 -0.14 28.297 1 49.78 297 GLU B N 1
ATOM 5584 C CA . GLU B 1 297 ? -15.234 0.868 29.281 1 49.78 297 GLU B CA 1
ATOM 5585 C C . GLU B 1 297 ? -13.75 1.231 29.203 1 49.78 297 GLU B C 1
ATOM 5587 O O . GLU B 1 297 ? -13.383 2.4 29.328 1 49.78 297 GLU B O 1
ATOM 5592 N N . HIS B 1 298 ? -12.945 0.221 28.812 1 53.19 298 HIS B N 1
ATOM 5593 C CA . HIS B 1 298 ? -11.5 0.418 28.797 1 53.19 298 HIS B CA 1
ATOM 5594 C C . HIS B 1 298 ? -11.055 1.112 27.516 1 53.19 298 HIS B C 1
ATOM 5596 O O . HIS B 1 298 ? -10.18 1.985 27.562 1 53.19 298 HIS B O 1
ATOM 5602 N N . ASP B 1 299 ? -11.75 0.893 26.406 1 56.75 299 ASP B N 1
ATOM 5603 C CA . ASP B 1 299 ? -11.391 1.572 25.156 1 56.75 299 ASP B CA 1
ATOM 5604 C C . ASP B 1 299 ? -11.703 3.066 25.25 1 56.75 299 ASP B C 1
ATOM 5606 O O . ASP B 1 299 ? -10.859 3.898 24.891 1 56.75 299 ASP B O 1
ATOM 5610 N N . MET B 1 300 ? -12.727 3.268 25.891 1 63.06 300 MET B N 1
ATOM 5611 C CA . MET B 1 300 ? -13.109 4.664 26.062 1 63.06 300 MET B CA 1
ATOM 5612 C C . MET B 1 300 ? -12.141 5.379 27 1 63.06 300 MET B C 1
ATOM 5614 O O . MET B 1 300 ? -11.789 6.539 26.766 1 63.06 300 MET B O 1
ATOM 5618 N N . GLU B 1 301 ? -11.672 4.582 27.828 1 74 301 GLU B N 1
ATOM 5619 C CA . GLU B 1 301 ? -10.703 5.16 28.75 1 74 301 GLU B CA 1
ATOM 5620 C C . GLU B 1 301 ? -9.367 5.426 28.062 1 74 301 GLU B C 1
ATOM 5622 O O . GLU B 1 301 ? -8.719 6.441 28.328 1 74 301 GLU B O 1
ATOM 5627 N N . LEU B 1 302 ? -9.133 4.566 27.141 1 80.75 302 LEU B N 1
ATOM 5628 C CA . LEU B 1 302 ? -7.867 4.723 26.422 1 80.75 302 LEU B CA 1
ATOM 5629 C C . LEU B 1 302 ? -7.914 5.93 25.5 1 80.75 302 LEU B C 1
ATOM 5631 O O . LEU B 1 302 ? -6.992 6.75 25.484 1 80.75 302 LEU B O 1
ATOM 5635 N N . ARG B 1 303 ? -8.969 6.047 24.828 1 79.19 303 ARG B N 1
ATOM 5636 C CA . ARG B 1 303 ? -9.141 7.188 23.938 1 79.19 303 ARG B CA 1
ATOM 5637 C C . ARG B 1 303 ? -9.258 8.492 24.719 1 79.19 303 ARG B C 1
ATOM 5639 O O . ARG B 1 303 ? -8.719 9.516 24.312 1 79.19 303 ARG B O 1
ATOM 5646 N N . ALA B 1 304 ? -9.898 8.352 25.828 1 83.5 304 ALA B N 1
ATOM 5647 C CA . ALA B 1 304 ? -10.031 9.516 26.703 1 83.5 304 ALA B CA 1
ATOM 5648 C C . ALA B 1 304 ? -8.68 9.945 27.266 1 83.5 304 ALA B C 1
ATOM 5650 O O . ALA B 1 304 ? -8.406 11.141 27.422 1 83.5 304 ALA B O 1
ATOM 5651 N N . GLY B 1 305 ? -7.914 8.977 27.547 1 88.19 305 GLY B N 1
ATOM 5652 C CA . GLY B 1 305 ? -6.574 9.273 28.031 1 88.19 305 GLY B CA 1
ATOM 5653 C C . GLY B 1 305 ? -5.711 9.977 27 1 88.19 305 GLY B C 1
ATOM 5654 O O . GLY B 1 305 ? -4.984 10.914 27.328 1 88.19 305 GLY B O 1
ATOM 5655 N N . ILE B 1 306 ? -5.816 9.555 25.812 1 90.75 306 ILE B N 1
ATOM 5656 C CA . ILE B 1 306 ? -5.066 10.18 24.734 1 90.75 306 ILE B CA 1
ATOM 5657 C C . ILE B 1 306 ? -5.551 11.609 24.531 1 90.75 306 ILE B C 1
ATOM 5659 O O . ILE B 1 306 ? -4.742 12.539 24.391 1 90.75 306 ILE B O 1
ATOM 5663 N N . LEU B 1 307 ? -6.832 11.75 24.562 1 92.56 307 LEU B N 1
ATOM 5664 C CA . LEU B 1 307 ? -7.414 13.078 24.375 1 92.56 307 LEU B CA 1
ATOM 5665 C C . LEU B 1 307 ? -7 14.016 25.5 1 92.56 307 LEU B C 1
ATOM 5667 O O . LEU B 1 307 ? -6.762 15.203 25.266 1 92.56 307 LEU B O 1
ATOM 5671 N N . GLU B 1 308 ? -6.945 13.508 26.656 1 93.88 308 GLU B N 1
ATOM 5672 C CA . GLU B 1 308 ? -6.508 14.305 27.797 1 93.88 308 GLU B CA 1
ATOM 5673 C C . GLU B 1 308 ? -5.07 14.781 27.625 1 93.88 308 GLU B C 1
ATOM 5675 O O . GLU B 1 308 ? -4.754 15.938 27.906 1 93.88 308 GLU B O 1
ATOM 5680 N N . GLN B 1 309 ? -4.266 13.914 27.172 1 95.06 309 GLN B N 1
ATOM 5681 C CA . GLN B 1 309 ? -2.871 14.266 26.938 1 95.06 309 GLN B CA 1
ATOM 5682 C C . GLN B 1 309 ? -2.75 15.328 25.844 1 95.06 309 GLN B C 1
ATOM 5684 O O . GLN B 1 309 ? -1.949 16.25 25.969 1 95.06 309 GLN B O 1
ATOM 5689 N N . LEU B 1 310 ? -3.553 15.172 24.859 1 95.94 310 LEU B N 1
ATOM 5690 C CA . LEU B 1 310 ? -3.541 16.141 23.766 1 95.94 310 LEU B CA 1
ATOM 5691 C C . LEU B 1 310 ? -4.098 17.484 24.219 1 95.94 310 LEU B C 1
ATOM 5693 O O . LEU B 1 310 ? -3.588 18.547 23.844 1 95.94 310 LEU B O 1
ATOM 5697 N N . SER B 1 311 ? -5.117 17.422 25.062 1 96.25 311 SER B N 1
ATOM 5698 C CA . SER B 1 311 ? -5.719 18.641 25.609 1 96.25 311 SER B CA 1
ATOM 5699 C C . SER B 1 311 ? -4.719 19.422 26.453 1 96.25 311 SER B C 1
ATOM 5701 O O . SER B 1 311 ? -4.676 20.656 26.391 1 96.25 311 SER B O 1
ATOM 5703 N N . LEU B 1 312 ? -3.967 18.734 27.188 1 96.81 312 LEU B N 1
ATOM 5704 C CA . LEU B 1 312 ? -2.936 19.359 28.016 1 96.81 312 LEU B CA 1
ATOM 5705 C C . LEU B 1 312 ? -1.92 20.094 27.141 1 96.81 312 LEU B C 1
ATOM 5707 O O . LEU B 1 312 ? -1.504 21.203 27.469 1 96.81 312 LEU B O 1
ATOM 5711 N N . ARG B 1 313 ? -1.527 19.516 26.109 1 97.62 313 ARG B N 1
ATOM 5712 C CA . ARG B 1 313 ? -0.551 20.109 25.203 1 97.62 313 ARG B CA 1
ATOM 5713 C C . ARG B 1 313 ? -1.139 21.312 24.469 1 97.62 313 ARG B C 1
ATOM 5715 O O . ARG B 1 313 ? -0.446 22.312 24.25 1 97.62 313 ARG B O 1
ATOM 5722 N N . ARG B 1 314 ? -2.402 21.172 24.062 1 97.56 314 ARG B N 1
ATOM 5723 C CA . ARG B 1 314 ? -3.115 22.297 23.453 1 97.56 314 ARG B CA 1
ATOM 5724 C C . ARG B 1 314 ? -3.15 23.5 24.391 1 97.56 314 ARG B C 1
ATOM 5726 O O . ARG B 1 314 ? -2.896 24.625 23.969 1 97.56 314 ARG B O 1
ATOM 5733 N N . GLU B 1 315 ? -3.438 23.234 25.641 1 97.56 315 GLU B N 1
ATOM 5734 C CA . GLU B 1 315 ? -3.496 24.312 26.625 1 97.56 315 GLU B CA 1
ATOM 5735 C C . GLU B 1 315 ? -2.111 24.891 26.891 1 97.56 315 GLU B C 1
ATOM 5737 O O . GLU B 1 315 ? -1.975 26.094 27.141 1 97.56 315 GLU B O 1
ATOM 5742 N N . ARG B 1 316 ? -1.12 24.047 26.906 1 97.81 316 ARG B N 1
ATOM 5743 C CA . ARG B 1 316 ? 0.248 24.516 27.094 1 97.81 316 ARG B CA 1
ATOM 5744 C C . ARG B 1 316 ? 0.674 25.422 25.938 1 97.81 316 ARG B C 1
ATOM 5746 O O . ARG B 1 316 ? 1.347 26.438 26.156 1 97.81 316 ARG B O 1
ATOM 5753 N N . LEU B 1 317 ? 0.347 25.031 24.766 1 97.81 317 LEU B N 1
ATOM 5754 C CA . LEU B 1 317 ? 0.618 25.844 23.578 1 97.81 317 LEU B CA 1
ATOM 5755 C C . LEU B 1 317 ? -0.009 27.219 23.719 1 97.81 317 LEU B C 1
ATOM 5757 O O . LEU B 1 317 ? 0.653 28.234 23.484 1 97.81 317 LEU B O 1
ATOM 5761 N N . ARG B 1 318 ? -1.262 27.281 24.125 1 97.06 318 ARG B N 1
ATOM 5762 C CA . ARG B 1 318 ? -1.987 28.531 24.328 1 97.06 318 ARG B CA 1
ATOM 5763 C C . ARG B 1 318 ? -1.301 29.406 25.391 1 97.06 318 ARG B C 1
ATOM 5765 O O . ARG B 1 318 ? -1.097 30.594 25.172 1 97.06 318 ARG B O 1
ATOM 5772 N N . ALA B 1 319 ? -0.96 28.766 26.438 1 98 319 ALA B N 1
ATOM 5773 C CA . ALA B 1 319 ? -0.344 29.469 27.547 1 98 319 ALA B CA 1
ATOM 5774 C C . ALA B 1 319 ? 1.028 30.016 27.172 1 98 319 ALA B C 1
ATOM 5776 O O . ALA B 1 319 ? 1.372 31.156 27.5 1 98 319 ALA B O 1
ATOM 5777 N N . ALA B 1 320 ? 1.792 29.203 26.516 1 97.94 320 ALA B N 1
ATOM 5778 C CA . ALA B 1 320 ? 3.127 29.609 26.094 1 97.94 320 ALA B CA 1
ATOM 5779 C C . ALA B 1 320 ? 3.055 30.797 25.125 1 97.94 320 ALA B C 1
ATOM 5781 O O . ALA B 1 320 ? 3.854 31.734 25.219 1 97.94 320 ALA B O 1
ATOM 5782 N N . PHE B 1 321 ? 2.145 30.734 24.219 1 97.75 321 PHE B N 1
ATOM 5783 C CA . PHE B 1 321 ? 1.982 31.812 23.266 1 97.75 321 PHE B CA 1
ATOM 5784 C C . PHE B 1 321 ? 1.523 33.094 23.953 1 97.75 321 PHE B C 1
ATOM 5786 O O . PHE B 1 321 ? 2.031 34.188 23.672 1 97.75 321 PHE B O 1
ATOM 5793 N N . ALA B 1 322 ? 0.59 32.938 24.859 1 97.19 322 ALA B N 1
ATOM 5794 C CA . ALA B 1 322 ? 0.104 34.094 25.625 1 97.19 322 ALA B CA 1
ATOM 5795 C C . ALA B 1 322 ? 1.238 34.75 26.391 1 97.19 322 ALA B C 1
ATOM 5797 O O . ALA B 1 322 ? 1.339 36 26.438 1 97.19 322 ALA B O 1
ATOM 5798 N N . ALA B 1 323 ? 1.992 33.938 26.984 1 97.5 323 ALA B N 1
ATOM 5799 C CA . ALA B 1 323 ? 3.129 34.469 27.734 1 97.5 323 ALA B CA 1
ATOM 5800 C C . ALA B 1 323 ? 4.117 35.188 26.828 1 97.5 323 ALA B C 1
ATOM 5802 O O . ALA B 1 323 ? 4.668 36.219 27.203 1 97.5 323 ALA B O 1
ATOM 5803 N N . ALA B 1 324 ? 4.367 34.594 25.719 1 96.38 324 ALA B N 1
ATOM 5804 C CA . ALA B 1 324 ? 5.281 35.219 24.75 1 96.38 324 ALA B CA 1
ATOM 5805 C C . ALA B 1 324 ? 4.742 36.562 24.25 1 96.38 324 ALA B C 1
ATOM 5807 O O . ALA B 1 324 ? 5.5 37.5 24.094 1 96.38 324 ALA B O 1
ATOM 5808 N N . VAL B 1 325 ? 3.479 36.656 24.016 1 96.12 325 VAL B N 1
ATOM 5809 C CA . VAL B 1 325 ? 2.844 37.875 23.531 1 96.12 325 VAL B CA 1
ATOM 5810 C C . VAL B 1 325 ? 2.922 38.969 24.594 1 96.12 325 VAL B C 1
ATOM 5812 O O . VAL B 1 325 ? 3.072 40.156 24.281 1 96.12 325 VAL B O 1
ATOM 5815 N N . GLU B 1 326 ? 2.764 38.531 25.828 1 96.88 326 GLU B N 1
ATOM 5816 C CA . GLU B 1 326 ? 2.947 39.469 26.906 1 96.88 326 GLU B CA 1
ATOM 5817 C C . GLU B 1 326 ? 4.355 40.062 26.906 1 96.88 326 GLU B C 1
ATOM 5819 O O . GLU B 1 326 ? 4.539 41.281 27.125 1 96.88 326 GLU B O 1
ATOM 5824 N N . ARG B 1 327 ? 5.273 39.25 26.625 1 95.75 327 ARG B N 1
ATOM 5825 C CA . ARG B 1 327 ? 6.672 39.656 26.594 1 95.75 327 ARG B CA 1
ATOM 5826 C C . ARG B 1 327 ? 6.977 40.469 25.344 1 95.75 327 ARG B C 1
ATOM 5828 O O . ARG B 1 327 ? 7.75 41.438 25.375 1 95.75 327 ARG B O 1
ATOM 5835 N N . TRP B 1 328 ? 6.402 40.031 24.219 1 96.5 328 TRP B N 1
ATOM 5836 C CA . TRP B 1 328 ? 6.586 40.719 22.938 1 96.5 328 TRP B CA 1
ATOM 5837 C C . TRP B 1 328 ? 5.238 41.062 22.312 1 96.5 328 TRP B C 1
ATOM 5839 O O . TRP B 1 328 ? 4.785 40.375 21.375 1 96.5 328 TRP B O 1
ATOM 5849 N N . PRO B 1 329 ? 4.66 42.156 22.609 1 95.44 329 PRO B N 1
ATOM 5850 C CA . PRO B 1 329 ? 3.301 42.5 22.188 1 95.44 329 PRO B CA 1
ATOM 5851 C C . PRO B 1 329 ? 3.16 42.594 20.672 1 95.44 329 PRO B C 1
ATOM 5853 O O . PRO B 1 329 ? 2.104 42.281 20.125 1 95.44 329 PRO B O 1
ATOM 5856 N N . ALA B 1 330 ? 4.203 43 20 1 94.88 330 ALA B N 1
ATOM 5857 C CA . ALA B 1 330 ? 4.168 43.125 18.547 1 94.88 330 ALA B CA 1
ATOM 5858 C C . ALA B 1 330 ? 3.887 41.781 17.875 1 94.88 330 ALA B C 1
ATOM 5860 O O . ALA B 1 330 ? 3.277 41.719 16.797 1 94.88 330 ALA B O 1
ATOM 5861 N N . VAL B 1 331 ? 4.305 40.75 18.484 1 96.31 331 VAL B N 1
ATOM 5862 C CA . VAL B 1 331 ? 4.078 39.406 17.953 1 96.31 331 VAL B CA 1
ATOM 5863 C C . VAL B 1 331 ? 2.584 39.094 17.969 1 96.31 331 VAL B C 1
ATOM 5865 O O . VAL B 1 331 ? 2.061 38.469 17.031 1 96.31 331 VAL B O 1
ATOM 5868 N N . GLY B 1 332 ? 1.907 39.5 18.969 1 94.94 332 GLY B N 1
ATOM 5869 C CA . GLY B 1 332 ? 0.476 39.25 19.094 1 94.94 332 GLY B CA 1
ATOM 5870 C C . GLY B 1 332 ? -0.33 39.938 18 1 94.94 332 GLY B C 1
ATOM 5871 O O . GLY B 1 332 ? -1.424 39.5 17.656 1 94.94 332 GLY B O 1
ATOM 5872 N N . GLU B 1 333 ? 0.261 41.031 17.547 1 94.12 333 GLU B N 1
ATOM 5873 C CA . GLU B 1 333 ? -0.397 41.781 16.469 1 94.12 333 GLU B CA 1
ATOM 5874 C C . GLU B 1 333 ? -0.092 41.156 15.109 1 94.12 333 GLU B C 1
ATOM 5876 O O . GLU B 1 333 ? -0.896 41.25 14.18 1 94.12 333 GLU B O 1
ATOM 5881 N N . ALA B 1 334 ? 0.989 40.5 15.047 1 96.25 334 ALA B N 1
ATOM 5882 C CA . ALA B 1 334 ? 1.491 40.031 13.758 1 96.25 334 ALA B CA 1
ATOM 5883 C C . ALA B 1 334 ? 1.139 38.562 13.523 1 96.25 334 ALA B C 1
ATOM 5885 O O . ALA B 1 334 ? 1.189 38.094 12.391 1 96.25 334 ALA B O 1
ATOM 5886 N N . VAL B 1 335 ? 0.838 37.875 14.586 1 96.38 335 VAL B N 1
ATOM 5887 C CA . VAL B 1 335 ? 0.562 36.438 14.508 1 96.38 335 VAL B CA 1
ATOM 5888 C C . VAL B 1 335 ? -0.81 3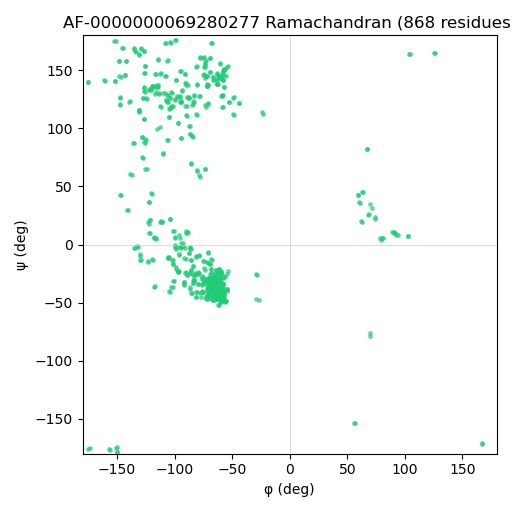6.156 15.109 1 96.38 335 VAL B C 1
ATOM 5890 O O . VAL B 1 335 ? -1.104 36.562 16.234 1 96.38 335 VAL B O 1
ATOM 5893 N N . PHE B 1 336 ? -1.604 35.5 14.297 1 91.38 336 PHE B N 1
ATOM 5894 C CA . PHE B 1 336 ? -2.928 35.156 14.805 1 91.38 336 PHE B CA 1
ATOM 5895 C C . PHE B 1 336 ? -3.414 33.844 14.211 1 91.38 336 PHE B C 1
ATOM 5897 O O . PHE B 1 336 ? -3.148 33.531 13.047 1 91.38 336 PHE B O 1
ATOM 5904 N N . GLY B 1 337 ? -4.129 33.125 15.039 1 89.81 337 GLY B N 1
ATOM 5905 C CA . GLY B 1 337 ? -4.797 31.891 14.602 1 89.81 337 GLY B CA 1
ATOM 5906 C C . GLY B 1 337 ? -5.664 31.266 15.68 1 89.81 337 GLY B C 1
ATOM 5907 O O . GLY B 1 337 ? -5.336 31.328 16.859 1 89.81 337 GLY B O 1
ATOM 5908 N N . PRO B 1 338 ? -6.82 30.781 15.266 1 92.5 338 PRO B N 1
ATOM 5909 C CA . PRO B 1 338 ? -7.676 30.109 16.25 1 92.5 338 PRO B CA 1
ATOM 5910 C C . PRO B 1 338 ? -7.027 28.875 16.859 1 92.5 338 PRO B C 1
ATOM 5912 O O . PRO B 1 338 ? -6.215 28.219 16.203 1 92.5 338 PRO B O 1
ATOM 5915 N N . LEU B 1 339 ? -7.359 28.703 18.172 1 94.62 339 LEU B N 1
ATOM 5916 C CA . LEU B 1 339 ? -6.973 27.422 18.781 1 94.62 339 LEU B CA 1
ATOM 5917 C C . LEU B 1 339 ? -7.695 26.266 18.094 1 94.62 339 LEU B C 1
ATOM 5919 O O . LEU B 1 339 ? -8.891 26.359 17.812 1 94.62 339 LEU B O 1
ATOM 5923 N N . PRO B 1 340 ? -7.012 25.203 17.844 1 96.06 340 PRO B N 1
ATOM 5924 C CA . PRO B 1 340 ? -7.648 24.078 17.156 1 96.06 340 PRO B CA 1
ATOM 5925 C C . PRO B 1 340 ? -8.789 23.469 17.953 1 96.06 340 PRO B C 1
ATOM 5927 O O . PRO B 1 340 ? -8.688 23.344 19.188 1 96.06 340 PRO B O 1
ATOM 5930 N N . GLU B 1 341 ? -9.844 23.078 17.25 1 96.69 341 GLU B N 1
ATOM 5931 C CA . GLU B 1 341 ? -10.984 22.406 17.875 1 96.69 341 GLU B CA 1
ATOM 5932 C C . GLU B 1 341 ? -10.797 20.891 17.875 1 96.69 341 GLU B C 1
ATOM 5934 O O . GLU B 1 341 ? -11.422 20.188 18.672 1 96.69 341 GLU B O 1
ATOM 5939 N N . GLY B 1 342 ? -10.008 20.422 16.969 1 96.81 342 GLY B N 1
ATOM 5940 C CA . GLY B 1 342 ? -9.68 19.016 16.812 1 96.81 342 GLY B CA 1
ATOM 5941 C C . GLY B 1 342 ? -8.305 18.781 16.234 1 96.81 342 GLY B C 1
ATOM 5942 O O . GLY B 1 342 ? -7.535 19.719 16.047 1 96.81 342 GLY B O 1
ATOM 5943 N N . ALA B 1 343 ? -7.98 17.5 16.047 1 96.62 343 ALA B N 1
ATOM 5944 C CA . ALA B 1 343 ? -6.633 17.125 15.609 1 96.62 343 ALA B CA 1
ATOM 5945 C C . ALA B 1 343 ? -5.582 17.672 16.578 1 96.62 343 ALA B C 1
ATOM 5947 O O . ALA B 1 343 ? -5.797 17.703 17.781 1 96.62 343 ALA B O 1
ATOM 5948 N N . PHE B 1 344 ? -4.41 17.906 16.156 1 97.44 344 PHE B N 1
ATOM 5949 C CA . PHE B 1 344 ? -3.375 18.406 17.047 1 97.44 344 PHE B CA 1
ATOM 5950 C C . PHE B 1 344 ? -2.422 19.328 16.297 1 97.44 344 PHE B C 1
ATOM 5952 O O . PHE B 1 344 ? -1.204 19.25 16.469 1 97.44 344 PHE B O 1
ATOM 5959 N N . TYR B 1 345 ? -3.047 20.203 15.445 1 97.44 345 TYR B N 1
ATOM 5960 C CA . TYR B 1 345 ? -2.301 21.172 14.648 1 97.44 345 TYR B CA 1
ATOM 5961 C C . TYR B 1 345 ? -2.762 22.594 14.953 1 97.44 345 TYR B C 1
ATOM 5963 O O . TYR B 1 345 ? -3.963 22.859 15.039 1 97.44 345 TYR B O 1
ATOM 5971 N N . TRP B 1 346 ? -1.812 23.469 15.156 1 97.94 346 TRP B N 1
ATOM 5972 C CA . TRP B 1 346 ? -2.053 24.906 15.156 1 97.94 346 TRP B CA 1
ATOM 5973 C C . TRP B 1 346 ? -1.592 25.547 13.852 1 97.94 346 TRP B C 1
ATOM 5975 O O . TRP B 1 346 ? -0.52 25.203 13.336 1 97.94 346 TRP B O 1
ATOM 5985 N N . PHE B 1 347 ? -2.436 26.359 13.211 1 98.06 347 PHE B N 1
ATOM 5986 C CA . PHE B 1 347 ? -2.178 26.922 11.883 1 98.06 347 PHE B CA 1
ATOM 5987 C C . PHE B 1 347 ? -2.262 28.438 11.906 1 98.06 347 PHE B C 1
ATOM 5989 O O . PHE B 1 347 ? -3.066 29.031 11.188 1 98.06 347 PHE B O 1
ATOM 5996 N N . PRO B 1 348 ? -1.381 29.094 12.609 1 97.62 348 PRO B N 1
ATOM 5997 C CA . PRO B 1 348 ? -1.439 30.562 12.758 1 97.62 348 PRO B CA 1
ATOM 5998 C C . PRO B 1 348 ? -1.019 31.297 11.484 1 97.62 348 PRO B C 1
ATOM 6000 O O . PRO B 1 348 ? -0.132 30.828 10.766 1 97.62 348 PRO B O 1
ATOM 6003 N N . SER B 1 349 ? -1.667 32.375 11.227 1 97.75 349 SER B N 1
ATOM 6004 C CA . SER B 1 349 ? -1.201 33.312 10.211 1 97.75 349 SER B CA 1
ATOM 6005 C C . SER B 1 349 ? 0.05 34.062 10.672 1 97.75 349 SER B C 1
ATOM 6007 O O . SER B 1 349 ? 0.148 34.469 11.828 1 97.75 349 SER B O 1
ATOM 6009 N N . VAL B 1 350 ? 0.963 34.156 9.781 1 98 350 VAL B N 1
ATOM 6010 C CA . VAL B 1 350 ? 2.186 34.906 10.047 1 98 350 VAL B CA 1
ATOM 6011 C C . VAL B 1 350 ? 2.344 36.031 9.023 1 98 350 VAL B C 1
ATOM 6013 O O . VAL B 1 350 ? 3.461 36.469 8.75 1 98 350 VAL B O 1
ATOM 6016 N N . GLU B 1 351 ? 1.291 36.375 8.445 1 96.44 351 GLU B N 1
ATOM 6017 C CA . GLU B 1 351 ? 1.302 37.406 7.414 1 96.44 351 GLU B CA 1
ATOM 6018 C C . GLU B 1 351 ? 1.872 38.719 7.953 1 96.44 351 GLU B C 1
ATOM 6020 O O . GLU B 1 351 ? 2.572 39.438 7.234 1 96.44 351 GLU B O 1
ATOM 6025 N N . GLY B 1 352 ? 1.513 39.031 9.148 1 96.5 352 GLY B N 1
ATOM 6026 C CA . GLY B 1 352 ? 2.053 40.25 9.766 1 96.5 352 GLY B CA 1
ATOM 6027 C C . GLY B 1 352 ? 3.568 40.25 9.852 1 96.5 352 GLY B C 1
ATOM 6028 O O . GLY B 1 352 ? 4.211 41.281 9.633 1 96.5 352 GLY B O 1
ATOM 6029 N N . VAL B 1 353 ? 4.105 39.125 10.164 1 97.19 353 VAL B N 1
ATOM 6030 C CA . VAL B 1 353 ? 5.555 39 10.234 1 97.19 353 VAL B CA 1
ATOM 6031 C C . VAL B 1 353 ? 6.16 39.125 8.844 1 97.19 353 VAL B C 1
ATOM 6033 O O . VAL B 1 353 ? 7.168 39.812 8.664 1 97.19 353 VAL B O 1
ATOM 6036 N N . LEU B 1 354 ? 5.535 38.5 7.906 1 96.88 354 LEU B N 1
ATOM 6037 C CA . LEU B 1 354 ? 6.035 38.531 6.535 1 96.88 354 LEU B CA 1
ATOM 6038 C C . LEU B 1 354 ? 5.98 39.938 5.969 1 96.88 354 LEU B C 1
ATOM 6040 O O . LEU B 1 354 ? 6.891 40.375 5.254 1 96.88 354 LEU B O 1
ATOM 6044 N N . GLU B 1 355 ? 4.949 40.656 6.254 1 95.5 355 GLU B N 1
ATOM 6045 C CA . GLU B 1 355 ? 4.836 42.031 5.816 1 95.5 355 GLU B CA 1
ATOM 6046 C C . GLU B 1 355 ? 5.949 42.906 6.406 1 95.5 355 GLU B C 1
ATOM 6048 O O . GLU B 1 355 ? 6.527 43.75 5.711 1 95.5 355 GLU B O 1
ATOM 6053 N N . ALA B 1 356 ? 6.168 42.688 7.648 1 94.25 356 ALA B N 1
ATOM 6054 C CA . ALA B 1 356 ? 7.254 43.438 8.297 1 94.25 356 ALA B CA 1
ATOM 6055 C C . ALA B 1 356 ? 8.594 43.125 7.645 1 94.25 356 ALA B C 1
ATOM 6057 O O . ALA B 1 356 ? 9.414 44.031 7.441 1 94.25 356 ALA B O 1
ATOM 6058 N N . CYS B 1 357 ? 8.805 41.875 7.348 1 93.88 357 CYS B N 1
ATOM 6059 C CA . CYS B 1 357 ? 10.047 41.438 6.695 1 93.88 357 CYS B CA 1
ATOM 6060 C C . CYS B 1 357 ? 10.203 42.125 5.34 1 93.88 357 CYS B C 1
ATOM 6062 O O . CYS B 1 357 ? 11.297 42.562 4.98 1 93.88 357 CYS B O 1
ATOM 6064 N N . ARG B 1 358 ? 9.188 42.188 4.578 1 92 358 ARG B N 1
ATOM 6065 C CA . ARG B 1 358 ? 9.219 42.875 3.279 1 92 358 ARG B CA 1
ATOM 6066 C C . ARG B 1 358 ? 9.531 44.344 3.43 1 92 358 ARG B C 1
ATOM 6068 O O . ARG B 1 358 ? 10.289 44.906 2.635 1 92 358 ARG B O 1
ATOM 6075 N N . ARG B 1 359 ? 9.016 45 4.375 1 91.94 359 ARG B N 1
ATOM 6076 C CA . ARG B 1 359 ? 9.18 46.406 4.598 1 91.94 359 ARG B CA 1
ATOM 6077 C C . ARG B 1 359 ? 10.602 46.75 5.062 1 91.94 359 ARG B C 1
ATOM 6079 O O . ARG B 1 359 ? 11.18 47.75 4.652 1 91.94 359 ARG B O 1
ATOM 6086 N N . ASN B 1 360 ? 11.141 45.844 5.918 1 89.75 360 ASN B N 1
ATOM 6087 C CA . ASN B 1 360 ? 12.43 46.156 6.516 1 89.75 360 ASN B CA 1
ATOM 6088 C C . ASN B 1 360 ? 13.57 45.438 5.805 1 89.75 360 ASN B C 1
ATOM 6090 O O . ASN B 1 360 ? 14.734 45.594 6.168 1 89.75 360 ASN B O 1
ATOM 6094 N N . GLY B 1 361 ? 13.242 44.594 4.809 1 88.38 361 GLY B N 1
ATOM 6095 C CA . GLY B 1 361 ? 14.25 43.906 4.023 1 88.38 361 GLY B CA 1
ATOM 6096 C C . GLY B 1 361 ? 14.977 42.812 4.809 1 88.38 361 GLY B C 1
ATOM 6097 O O . GLY B 1 361 ? 16.172 42.625 4.605 1 88.38 361 GLY B O 1
ATOM 6098 N N . ALA B 1 362 ? 14.25 42.25 5.707 1 88.31 362 ALA B N 1
ATOM 6099 C CA . ALA B 1 362 ? 14.859 41.219 6.535 1 88.31 362 ALA B CA 1
ATOM 6100 C C . ALA B 1 362 ? 15.359 40.031 5.68 1 88.31 362 ALA B C 1
ATOM 6102 O O . ALA B 1 362 ? 14.727 39.688 4.688 1 88.31 362 ALA B O 1
ATOM 6103 N N . LYS B 1 363 ? 16.516 39.469 6.113 1 86.94 363 LYS B N 1
ATOM 6104 C CA . LYS B 1 363 ? 17.156 38.375 5.398 1 86.94 363 LYS B CA 1
ATOM 6105 C C . LYS B 1 363 ? 17.391 37.188 6.32 1 86.94 363 LYS B C 1
ATOM 6107 O O . LYS B 1 363 ? 17.453 37.344 7.543 1 86.94 363 LYS B O 1
ATOM 6112 N N . THR B 1 364 ? 17.438 36.031 5.715 1 83.56 364 THR B N 1
ATOM 6113 C CA . THR B 1 364 ? 17.812 34.812 6.438 1 83.56 364 THR B CA 1
ATOM 6114 C C . THR B 1 364 ? 19.281 34.875 6.859 1 83.56 364 THR B C 1
ATOM 6116 O O . THR B 1 364 ? 20 35.812 6.492 1 83.56 364 THR B O 1
ATOM 6119 N N . LEU B 1 365 ? 19.688 33.875 7.637 1 79.88 365 LEU B N 1
ATOM 6120 C CA . LEU B 1 365 ? 21.078 33.75 8.062 1 79.88 365 LEU B CA 1
ATOM 6121 C C . LEU B 1 365 ? 22 33.625 6.867 1 79.88 365 LEU B C 1
ATOM 6123 O O . LEU B 1 365 ? 23.172 34.031 6.934 1 79.88 365 LEU B O 1
ATOM 6127 N N . GLU B 1 366 ? 21.453 33.156 5.773 1 79.38 366 GLU B N 1
ATOM 6128 C CA . GLU B 1 366 ? 22.25 32.969 4.566 1 79.38 366 GLU B CA 1
ATOM 6129 C C . GLU B 1 366 ? 22.203 34.188 3.662 1 79.38 366 GLU B C 1
ATOM 6131 O O . GLU B 1 366 ? 22.734 34.188 2.557 1 79.38 366 GLU B O 1
ATOM 6136 N N . GLY B 1 367 ? 21.484 35.156 4.059 1 85 367 GLY B N 1
ATOM 6137 C CA . GLY B 1 367 ? 21.438 36.406 3.314 1 85 367 GLY B CA 1
ATOM 6138 C C . GLY B 1 367 ? 20.312 36.438 2.297 1 85 367 GLY B C 1
ATOM 6139 O O . GLY B 1 367 ? 20.25 37.375 1.487 1 85 367 GLY B O 1
ATOM 6140 N N . LYS B 1 368 ? 19.531 35.531 2.334 1 88.69 368 LYS B N 1
ATOM 6141 C CA . LYS B 1 368 ? 18.391 35.5 1.41 1 88.69 368 LYS B CA 1
ATOM 6142 C C . LYS B 1 368 ? 17.188 36.25 1.994 1 88.69 368 LYS B C 1
ATOM 6144 O O . LYS B 1 368 ? 16.906 36.125 3.188 1 88.69 368 LYS B O 1
ATOM 6149 N N . PRO B 1 369 ? 16.531 37.031 1.15 1 91.81 369 PRO B N 1
ATOM 6150 C CA . PRO B 1 369 ? 15.328 37.688 1.651 1 91.81 369 PRO B CA 1
ATOM 6151 C C . PRO B 1 369 ? 14.273 36.719 2.145 1 91.81 369 PRO B C 1
ATOM 6153 O O . PRO B 1 369 ? 14.07 35.656 1.535 1 91.81 369 PRO B O 1
ATOM 6156 N N . ILE B 1 370 ? 13.594 37.062 3.203 1 94.62 370 ILE B N 1
ATOM 6157 C CA . ILE B 1 370 ? 12.445 36.312 3.674 1 94.62 370 ILE B CA 1
ATOM 6158 C C . ILE B 1 370 ? 11.188 36.75 2.93 1 94.62 370 ILE B C 1
ATOM 6160 O O . ILE B 1 370 ? 10.477 37.656 3.381 1 94.62 370 ILE B O 1
ATOM 6164 N N . ALA B 1 371 ? 10.883 36.094 1.877 1 92.75 371 ALA B N 1
ATOM 6165 C CA . ALA B 1 371 ? 9.852 36.531 0.948 1 92.75 371 ALA B CA 1
ATOM 6166 C C . ALA B 1 371 ? 8.516 35.844 1.233 1 92.75 371 ALA B C 1
ATOM 6168 O O . ALA B 1 371 ? 7.453 36.375 0.898 1 92.75 371 ALA B O 1
ATOM 6169 N N . GLY B 1 372 ? 8.594 34.75 1.861 1 96 372 GLY B N 1
ATOM 6170 C CA . GLY B 1 372 ? 7.379 33.969 2.094 1 96 372 GLY B CA 1
ATOM 6171 C C . GLY B 1 372 ? 7.48 33.031 3.279 1 96 372 GLY B C 1
ATOM 6172 O O . GLY B 1 372 ? 8.477 33.062 4.004 1 96 372 GLY B O 1
ATOM 6173 N N . ASP B 1 373 ? 6.379 32.281 3.432 1 96.5 373 ASP B N 1
ATOM 6174 C CA . ASP B 1 373 ? 6.289 31.422 4.598 1 96.5 373 ASP B CA 1
ATOM 6175 C C . ASP B 1 373 ? 7.32 30.297 4.527 1 96.5 373 ASP B C 1
ATOM 6177 O O . ASP B 1 373 ? 7.785 29.797 5.555 1 96.5 373 ASP B O 1
ATOM 6181 N N . SER B 1 374 ? 7.719 29.891 3.338 1 93.94 374 SER B N 1
ATOM 6182 C CA . SER B 1 374 ? 8.773 28.891 3.191 1 93.94 374 SER B CA 1
ATOM 6183 C C . SER B 1 374 ? 10.109 29.422 3.701 1 93.94 374 SER B C 1
ATOM 6185 O O . SER B 1 374 ? 10.82 28.719 4.418 1 93.94 374 SER B O 1
ATOM 6187 N N . ASP B 1 375 ? 10.445 30.609 3.299 1 94.12 375 ASP B N 1
ATOM 6188 C CA . ASP B 1 375 ? 11.664 31.234 3.777 1 94.12 375 ASP B CA 1
ATOM 6189 C C . ASP B 1 375 ? 11.633 31.422 5.293 1 94.12 375 ASP B C 1
ATOM 6191 O O . ASP B 1 375 ? 12.648 31.25 5.969 1 94.12 375 ASP B O 1
ATOM 6195 N N . LEU B 1 376 ? 10.531 31.844 5.754 1 95.81 376 LEU B N 1
ATOM 6196 C CA . LEU B 1 376 ? 10.367 32.062 7.188 1 95.81 376 LEU B CA 1
ATOM 6197 C C . LEU B 1 376 ? 10.57 30.781 7.973 1 95.81 376 LEU B C 1
ATOM 6199 O O . LEU B 1 376 ? 11.203 30.781 9.031 1 95.81 376 LEU B O 1
ATOM 6203 N N . ALA B 1 377 ? 9.953 29.656 7.504 1 94.69 377 ALA B N 1
ATOM 6204 C CA . ALA B 1 377 ? 10.117 28.359 8.148 1 94.69 377 ALA B CA 1
ATOM 6205 C C . ALA B 1 377 ? 11.586 27.953 8.203 1 94.69 377 ALA B C 1
ATOM 6207 O O . ALA B 1 377 ? 12.055 27.453 9.227 1 94.69 377 ALA B O 1
ATOM 6208 N N . VAL B 1 378 ? 12.273 28.219 7.117 1 91.19 378 VAL B N 1
ATOM 6209 C CA . VAL B 1 378 ? 13.703 27.906 7.066 1 91.19 378 VAL B CA 1
ATOM 6210 C C . VAL B 1 378 ? 14.461 28.781 8.062 1 91.19 378 VAL B C 1
ATOM 6212 O O . VAL B 1 378 ? 15.359 28.297 8.758 1 91.19 378 VAL B O 1
ATOM 6215 N N . HIS B 1 379 ? 14.172 30 8.102 1 92.88 379 HIS B N 1
ATOM 6216 C CA . HIS B 1 379 ? 14.812 30.922 9.039 1 92.88 379 HIS B CA 1
ATOM 6217 C C . HIS B 1 379 ? 14.578 30.484 10.484 1 92.88 379 HIS B C 1
ATOM 6219 O O . HIS B 1 379 ? 15.508 30.516 11.297 1 92.88 379 HIS B O 1
ATOM 6225 N N . LEU B 1 380 ? 13.375 30.094 10.828 1 95 380 LEU B N 1
ATOM 6226 C CA . LEU B 1 380 ? 13.055 29.609 12.172 1 95 380 LEU B CA 1
ATOM 6227 C C . LEU B 1 380 ? 13.906 28.406 12.523 1 95 380 LEU B C 1
ATOM 6229 O O . LEU B 1 380 ? 14.398 28.297 13.656 1 95 380 LEU B O 1
ATOM 6233 N N . LEU B 1 381 ? 14 27.5 11.586 1 92.94 381 LEU B N 1
ATOM 6234 C CA . LEU B 1 381 ? 14.797 26.281 11.805 1 92.94 381 LEU B CA 1
ATOM 6235 C C . LEU B 1 381 ? 16.25 26.641 12.086 1 92.94 381 LEU B C 1
ATOM 6237 O O . LEU B 1 381 ? 16.828 26.156 13.055 1 92.94 381 LEU B O 1
ATOM 6241 N N . LYS B 1 382 ? 16.828 27.484 11.289 1 88.69 382 LYS B N 1
ATOM 6242 C CA . LYS B 1 382 ? 18.25 27.797 11.359 1 88.69 382 LYS B CA 1
ATOM 6243 C C . LYS B 1 382 ? 18.547 28.703 12.555 1 88.69 382 LYS B C 1
ATOM 6245 O O . LYS B 1 382 ? 19.562 28.5 13.242 1 88.69 382 LYS B O 1
ATOM 6250 N N . ALA B 1 383 ? 17.734 29.641 12.812 1 89.44 383 ALA B N 1
ATOM 6251 C CA . ALA B 1 383 ? 18 30.672 13.82 1 89.44 383 ALA B CA 1
ATOM 6252 C C . ALA B 1 383 ? 17.609 30.172 15.211 1 89.44 383 ALA B C 1
ATOM 6254 O O . ALA B 1 383 ? 18.219 30.562 16.219 1 89.44 383 ALA B O 1
ATOM 6255 N N . ALA B 1 384 ? 16.562 29.344 15.242 1 93 384 ALA B N 1
ATOM 6256 C CA . ALA B 1 384 ? 15.992 29.078 16.562 1 93 384 ALA B CA 1
ATOM 6257 C C . ALA B 1 384 ? 15.828 27.578 16.781 1 93 384 ALA B C 1
ATOM 6259 O O . ALA B 1 384 ? 15.453 27.141 17.875 1 93 384 ALA B O 1
ATOM 6260 N N . GLY B 1 385 ? 16.031 26.734 15.781 1 93.19 385 GLY B N 1
ATOM 6261 C CA . GLY B 1 385 ? 15.852 25.297 15.93 1 93.19 385 GLY B CA 1
ATOM 6262 C C . GLY B 1 385 ? 14.398 24.875 16 1 93.19 385 GLY B C 1
ATOM 6263 O O . GLY B 1 385 ? 14.07 23.844 16.609 1 93.19 385 GLY B O 1
ATOM 6264 N N . VAL B 1 386 ? 13.539 25.719 15.477 1 96.31 386 VAL B N 1
ATOM 6265 C CA . VAL B 1 386 ? 12.109 25.438 15.492 1 96.31 386 VAL B CA 1
ATOM 6266 C C . VAL B 1 386 ? 11.664 24.938 14.117 1 96.31 386 VAL B C 1
ATOM 6268 O O . VAL B 1 386 ? 11.789 25.656 13.125 1 96.31 386 VAL B O 1
ATOM 6271 N N . VAL B 1 387 ? 11.148 23.719 14.102 1 95.31 387 VAL B N 1
ATOM 6272 C CA . VAL B 1 387 ? 10.695 23.125 12.852 1 95.31 387 VAL B CA 1
ATOM 6273 C C . VAL B 1 387 ? 9.195 23.344 12.68 1 95.31 387 VAL B C 1
ATOM 6275 O O . VAL B 1 387 ? 8.406 23 13.57 1 95.31 387 VAL B O 1
ATOM 6278 N N . THR B 1 388 ? 8.797 23.969 11.609 1 95.81 388 THR B N 1
ATOM 6279 C CA . THR B 1 388 ? 7.406 24.156 11.219 1 95.81 388 THR B CA 1
ATOM 6280 C C . THR B 1 388 ? 7.211 23.844 9.734 1 95.81 388 THR B C 1
ATOM 6282 O O . THR B 1 388 ? 8.188 23.625 9.016 1 95.81 388 THR B O 1
ATOM 6285 N N . LEU B 1 389 ? 5.98 23.703 9.312 1 95.44 389 LEU B N 1
ATOM 6286 C CA . LEU B 1 389 ? 5.688 23.547 7.895 1 95.44 389 LEU B CA 1
ATOM 6287 C C . LEU B 1 389 ? 5.004 24.781 7.34 1 95.44 389 LEU B C 1
ATOM 6289 O O . LEU B 1 389 ? 4.059 25.297 7.941 1 95.44 389 LEU B O 1
ATOM 6293 N N . PRO B 1 390 ? 5.512 25.281 6.227 1 95.75 390 PRO B N 1
ATOM 6294 C CA . PRO B 1 390 ? 4.895 26.484 5.637 1 95.75 390 PRO B CA 1
ATOM 6295 C C . PRO B 1 390 ? 3.479 26.219 5.129 1 95.75 390 PRO B C 1
ATOM 6297 O O . PRO B 1 390 ? 3.193 25.141 4.605 1 95.75 390 PRO B O 1
ATOM 6300 N N . GLY B 1 391 ? 2.623 27.203 5.281 1 96.06 391 GLY B N 1
ATOM 6301 C CA . GLY B 1 391 ? 1.246 27.109 4.824 1 96.06 391 GLY B CA 1
ATOM 6302 C C . GLY B 1 391 ? 1.128 26.859 3.33 1 96.06 391 GLY B C 1
ATOM 6303 O O . GLY B 1 391 ? 0.142 26.281 2.865 1 96.06 391 GLY B O 1
ATOM 6304 N N . SER B 1 392 ? 2.152 27.234 2.584 1 93.75 392 SER B N 1
ATOM 6305 C CA . SER B 1 392 ? 2.186 27 1.142 1 93.75 392 SER B CA 1
ATOM 6306 C C . SER B 1 392 ? 2.105 25.516 0.812 1 93.75 392 SER B C 1
ATOM 6308 O O . SER B 1 392 ? 1.55 25.141 -0.218 1 93.75 392 SER B O 1
ATOM 6310 N N . ASN B 1 393 ? 2.568 24.672 1.718 1 92.06 393 ASN B N 1
ATOM 6311 C CA . ASN B 1 393 ? 2.482 23.219 1.532 1 92.06 393 ASN B CA 1
ATOM 6312 C C . ASN B 1 393 ? 1.041 22.734 1.62 1 92.06 393 ASN B C 1
ATOM 6314 O O . ASN B 1 393 ? 0.735 21.609 1.2 1 92.06 393 ASN B O 1
ATOM 6318 N N . PHE B 1 394 ? 0.192 23.594 2.178 1 94.94 394 PHE B N 1
ATOM 6319 C CA . PHE B 1 394 ? -1.192 23.203 2.426 1 94.94 394 PHE B CA 1
ATOM 6320 C C . PHE B 1 394 ? -2.148 24.062 1.603 1 94.94 394 PHE B C 1
ATOM 6322 O O . PHE B 1 394 ? -3.357 24.047 1.846 1 94.94 394 PHE B O 1
ATOM 6329 N N . GLY B 1 395 ? -1.551 24.906 0.761 1 92.62 395 GLY B N 1
ATOM 6330 C CA . GLY B 1 395 ? -2.357 25.688 -0.159 1 92.62 395 GLY B CA 1
ATOM 6331 C C . GLY B 1 395 ? -2.779 27.031 0.415 1 92.62 395 GLY B C 1
ATOM 6332 O O . GLY B 1 395 ? -3.678 27.688 -0.12 1 92.62 395 GLY B O 1
ATOM 6333 N N . ARG B 1 396 ? -2.225 27.422 1.517 1 95.62 396 ARG B N 1
ATOM 6334 C CA . ARG B 1 396 ? -2.512 28.719 2.119 1 95.62 396 ARG B CA 1
ATOM 6335 C C . ARG B 1 396 ? -1.231 29.391 2.588 1 95.62 396 ARG B C 1
ATOM 6337 O O . ARG B 1 396 ? -0.911 29.375 3.779 1 95.62 396 ARG B O 1
ATOM 6344 N N . PRO B 1 397 ? -0.593 30.125 1.657 1 95.56 397 PRO B N 1
ATOM 6345 C CA . PRO B 1 397 ? 0.617 30.844 2.057 1 95.56 397 PRO B CA 1
ATOM 6346 C C . PRO B 1 397 ? 0.358 31.859 3.166 1 95.56 397 PRO B C 1
ATOM 6348 O O . PRO B 1 397 ? -0.77 32.344 3.322 1 95.56 397 PRO B O 1
ATOM 6351 N N . GLY B 1 398 ? 1.382 32.156 3.893 1 97.06 398 GLY B N 1
ATOM 6352 C CA . GLY B 1 398 ? 1.278 33.156 4.953 1 97.06 398 GLY B CA 1
ATOM 6353 C C . GLY B 1 398 ? 0.912 32.562 6.297 1 97.06 398 GLY B C 1
ATOM 6354 O O . GLY B 1 398 ? 0.55 33.281 7.227 1 97.06 398 GLY B O 1
ATOM 6355 N N . HIS B 1 399 ? 0.947 31.219 6.359 1 97.81 399 HIS B N 1
ATOM 6356 C CA . HIS B 1 399 ? 0.699 30.5 7.602 1 97.81 399 HIS B CA 1
ATOM 6357 C C . HIS B 1 399 ? 1.834 29.531 7.91 1 97.81 399 HIS B C 1
ATOM 6359 O O . HIS B 1 399 ? 2.701 29.297 7.066 1 97.81 399 HIS B O 1
ATOM 6365 N N . LEU B 1 400 ? 1.846 29.031 9.133 1 97.5 400 LEU B N 1
ATOM 6366 C CA . LEU B 1 400 ? 2.68 27.906 9.547 1 97.5 400 LEU B CA 1
ATOM 6367 C C . LEU B 1 400 ? 1.839 26.812 10.211 1 97.5 400 LEU B C 1
ATOM 6369 O O . LEU B 1 400 ? 0.917 27.109 10.969 1 97.5 400 LEU B O 1
ATOM 6373 N N . ARG B 1 401 ? 2.076 25.625 9.852 1 97.5 401 ARG B N 1
ATOM 6374 C CA . ARG B 1 401 ? 1.468 24.516 10.578 1 97.5 401 ARG B CA 1
ATOM 6375 C C . ARG B 1 401 ? 2.398 24 11.672 1 97.5 401 ARG B C 1
ATOM 6377 O O . ARG B 1 401 ? 3.57 23.703 11.414 1 97.5 401 ARG B O 1
ATOM 6384 N N . MET B 1 402 ? 1.849 23.828 12.812 1 96.94 402 MET B N 1
ATOM 6385 C CA . MET B 1 402 ? 2.609 23.375 13.969 1 96.94 402 MET B CA 1
ATOM 6386 C C . MET B 1 402 ? 1.9 22.219 14.664 1 96.94 402 MET B C 1
ATOM 6388 O O . MET B 1 402 ? 0.813 22.391 15.219 1 96.94 402 MET B O 1
ATOM 6392 N N . ALA B 1 403 ? 2.49 21.078 14.648 1 96.5 403 ALA B N 1
ATOM 6393 C CA . ALA B 1 403 ? 1.993 19.938 15.414 1 96.5 403 ALA B CA 1
ATOM 6394 C C . ALA B 1 403 ? 2.467 20 16.859 1 96.5 403 ALA B C 1
ATOM 6396 O O . ALA B 1 403 ? 3.67 20.078 17.125 1 96.5 403 ALA B O 1
ATOM 6397 N N . TYR B 1 404 ? 1.562 19.891 17.797 1 96.69 404 TYR B N 1
ATOM 6398 C CA . TYR B 1 404 ? 1.961 20.172 19.172 1 96.69 404 TYR B CA 1
ATOM 6399 C C . TYR B 1 404 ? 1.957 18.906 20.016 1 96.69 404 TYR B C 1
ATOM 6401 O O . TYR B 1 404 ? 1.867 18.953 21.234 1 96.69 404 TYR B O 1
ATOM 6409 N N . CYS B 1 405 ? 1.996 17.719 19.359 1 94.69 405 CYS B N 1
ATOM 6410 C CA . CYS B 1 405 ? 2.178 16.453 20.062 1 94.69 405 CYS B CA 1
ATOM 6411 C C . CYS B 1 405 ? 3.617 16.297 20.531 1 94.69 405 CYS B C 1
ATOM 6413 O O . CYS B 1 405 ? 4.32 15.383 20.094 1 94.69 405 CYS B O 1
ATOM 6415 N N . LEU B 1 406 ? 4.078 17.156 21.453 1 95.31 406 LEU B N 1
ATOM 6416 C CA . LEU B 1 406 ? 5.453 17.25 21.938 1 95.31 406 LEU B CA 1
ATOM 6417 C C . LEU B 1 406 ? 5.5 17.281 23.453 1 95.31 406 LEU B C 1
ATOM 6419 O O . LEU B 1 406 ? 4.473 17.469 24.109 1 95.31 406 LEU B O 1
ATOM 6423 N N . PRO B 1 407 ? 6.742 17 23.984 1 94.81 407 PRO B N 1
ATOM 6424 C CA . PRO B 1 407 ? 6.871 17.266 25.422 1 94.81 407 PRO B CA 1
ATOM 6425 C C . PRO B 1 407 ? 6.516 18.703 25.797 1 94.81 407 PRO B C 1
ATOM 6427 O O . PRO B 1 407 ? 6.816 19.641 25.031 1 94.81 407 PRO B O 1
ATOM 6430 N N . LEU B 1 408 ? 5.934 18.828 26.953 1 96.81 408 LEU B N 1
ATOM 6431 C CA . LEU B 1 408 ? 5.461 20.141 27.391 1 96.81 408 LEU B CA 1
ATOM 6432 C C . LEU B 1 408 ? 6.598 21.156 27.391 1 96.81 408 LEU B C 1
ATOM 6434 O O . LEU B 1 408 ? 6.418 22.297 26.969 1 96.81 408 LEU B O 1
ATOM 6438 N N . GLU B 1 409 ? 7.746 20.688 27.781 1 96.81 409 GLU B N 1
ATOM 6439 C CA . GLU B 1 409 ? 8.906 21.578 27.828 1 96.81 409 GLU B CA 1
ATOM 6440 C C . GLU B 1 409 ? 9.328 22.016 26.438 1 96.81 409 GLU B C 1
ATOM 6442 O O . GLU B 1 409 ? 9.781 23.141 26.25 1 96.81 409 GLU B O 1
ATOM 6447 N N . THR B 1 410 ? 9.188 21.109 25.516 1 96.38 410 THR B N 1
ATOM 6448 C CA . THR B 1 410 ? 9.531 21.422 24.141 1 96.38 410 THR B CA 1
ATOM 6449 C C . THR B 1 410 ? 8.555 22.438 23.562 1 96.38 410 THR B C 1
ATOM 6451 O O . THR B 1 410 ? 8.945 23.312 22.781 1 96.38 410 THR B O 1
ATOM 6454 N N . ILE B 1 411 ? 7.289 22.344 23.938 1 97.75 411 ILE B N 1
ATOM 6455 C CA . ILE B 1 411 ? 6.285 23.312 23.5 1 97.75 411 ILE B CA 1
ATOM 6456 C C . ILE B 1 411 ? 6.648 24.703 24.031 1 97.75 411 ILE B C 1
ATOM 6458 O O . ILE B 1 411 ? 6.664 25.672 23.281 1 97.75 411 ILE B O 1
ATOM 6462 N N . ASP B 1 412 ? 7.023 24.766 25.266 1 97.81 412 ASP B N 1
ATOM 6463 C CA . ASP B 1 412 ? 7.395 26.047 25.891 1 97.81 412 ASP B CA 1
ATOM 6464 C C . ASP B 1 412 ? 8.602 26.656 25.188 1 97.81 412 ASP B C 1
ATOM 6466 O O . ASP B 1 412 ? 8.555 27.828 24.781 1 97.81 412 ASP B O 1
ATOM 6470 N N . ARG B 1 413 ? 9.602 25.859 25.078 1 97.38 413 ARG B N 1
ATOM 6471 C CA . ARG B 1 413 ? 10.844 26.328 24.469 1 97.38 413 ARG B CA 1
ATOM 6472 C C . ARG B 1 413 ? 10.625 26.75 23.016 1 97.38 413 ARG B C 1
ATOM 6474 O O . ARG B 1 413 ? 11.125 27.781 22.594 1 97.38 413 ARG B O 1
ATOM 6481 N N . GLY B 1 414 ? 9.922 25.938 22.281 1 98 414 GLY B N 1
ATOM 6482 C CA . GLY B 1 414 ? 9.695 26.188 20.875 1 98 414 GLY B CA 1
ATOM 6483 C C . GLY B 1 414 ? 8.891 27.453 20.625 1 98 414 GLY B C 1
ATOM 6484 O O . GLY B 1 414 ? 9.258 28.266 19.766 1 98 414 GLY B O 1
ATOM 6485 N N . ILE B 1 415 ? 7.82 27.609 21.344 1 98 415 ILE B N 1
ATOM 6486 C CA . ILE B 1 415 ? 6.953 28.766 21.172 1 98 415 ILE B CA 1
ATOM 6487 C C . ILE B 1 415 ? 7.703 30.031 21.578 1 98 415 ILE B C 1
ATOM 6489 O O . ILE B 1 415 ? 7.641 31.062 20.875 1 98 415 ILE B O 1
ATOM 6493 N N . THR B 1 416 ? 8.43 29.953 22.672 1 97.5 416 THR B N 1
ATOM 6494 C CA . THR B 1 416 ? 9.203 31.109 23.125 1 97.5 416 THR B CA 1
ATOM 6495 C C . THR B 1 416 ? 10.258 31.5 22.094 1 97.5 416 THR B C 1
ATOM 6497 O O . THR B 1 416 ? 10.391 32.656 21.766 1 97.5 416 THR B O 1
ATOM 6500 N N . SER B 1 417 ? 10.969 30.531 21.594 1 97.12 417 SER B N 1
ATOM 6501 C CA . SER B 1 417 ? 12.016 30.781 20.609 1 97.12 417 SER B CA 1
ATOM 6502 C C . SER B 1 417 ? 11.438 31.328 19.312 1 97.12 417 SER B C 1
ATOM 6504 O O . SER B 1 417 ? 12.023 32.219 18.688 1 97.12 417 SER B O 1
ATOM 6506 N N . MET B 1 418 ? 10.359 30.75 18.875 1 97.75 418 MET B N 1
ATOM 6507 C CA . MET B 1 418 ? 9.68 31.219 17.672 1 97.75 418 MET B CA 1
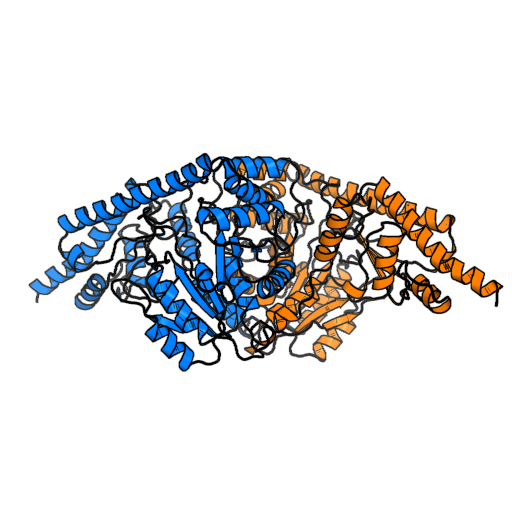ATOM 6508 C C . MET B 1 418 ? 9.266 32.688 17.828 1 97.75 418 MET B C 1
ATOM 6510 O O . MET B 1 418 ? 9.539 33.5 16.953 1 97.75 418 MET B O 1
ATOM 6514 N N . CYS B 1 419 ? 8.664 33.031 18.922 1 97.19 419 CYS B N 1
ATOM 6515 C CA . CYS B 1 419 ? 8.164 34.375 19.156 1 97.19 419 CYS B CA 1
ATOM 6516 C C . CYS B 1 419 ? 9.32 35.375 19.312 1 97.19 419 CYS B C 1
ATOM 6518 O O . CYS B 1 419 ? 9.227 36.5 18.844 1 97.19 419 CYS B O 1
ATOM 6520 N N . ALA B 1 420 ? 10.383 34.906 19.938 1 96.62 420 ALA B N 1
ATOM 6521 C CA . ALA B 1 420 ? 11.57 35.75 20.031 1 96.62 420 ALA B CA 1
ATOM 6522 C C . ALA B 1 420 ? 12.125 36.062 18.641 1 96.62 420 ALA B C 1
ATOM 6524 O O . ALA B 1 420 ? 12.531 37.188 18.375 1 96.62 420 ALA B O 1
ATOM 6525 N N . THR B 1 421 ? 12.164 35.094 17.828 1 96.31 421 THR B N 1
ATOM 6526 C CA . THR B 1 421 ? 12.641 35.281 16.453 1 96.31 421 THR B CA 1
ATOM 6527 C C . THR B 1 421 ? 11.734 36.25 15.703 1 96.31 421 THR B C 1
ATOM 6529 O O . THR B 1 421 ? 12.227 37.094 14.961 1 96.31 421 THR B O 1
ATOM 6532 N N . PHE B 1 422 ? 10.406 36.094 15.859 1 97.06 422 PHE B N 1
ATOM 6533 C CA . PHE B 1 422 ? 9.461 37 15.227 1 97.06 422 PHE B CA 1
ATOM 6534 C C . PHE B 1 422 ? 9.648 38.438 15.734 1 97.06 422 PHE B C 1
ATOM 6536 O O . PHE B 1 422 ? 9.602 39.375 14.953 1 97.06 422 PHE B O 1
ATOM 6543 N N . ALA B 1 423 ? 9.891 38.531 17.016 1 95.62 423 ALA B N 1
ATOM 6544 C CA . ALA B 1 423 ? 10.109 39.844 17.609 1 95.62 423 ALA B CA 1
ATOM 6545 C C . ALA B 1 423 ? 11.336 40.5 17 1 95.62 423 ALA B C 1
ATOM 6547 O O . ALA B 1 423 ? 11.32 41.719 16.734 1 95.62 423 ALA B O 1
ATOM 6548 N N . ASP B 1 424 ? 12.344 39.719 16.812 1 94.06 424 ASP B N 1
ATOM 6549 C CA . ASP B 1 424 ? 13.555 40.219 16.188 1 94.06 424 ASP B CA 1
ATOM 6550 C C . ASP B 1 424 ? 13.281 40.719 14.766 1 94.06 424 ASP B C 1
ATOM 6552 O O . ASP B 1 424 ? 13.789 41.75 14.352 1 94.06 424 ASP B O 1
ATOM 6556 N N . LEU B 1 425 ? 12.539 39.938 14.055 1 93.69 425 LEU B N 1
ATOM 6557 C CA . LEU B 1 425 ? 12.227 40.281 12.672 1 93.69 425 LEU B CA 1
ATOM 6558 C C . LEU B 1 425 ? 11.336 41.531 12.617 1 93.69 425 LEU B C 1
ATOM 6560 O O . LEU B 1 425 ? 11.43 42.312 11.68 1 93.69 425 LEU B O 1
ATOM 6564 N N . LEU B 1 426 ? 10.453 41.688 13.625 1 91.38 426 LEU B N 1
ATOM 6565 C CA . LEU B 1 426 ? 9.523 42.812 13.688 1 91.38 426 LEU B CA 1
ATOM 6566 C C . LEU B 1 426 ? 10.234 44.062 14.148 1 91.38 426 LEU B C 1
ATOM 6568 O O . LEU B 1 426 ? 9.82 45.188 13.789 1 91.38 426 LEU B O 1
ATOM 6572 N N . GLY B 1 427 ? 11.109 43.938 15.242 1 78.75 427 GLY B N 1
ATOM 6573 C CA . GLY B 1 427 ? 11.859 45.062 15.781 1 78.75 427 GLY B CA 1
ATOM 6574 C C . GLY B 1 427 ? 12.859 45.625 14.797 1 78.75 427 GLY B C 1
ATOM 6575 O O . GLY B 1 427 ? 13.195 46.812 14.867 1 78.75 427 GLY B O 1
ATOM 6576 N N . LYS B 1 428 ? 13.438 44.812 14.055 1 61.97 428 LYS B N 1
ATOM 6577 C CA . LYS B 1 428 ? 14.32 45.375 13.039 1 61.97 428 LYS B CA 1
ATOM 6578 C C . LYS B 1 428 ? 13.578 46.406 12.188 1 61.97 428 LYS B C 1
ATOM 6580 O O . LYS B 1 428 ? 14.195 47.312 11.625 1 61.97 428 LYS B O 1
ATOM 6585 N N . GLU B 1 429 ? 12.273 46.156 12.258 1 50.06 429 GLU B N 1
ATOM 6586 C CA . GLU B 1 429 ? 11.445 47.156 11.586 1 50.06 429 GLU B CA 1
ATOM 6587 C C . GLU B 1 429 ? 11.391 48.438 12.398 1 50.06 429 GLU B C 1
ATOM 6589 O O . GLU B 1 429 ? 11.5 49.531 11.836 1 50.06 429 GLU B O 1
ATOM 6594 N N . GLN B 1 430 ? 11.156 48.344 13.852 1 48.19 430 GLN B N 1
ATOM 6595 C CA . GLN B 1 430 ? 11.055 49.531 14.672 1 48.19 430 GLN B CA 1
ATOM 6596 C C . GLN B 1 430 ? 12.359 50.312 14.672 1 48.19 430 GLN B C 1
ATOM 6598 O O . GLN B 1 430 ? 12.344 51.562 14.688 1 48.19 430 GLN B O 1
ATOM 6603 N N . GLN B 1 431 ? 13.43 49.625 14.617 1 44.12 431 GLN B N 1
ATOM 6604 C CA . GLN B 1 431 ? 14.695 50.375 14.555 1 44.12 431 GLN B CA 1
ATOM 6605 C C . GLN B 1 431 ? 14.875 51.031 13.203 1 44.12 431 GLN B C 1
ATOM 6607 O O . GLN B 1 431 ? 15.359 52.188 13.133 1 44.12 431 GLN B O 1
ATOM 6612 N N . GLN B 1 432 ? 14.508 50.406 12.211 1 43.41 432 GLN B N 1
ATOM 6613 C CA . GLN B 1 432 ? 14.641 51.031 10.898 1 43.41 432 GLN B CA 1
ATOM 6614 C C . GLN B 1 432 ? 13.656 52.156 10.727 1 43.41 432 GLN B C 1
ATOM 6616 O O . GLN B 1 432 ? 13.977 53.188 10.094 1 43.41 432 GLN B O 1
ATOM 6621 N N . GLN B 1 433 ? 12.5 52.031 11.242 1 45.31 433 GLN B N 1
ATOM 6622 C CA . GLN B 1 433 ? 11.547 53.125 11.18 1 45.31 433 GLN B CA 1
ATOM 6623 C C . GLN B 1 433 ? 12.023 54.344 11.992 1 45.31 433 GLN B C 1
ATOM 6625 O O . GLN B 1 433 ? 11.766 55.469 11.633 1 45.31 433 GLN B O 1
ATOM 6630 N N . LYS B 1 434 ? 12.875 54.281 13.117 1 51.44 434 LYS B N 1
ATOM 6631 C CA . LYS B 1 434 ? 13.438 55.375 13.891 1 51.44 434 LYS B CA 1
ATOM 6632 C C . LYS B 1 434 ? 14.609 56.031 13.141 1 51.44 434 LYS B C 1
ATOM 6634 O O . LYS B 1 434 ? 14.969 57.188 13.422 1 51.44 434 LYS B O 1
ATOM 6639 N N . GLN B 1 435 ? 15.172 55.25 12.414 1 44.34 435 GLN B N 1
ATOM 6640 C CA . GLN B 1 435 ? 16.312 55.844 11.703 1 44.34 435 GLN B CA 1
ATOM 6641 C C . GLN B 1 435 ? 15.852 56.562 10.438 1 44.34 435 GLN B C 1
ATOM 6643 O O . GLN B 1 435 ? 16.609 57.312 9.844 1 44.34 435 GLN B O 1
ATOM 6648 N N . GLN B 1 436 ? 14.719 56.281 9.961 1 39.44 436 GLN B N 1
ATOM 6649 C CA . GLN B 1 436 ? 14.219 57.094 8.867 1 39.44 436 GLN B CA 1
ATOM 6650 C C . GLN B 1 436 ? 13.461 58.312 9.391 1 39.44 436 GLN B C 1
ATOM 6652 O O . GLN B 1 436 ? 12.43 58.188 10.047 1 39.44 436 GLN B O 1
#

Sequence (872 aa):
MSVSGTLSSWAQETAPSPTLAVKYVADALRSEGHILCDFGIGEMNPEIPAPEIIKTTIASAAMAEQNYYTAAQGDANLLQAIAEDLRINFDIPTALEELCVFSGPKDAIFKAAMAMANGRAHRRRFICFGPTYEAFVNIPRLVSGEASIVIETDSKTFLPDPADLRKVLQENDDVACVIINSPNNPTGAVYPMALLSALADVLRDFPQVWALSDEVYRTVRYDQSIRHASIRQVLPEQTVSVAGMSKEVSGTGLRLGFIAGPARIISLIRDIQGNTSSCVNLPTQRAYEALLRHDCEHDMELRAGILEQLSLRRERLRAAFAAAVERWPAVGEAVFGPLPEGAFYWFPSVEGVLEACRRNGAKTLEGKPIAGDSDLAVHLLKAAGVVTLPGSNFGRPGHLRMAYCLPLETIDRGITSMCATFADLLGKEQQQQKQQMSVSGTLSSWAQETAPSPTLAVKYVADALRSEGHILCDFGIGEMNPEIPAPEIIKTTIASAAMAEQNYYTAAQGDANLLQAIAEDLRINFDIPTALEELCVFSGPKDAIFKAAMAMANGRAHRRRFICFGPTYEAFVNIPRLVSGEASIVIETDSKTFLPDPADLRKVLQENDDVACVIINSPNNPTGAVYPMALLSALADVLRDFPQVWALSDEVYRTVRYDQSIRHASIRQVLPEQTVSVAGMSKEVSGTGLRLGFIAGPARIISLIRDIQGNTSSCVNLPTQRAYEALLRHDCEHDMELRAGILEQLSLRRERLRAAFAAAVERWPAVGEAVFGPLPEGAFYWFPSVEGVLEACRRNGAKTLEGKPIAGDSDLAVHLLKAAGVVTLPGSNFGRPGHLRMAYCLPLETIDRGITSMCATFADLLGKEQQQQKQQ

Foldseek 3Di:
DPPCVVDDPLVVVFDPQQQVVLVVVLVVVVVVPDDFLAQRHQFQPPLFAFDPLLVVLLVVCVVVPVFDFDALQADQLLLVLVQVCCCPQVVFHFDSLQKGKWQAQLRVVLLLLLLQADVVVLQQEEEEEPLARLSSQSSSCVRRVDGYHYHYDDPAQSAHDLVSVLVVCVVDVNHREYEAEACGPQALHGDDQVSLLSNLVSCVVVQNYAYEYECQFQLFFLPPVDHRHDNCNVNQARYKYKYFDCQQGRPVVLGMMMIGGDSVSSVVSSVVSCVPPNHHRRSSSSSSSCLSPPPPVVNVVNSVVVNVLLVVLLVLLVVLLVVLCVVPVQLVVQKDGDRRRGRQKHKIFRQSLLVLQVQLVDAAPVRHRPNWQVRLQVSCCVVQSYHWDASVSSVDIRITIGGRSDPSVSSNSRSNSSSVVSSVSNVSSVVVVVVD/DPPCVPDDVLVVVFDPQQQVVLVVVLVVVVVVPDDFLAQRHQFLPPLFAFDPLLVVLLVVCVVVVVFDFDQLQADQLLLVLVQVCCCPQVVFHFDSLQKGKWQAQLRVVLLLLLLQADVVVLQQEEEEEPLARLSSQSSSCVRRVDGYHYHYDDPAQSAHDLVSVLVVCVVDVNHREYEAEACGPQALHGDDQVSLLSNLVSCVVVQNYAYEYECQFQLFFLPPVDHRHDNCNVNQARYKYKYFDCQQGRPVVLGMMMIGGDSVSSVVSSVVSCVPPNHHRRSSSSSSSCLSPPPPVVNVVNSVVVNVLLVVLLVLLVVLLVVLCVVPVQLVVQKDGDRRRGRQKHKIFRQSLLVLQVVLVDAAPVRHRPNWQVRLQVSLCVVQSYHWDASVSSVDIRITIGGRSDPSVSSNSRSNSSSVVSSVSNVSSVVVVVVD

Solvent-accessible surface area (backbone atoms only — not comparable to full-atom values): 42216 Å² total; per-residue (Å²): 126,64,75,72,66,42,32,11,61,49,48,69,65,46,68,61,36,64,55,57,52,48,48,52,51,51,50,52,42,41,74,74,68,51,75,65,30,68,17,43,49,86,48,36,43,71,73,43,60,47,55,66,65,41,26,54,36,29,22,51,29,35,65,68,63,44,27,39,74,50,46,30,40,40,49,68,68,35,45,50,33,51,29,48,46,32,33,73,76,54,65,36,84,51,57,66,65,18,43,36,45,26,47,13,44,55,28,33,52,41,46,49,46,44,35,29,32,8,72,91,66,45,15,40,30,37,36,38,53,29,56,26,51,51,53,71,42,49,36,42,23,68,63,52,66,30,68,44,48,69,43,74,30,41,93,75,68,57,48,74,51,52,67,61,52,44,51,51,54,73,75,37,90,30,48,19,31,39,46,43,57,34,26,20,53,46,49,1,36,59,63,50,56,70,56,39,48,48,43,41,57,53,42,65,78,37,80,61,37,34,33,38,35,39,30,44,27,53,72,32,50,75,59,73,88,52,77,68,57,56,54,46,71,79,32,45,85,46,22,37,37,33,27,43,43,29,69,57,46,23,22,51,7,52,30,32,9,28,38,41,32,41,46,77,59,37,54,42,35,30,28,51,35,30,50,31,40,38,40,44,41,34,25,49,46,52,12,53,28,48,51,63,60,37,60,66,74,55,38,51,45,50,48,49,50,51,41,50,55,50,49,53,32,54,51,46,47,52,50,33,46,52,54,38,24,72,75,38,54,68,43,54,75,24,39,50,57,63,79,46,47,12,49,59,24,38,41,32,33,37,46,47,49,45,51,33,18,61,74,55,64,39,54,36,96,85,64,43,67,35,81,43,32,59,43,45,32,50,36,37,33,74,75,57,25,28,36,48,34,30,16,57,68,25,69,35,68,35,19,37,31,32,24,53,55,51,53,68,67,44,45,42,52,31,44,41,41,51,47,52,52,48,40,52,50,48,42,52,30,55,54,51,54,71,73,98,126,67,74,71,67,43,31,12,62,46,48,69,66,45,68,63,36,63,56,57,50,48,48,53,52,52,50,54,43,42,73,74,67,50,75,64,30,67,17,45,51,88,48,35,46,74,70,44,61,48,53,66,64,41,25,54,36,28,23,51,29,36,66,68,62,44,28,38,74,51,46,30,40,39,50,68,69,35,44,50,32,51,28,49,46,32,34,72,78,54,64,37,84,53,58,67,64,18,44,37,46,26,46,13,42,54,28,32,52,40,46,49,45,46,35,30,33,10,71,90,67,46,16,40,32,38,34,38,52,30,56,26,51,49,53,72,42,48,37,41,22,68,62,52,66,30,66,42,44,71,44,76,29,42,90,76,68,57,48,74,51,53,67,60,52,45,50,52,54,74,76,38,90,29,48,19,31,39,47,44,58,34,26,20,54,44,47,1,37,60,64,50,55,71,57,38,48,48,43,40,57,51,43,65,77,38,80,62,36,35,33,39,37,41,29,43,28,54,73,32,50,75,60,72,90,54,78,68,58,56,53,47,71,79,33,44,88,46,21,36,36,32,28,42,43,28,68,57,45,24,22,52,7,51,31,34,10,27,36,41,33,41,45,76,59,36,54,42,35,30,27,51,34,30,50,31,40,37,40,43,41,32,26,51,46,52,11,53,27,48,50,61,58,37,59,67,72,56,39,51,46,51,46,48,50,51,41,49,55,51,49,52,33,53,51,46,48,53,49,32,46,52,52,38,25,70,75,37,55,67,41,54,76,22,39,50,56,61,79,47,47,10,47,59,23,36,42,31,33,37,46,47,50,44,52,36,18,61,75,55,62,38,53,36,97,86,64,43,69,34,82,44,31,59,44,44,31,51,35,36,33,74,76,57,26,27,36,47,36,30,15,57,66,24,69,35,68,36,19,35,31,32,24,51,56,52,53,69,67,45,47,41,53,30,44,41,39,52,47,52,52,48,38,51,50,46,42,54,30,57,55,50,56,70,71,99

Organism: Polarella glacialis (NCBI:txid89957)

Radius of gyration: 28.8 Å; Cα contacts (8 Å, |Δi|>4): 1920; chains: 2; bounding box: 55×107×63 Å

Nearest PDB structures (foldseek):
  2o0r-assembly1_B  TM=8.967E-01  e=1.788E-26  Mycobacterium tuberculosis H37Rv
  1u08-assembly1_A  TM=8.693E-01  e=6.427E-27  Escherichia coli
  1u08-assembly1_B  TM=8.749E-01  e=4.010E-26  Escherichia coli
  4wp0-assembly1_A  TM=8.024E-01  e=2.823E-24  Homo sapiens
  1vp4-assembly1_B  TM=8.755E-01  e=1.691E-22  Thermotoga maritima MSB8

Secondary structure (DSSP, 8-state):
--GGGGS-HHHHTPPPPHHHHHHHHHHHHHHTT---EE------TTTSPPPHHHHHHHHHHHHTT--S---TT--HHHHHHHHHHHHHHH-----GGGEEEESSHHHHHHHHHHHH-BGGGTB-EEEEEES--THHHHHHHHHHS-PPEEEE--TTT-PPPHHHHHHHHHH-TTEEEEEEESS-TTT-----HHHHHHHHHHHHT-TTSEEEEE-TTTT-BS-TTSPPP-GGGT-GGGEEEEEEHHHHTT-TTT--EEEE--HHHHHHHHHHHHHHT-S--HHHHHHHHHHHHS-HHHHHHHHHHHHHHHHHHHHHHHHHHHHHHHH-HHHHHH-B-PPPSBTTEE--B-HHHHHHHHHHT-B-TTS-B--SHHHHHHHHHHHH-EE-EEGGGGT-TTBEEEE--S-HHHHHHHHHHHHHHHHHHHHHHHHHHHH-/--GGGGS-HHHHTPPPPHHHHHHHHHHHHHHTT---EE------TTTSPPPHHHHHHHHHHHHTT--S---TT--HHHHHHHHHHHHHHH-----GGGEEEESSHHHHHHHHHHHH-BGGGTB-EEEEEES--THHHHHHHHHHS-PPEEEE--TTT-PPPHHHHHHHHHH-TTEEEEEEESS-TTT-----HHHHHHHHHHHHT-TTSEEEEE-TTTT-BS-TTSPPP-GGGT-GGGEEEEEEHHHHTT-TTT--EEEE--HHHHHHHHHHHHHHT-S--HHHHHHHHHHHHS-HHHHHHHHHHHHHHHHHHHHHHHHHHHHHHHH-HHHHHH-B-PPPSBTTEE--B-HHHHHHHHHHT-B-TTS-B--SHHHHHHHHHHHH-EE-EEGGGGT-TTBEEEE--S-HHHHHHHHHHHHHHHHHHHHHHHHHHHH-

pLDDT: mean 91.05, std 11.08, range [31.7, 98.88]